Protein 6NBR (pdb70)

Solvent-accessible surface area: 55304 Å² total; per-residue (Å²): 65,91,0,0,0,1,24,0,25,30,18,21,3,0,38,0,0,80,28,0,12,58,89,41,30,41,0,7,0,8,16,186,53,70,28,147,132,108,2,29,11,0,119,151,21,154,30,2,202,160,58,14,80,19,47,123,6,51,21,80,62,39,116,26,2,35,45,0,0,78,52,6,70,0,0,0,4,20,20,20,64,80,17,24,61,139,74,94,58,57,9,102,104,10,32,103,29,1,26,53,0,1,76,14,0,3,117,0,0,78,98,17,162,3,130,25,1,0,2,11,4,15,14,18,0,1,36,32,43,78,117,59,86,173,92,68,25,7,16,24,117,8,72,4,40,61,99,70,5,140,88,51,123,70,99,46,22,105,24,5,11,0,5,0,20,0,0,95,51,1,32,128,47,10,123,110,169,42,18,62,8,0,0,0,0,3,11,81,22,8,0,18,12,37,5,88,94,36,30,22,21,0,56,53,6,18,30,6,2,98,21,67,120,94,76,29,122,26,74,40,4,13,2,2,3,0,29,3,0,2,56,0,0,26,46,0,31,86,34,135,94,3,67,28,8,8,0,0,3,33,49,27,35,119,7,38,63,1,10,102,52,3,85,81,69,44,96,67,59,113,17,0,184,50,38,87,166,105,16,102,17,106,12,10,4,38,69,0,73,57,35,50,10,171,31,55,67,12,73,67,3,4,28,55,0,4,88,9,0,79,141,65,37,61,30,187,107,88,0,0,0,1,24,0,24,32,18,24,2,0,34,0,0,86,24,0,11,63,112,65,38,40,0,8,0,7,14,191,57,67,35,126,146,130,3,35,21,0,118,169,18,158,32,3,198,150,52,16,80,19,48,118,6,55,27,73,64,39,118,27,2,49,44,0,0,74,52,6,67,0,0,0,4,21,16,19,63,80,17,26,69,164,73,61,46,54,9,103,106,10,29,87,27,2,30,45,0,1,72,25,0,3,137,0,1,77,107,24,152,3,118,26,1,0,2,12,3,14,13,17,0,0,26,36,42,79,136,33,53,129,56,72,30,0,19,21,120,17,72,4,45,37,92,72,1,147,89,46,45,41,49,37,20,111,21,4,20,0,6,0,22,0,0,88,42,1,28,108,45,10,123,100,166,29,17,50,5,0,0,0,0,4,9,88,22,4,0,18,10,45,10,77,94,42,30,20,21,0,70,68,1,7,54,0,4,112,30,88,122,85,32,25,73,7,93,37,10,13,2,1,3,0,30,4,0,3,76,0,0,16,36,0,31,93,63,150,170,6,67,25,9,9,0,0,6,36,48,28,27,65,8,29,69,0,1,99,89,0,61,84,65,46,96,66,66,127,15,1,116,64,38,72,113,58,18,75,16,96,11,23,7,40,75,0,88,38,36,56,11,159,26,62,72,11,65,62,3,1,32,63,0,4,106,8,0,79,130,64,42,49,19,200,99,96,0,0,0,0,21,0,24,32,20,17,2,0,37,0,0,83,22,0,10,66,110,67,33,47,0,6,0,6,14,189,76,67,32,122,156,102,1,43,11,0,102,152,18,164,21,9,201,150,56,21,77,26,57,117,3,58,20,82,69,46,121,26,0,43,42,0,1,72,45,6,58,0,0,0,2,21,17,20,64,75,18,31,53,86,65,58,55,68,8,93,82,9,23,93,24,2,28,42,0,1,57,21,0,3,106,0,0,40,95,22,138,9,149,18,0,0,2,11,4,12,16,15,0,1,33,34,40,75,125,46,72,124,68,33,45,0,20,24,108,11,81,10,42,59,103,75,0,155,83,32,73,72,90,49,20,93,25,7,20,0,5,1,20,0,0,104,37,0,36,102,43,14,134,145,57,53,9,0,0,0,0,3,7,66,24,2,0,21,11,44,8,82,70,42,26,12,14,0,40,45,3,27,56,7,1,93,25,52,98,76,70,39,81,16,98,39,23,14,2,2,3,0,30,6,0,2,81,0,0,12,34,0,23,75,70,156,124,4,66,23,13,7,1,0,3,32,50,27,44,77,8,33,84,5,3,88,88,6,55,73,63,40,95,75,57,77,1,1,136,52,42,67,105,73,7,103,30,71,13,44,7,67,32,0,86,82,30,44,12,178,29,63,72,8,54,68,5,0,26,63,0,3,104,4,0,76,125,72,39,55,20,185,84,91,0,0,0,0,23,0,22,33,19,21,2,0,32,0,0,78,34,0,10,50,108,64,31,35,0,3,0,7,15,195,71,68,29,129,130,122,1,53,26,0,112,180,16,128,32,7,205,150,55,24,73,27,54,115,4,66,21,82,72,56,123,26,0,32,45,0,0,72,46,7,39,0,0,0,2,22,18,22,66,71,24,35,57,183,97,91,57,61,8,100,97,9,18,105,32,2,23,46,0,2,47,8,0,1,95,0,0,43,114,18,167,10,101,29,0,0,1,14,4,10,14,15,0,1,32,43,39,78,137,40,69,158,57,40,55,2,18,18,104,12,65,5,60,56,123,75,1,147,91,47,114,72,97,51,20,76,28,7,5,0,6,0,16,0,0,66,53,0,36,123,40,14,132,150,68,31,9,0,0,0,0,4,10,66,22,1,0,21,10,51,10,80,90,48,24,8,15,0,49,58,1,11,99,10,1,85,28,41,133,116,76,54,115,6,110,37,18,14,1,2,5,0,60,21,0,3,62,0,0,8,24,1,28,54,52,70,114,1,61,22,12,7,1,0,4,33,50,27,36,62,14,34,77,0,2,102,60,0,77,73,72,45,91,76,63,123,16,1,133,41,44,94,144,82,33,100,17,97,14,42,9,74,29,0,73,82,48,16,4,140,30,124,76,4,55,42,3,0,23,60,0,1,94,7,0,72,125,77,43,45,24,188

B-factor: mean 67.11, std 16.02, range [20.36, 153.35]

InterPro domains:
  IPR001509 NAD-dependent epimerase/dehydratase [PF01370] (9-248)
  IPR036291 NAD(P)-binding domain superfamily [SSF51735] (5-315)
  IPR050425 NAD(P)-dependent dehydratase-like [PTHR10366] (8-310)

Nearest PDB structures (foldseek):
  6nbr-assembly1_A  TM=1.002E+00  e=1.276E-67  Piper methysticum
  6nbr-assembly1_C  TM=9.987E-01  e=1.082E-63  Piper methysticum
  4r1s-assembly2_B  TM=9.396E-01  e=8.119E-38  Petunia x hybrida
  4r1t-assembly1_A  TM=9.350E-01  e=2.742E-38  Petunia x hybrida
  5tqm-assembly2_B  TM=9.368E-01  e=6.627E-36  Sorghum bicolor

Organism: NCBI:txid130404

Foldseek 3Di:
DEEEEEQCLDFLNVLLLLVCQVVPYQYQYEHQDDDCQSCVLVCPRVNCVPRYHYFNDALLDLVSLLVSGAPHQEYEYEDAADDAPPDDDDLVVSLVRLQSSLVSNLVSCVVSLHQEYEYEFACLQFPQDPPDDAVDQTELVGGHDLVVLVPDDDPCSSVSNSRNNNQVVQQVSCPDPSYAYEYEHEFQEFAFGSRLDDGRSLVVVVVQQAADADEDAQDKGFYAYSNLVSVLVVLQVVDDPDHGYAYGGDDIGTSQVVQVVLCVLPPDTPGYHHYDDGGNRDHDRVVSVVSVRDGDDVSCRSVRRVVSCVVSVVGD/DEEEEEQCLDFLNVLLLLVCQVVPHQYQYEHQDPDCQSCVLVCPRVNCVPRYHYFNDALQDLVSLLVSGAPHQEYEAEDAADDADPDDDDLVVSLVRLQSSLVSNLVSCVVSLHQEYEYEAACLQFPQDPPDDLVDQTELVGGHDLCCLVVDDDVCSSVSNSRNNNQVVQQVSQPDPSYHYEYEYEFQEFAFGSGLDDGRSLVVVVVQQAADPDEDAFDKGFYAYSSLVSVLVVLQVVDPPDHGYAYGGDDIDTSQVVSVLLCVLPNDTPGYHHYDDGRNRDYDRVVSVVSVRDGDDVSVRSVRRVVSCVVSVVGD/DEEEEEQCLDFLNVLLVLVCLVVVYQYQYEHQDPDCQSCVLVCPRPNCVPRYHYFHDALLPLVSLLVSGQPGQEYEAEDAADDADPDDDDLVVRLVRLQSSLVSNLVSCVVSVHAEYEYEAACLQAPQDPPDDLPDQTEQPHGHDLVVLVVDDDPCSSVSNSRNNNVVNNVVVCVVHAYEYEHEFQEFAAGSGLDDGRSLVVVLVQQAADDDAEAQDKGFYAYSNLVSVLSVLQVVDPPDGGYAYGGDDIDTSQVVQVLCCVLDNDTDGYHHYDDGRNRDHDNVVSVVSVRDGDDVSVRSNRRVVNCVVSVVGD/DEEEEEQCLDFLNVLLLLVCQVVPYQYQYEHQDPDCQSCVLN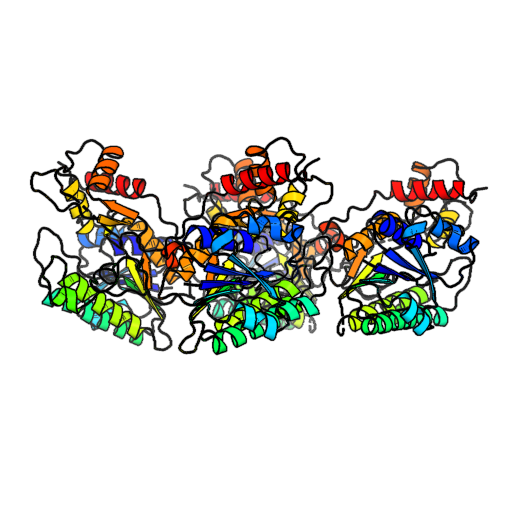CPRDNNVPRYHYFHDALLPLVSLLVSGQPGQEYEYEDADDDAPPDDDDLVVRLCRQQSSLVSNVVSCVVSVHAEYEYEAACLQFQQDPPDDQVDQTELPGGHDLVVLVVDDDPCSSVSNSRNNNQVSQQVVCVVPAYEYEHEYQEFAAGSGLDDGRSLVVVLDQFQADADADAQDKGFYAYSNLVSVLSVLQVVDPPDHYYAYGGDDIGTSQVVLVLLCVLDNDTPGYDHYDDGRNRDYDRVVSPVSPRDGDPCSNRNNRRVVNCVVSVVGD

Radius of gyration: 36.96 Å; Cα contacts (8 Å, |Δi|>4): 2482; chains: 4; bounding box: 91×95×92 Å

Structure (mmCIF, N/CA/C/O backbone):
data_6NBR
#
_entry.id   6NBR
#
_cell.length_a   63.220
_cell.length_b   63.239
_cell.length_c   333.746
_cell.angle_alpha   90.000
_cell.angle_beta   90.000
_cell.angle_gamma   90.000
#
_symmetry.space_group_name_H-M   'P 21 21 21'
#
loop_
_entity.id
_entity.type
_entity.pdbx_description
1 polymer 'Kavalactone reductase 1'
2 non-polymer 'NADP NICOTINAMIDE-ADENINE-DINUCLEOTIDE PHOSPHATE'
3 water water
#
loop_
_atom_site.group_PDB
_atom_site.id
_atom_site.type_symbol
_atom_site.label_atom_id
_atom_site.label_alt_id
_atom_site.label_comp_id
_atom_site.label_asym_id
_atom_site.label_entity_id
_atom_site.label_seq_id
_atom_site.pdbx_PDB_ins_code
_atom_site.Cartn_x
_atom_site.Cartn_y
_atom_site.Cartn_z
_atom_site.occupancy
_atom_site.B_iso_or_equiv
_atom_site.auth_seq_id
_atom_site.auth_comp_id
_atom_site.auth_asym_id
_atom_site.auth_atom_id
_atom_site.pdbx_PDB_model_num
ATOM 1 N N . SER A 1 7 ? 23.53000 17.34200 70.33900 1.000 61.18811 7 SER A N 1
ATOM 2 C CA . SER A 1 7 ? 23.46000 18.72300 69.87600 1.000 64.21594 7 SER A CA 1
ATOM 3 C C . SER A 1 7 ? 22.16200 19.38800 70.33700 1.000 59.11579 7 SER A C 1
ATOM 4 O O . SER A 1 7 ? 21.10900 18.74900 70.39200 1.000 54.67333 7 SER A O 1
ATOM 7 N N . ARG A 1 8 ? 22.24300 20.67600 70.66300 1.000 61.46433 8 ARG A N 1
ATOM 8 C CA . ARG A 1 8 ? 21.16100 21.38200 71.33700 1.000 61.23461 8 ARG A CA 1
ATOM 9 C C . ARG A 1 8 ? 20.58400 22.47900 70.45700 1.000 59.02112 8 ARG A C 1
ATOM 10 O O . ARG A 1 8 ? 21.32800 23.28800 69.89100 1.000 59.75917 8 ARG A O 1
ATOM 18 N N . ILE A 1 9 ? 19.25800 22.51400 70.37300 1.000 56.46562 9 ILE A N 1
ATOM 19 C CA . ILE A 1 9 ? 18.52700 23.52600 69.62300 1.000 56.30039 9 ILE A CA 1
ATOM 20 C C . ILE A 1 9 ? 17.51300 24.17700 70.55300 1.000 52.07451 9 ILE A C 1
ATOM 21 O O . ILE A 1 9 ? 16.95500 23.51800 71.43700 1.000 55.18299 9 ILE A O 1
ATOM 26 N N . CYS A 1 10 ? 17.28200 25.47300 70.35300 1.000 49.98472 10 CYS A N 1
ATOM 27 C CA . CYS A 1 10 ? 16.34900 26.26600 71.14200 1.000 51.06472 10 CYS A CA 1
ATOM 28 C C . CYS A 1 10 ? 15.06100 26.50800 70.36400 1.000 48.53634 10 CYS A C 1
ATOM 29 O O . CYS A 1 10 ? 15.07500 26.66100 69.14100 1.000 50.34003 10 CYS A O 1
ATOM 32 N N . VAL A 1 11 ? 13.94300 26.54500 71.08600 1.000 47.37448 11 VAL A N 1
ATOM 33 C CA . VAL A 1 11 ? 12.61800 26.72100 70.49700 1.000 44.86448 11 VAL A CA 1
ATOM 34 C C . VAL A 1 11 ? 11.87600 27.77900 71.29900 1.000 49.60362 11 VAL A C 1
ATOM 35 O O . VAL A 1 11 ? 11.59500 27.57200 72.48500 1.000 58.77959 11 VAL A O 1
ATOM 39 N N . THR A 1 12 ? 11.52600 28.88900 70.65500 1.000 45.82101 12 THR A N 1
ATOM 40 C CA . THR A 1 12 ? 10.82600 29.96400 71.34600 1.000 45.71101 12 THR A CA 1
ATOM 41 C C . THR A 1 12 ? 9.33800 29.65100 71.45100 1.000 47.88898 12 THR A C 1
ATOM 42 O O . THR A 1 12 ? 8.72600 29.17400 70.49000 1.000 51.53741 12 THR A O 1
ATOM 46 N N . GLY A 1 13 ? 8.76200 29.92400 72.61900 1.000 47.65568 13 GLY A N 1
ATOM 47 C CA . GLY A 1 13 ? 7.35300 29.66000 72.87000 1.000 51.38568 13 GLY A CA 1
ATOM 48 C C . GLY A 1 13 ? 6.96600 28.19800 72.80600 1.000 55.37335 13 GLY A C 1
ATOM 49 O O . GLY A 1 13 ? 5.90600 27.87000 72.25600 1.000 56.72269 13 GLY A O 1
ATOM 50 N N . ALA A 1 14 ? 7.78800 27.31300 73.38900 1.000 52.36885 14 ALA A N 1
ATOM 51 C CA . ALA A 1 14 ? 7.62300 25.86800 73.24200 1.000 48.85700 14 ALA A CA 1
ATOM 52 C C . ALA A 1 14 ? 6.23200 25.37300 73.62300 1.000 50.63207 14 ALA A C 1
ATOM 53 O O . ALA A 1 14 ? 5.83700 24.28500 73.19200 1.000 55.20659 14 ALA A O 1
ATOM 55 N N . GLY A 1 15 ? 5.49000 26.12900 74.42200 1.000 47.12791 15 GLY A N 1
ATOM 56 C CA . GLY A 1 15 ? 4.13900 25.76100 74.77700 1.000 49.27392 15 GLY A CA 1
ATOM 57 C C . GLY A 1 15 ? 3.08800 26.16100 73.76800 1.000 56.74183 15 GLY A C 1
ATOM 58 O O . GLY A 1 15 ? 1.89400 25.98200 74.03200 1.000 61.33045 15 GLY A O 1
ATOM 59 N N . GLY A 1 16 ? 3.49300 26.70500 72.61500 1.000 61.63894 16 GLY A N 1
ATOM 60 C CA . GLY A 1 16 ? 2.54500 27.09600 71.59200 1.000 62.44359 16 GLY A CA 1
ATOM 61 C C . GLY A 1 16 ? 2.02700 25.92200 70.77800 1.000 61.12380 16 GLY A C 1
ATOM 62 O O . GLY A 1 16 ? 2.54400 24.80500 70.84100 1.000 57.72546 16 GLY A O 1
ATOM 63 N N . PHE A 1 17 ? 0.97400 26.20100 70.00400 1.000 65.61467 17 PHE A N 1
ATOM 64 C CA . PHE A 1 17 ? 0.37900 25.18600 69.13700 1.000 67.17935 17 PHE A CA 1
ATOM 65 C C . PHE A 1 17 ? 1.42700 24.56200 68.22300 1.000 63.68722 17 PHE A C 1
ATOM 66 O O . PHE A 1 17 ? 1.61900 23.34100 68.21300 1.000 64.06136 17 PHE A O 1
ATOM 74 N N . VAL A 1 18 ? 2.12400 25.39400 67.45000 1.000 61.91543 18 VAL A N 1
ATOM 75 C CA . VAL A 1 18 ? 3.13100 24.87300 66.53500 1.000 57.23405 18 VAL A CA 1
ATOM 76 C C . VAL A 1 18 ? 4.35000 24.38500 67.30300 1.000 55.97529 18 VAL A C 1
ATOM 77 O O . VAL A 1 18 ? 4.89400 23.31300 67.01200 1.000 59.11820 18 VAL A O 1
ATOM 81 N N . ALA A 1 19 ? 4.78300 25.14800 68.31000 1.000 56.58928 19 ALA A N 1
ATOM 82 C CA . ALA A 1 19 ? 6.05500 24.85700 68.96100 1.000 52.75699 19 ALA A CA 1
ATOM 83 C C . ALA A 1 19 ? 6.01900 23.54000 69.72700 1.000 50.63664 19 ALA A C 1
ATOM 84 O O . ALA A 1 19 ? 7.05200 22.87800 69.86900 1.000 47.93589 19 ALA A O 1
ATOM 86 N N . SER A 1 20 ? 4.84600 23.13700 70.21400 1.000 47.21690 20 SER A N 1
ATOM 87 C CA . SER A 1 20 ? 4.74300 21.87900 70.94700 1.000 50.19920 20 SER A CA 1
ATOM 88 C C . SER A 1 20 ? 5.06300 20.68800 70.04800 1.000 53.62168 20 SER A C 1
ATOM 89 O O . SER A 1 20 ? 5.82600 19.78900 70.43300 1.000 51.11198 20 SER A O 1
ATOM 92 N N . TRP A 1 21 ? 4.49300 20.67400 68.83500 1.000 56.88074 21 TRP A N 1
ATOM 93 C CA . TRP A 1 21 ? 4.77200 19.60900 67.87300 1.000 54.17981 21 TRP A CA 1
ATOM 94 C C . TRP A 1 21 ? 6.21600 19.65700 67.38900 1.000 51.15026 21 TRP A C 1
ATOM 95 O O . TRP A 1 21 ? 6.85200 18.60900 67.19600 1.000 44.73657 21 TRP A O 1
ATOM 106 N N . VAL A 1 22 ? 6.73200 20.86700 67.14800 1.000 44.24183 22 VAL A N 1
ATOM 107 C CA . VAL A 1 22 ? 8.14600 21.04000 66.82600 1.000 41.69077 22 VAL A CA 1
ATOM 108 C C . VAL A 1 22 ? 9.00600 20.39900 67.90500 1.000 50.20062 22 VAL A C 1
ATOM 109 O O . VAL A 1 22 ? 9.94500 19.64700 67.61700 1.000 50.21062 22 VAL A O 1
ATOM 113 N N . VAL A 1 23 ? 8.67900 20.67600 69.17000 1.000 51.80684 23 VAL A N 1
ATOM 114 C CA . VAL A 1 23 ? 9.48200 20.17100 70.27900 1.000 49.04063 23 VAL A CA 1
ATOM 115 C C . VAL A 1 23 ? 9.33300 18.66200 70.40400 1.000 47.57971 23 VAL A C 1
ATOM 116 O O . VAL A 1 23 ? 10.31900 17.93800 70.58300 1.000 47.89795 23 VAL A O 1
ATOM 120 N N . LYS A 1 24 ? 8.09700 18.16600 70.32400 1.000 45.66218 24 LYS A N 1
ATOM 121 C CA . LYS A 1 24 ? 7.88100 16.72600 70.37800 1.000 45.56502 24 LYS A CA 1
ATOM 122 C C . LYS A 1 24 ? 8.69700 16.01700 69.31100 1.000 50.49895 24 LYS A C 1
ATOM 123 O O . LYS A 1 24 ? 9.38700 15.02900 69.59300 1.000 51.48895 24 LYS A O 1
ATOM 129 N N . LEU A 1 25 ? 8.65800 16.53500 68.08100 1.000 51.87037 25 LEU A N 1
ATOM 130 C CA . LEU A 1 25 ? 9.37100 15.89000 66.98400 1.000 51.63102 25 LEU A CA 1
ATOM 131 C C . LEU A 1 25 ? 10.87600 15.88900 67.22300 1.000 51.09106 25 LEU A C 1
ATOM 132 O O . LEU A 1 25 ? 11.53900 14.85600 67.07000 1.000 55.25600 25 LEU A O 1
ATOM 137 N N . PHE A 1 26 ? 11.43400 17.04100 67.60700 1.000 47.39328 26 PHE A N 1
ATOM 138 C CA . PHE A 1 26 ? 12.87900 17.13500 67.79900 1.000 51.93154 26 PHE A CA 1
ATOM 139 C C . PHE A 1 26 ? 13.35700 16.26300 68.95600 1.000 59.30520 26 PHE A C 1
ATOM 140 O O . PHE A 1 26 ? 14.49200 15.76800 68.93300 1.000 58.55529 26 PHE A O 1
ATOM 148 N N . LEU A 1 27 ? 12.50900 16.06400 69.97100 1.000 58.19678 27 LEU A N 1
ATOM 149 C CA . LEU A 1 27 ? 12.83700 15.12400 71.03800 1.000 57.74369 27 LEU A CA 1
ATOM 150 C C . LEU A 1 27 ? 12.89400 13.69900 70.51300 1.000 62.56323 27 LEU A C 1
ATOM 151 O O . LEU A 1 27 ? 13.78000 12.92000 70.89100 1.000 60.38775 27 LEU A O 1
ATOM 156 N N . SER A 1 28 ? 11.94600 13.33900 69.64200 1.000 61.17705 28 SER A N 1
ATOM 157 C CA . SER A 1 28 ? 11.90600 12.00100 69.06800 1.000 58.78612 28 SER A CA 1
ATOM 158 C C . SER A 1 28 ? 13.14400 11.68700 68.23600 1.000 58.30085 28 SER A C 1
ATOM 159 O O . SER A 1 28 ? 13.41600 10.51100 67.97800 1.000 55.18478 28 SER A O 1
ATOM 162 N N . LYS A 1 29 ? 13.90300 12.70100 67.81700 1.000 58.94669 29 LYS A N 1
ATOM 163 C CA . LYS A 1 29 ? 15.04100 12.50300 66.92700 1.000 60.38697 29 LYS A CA 1
ATOM 164 C C . LYS A 1 29 ? 16.38100 12.62100 67.64000 1.000 61.94738 29 LYS A C 1
ATOM 165 O O . LYS A 1 29 ? 17.42400 12.64800 66.97800 1.000 61.73303 29 LYS A O 1
ATOM 171 N N . GLY A 1 30 ? 16.38400 12.68300 68.96800 1.000 64.75689 30 GLY A N 1
ATOM 172 C CA . GLY A 1 30 ? 17.61900 12.70400 69.72200 1.000 69.91268 30 GLY A CA 1
ATOM 173 C C . GLY A 1 30 ? 18.19900 14.07600 69.98500 1.000 71.68309 30 GLY A C 1
ATOM 174 O O . GLY A 1 30 ? 19.32100 14.16800 70.50400 1.000 74.40097 30 GLY A O 1
ATOM 175 N N . TYR A 1 31 ? 17.48200 15.14200 69.64700 1.000 65.98888 31 TYR A N 1
ATOM 176 C CA . TYR A 1 31 ? 17.97600 16.47800 69.92100 1.000 64.60072 31 TYR A CA 1
ATOM 177 C C . TYR A 1 31 ? 17.76000 16.84100 71.38700 1.000 62.59642 31 TYR A C 1
ATOM 178 O O . TYR A 1 31 ? 16.87600 16.31300 72.07100 1.000 59.21537 31 TYR A O 1
ATOM 187 N N . LEU A 1 32 ? 18.59600 17.75200 71.86700 1.000 63.48968 32 LEU A N 1
ATOM 188 C CA . LEU A 1 32 ? 18.42300 18.36000 73.17500 1.000 60.07257 32 LEU A CA 1
ATOM 189 C C . LEU A 1 32 ? 17.77600 19.72300 72.96600 1.000 58.33853 32 LEU A C 1
ATOM 190 O O . LEU A 1 32 ? 18.31900 20.56600 72.24600 1.000 59.61992 32 LEU A O 1
ATOM 195 N N . VAL A 1 33 ? 16.61300 19.92700 73.57600 1.000 55.97580 33 VAL A N 1
ATOM 196 C CA . VAL A 1 33 ? 15.78900 21.10200 73.33000 1.000 49.86617 33 VAL A CA 1
ATOM 197 C C . VAL A 1 33 ? 15.88200 22.03800 74.52700 1.000 50.92007 33 VAL A C 1
ATOM 198 O O . VAL A 1 33 ? 15.81700 21.59400 75.67900 1.000 53.57542 33 VAL A O 1
ATOM 202 N N . HIS A 1 34 ? 16.04900 23.32700 74.25000 1.000 48.72785 34 HIS A N 1
ATOM 203 C CA . HIS A 1 34 ? 15.88100 24.39000 75.23500 1.000 46.10670 34 HIS A CA 1
ATOM 204 C C . HIS A 1 34 ? 14.62900 25.16000 74.82200 1.000 47.00259 34 HIS A C 1
ATOM 205 O O . HIS A 1 34 ? 14.68200 25.95900 73.87300 1.000 53.71996 34 HIS A O 1
ATOM 212 N N . GLY A 1 35 ? 13.53300 24.92700 75.49800 1.000 47.60824 35 GLY A N 1
ATOM 213 C CA . GLY A 1 35 ? 12.27100 25.60300 75.19600 1.000 48.57417 35 GLY A CA 1
ATOM 214 C C . GLY A 1 35 ? 12.03900 26.73800 76.11300 1.000 50.09548 35 GLY A C 1
ATOM 215 O O . GLY A 1 35 ? 12.22000 26.64200 77.34100 1.000 61.50417 35 GLY A O 1
ATOM 216 N N . THR A 1 36 ? 11.62900 27.88800 75.56200 1.000 47.78138 36 THR A N 1
ATOM 217 C CA . THR A 1 36 ? 11.31500 29.06300 76.34900 1.000 47.88977 36 THR A CA 1
ATOM 218 C C . THR A 1 36 ? 9.81000 29.18900 76.50900 1.000 49.42197 36 THR A C 1
ATOM 219 O O . THR A 1 36 ? 9.05000 28.93100 75.57200 1.000 51.38515 36 THR A O 1
ATOM 223 N N . VAL A 1 37 ? 9.38900 29.58700 77.70800 1.000 55.94248 37 VAL A N 1
ATOM 224 C CA . VAL A 1 37 ? 7.99200 29.85700 78.01100 1.000 51.95137 37 VAL A CA 1
ATOM 225 C C . VAL A 1 37 ? 7.93600 31.09900 78.88500 1.000 48.06449 37 VAL A C 1
ATOM 226 O O . VAL A 1 37 ? 8.91200 31.47600 79.53400 1.000 48.02492 37 VAL A O 1
ATOM 230 N N . ARG A 1 38 ? 6.77500 31.73900 78.89400 1.000 50.66239 38 ARG A N 1
ATOM 231 C CA . ARG A 1 38 ? 6.57300 32.89700 79.75000 1.000 54.72575 38 ARG A CA 1
ATOM 232 C C . ARG A 1 38 ? 6.07800 32.53200 81.14400 1.000 63.42522 38 ARG A C 1
ATOM 233 O O . ARG A 1 38 ? 6.00400 33.41100 82.00900 1.000 66.16251 38 ARG A O 1
ATOM 241 N N . ASP A 1 39 ? 5.74900 31.26700 81.38600 1.000 64.59730 39 ASP A N 1
ATOM 242 C CA . ASP A 1 39 ? 5.31500 30.82300 82.70200 1.000 68.46431 39 ASP A CA 1
ATOM 243 C C . ASP A 1 39 ? 5.61300 29.33800 82.80500 1.000 72.90593 39 ASP A C 1
ATOM 244 O O . ASP A 1 39 ? 5.27900 28.57300 81.89500 1.000 73.70374 39 ASP A O 1
ATOM 249 N N . LEU A 1 40 ? 6.23600 28.94200 83.91500 1.000 73.25343 40 LEU A N 1
ATOM 250 C CA . LEU A 1 40 ? 6.67200 27.57200 84.14200 1.000 68.94948 40 LEU A CA 1
ATOM 251 C C . LEU A 1 40 ? 5.70700 26.77300 85.01000 1.000 72.37461 40 LEU A C 1
ATOM 252 O O . LEU A 1 40 ? 6.05600 25.66900 85.44200 1.000 73.19741 40 LEU A O 1
ATOM 257 N N . GLY A 1 41 ? 4.51300 27.30300 85.28100 1.000 72.40960 41 GLY A N 1
ATOM 258 C CA . GLY A 1 41 ? 3.54300 26.55800 86.06500 1.000 80.02713 41 GLY A CA 1
ATOM 259 C C . GLY A 1 41 ? 3.27700 25.18500 85.47500 1.000 85.65750 41 GLY A C 1
ATOM 260 O O . GLY A 1 41 ? 3.41500 24.96300 84.27100 1.000 82.48241 41 GLY A O 1
ATOM 261 N N . GLU A 1 42 ? 2.88200 24.24900 86.34200 1.000 87.14164 42 GLU A N 1
ATOM 262 C CA . GLU A 1 42 ? 2.83800 22.84900 85.93100 1.000 86.15090 42 GLU A CA 1
ATOM 263 C C . GLU A 1 42 ? 1.77400 22.59000 84.86500 1.000 85.03406 42 GLU A C 1
ATOM 264 O O . GLU A 1 42 ? 1.98600 21.75300 83.98200 1.000 85.37086 42 GLU A O 1
ATOM 270 N N . GLU A 1 43 ? 0.63200 23.29500 84.91700 1.000 81.40298 43 GLU A N 1
ATOM 271 C CA . GLU A 1 43 ? -0.44500 23.05100 83.94800 1.000 82.96801 43 GLU A CA 1
ATOM 272 C C . GLU A 1 43 ? -0.13100 23.65900 82.58400 1.000 85.54133 43 GLU A C 1
ATOM 273 O O . GLU A 1 43 ? -0.56400 23.12900 81.54100 1.000 81.87283 43 GLU A O 1
ATOM 279 N N . LYS A 1 44 ? 0.58400 24.79500 82.57700 1.000 88.80848 44 LYS A N 1
ATOM 280 C CA . LYS A 1 44 ? 1.04300 25.34300 81.31100 1.000 84.43011 44 LYS A CA 1
ATOM 281 C C . LYS A 1 44 ? 2.06300 24.43100 80.64500 1.000 79.72771 44 LYS A C 1
ATOM 282 O O . LYS A 1 44 ? 2.05000 24.27700 79.41800 1.000 82.83184 44 LYS A O 1
ATOM 288 N N . THR A 1 45 ? 2.96800 23.84400 81.42600 1.000 78.45567 45 THR A N 1
ATOM 289 C CA . THR A 1 45 ? 4.07400 23.06100 80.89700 1.000 72.04260 45 THR A CA 1
ATOM 290 C C . THR A 1 45 ? 3.84000 21.56300 80.99100 1.000 72.41069 45 THR A C 1
ATOM 291 O O . THR A 1 45 ? 4.70700 20.79300 80.57200 1.000 71.28813 45 THR A O 1
ATOM 295 N N . ALA A 1 46 ? 2.70100 21.13300 81.54000 1.000 74.33257 46 ALA A N 1
ATOM 296 C CA . ALA A 1 46 ? 2.41400 19.70700 81.64400 1.000 69.64352 46 ALA A CA 1
ATOM 297 C C . ALA A 1 46 ? 2.61600 19.01200 80.30500 1.000 71.09137 46 ALA A C 1
ATOM 298 O O . ALA A 1 46 ? 3.42200 18.08400 80.18500 1.000 70.38066 46 ALA A O 1
ATOM 300 N N . HIS A 1 47 ? 1.90500 19.48000 79.27300 1.000 73.68030 47 HIS A N 1
ATOM 301 C CA . HIS A 1 47 ? 1.92100 18.80200 77.98100 1.000 72.41363 47 HIS A CA 1
ATOM 302 C C . HIS A 1 47 ? 3.31500 18.75200 77.36600 1.000 68.46021 47 HIS A C 1
ATOM 303 O O . HIS A 1 47 ? 3.56300 17.91900 76.48900 1.000 67.58578 47 HIS A O 1
ATOM 310 N N . LEU A 1 48 ? 4.23400 19.60100 77.81800 1.000 66.90489 48 LEU A N 1
ATOM 311 C CA . LEU A 1 48 ? 5.60700 19.51700 77.33800 1.000 65.98301 48 LEU A CA 1
ATOM 312 C C . LEU A 1 48 ? 6.44500 18.53700 78.15300 1.000 67.75639 48 LEU A C 1
ATOM 313 O O . LEU A 1 48 ? 7.29500 17.83500 77.59200 1.000 64.06189 48 LEU A O 1
ATOM 318 N N . ARG A 1 49 ? 6.21800 18.47100 79.46900 1.000 71.27708 49 ARG A N 1
ATOM 319 C CA . ARG A 1 49 ? 6.97400 17.54200 80.30400 1.000 70.17143 49 ARG A CA 1
ATOM 320 C C . ARG A 1 49 ? 6.67100 16.09100 79.94900 1.000 68.50322 49 ARG A C 1
ATOM 321 O O . ARG A 1 49 ? 7.56200 15.23600 80.03200 1.000 65.57180 49 ARG A O 1
ATOM 329 N N . LYS A 1 50 ? 5.43300 15.79800 79.53500 1.000 64.24135 50 LYS A N 1
ATOM 330 C CA . LYS A 1 50 ? 5.03500 14.42600 79.23800 1.000 63.60291 50 LYS A CA 1
ATOM 331 C C . LYS A 1 50 ? 5.67100 13.87900 77.96500 1.000 64.14847 50 LYS A C 1
ATOM 332 O O . LYS A 1 50 ? 5.68800 12.65700 77.77900 1.000 62.70065 50 LYS A O 1
ATOM 338 N N . LEU A 1 51 ? 6.16600 14.74800 77.08100 1.000 65.74495 51 LEU A N 1
ATOM 339 C CA . LEU A 1 51 ? 6.70400 14.31000 75.79700 1.000 65.01749 51 LEU A CA 1
ATOM 340 C C . LEU A 1 51 ? 7.81000 13.27900 75.98900 1.000 66.30585 51 LEU A C 1
ATOM 341 O O . LEU A 1 51 ? 8.62600 13.38100 76.90800 1.000 65.38579 51 LEU A O 1
ATOM 346 N N . GLU A 1 52 ? 7.83600 12.27700 75.11500 1.000 73.00529 52 GLU A N 1
ATOM 347 C CA . GLU A 1 52 ? 8.80300 11.19800 75.26600 1.000 74.91128 52 GLU A CA 1
ATOM 348 C C . GLU A 1 52 ? 10.20300 11.70600 74.95000 1.000 69.69708 52 GLU A C 1
ATOM 349 O O . GLU A 1 52 ? 10.45000 12.24800 73.86700 1.000 70.76958 52 GLU A O 1
ATOM 355 N N . GLY A 1 53 ? 11.11800 11.52000 75.90200 1.000 68.06141 53 GLY A N 1
ATOM 356 C CA . GLY A 1 53 ? 12.44800 12.07600 75.82900 1.000 67.96522 53 GLY A CA 1
ATOM 357 C C . GLY A 1 53 ? 12.60100 13.41300 76.51800 1.000 62.17310 53 GLY A C 1
ATOM 358 O O . GLY A 1 53 ? 13.73900 13.87100 76.70100 1.000 55.57710 53 GLY A O 1
ATOM 359 N N . ALA A 1 54 ? 11.49000 14.03800 76.92400 1.000 58.40571 54 ALA A N 1
ATOM 360 C CA . ALA A 1 54 ? 11.54500 15.38000 77.49000 1.000 56.62377 54 ALA A CA 1
ATOM 361 C C . ALA A 1 54 ? 12.20400 15.38800 78.86400 1.000 61.57989 54 ALA A C 1
ATOM 362 O O . ALA A 1 54 ? 12.98200 16.29600 79.17500 1.000 60.05942 54 ALA A O 1
ATOM 364 N N . TYR A 1 55 ? 11.91100 14.38900 79.70200 1.000 64.38200 55 TYR A N 1
ATOM 365 C CA . TYR A 1 55 ? 12.44000 14.40900 81.06400 1.000 67.52128 55 TYR A CA 1
ATOM 366 C C . TYR A 1 55 ? 13.95900 14.55300 81.07400 1.000 65.54930 55 TYR A C 1
ATOM 367 O O . TYR A 1 55 ? 14.50400 15.27300 81.91900 1.000 65.98628 55 TYR A O 1
ATOM 376 N N . HIS A 1 56 ? 14.65500 13.92500 80.12600 1.000 61.74121 56 HIS A N 1
ATOM 377 C CA . HIS A 1 56 ? 16.10900 13.97200 80.12000 1.000 63.62743 56 HIS A CA 1
ATOM 378 C C . HIS A 1 56 ? 16.71200 14.96500 79.13700 1.000 65.78722 56 HIS A C 1
ATOM 379 O O . HIS A 1 56 ? 17.85300 15.39300 79.34700 1.000 66.45740 56 HIS A O 1
ATOM 386 N N . ASN A 1 57 ? 15.98700 15.35200 78.08200 1.000 65.90168 57 ASN A N 1
ATOM 387 C CA . ASN A 1 57 ? 16.56300 16.16700 77.01800 1.000 58.81360 57 ASN A CA 1
ATOM 388 C C . ASN A 1 57 ? 15.72100 17.39700 76.70800 1.000 57.79810 57 ASN A C 1
ATOM 389 O O . ASN A 1 57 ? 15.87000 17.98800 75.63300 1.000 62.98489 57 ASN A O 1
ATOM 394 N N . LEU A 1 58 ? 14.84200 17.79100 77.62300 1.000 52.34952 58 LEU A N 1
ATOM 395 C CA . LEU A 1 58 ? 14.07500 19.02000 77.49700 1.000 52.38898 58 LEU A CA 1
ATOM 396 C C . LEU A 1 58 ? 14.38500 19.92600 78.67900 1.000 52.24967 58 LEU A C 1
ATOM 397 O O . LEU A 1 58 ? 14.26000 19.51300 79.83800 1.000 55.43764 58 LEU A O 1
ATOM 402 N N . GLN A 1 59 ? 14.77900 21.15900 78.37800 1.000 47.99056 59 GLN A N 1
ATOM 403 C CA . GLN A 1 59 ? 15.16100 22.14200 79.38200 1.000 44.52708 59 GLN A CA 1
ATOM 404 C C . GLN A 1 59 ? 14.37000 23.41500 79.12200 1.000 46.12516 59 GLN A C 1
ATOM 405 O O . GLN A 1 59 ? 14.64800 24.14200 78.16600 1.000 47.19561 59 GLN A O 1
ATOM 411 N N . LEU A 1 60 ? 13.38800 23.68000 79.97100 1.000 44.31679 60 LEU A N 1
ATOM 412 C CA . LEU A 1 60 ? 12.48800 24.81100 79.80600 1.000 42.78226 60 LEU A CA 1
ATOM 413 C C . LEU A 1 60 ? 12.94900 26.00300 80.62900 1.000 46.00051 60 LEU A C 1
ATOM 414 O O . LEU A 1 60 ? 13.21100 25.87800 81.82900 1.000 55.63216 60 LEU A O 1
ATOM 419 N N . PHE A 1 61 ? 13.02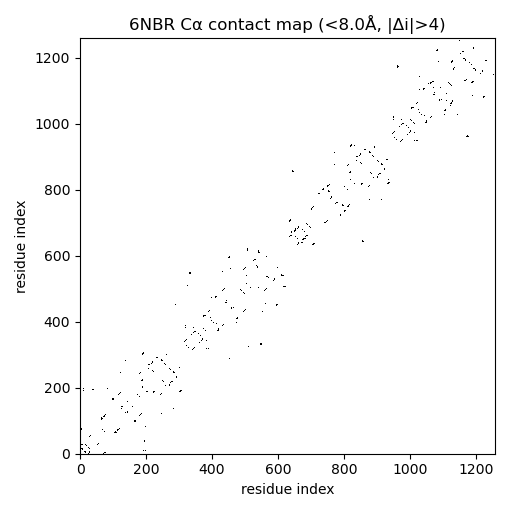400 27.16100 79.98200 1.000 43.36446 61 PHE A N 1
ATOM 420 C CA . PHE A 1 61 ? 13.40900 28.41100 80.61400 1.000 46.05941 61 PHE A CA 1
ATOM 421 C C . PHE A 1 61 ? 12.21200 29.35000 80.66300 1.000 51.24400 61 PHE A C 1
ATOM 422 O O . PHE A 1 61 ? 11.22700 29.17500 79.94400 1.000 51.96777 61 PHE A O 1
ATOM 430 N N . LYS A 1 62 ? 12.29800 30.35000 81.53100 1.000 52.09645 62 LYS A N 1
ATOM 431 C CA . LYS A 1 62 ? 11.28800 31.40200 81.60500 1.000 51.51110 62 LYS A CA 1
ATOM 432 C C . LYS A 1 62 ? 11.89200 32.62600 80.92900 1.000 55.94301 62 LYS A C 1
ATOM 433 O O . LYS A 1 62 ? 12.71700 33.32800 81.51800 1.000 64.71061 62 LYS A O 1
ATOM 439 N N . ALA A 1 63 ? 11.49900 32.86800 79.68200 1.000 58.16475 63 ALA A N 1
ATOM 440 C CA . ALA A 1 63 ? 12.01200 33.99500 78.92000 1.000 57.64763 63 ALA A CA 1
ATOM 441 C C . ALA A 1 63 ? 10.86200 34.74700 78.26300 1.000 56.24763 63 ALA A C 1
ATOM 442 O O . ALA A 1 63 ? 9.75000 34.23100 78.11300 1.000 55.67751 63 ALA A O 1
ATOM 444 N N . ASP A 1 64 ? 11.14500 35.99300 77.89100 1.000 53.41099 64 ASP A N 1
ATOM 445 C CA . ASP A 1 64 ? 10.21700 36.84500 77.16400 1.000 49.74598 64 ASP A CA 1
ATOM 446 C C . ASP A 1 64 ? 10.96200 37.45500 75.98800 1.000 57.13561 64 ASP A C 1
ATOM 447 O O . ASP A 1 64 ? 12.13900 37.81100 76.10800 1.000 62.74282 64 ASP A O 1
ATOM 452 N N . LEU A 1 65 ? 10.27000 37.56600 74.85000 1.000 51.80686 65 LEU A N 1
ATOM 453 C CA . LEU A 1 65 ? 10.91800 38.03900 73.63000 1.000 56.34699 65 LEU A CA 1
ATOM 454 C C . LEU A 1 65 ? 11.46500 39.45500 73.78200 1.000 65.14971 65 LEU A C 1
ATOM 455 O O . LEU A 1 65 ? 12.42700 39.82600 73.09800 1.000 55.91913 65 LEU A O 1
ATOM 460 N N . LEU A 1 66 ? 10.87600 40.25500 74.66700 1.000 59.44582 66 LEU A N 1
ATOM 461 C CA . LEU A 1 66 ? 11.31400 41.62600 74.88600 1.000 63.02016 66 LEU A CA 1
ATOM 462 C C . LEU A 1 66 ? 12.34300 41.74900 76.00900 1.000 63.60239 66 LEU A C 1
ATOM 463 O O . LEU A 1 66 ? 12.70600 42.86900 76.38200 1.000 63.10355 66 LEU A O 1
ATOM 468 N N . ASP A 1 67 ? 12.82900 40.62800 76.54000 1.000 60.39346 67 ASP A N 1
ATOM 469 C CA . ASP A 1 67 ? 13.86900 40.60800 77.56700 1.000 60.82051 67 ASP A CA 1
ATOM 470 C C . ASP A 1 67 ? 15.09600 39.92600 76.97300 1.000 59.76303 67 ASP A C 1
ATOM 471 O O . ASP A 1 67 ? 15.16100 38.69400 76.91100 1.000 59.30490 67 ASP A O 1
ATOM 476 N N . TYR A 1 68 ? 16.07300 40.73100 76.55500 1.000 58.57643 68 TYR A N 1
ATOM 477 C CA . TYR A 1 68 ? 17.23300 40.18100 75.86200 1.000 60.26399 68 TYR A CA 1
ATOM 478 C C . TYR A 1 68 ? 17.99500 39.19600 76.74100 1.000 62.07267 68 TYR A C 1
ATOM 479 O O . TYR A 1 68 ? 18.50300 38.18000 76.25100 1.000 61.19049 68 TYR A O 1
ATOM 488 N N . GLU A 1 69 ? 18.07300 39.47100 78.04300 1.000 61.99419 69 GLU A N 1
ATOM 489 C CA . GLU A 1 69 ? 18.88800 38.64400 78.92700 1.000 59.34419 69 GLU A CA 1
ATOM 490 C C . GLU A 1 69 ? 18.33200 37.23200 79.03900 1.000 57.26296 69 GLU A C 1
ATOM 491 O O . GLU A 1 69 ? 19.07600 36.25000 78.93300 1.000 53.89135 69 GLU A O 1
ATOM 497 N N . SER A 1 70 ? 17.02100 37.11100 79.26100 1.000 54.86965 70 SER A N 1
ATOM 498 C CA . SER A 1 70 ? 16.42300 35.79200 79.43600 1.000 51.80621 70 SER A CA 1
ATOM 499 C C . SER A 1 70 ? 16.60000 34.94000 78.19000 1.000 52.48947 70 SER A C 1
ATOM 500 O O . SER A 1 70 ? 16.84900 33.73300 78.28200 1.000 51.45285 70 SER A O 1
ATOM 503 N N . LEU A 1 71 ? 16.47300 35.55300 77.01400 1.000 56.66154 71 LEU A N 1
ATOM 504 C CA . LEU A 1 71 ? 16.69400 34.81600 75.77800 1.000 55.24315 71 LEU A CA 1
ATOM 505 C C . LEU A 1 71 ? 18.15200 34.40200 75.65100 1.000 53.74558 71 LEU A C 1
ATOM 506 O O . LEU A 1 71 ? 18.45400 33.25900 75.28800 1.000 52.22699 71 LEU A O 1
ATOM 511 N N . LEU A 1 72 ? 19.07300 35.31700 75.96400 1.000 52.12018 72 LEU A N 1
ATOM 512 C CA . LEU A 1 72 ? 20.49200 34.98100 75.94800 1.000 53.72266 72 LEU A CA 1
ATOM 513 C C . LEU A 1 72 ? 20.77100 33.75300 76.80900 1.000 51.86785 72 LEU A C 1
ATOM 514 O O . LEU A 1 72 ? 21.49800 32.84000 76.39900 1.000 47.43222 72 LEU A O 1
ATOM 519 N N . GLY A 1 73 ? 20.18000 33.70900 78.00300 1.000 53.77017 73 GLY A N 1
ATOM 520 C CA . GLY A 1 73 ? 20.39000 32.56600 78.87600 1.000 54.82909 73 GLY A CA 1
ATOM 521 C C . GLY A 1 73 ? 19.85500 31.27400 78.29100 1.000 58.70285 73 GLY A C 1
ATOM 522 O O . GLY A 1 73 ? 20.47900 30.21700 78.42400 1.000 63.12762 73 GLY A O 1
ATOM 523 N N . ALA A 1 74 ? 18.69800 31.33900 77.62700 1.000 57.91610 74 ALA A N 1
ATOM 524 C CA . ALA A 1 74 ? 18.09100 30.13600 77.06700 1.000 55.68610 74 ALA A CA 1
ATOM 525 C C . ALA A 1 74 ? 18.81700 29.63700 75.82500 1.000 50.67648 74 ALA A C 1
ATOM 526 O O . ALA A 1 74 ? 18.71700 28.44800 75.50200 1.000 48.73862 74 ALA A O 1
ATOM 528 N N . ILE A 1 75 ? 19.55500 30.51400 75.13900 1.000 54.49484 75 ILE A N 1
ATOM 529 C CA . ILE A 1 75 ? 20.10900 30.24300 73.81300 1.000 56.65092 75 ILE A CA 1
ATOM 530 C C . ILE A 1 75 ? 21.55800 29.79100 73.92700 1.000 53.90732 75 ILE A C 1
ATOM 531 O O . ILE A 1 75 ? 22.05000 29.02000 73.09300 1.000 56.34881 75 ILE A O 1
ATOM 536 N N . THR A 1 76 ? 22.24400 30.26700 74.96200 1.000 48.63680 76 THR A N 1
ATOM 537 C CA . THR A 1 76 ? 23.66500 29.99200 75.11700 1.000 52.38467 76 THR A CA 1
ATOM 538 C C . THR A 1 76 ? 23.93600 28.49300 75.08200 1.000 53.80066 76 THR A C 1
ATOM 539 O O . THR A 1 76 ? 23.33200 27.72500 75.83800 1.000 54.57474 76 THR A O 1
ATOM 543 N N . GLY A 1 77 ? 24.82400 28.08000 74.17600 1.000 55.83367 77 GLY A N 1
ATOM 544 C CA . GLY A 1 77 ? 25.21700 26.69300 74.04500 1.000 54.90367 77 GLY A CA 1
ATOM 545 C C . GLY A 1 77 ? 24.46100 25.90000 73.00300 1.000 60.30538 77 GLY A C 1
ATOM 546 O O . GLY A 1 77 ? 24.74000 24.70500 72.84100 1.000 63.95618 77 GLY A O 1
ATOM 547 N N . CYS A 1 78 ? 23.52500 26.52200 72.29000 1.000 61.01800 78 CYS A N 1
ATOM 548 C CA . CYS A 1 78 ? 22.67600 25.83800 71.32400 1.000 63.37987 78 CYS A CA 1
ATOM 549 C C . CYS A 1 78 ? 23.26300 25.92000 69.91900 1.000 67.98215 78 CYS A C 1
ATOM 550 O O . CYS A 1 78 ? 23.76800 26.96800 69.50100 1.000 66.56215 78 CYS A O 1
ATOM 553 N N . ASP A 1 79 ? 23.18500 24.80200 69.19100 1.000 68.16422 79 ASP A N 1
ATOM 554 C CA . ASP A 1 79 ? 23.70500 24.75200 67.82800 1.000 71.49577 79 ASP A CA 1
ATOM 555 C C . ASP A 1 79 ? 22.77300 25.47100 66.85700 1.000 68.70261 79 ASP A C 1
ATOM 556 O O . ASP A 1 79 ? 23.23400 26.12500 65.91400 1.000 68.37425 79 ASP A O 1
ATOM 561 N N . GLY A 1 80 ? 21.45900 25.35600 67.06900 1.000 64.72832 80 GLY A N 1
ATOM 562 C CA . GLY A 1 80 ? 20.47600 26.09300 66.30100 1.000 60.13712 80 GLY A CA 1
ATOM 563 C C . GLY A 1 80 ? 19.38900 26.64200 67.20700 1.000 56.28453 80 GLY A C 1
ATOM 564 O O . GLY A 1 80 ? 19.41800 26.44600 68.42100 1.000 64.13407 80 GLY A O 1
ATOM 565 N N . VAL A 1 81 ? 18.42900 27.33400 66.60100 1.000 47.49466 81 VAL A N 1
ATOM 566 C CA . VAL A 1 81 ? 17.28300 27.85700 67.34200 1.000 46.60857 81 VAL A CA 1
ATOM 567 C C . VAL A 1 81 ? 16.15000 28.13400 66.36100 1.000 45.69145 81 VAL A C 1
ATOM 568 O O . VAL A 1 81 ? 16.37400 28.66000 65.26900 1.000 52.35264 81 VAL A O 1
ATOM 572 N N . LEU A 1 82 ? 14.92900 27.77500 66.75500 1.000 40.62441 82 LEU A N 1
ATOM 573 C CA . LEU A 1 82 ? 13.74400 27.86500 65.90500 1.000 39.19012 82 LEU A CA 1
ATOM 574 C C . LEU A 1 82 ? 12.82900 28.94500 66.47000 1.000 39.47977 82 LEU A C 1
ATOM 575 O O . LEU A 1 82 ? 12.03800 28.68400 67.37800 1.000 45.37795 82 LEU A O 1
ATOM 580 N N . HIS A 1 83 ? 12.93400 30.15900 65.93500 1.000 43.00408 83 HIS A N 1
ATOM 581 C CA . HIS A 1 83 ? 12.10500 31.26600 66.41000 1.000 46.86355 83 HIS A CA 1
ATOM 582 C C . HIS A 1 83 ? 10.68400 31.06200 65.90300 1.000 42.99380 83 HIS A C 1
ATOM 583 O O . HIS A 1 83 ? 10.35000 31.42500 64.77400 1.000 47.66808 83 HIS A O 1
ATOM 590 N N . VAL A 1 84 ? 9.83600 30.49700 66.75700 1.000 40.03987 84 VAL A N 1
ATOM 591 C CA . VAL A 1 84 ? 8.43800 30.24700 66.42700 1.000 38.87233 84 VAL A CA 1
ATOM 592 C C . VAL A 1 84 ? 7.49300 31.20000 67.14200 1.000 46.83775 84 VAL A C 1
ATOM 593 O O . VAL A 1 84 ? 6.30600 31.26000 66.78100 1.000 54.99674 84 VAL A O 1
ATOM 597 N N . ALA A 1 85 ? 7.97500 31.96300 68.11700 1.000 47.79685 85 ALA A N 1
ATOM 598 C CA . ALA A 1 85 ? 7.11100 32.71900 69.02000 1.000 52.70872 85 ALA A CA 1
ATOM 599 C C . ALA A 1 85 ? 6.67500 34.03400 68.37900 1.000 52.43952 85 ALA A C 1
ATOM 600 O O . ALA A 1 85 ? 7.47700 34.96600 68.25900 1.000 50.96064 85 ALA A O 1
ATOM 602 N N . THR A 1 86 ? 5.39100 34.11400 67.98800 1.000 56.44194 86 THR A N 1
ATOM 603 C CA . THR A 1 86 ? 4.72800 35.35800 67.58600 1.000 60.32038 86 THR A CA 1
ATOM 604 C C . THR A 1 86 ? 3.23700 35.22900 67.89400 1.000 60.41254 86 THR A C 1
ATOM 605 O O . THR A 1 86 ? 2.62100 34.22700 67.51200 1.000 57.88561 86 THR A O 1
ATOM 609 N N . PRO A 1 87 ? 2.62700 36.19100 68.59400 1.000 59.97027 87 PRO A N 1
ATOM 610 C CA . PRO A 1 87 ? 1.19300 36.07300 68.90500 1.000 61.40474 87 PRO A CA 1
ATOM 611 C C . PRO A 1 87 ? 0.34000 36.06100 67.64000 1.000 62.23874 87 PRO A C 1
ATOM 612 O O . PRO A 1 87 ? 0.61300 36.78700 66.68300 1.000 62.66910 87 PRO A O 1
ATOM 616 N N . VAL A 1 88 ? -0.69200 35.22600 67.64400 1.000 63.24647 88 VAL A N 1
ATOM 617 C CA . VAL A 1 88 ? -1.60400 35.06200 66.51600 1.000 56.72736 88 VAL A CA 1
ATOM 618 C C . VAL A 1 88 ? -3.00600 35.45200 66.96900 1.000 62.01310 88 VAL A C 1
ATOM 619 O O . VAL A 1 88 ? -3.68100 34.67900 67.65600 1.000 69.40221 88 VAL A O 1
ATOM 623 N N . PRO A 1 89 ? -3.49700 36.63300 66.58700 1.000 58.51584 89 PRO A N 1
ATOM 624 C CA . PRO A 1 89 ? -4.77400 37.11500 67.13300 1.000 59.69545 89 PRO A CA 1
ATOM 625 C C . PRO A 1 89 ? -5.94900 36.23600 66.74200 1.000 62.62916 89 PRO A C 1
ATOM 626 O O . PRO A 1 89 ? -5.98300 35.63800 65.66400 1.000 66.75772 89 PRO A O 1
ATOM 630 N N . SER A 1 90 ? -6.92000 36.16900 67.64200 1.000 64.94909 90 SER A N 1
ATOM 631 C CA . SER A 1 90 ? -8.15000 35.44800 67.37900 1.000 68.27694 90 SER A CA 1
ATOM 632 C C . SER A 1 90 ? -9.15900 36.36900 66.70600 1.000 72.24644 90 SER A C 1
ATOM 633 O O . SER A 1 90 ? -9.07400 37.60000 66.80000 1.000 71.74286 90 SER A O 1
ATOM 636 N N . SER A 1 91 ? -10.10500 35.75200 65.99000 1.000 76.62193 91 SER A N 1
ATOM 637 C CA . SER A 1 91 ? -11.20200 36.51800 65.40900 1.000 75.75622 91 SER A CA 1
ATOM 638 C C . SER A 1 91 ? -12.06700 37.14000 66.50100 1.000 79.97066 91 SER A C 1
ATOM 639 O O . SER A 1 91 ? -12.42600 38.32400 66.43500 1.000 74.94486 91 SER A O 1
ATOM 642 N N . LYS A 1 92 ? -12.38400 36.35700 67.53500 1.000 83.83726 92 LYS A N 1
ATOM 643 C CA . LYS A 1 92 ? -13.29500 36.77300 68.60200 1.000 83.94354 92 LYS A CA 1
ATOM 644 C C . LYS A 1 92 ? -12.62800 37.65900 69.64100 1.000 80.37663 92 LYS A C 1
ATOM 645 O O . LYS A 1 92 ? -12.92600 37.54600 70.83200 1.000 80.91823 92 LYS A O 1
ATOM 651 N N . THR A 1 93 ? -11.73700 38.55100 69.22800 1.000 77.61234 93 THR A N 1
ATOM 652 C CA . THR A 1 93 ? -11.03000 39.38900 70.18000 1.000 83.20182 93 THR A CA 1
ATOM 653 C C . THR A 1 93 ? -10.49600 40.61400 69.45700 1.000 85.50852 93 THR A C 1
ATOM 654 O O . THR A 1 93 ? -10.68400 40.78600 68.24800 1.000 87.37833 93 THR A O 1
ATOM 658 N N . ALA A 1 94 ? -9.84200 41.47600 70.22300 1.000 87.55765 94 ALA A N 1
ATOM 659 C CA . ALA A 1 94 ? -9.13000 42.62700 69.69700 1.000 89.07344 94 ALA A CA 1
ATOM 660 C C . ALA A 1 94 ? -7.69900 42.58400 70.20600 1.000 89.47178 94 ALA A C 1
ATOM 661 O O . ALA A 1 94 ? -7.44200 42.19100 71.35000 1.000 91.03182 94 ALA A O 1
ATOM 663 N N . TYR A 1 95 ? -6.77300 42.97100 69.33900 1.000 85.38933 95 TYR A N 1
ATOM 664 C CA . TYR A 1 95 ? -5.36400 43.05200 69.67100 1.000 80.15426 95 TYR A CA 1
ATOM 665 C C . TYR A 1 95 ? -4.88400 44.46300 69.38000 1.000 75.85966 95 TYR A C 1
ATOM 666 O O . TYR A 1 95 ? -5.49700 45.20300 68.60600 1.000 75.96207 95 TYR A O 1
ATOM 675 N N . SER A 1 96 ? -3.78700 44.83800 70.01900 1.000 67.99491 96 SER A N 1
ATOM 676 C CA . SER A 1 96 ? -3.15300 46.12500 69.77500 1.000 68.94941 96 SER A CA 1
ATOM 677 C C . SER A 1 96 ? -2.06700 45.91600 68.73200 1.000 70.13520 96 SER A C 1
ATOM 678 O O . SER A 1 96 ? -1.01800 45.34000 69.03200 1.000 67.42800 96 SER A O 1
ATOM 681 N N . GLY A 1 97 ? -2.32100 46.38300 67.50900 1.000 71.45384 97 GLY A N 1
ATOM 682 C CA . GLY A 1 97 ? -1.31500 46.27700 66.46600 1.000 71.07830 97 GLY A CA 1
ATOM 683 C C . GLY A 1 97 ? 0.03600 46.81300 66.89600 1.000 67.39222 97 GLY A C 1
ATOM 684 O O . GLY A 1 97 ? 1.06300 46.16700 66.67400 1.000 63.48970 97 GLY A O 1
ATOM 685 N N . THR A 1 98 ? 0.04600 47.98000 67.55200 1.000 68.12228 98 THR A N 1
ATOM 686 C CA . THR A 1 98 ? 1.29400 48.62600 67.95600 1.000 67.73856 98 THR A CA 1
ATOM 687 C C . THR A 1 98 ? 2.21000 47.66000 68.69700 1.000 68.42797 98 THR A C 1
ATOM 688 O O . THR A 1 98 ? 3.40400 47.55400 68.39500 1.000 66.80034 98 THR A O 1
ATOM 692 N N . GLU A 1 99 ? 1.65300 46.92600 69.65700 1.000 69.13420 99 GLU A N 1
ATOM 693 C CA . GLU A 1 99 ? 2.46300 46.06500 70.50500 1.000 68.93149 99 GLU A CA 1
ATOM 694 C C . GLU A 1 99 ? 2.70100 44.70000 69.88700 1.000 66.49190 99 GLU A C 1
ATOM 695 O O . GLU A 1 99 ? 3.71700 44.06400 70.19400 1.000 64.65608 99 GLU A O 1
ATOM 701 N N . LEU A 1 100 ? 1.79900 44.23300 69.02100 1.000 69.16994 100 LEU A N 1
ATOM 702 C CA . LEU A 1 100 ? 2.11500 43.03400 68.25500 1.000 64.24192 100 LEU A CA 1
ATOM 703 C C . LEU A 1 100 ? 3.27700 43.30100 67.30900 1.000 61.20289 100 LEU A C 1
ATOM 704 O O . LEU A 1 100 ? 4.22300 42.50400 67.22200 1.000 61.23797 100 LEU A O 1
ATOM 709 N N . VAL A 1 101 ? 3.22400 44.42100 66.58500 1.000 61.27794 101 VAL A N 1
ATOM 710 C CA . VAL A 1 101 ? 4.37200 44.78500 65.76600 1.000 62.02287 101 VAL A CA 1
ATOM 711 C C . VAL A 1 101 ? 5.61700 44.88400 66.63600 1.000 59.88952 101 VAL A C 1
ATOM 712 O O . VAL A 1 101 ? 6.68000 44.35700 66.29000 1.000 56.95676 101 VAL A O 1
ATOM 716 N N . LYS A 1 102 ? 5.47500 45.46700 67.82300 1.000 64.84552 102 LYS A N 1
ATOM 717 C CA . LYS A 1 102 ? 6.60300 45.59400 68.74000 1.000 64.91663 102 LYS A CA 1
ATOM 718 C C . LYS A 1 102 ? 7.11900 44.22500 69.18200 1.000 62.61524 102 LYS A C 1
ATOM 719 O O . LYS A 1 102 ? 8.32800 43.96200 69.14200 1.000 56.95906 102 LYS A O 1
ATOM 725 N N . THR A 1 103 ? 6.20900 43.33600 69.59200 1.000 64.07452 103 THR A N 1
ATOM 726 C CA . THR A 1 103 ? 6.58900 41.98300 69.99700 1.000 59.55209 103 THR A CA 1
ATOM 727 C C . THR A 1 103 ? 7.36500 41.27400 68.89500 1.000 59.81286 103 THR A C 1
ATOM 728 O O . THR A 1 103 ? 8.46700 40.76000 69.12000 1.000 58.90404 103 THR A O 1
ATOM 732 N N . ALA A 1 104 ? 6.80000 41.25400 67.68700 1.000 62.09567 104 ALA A N 1
ATOM 733 C CA . ALA A 1 104 ? 7.36600 40.47000 66.59600 1.000 59.78648 104 ALA A CA 1
ATOM 734 C C . ALA A 1 104 ? 8.75600 40.96500 66.21100 1.000 60.18592 104 ALA A C 1
ATOM 735 O O . ALA A 1 104 ? 9.72500 40.19600 66.20800 1.000 58.74149 104 ALA A O 1
ATOM 737 N N . VAL A 1 105 ? 8.87300 42.25500 65.88500 1.000 53.06276 105 VAL A N 1
ATOM 738 C CA . VAL A 1 105 ? 10.12500 42.77900 65.34500 1.000 55.76301 105 VAL A CA 1
ATOM 739 C C . VAL A 1 105 ? 11.20100 42.82700 66.42400 1.000 60.32403 105 VAL A C 1
ATOM 740 O O . VAL A 1 105 ? 12.34000 42.38900 66.21100 1.000 58.72087 105 VAL A O 1
ATOM 744 N N . ASN A 1 106 ? 10.86200 43.36700 67.59700 1.000 59.37034 106 ASN A N 1
ATOM 745 C CA . ASN A 1 106 ? 11.86700 43.52800 68.64300 1.000 58.41367 106 ASN A CA 1
ATOM 746 C C . ASN A 1 106 ? 12.28700 42.18400 69.21900 1.000 59.94557 106 ASN A C 1
ATOM 747 O O . ASN A 1 106 ? 13.47600 41.96200 69.48700 1.000 58.70752 106 ASN A O 1
ATOM 752 N N . GLY A 1 107 ? 11.32700 41.28000 69.42900 1.000 55.01838 107 GLY A N 1
ATOM 753 C CA . GLY A 1 107 ? 11.67900 39.93100 69.83700 1.000 55.11365 107 GLY A CA 1
ATOM 754 C C . GLY A 1 107 ? 12.61500 39.26200 68.84900 1.000 57.34438 107 GLY A C 1
ATOM 755 O O . GLY A 1 107 ? 13.59800 38.62500 69.23900 1.000 54.62911 107 GLY A O 1
ATOM 756 N N . THR A 1 108 ? 12.33400 39.42000 67.55400 1.000 53.98031 108 THR A N 1
ATOM 757 C CA . THR A 1 108 ? 13.20300 38.85700 66.52800 1.000 49.05510 108 THR A CA 1
ATOM 758 C C . THR A 1 108 ? 14.60800 39.44100 66.62100 1.000 53.79138 108 THR A C 1
ATOM 759 O O . THR A 1 108 ? 15.60200 38.70600 66.60200 1.000 51.23684 108 THR A O 1
ATOM 763 N N . LEU A 1 109 ? 14.70500 40.76900 66.73500 1.000 54.50799 109 LEU A N 1
ATOM 764 C CA . LEU A 1 109 ? 16.00800 41.41600 66.86600 1.000 55.56582 109 LEU A CA 1
ATOM 765 C C . LEU A 1 109 ? 16.76300 40.88000 68.07200 1.000 56.61845 109 LEU A C 1
ATOM 766 O O . LEU A 1 109 ? 17.95800 40.57200 67.98700 1.000 56.17926 109 LEU A O 1
ATOM 771 N N . ASN A 1 110 ? 16.07400 40.76000 69.20800 1.000 51.39066 110 ASN A N 1
ATOM 772 C CA . ASN A 1 110 ? 16.70500 40.22900 70.41000 1.000 54.46723 110 ASN A CA 1
ATOM 773 C C . ASN A 1 110 ? 17.18800 38.80500 70.18400 1.000 52.17323 110 ASN A C 1
ATOM 774 O O . ASN A 1 110 ? 18.33300 38.46500 70.51100 1.000 52.43543 110 ASN A O 1
ATOM 779 N N . VAL A 1 111 ? 16.32000 37.95500 69.63100 1.000 52.69463 111 VAL A N 1
ATOM 780 C CA . VAL A 1 111 ? 16.71400 36.57900 69.34900 1.000 53.12212 111 VAL A CA 1
ATOM 781 C C . VAL A 1 111 ? 17.96000 36.56100 68.47600 1.000 53.54405 111 VAL A C 1
ATOM 782 O O . VAL A 1 111 ? 18.93700 35.86400 68.77700 1.000 53.98601 111 VAL A O 1
ATOM 786 N N . LEU A 1 112 ? 17.96900 37.37300 67.41600 1.000 52.65416 112 LEU A N 1
ATOM 787 C CA . LEU A 1 112 ? 19.10200 37.37500 66.49500 1.000 54.39946 112 LEU A CA 1
ATOM 788 C C . LEU A 1 112 ? 20.37700 37.84100 67.18400 1.000 53.60515 112 LEU A C 1
ATOM 789 O O . LEU A 1 112 ? 21.44900 37.25700 66.98200 1.000 52.27440 112 LEU A O 1
ATOM 794 N N . ARG A 1 113 ? 20.28200 38.88600 68.00700 1.000 54.23716 113 ARG A N 1
ATOM 795 C CA . ARG A 1 113 ? 21.45300 39.33100 68.75200 1.000 56.39488 113 ARG A CA 1
ATOM 796 C C . ARG A 1 113 ? 21.97300 38.23000 69.66800 1.000 54.05951 113 ARG A C 1
ATOM 797 O O . ARG A 1 113 ? 23.18800 38.04500 69.80100 1.000 55.74192 113 ARG A O 1
ATOM 805 N N . ALA A 1 114 ? 21.06600 37.48000 70.29800 1.000 51.38388 114 ALA A N 1
ATOM 806 C CA . ALA A 1 114 ? 21.48500 36.44100 71.23100 1.000 50.63230 114 ALA A CA 1
ATOM 807 C C . ALA A 1 114 ? 22.22700 35.32300 70.51100 1.000 50.85109 114 ALA A C 1
ATOM 808 O O . ALA A 1 114 ? 23.19500 34.76900 71.04400 1.000 54.08194 114 ALA A O 1
ATOM 810 N N . CYS A 1 115 ? 21.79400 34.98800 69.28900 1.000 49.55897 115 CYS A N 1
ATOM 811 C CA . CYS A 1 115 ? 22.45000 33.94100 68.50300 1.000 50.30901 115 CYS A CA 1
ATOM 812 C C . CYS A 1 115 ? 23.82200 34.36500 68.00600 1.000 53.74446 115 CYS A C 1
ATOM 813 O O . CYS A 1 115 ? 24.74900 33.54300 67.96600 1.000 52.98944 115 CYS A O 1
ATOM 816 N N . THR A 1 116 ? 23.95600 35.61900 67.56300 1.000 54.09274 116 THR A N 1
ATOM 817 C CA . THR A 1 116 ? 25.27600 36.14000 67.23000 1.000 56.83476 116 THR A CA 1
ATOM 818 C C . THR A 1 116 ? 26.19500 36.09400 68.44400 1.000 59.90705 116 THR A C 1
ATOM 819 O O . THR A 1 116 ? 27.38200 35.75000 68.33100 1.000 64.58317 116 THR A O 1
ATOM 823 N N . GLU A 1 117 ? 25.65200 36.41400 69.62100 1.000 54.02765 117 GLU A N 1
ATOM 824 C CA . GLU A 1 117 ? 26.43700 36.31000 70.84100 1.000 53.85830 117 GLU A CA 1
ATOM 825 C C . GLU A 1 117 ? 26.80500 34.86000 71.13600 1.000 58.10761 117 GLU A C 1
ATOM 826 O O . GLU A 1 117 ? 27.98600 34.53000 71.29500 1.000 61.43362 117 GLU A O 1
ATOM 832 N N . ALA A 1 118 ? 25.80800 33.97100 71.20100 1.000 50.44878 118 ALA A N 1
ATOM 833 C CA . ALA A 1 118 ? 26.06700 32.56100 71.47600 1.000 49.94939 118 ALA A CA 1
ATOM 834 C C . ALA A 1 118 ? 26.72700 31.83400 70.31200 1.000 57.30465 118 ALA A C 1
ATOM 835 O O . ALA A 1 118 ? 26.97100 30.62600 70.42700 1.000 54.87765 118 ALA A O 1
ATOM 837 N N . LYS A 1 119 ? 27.02000 32.54100 69.21400 1.000 60.61139 119 LYS A N 1
ATOM 838 C CA . LYS A 1 119 ? 27.63600 31.96700 68.01200 1.000 59.40732 119 LYS A CA 1
ATOM 839 C C . LYS A 1 119 ? 26.81000 30.80900 67.46000 1.000 56.58198 119 LYS A C 1
ATOM 840 O O . LYS A 1 119 ? 27.34400 29.76600 67.07300 1.000 54.10173 119 LYS A O 1
ATOM 846 N N . VAL A 1 120 ? 25.49200 30.99200 67.42600 1.000 59.53337 120 VAL A N 1
ATOM 847 C CA . VAL A 1 120 ? 24.62200 29.98800 66.83200 1.000 62.67193 120 VAL A CA 1
ATOM 848 C C . VAL A 1 120 ? 24.83500 29.96300 65.32400 1.000 65.77068 120 VAL A C 1
ATOM 849 O O . VAL A 1 120 ? 25.07500 30.99600 64.68400 1.000 73.00749 120 VAL A O 1
ATOM 853 N N . LYS A 1 121 ? 24.76900 28.76500 64.74800 1.000 64.10523 121 LYS A N 1
ATOM 854 C CA . LYS A 1 121 ? 25.08600 28.60100 63.33700 1.000 69.51901 121 LYS A CA 1
ATOM 855 C C . LYS A 1 121 ? 23.88200 28.82700 62.43400 1.000 74.40275 121 LYS A C 1
ATOM 856 O O . LYS A 1 121 ? 23.99800 29.51600 61.41500 1.000 75.26076 121 LYS A O 1
ATOM 862 N N . LYS A 1 122 ? 22.72500 28.26800 62.78500 1.000 75.91636 122 LYS A N 1
ATOM 863 C CA . LYS A 1 122 ? 21.54400 28.34700 61.93800 1.000 73.25583 122 LYS A CA 1
ATOM 864 C C . LYS A 1 122 ? 20.32500 28.74500 62.75400 1.000 66.99936 122 LYS A C 1
ATOM 865 O O . LYS A 1 122 ? 20.12700 28.26900 63.87500 1.000 70.81103 122 LYS A O 1
ATOM 871 N N . VAL A 1 123 ? 19.51400 29.62300 62.17200 1.000 61.58114 123 VAL A N 1
ATOM 872 C CA . VAL A 1 123 ? 18.24700 30.06300 62.73900 1.000 56.98514 123 VAL A CA 1
ATOM 873 C C . VAL A 1 123 ? 17.15800 29.79300 61.71200 1.000 58.92333 123 VAL A C 1
ATOM 874 O O . VAL A 1 123 ? 17.39700 29.90100 60.50500 1.000 63.96205 123 VAL A O 1
ATOM 878 N N . ILE A 1 124 ? 15.96500 29.43800 62.18500 1.000 56.78011 124 ILE A N 1
ATOM 879 C CA . ILE A 1 124 ? 14.80600 29.20800 61.32300 1.000 53.58623 124 ILE A CA 1
ATOM 880 C C . ILE A 1 124 ? 13.63900 30.01200 61.87700 1.000 55.24043 124 ILE A C 1
ATOM 881 O O . ILE A 1 124 ? 13.05800 29.64500 62.90500 1.000 57.42970 124 ILE A O 1
ATOM 886 N N . TYR A 1 125 ? 13.28800 31.09800 61.20000 1.000 51.91985 125 TYR A N 1
ATOM 887 C CA . TYR A 1 125 ? 12.17300 31.93600 61.61100 1.000 50.33064 125 TYR A CA 1
ATOM 888 C C . TYR A 1 125 ? 10.88600 31.41200 60.98900 1.000 50.57961 125 TYR A C 1
ATOM 889 O O . TYR A 1 125 ? 10.82200 31.18900 59.77600 1.000 60.61457 125 TYR A O 1
ATOM 898 N N . VAL A 1 126 ? 9.86500 31.21400 61.81400 1.000 41.44436 126 VAL A N 1
ATOM 899 C CA . VAL A 1 126 ? 8.55900 30.78500 61.33000 1.000 42.44646 126 VAL A CA 1
ATOM 900 C C . VAL A 1 126 ? 7.75500 32.03200 60.98800 1.000 48.38550 126 VAL A C 1
ATOM 901 O O . VAL A 1 126 ? 7.32300 32.77000 61.87700 1.000 50.16021 126 VAL A O 1
ATOM 905 N N . SER A 1 127 ? 7.56400 32.27200 59.69200 1.000 47.16088 127 SER A N 1
ATOM 906 C CA . SER A 1 127 ? 6.74100 33.38300 59.24100 1.000 46.78679 127 SER A CA 1
ATOM 907 C C . SER A 1 127 ? 5.39000 32.87100 58.76700 1.000 44.52154 127 SER A C 1
ATOM 908 O O . SER A 1 127 ? 4.85200 31.91600 59.33400 1.000 49.84762 127 SER A O 1
ATOM 911 N N . SER A 1 128 ? 4.83900 33.48700 57.72700 1.000 44.39910 128 SER A N 1
ATOM 912 C CA . SER A 1 128 ? 3.52500 33.09400 57.24600 1.000 45.04509 128 SER A CA 1
ATOM 913 C C . SER A 1 128 ? 3.35200 33.55100 55.80500 1.000 51.96886 128 SER A C 1
ATOM 914 O O . SER A 1 128 ? 4.04500 34.45600 55.33000 1.000 51.32886 128 SER A O 1
ATOM 917 N N . THR A 1 129 ? 2.40600 32.90600 55.11400 1.000 50.60887 129 THR A N 1
ATOM 918 C CA . THR A 1 129 ? 2.00000 33.36200 53.79000 1.000 45.82167 129 THR A CA 1
ATOM 919 C C . THR A 1 129 ? 1.45300 34.78000 53.82300 1.000 50.53723 129 THR A C 1
ATOM 920 O O . THR A 1 129 ? 1.44700 35.45500 52.78800 1.000 59.01887 129 THR A O 1
ATOM 924 N N . ALA A 1 130 ? 1.00100 35.24800 54.99000 1.000 46.65016 130 ALA A N 1
ATOM 925 C CA . ALA A 1 130 ? 0.59600 36.63900 55.13800 1.000 50.79223 130 ALA A CA 1
ATOM 926 C C . ALA A 1 130 ? 1.72300 37.60700 54.80000 1.000 53.63194 130 ALA A C 1
ATOM 927 O O . ALA A 1 130 ? 1.46100 38.79100 54.56100 1.000 58.08302 130 ALA A O 1
ATOM 929 N N . ALA A 1 131 ? 2.96700 37.13100 54.77100 1.000 51.49668 131 ALA A N 1
ATOM 930 C CA . ALA A 1 131 ? 4.11100 37.93200 54.36100 1.000 56.44442 131 ALA A CA 1
ATOM 931 C C . ALA A 1 131 ? 4.46500 37.74500 52.88900 1.000 63.21457 131 ALA A C 1
ATOM 932 O O . ALA A 1 131 ? 5.53700 38.18600 52.45700 1.000 61.82457 131 ALA A O 1
ATOM 934 N N . VAL A 1 132 ? 3.58700 37.11300 52.11000 1.000 60.30411 132 VAL A N 1
ATOM 935 C CA . VAL A 1 132 ? 3.88200 36.76500 50.72600 1.000 59.81411 132 VAL A CA 1
ATOM 936 C C . VAL A 1 132 ? 2.75900 37.25100 49.82200 1.000 60.83411 132 VAL A C 1
ATOM 937 O O . VAL A 1 132 ? 3.00600 37.81500 48.75100 1.000 67.09411 132 VAL A O 1
ATOM 941 N N . LEU A 1 133 ? 1.51700 37.04800 50.25700 1.000 54.38726 133 LEU A N 1
ATOM 942 C CA . LEU A 1 133 ? 0.36400 37.14900 49.37200 1.000 59.34607 133 LEU A CA 1
ATOM 943 C C . LEU A 1 133 ? -0.28200 38.53100 49.35900 1.000 66.44165 133 LEU A C 1
ATOM 944 O O . LEU A 1 133 ? -0.75900 38.97200 48.30700 1.000 73.58474 133 LEU A O 1
ATOM 949 N N . VAL A 1 134 ? -0.32500 39.22700 50.49700 1.000 66.07339 134 VAL A N 1
ATOM 950 C CA . VAL A 1 134 ? -1.06700 40.48300 50.58600 1.000 62.71348 134 VAL A CA 1
ATOM 951 C C . VAL A 1 134 ? -0.35100 41.56400 49.79100 1.000 64.75888 134 VAL A C 1
ATOM 952 O O . VAL A 1 134 ? 0.32900 42.43000 50.35600 1.000 61.01042 134 VAL A O 1
ATOM 956 N N . ASN A 1 135 ? -0.50700 41.51100 48.47500 1.000 71.67578 135 ASN A N 1
ATOM 957 C CA . ASN A 1 135 ? 0.07600 42.47100 47.55600 1.000 67.68251 135 ASN A CA 1
ATOM 958 C C . ASN A 1 135 ? -0.91600 42.74100 46.43400 1.000 67.84826 135 ASN A C 1
ATOM 959 O O . ASN A 1 135 ? -1.21700 41.84500 45.63600 1.000 69.63049 135 ASN A O 1
ATOM 964 N N . PRO A 1 136 ? -1.45400 43.95800 46.34700 1.000 69.62019 136 PRO A N 1
ATOM 965 C CA . PRO A 1 136 ? -2.41400 44.25500 45.27700 1.000 74.20269 136 PRO A CA 1
ATOM 966 C C . PRO A 1 136 ? -1.77600 44.51200 43.91900 1.000 74.22209 136 PRO A C 1
ATOM 967 O O . PRO A 1 136 ? -2.46500 44.36300 42.90200 1.000 71.05915 136 PRO A O 1
ATOM 971 N N . ASN A 1 137 ? -0.49100 44.87500 43.86300 1.000 72.87160 137 ASN A N 1
ATOM 972 C CA . ASN A 1 137 ? 0.16200 45.24500 42.61100 1.000 71.45055 137 ASN A CA 1
ATOM 973 C C . ASN A 1 137 ? 0.63200 44.05300 41.79800 1.000 80.43407 137 ASN A C 1
ATOM 974 O O . ASN A 1 137 ? 0.89200 44.19900 40.59700 1.000 86.39178 137 ASN A O 1
ATOM 979 N N . LEU A 1 138 ? 0.76900 42.90500 42.41700 1.000 73.81247 138 LEU A N 1
ATOM 980 C CA . LEU A 1 138 ? 1.24000 41.73900 41.70200 1.000 76.88650 138 LEU A CA 1
ATOM 981 C C . LEU A 1 138 ? 0.13400 41.23100 40.77700 1.000 87.38212 138 LEU A C 1
ATOM 982 O O . LEU A 1 138 ? -0.99700 41.02200 41.23600 1.000 85.60396 138 LEU A O 1
ATOM 987 N N . PRO A 1 139 ? 0.40600 41.06200 39.44300 1.000 89.53149 139 PRO A N 1
ATOM 988 C CA . PRO A 1 139 ? -0.67700 40.76800 38.47900 1.000 92.14245 139 PRO A CA 1
ATOM 989 C C . PRO A 1 139 ? -1.39500 39.43800 38.70100 1.000 92.69479 139 PRO A C 1
ATOM 990 O O . PRO A 1 139 ? -1.08200 38.70600 39.64500 1.000 95.65829 139 PRO A O 1
ATOM 994 N N . LYS A 1 140 ? -2.35600 39.10700 37.82900 1.000 84.04991 140 LYS A N 1
ATOM 995 C CA . LYS A 1 140 ? -3.15500 37.89600 38.00100 1.000 81.06621 140 LYS A CA 1
ATOM 996 C C . LYS A 1 140 ? -2.54900 36.67200 37.32300 1.000 86.36275 140 LYS A C 1
ATOM 997 O O . LYS A 1 140 ? -2.70200 35.55300 37.83000 1.000 89.43892 140 LYS A O 1
ATOM 1003 N N . ASP A 1 141 ? -1.85600 36.84900 36.19600 1.000 91.76954 141 ASP A N 1
ATOM 1004 C CA . ASP A 1 141 ? -1.19700 35.73800 35.50500 1.000 89.32815 141 ASP A CA 1
ATOM 1005 C C . ASP A 1 141 ? 0.03700 35.23300 36.23800 1.000 85.39659 141 ASP A C 1
ATOM 1006 O O . ASP A 1 141 ? 0.73400 34.34200 35.72100 1.000 79.95423 141 ASP A O 1
ATOM 1011 N N . LYS A 1 142 ? 0.30700 35.76900 37.42800 1.000 89.29804 142 LYS A N 1
ATOM 1012 C CA . LYS A 1 142 ? 1.50600 35.46600 38.19900 1.000 83.53318 142 LYS A CA 1
ATOM 1013 C C . LYS A 1 142 ? 1.12600 34.50900 39.31500 1.000 77.54429 142 LYS A C 1
ATOM 1014 O O . LYS A 1 142 ? 0.22000 34.80700 40.10700 1.000 78.95574 142 LYS A O 1
ATOM 1020 N N . ILE A 1 143 ? 1.77900 33.35200 39.33100 1.000 73.43263 143 ILE A N 1
ATOM 1021 C CA . ILE A 1 143 ? 1.62200 32.42300 40.43100 1.000 68.41876 143 ILE A CA 1
ATOM 1022 C C . ILE A 1 143 ? 2.65800 32.78100 41.48300 1.000 67.84802 143 ILE A C 1
ATOM 1023 O O . ILE A 1 143 ? 3.86100 32.61000 41.24800 1.000 63.70777 143 ILE A O 1
ATOM 1028 N N . PRO A 1 144 ? 2.23400 33.27300 42.64100 1.000 72.44856 144 PRO A N 1
ATOM 1029 C CA . PRO A 1 144 ? 3.19700 33.76700 43.63000 1.000 69.45045 144 PRO A CA 1
ATOM 1030 C C . PRO A 1 144 ? 4.00400 32.64100 44.25700 1.000 64.36598 144 PRO A C 1
ATOM 1031 O O . PRO A 1 144 ? 3.53900 31.50700 44.39800 1.000 60.09363 144 PRO A O 1
ATOM 1035 N N . ASP A 1 145 ? 5.24300 32.97100 44.60300 1.000 63.84290 145 ASP A N 1
ATOM 1036 C CA . ASP A 1 145 ? 6.19400 32.01300 45.15700 1.000 65.28324 145 ASP A CA 1
ATOM 1037 C C . ASP A 1 145 ? 7.01400 32.73800 46.21900 1.000 60.07475 145 ASP A C 1
ATOM 1038 O O . ASP A 1 145 ? 6.60500 33.77800 46.74700 1.000 61.95076 145 ASP A O 1
ATOM 1043 N N . GLU A 1 146 ? 8.19600 32.19500 46.52300 1.000 58.08094 146 GLU A N 1
ATOM 1044 C CA . GLU A 1 146 ? 9.06600 32.74400 47.55700 1.000 58.61902 146 GLU A CA 1
ATOM 1045 C C . GLU A 1 146 ? 9.64200 34.10200 47.18400 1.000 63.24008 146 GLU A C 1
ATOM 1046 O O . GLU A 1 146 ? 10.24800 34.76000 48.03800 1.000 61.21144 146 GLU A O 1
ATOM 1052 N N . ASP A 1 147 ? 9.47000 34.53700 45.94100 1.000 64.64307 147 ASP A N 1
ATOM 1053 C CA . ASP A 1 147 ? 9.96000 35.83500 45.50900 1.000 61.18307 147 ASP A CA 1
ATOM 1054 C C . ASP A 1 147 ? 8.94600 36.95200 45.70800 1.000 61.14880 147 ASP A C 1
ATOM 1055 O O . ASP A 1 147 ? 9.29500 38.12000 45.50700 1.000 64.64307 147 ASP A O 1
ATOM 1060 N N . CYS A 1 148 ? 7.71100 36.63400 46.09400 1.000 59.31699 148 CYS A N 1
ATOM 1061 C CA . CYS A 1 148 ? 6.67500 37.64500 46.26800 1.000 61.95900 148 CYS A CA 1
ATOM 1062 C C . CYS A 1 148 ? 6.58500 38.04300 47.72900 1.000 64.01529 148 CYS A C 1
ATOM 1063 O O . CYS A 1 148 ? 6.47300 37.17800 48.60600 1.000 62.31063 148 CYS A O 1
ATOM 1066 N N . TRP A 1 149 ? 6.61800 39.34900 47.97800 1.000 63.95930 149 TRP A N 1
ATOM 1067 C CA . TRP A 1 149 ? 6.49300 39.91100 49.30900 1.000 60.00534 149 TRP A CA 1
ATOM 1068 C C . TRP A 1 149 ? 5.17600 40.66000 49.42900 1.000 57.78903 149 TRP A C 1
ATOM 1069 O O . TRP A 1 149 ? 4.58200 41.09100 48.43800 1.000 64.43930 149 TRP A O 1
ATOM 1080 N N . THR A 1 150 ? 4.72100 40.78900 50.66600 1.000 53.80233 150 THR A N 1
ATOM 1081 C CA . THR A 1 150 ? 3.50500 41.52000 50.96600 1.000 55.66824 150 THR A CA 1
ATOM 1082 C C . THR A 1 150 ? 3.79800 43.01300 51.00700 1.000 57.96059 150 THR A C 1
ATOM 1083 O O . THR A 1 150 ? 4.85600 43.44000 51.47800 1.000 60.48222 150 THR A O 1
ATOM 1087 N N . ASP A 1 151 ? 2.86900 43.80600 50.47300 1.000 59.09027 151 ASP A N 1
ATOM 1088 C CA . ASP A 1 151 ? 3.06500 45.24900 50.37900 1.000 65.91068 151 ASP A CA 1
ATOM 1089 C C . ASP A 1 151 ? 2.73600 45.86800 51.72200 1.000 63.75495 151 ASP A C 1
ATOM 1090 O O . ASP A 1 151 ? 1.56700 45.99500 52.10100 1.000 64.19630 151 ASP A O 1
ATOM 1095 N N . GLU A 1 152 ? 3.78600 46.24900 52.44400 1.000 65.41723 152 GLU A N 1
ATOM 1096 C CA . GLU A 1 152 ? 3.59900 46.94900 53.70200 1.000 67.43080 152 GLU A CA 1
ATOM 1097 C C . GLU A 1 152 ? 2.72100 48.17100 53.52100 1.000 71.01546 152 GLU A C 1
ATOM 1098 O O . GLU A 1 152 ? 1.84400 48.44700 54.34600 1.000 72.48518 152 GLU A O 1
ATOM 1104 N N . GLU A 1 153 ? 2.97400 48.93800 52.46000 1.000 70.76961 153 GLU A N 1
ATOM 1105 C CA . GLU A 1 153 ? 2.10100 50.05000 52.11300 1.000 68.74442 153 GLU A CA 1
ATOM 1106 C C . GLU A 1 153 ? 0.63600 49.63700 52.19300 1.000 69.78432 153 GLU A C 1
ATOM 1107 O O . GLU A 1 153 ? -0.16400 50.28500 52.87200 1.000 64.81080 153 GLU A O 1
ATOM 1113 N N . TYR A 1 154 ? 0.28500 48.51000 51.56700 1.000 67.10297 154 TYR A N 1
ATOM 1114 C CA . TYR A 1 154 ? -1.12300 48.17400 51.36300 1.000 64.41154 154 TYR A CA 1
ATOM 1115 C C . TYR A 1 154 ? -1.83600 47.88100 52.68000 1.000 65.40279 154 TYR A C 1
ATOM 1116 O O . TYR A 1 154 ? -2.97700 48.30800 52.88400 1.000 65.84992 154 TYR A O 1
ATOM 1125 N N . CYS A 1 155 ? -1.19500 47.12700 53.57700 1.000 67.72412 155 CYS A N 1
ATOM 1126 C CA . CYS A 1 155 ? -1.82100 46.81800 54.86500 1.000 64.57412 155 CYS A CA 1
ATOM 1127 C C . CYS A 1 155 ? -1.86700 48.03900 55.76300 1.000 67.39412 155 CYS A C 1
ATOM 1128 O O . CYS A 1 155 ? -2.78900 48.19300 56.57900 1.000 63.03346 155 CYS A O 1
ATOM 1131 N N . ARG A 1 156 ? -0.86200 48.90600 55.63600 1.000 65.33534 156 ARG A N 1
ATOM 1132 C CA . ARG A 1 156 ? -0.83600 50.16800 56.35200 1.000 68.38830 156 ARG A CA 1
ATOM 1133 C C . ARG A 1 156 ? -1.85900 51.16100 55.80300 1.000 73.14013 156 ARG A C 1
ATOM 1134 O O . ARG A 1 156 ? -2.26300 52.07500 56.53500 1.000 82.66504 156 ARG A O 1
ATOM 1142 N N . THR A 1 157 ? -2.29600 50.99700 54.54600 1.000 68.13460 157 THR A N 1
ATOM 1143 C CA . THR A 1 157 ? -3.24100 51.91800 53.90900 1.000 64.35303 157 THR A CA 1
ATOM 1144 C C . THR A 1 157 ? -4.69900 51.55300 54.17900 1.000 63.84603 157 THR A C 1
ATOM 1145 O O . THR A 1 157 ? -5.48900 52.38900 54.61900 1.000 63.61934 157 THR A O 1
ATOM 1149 N N . THR A 1 158 ? -5.05700 50.32000 53.95500 1.000 66.68345 158 THR A N 1
ATOM 1150 C CA . THR A 1 158 ? -6.36900 49.69800 53.86800 1.000 65.52345 158 THR A CA 1
ATOM 1151 C C . THR A 1 158 ? -6.64700 48.89700 55.11800 1.000 65.19370 158 THR A C 1
ATOM 1152 O O . THR A 1 158 ? -5.80800 48.07400 55.51700 1.000 68.58569 158 THR A O 1
ATOM 1156 N N . PRO A 1 159 ? -7.79600 49.07500 55.72900 1.000 67.05173 159 PRO A N 1
ATOM 1157 C CA . PRO A 1 159 ? -8.09100 48.33100 56.95600 1.000 66.62399 159 PRO A CA 1
ATOM 1158 C C . PRO A 1 159 ? -8.78600 46.99800 56.70600 1.000 66.42523 159 PRO A C 1
ATOM 1159 O O . PRO A 1 159 ? -9.82600 46.92800 56.04100 1.000 64.17036 159 PRO A O 1
ATOM 1163 N N . PHE A 1 160 ? -8.20200 45.93000 57.24300 1.000 70.72411 160 PHE A N 1
ATOM 1164 C CA . PHE A 1 160 ? -8.79700 44.60000 57.22500 1.000 66.34856 160 PHE A CA 1
ATOM 1165 C C . PHE A 1 160 ? -8.19200 43.82200 58.38100 1.000 62.47218 160 PHE A C 1
ATOM 1166 O O . PHE A 1 160 ? -7.03500 44.04400 58.74600 1.000 62.35945 160 PHE A O 1
ATOM 1174 N N . PHE A 1 161 ? -8.98500 42.93100 58.97200 1.000 64.91971 161 PHE A N 1
ATOM 1175 C CA . PHE A 1 161 ? -8.48000 42.17500 60.10900 1.000 69.39446 161 PHE A CA 1
ATOM 1176 C C . PHE A 1 161 ? -7.21900 41.42300 59.70600 1.000 68.92488 161 PHE A C 1
ATOM 1177 O O . PHE A 1 161 ? -7.11900 40.89900 58.59100 1.000 67.35723 161 PHE A O 1
ATOM 1185 N N . LEU A 1 162 ? -6.24800 41.41100 60.62200 1.000 69.85893 162 LEU A N 1
ATOM 1186 C CA . LEU A 1 162 ? -4.89600 40.88400 60.44000 1.000 71.65018 162 LEU A CA 1
ATOM 1187 C C . LEU A 1 162 ? -4.01500 41.79300 59.58800 1.000 65.23175 162 LEU A C 1
ATOM 1188 O O . LEU A 1 162 ? -2.96100 41.35300 59.12300 1.000 64.58285 162 LEU A O 1
ATOM 1193 N N . ASN A 1 163 ? -4.39600 43.05700 59.37300 1.000 59.59511 163 ASN A N 1
ATOM 1194 C CA . ASN A 1 163 ? -3.49600 43.98400 58.69100 1.000 57.76137 163 ASN A CA 1
ATOM 1195 C C . ASN A 1 163 ? -2.20100 44.15400 59.47400 1.000 58.86033 163 ASN A C 1
ATOM 1196 O O . ASN A 1 163 ? -1.10700 43.93600 58.94100 1.000 58.15883 163 ASN A O 1
ATOM 1201 N N . TRP A 1 164 ? -2.31200 44.51500 60.75600 1.000 64.46494 164 TRP A N 1
ATOM 1202 C CA . TRP A 1 164 ? -1.13500 44.68900 61.60000 1.000 65.03909 164 TRP A CA 1
ATOM 1203 C C . TRP A 1 164 ? -0.37100 43.38800 61.79500 1.000 60.21012 164 TRP A C 1
ATOM 1204 O O . TRP A 1 164 ? 0.85700 43.40900 61.95000 1.000 56.83922 164 TRP A O 1
ATOM 1215 N N . TYR A 1 165 ? -1.07600 42.25400 61.81700 1.000 59.52631 165 TYR A N 1
ATOM 1216 C CA . TYR A 1 165 ? -0.39200 40.97100 61.91800 1.000 62.18049 165 TYR A CA 1
ATOM 1217 C C . TYR A 1 165 ? 0.53000 40.76900 60.72700 1.000 59.34445 165 TYR A C 1
ATOM 1218 O O . TYR A 1 165 ? 1.69900 40.39900 60.88500 1.000 56.22363 165 TYR A O 1
ATOM 1227 N N . CYS A 1 166 ? 0.01500 41.03400 59.52200 1.000 60.66121 166 CYS A N 1
ATOM 1228 C CA . CYS A 1 166 ? 0.81000 40.91500 58.30100 1.000 57.62315 166 CYS A CA 1
ATOM 1229 C C . CYS A 1 166 ? 1.97500 41.89300 58.28100 1.000 55.81729 166 CYS A C 1
ATOM 1230 O O . CYS A 1 166 ? 3.08100 41.53800 57.85900 1.000 55.05287 166 CYS A O 1
ATOM 1233 N N . ILE A 1 167 ? 1.73600 43.14100 58.69000 1.000 53.36890 167 ILE A N 1
ATOM 1234 C CA . ILE A 1 167 ? 2.82100 44.11100 58.75600 1.000 55.80114 167 ILE A CA 1
ATOM 1235 C C . ILE A 1 167 ? 3.91800 43.62000 59.69700 1.000 56.12377 167 ILE A C 1
ATOM 1236 O O . ILE A 1 167 ? 5.11400 43.75600 59.41000 1.000 56.16005 167 ILE A O 1
ATOM 1241 N N . ALA A 1 168 ? 3.52700 43.03300 60.83300 1.000 53.26759 168 ALA A N 1
ATOM 1242 C CA . ALA A 1 168 ? 4.51300 42.54600 61.79100 1.000 51.08058 168 ALA A CA 1
ATOM 1243 C C . ALA A 1 168 ? 5.26300 41.33600 61.24400 1.000 50.98398 168 ALA A C 1
ATOM 1244 O O . ALA A 1 168 ? 6.48100 41.21700 61.42100 1.000 51.96866 168 ALA A O 1
ATOM 1246 N N . LYS A 1 169 ? 4.55300 40.43000 60.56300 1.000 50.78296 169 LYS A N 1
ATOM 1247 C CA . LYS A 1 169 ? 5.19100 39.21800 60.05200 1.000 50.94107 169 LYS A CA 1
ATOM 1248 C C . LYS A 1 169 ? 6.18300 39.53600 58.93800 1.000 54.60642 169 LYS A C 1
ATOM 1249 O O . LYS A 1 169 ? 7.28400 38.97500 58.89900 1.000 53.68475 169 LYS A O 1
ATOM 1255 N N . THR A 1 170 ? 5.80100 40.42000 58.00700 1.000 53.49156 170 THR A N 1
ATOM 1256 C CA . THR A 1 170 ? 6.71200 40.79100 56.92400 1.000 54.31600 170 THR A CA 1
ATOM 1257 C C . THR A 1 170 ? 7.94400 41.50200 57.46700 1.000 55.28928 170 THR A C 1
ATOM 1258 O O . THR A 1 170 ? 9.07800 41.19200 57.07900 1.000 54.39873 170 THR A O 1
ATOM 1262 N N . ALA A 1 171 ? 7.73500 42.47100 58.36100 1.000 55.46993 171 ALA A N 1
ATOM 1263 C CA . ALA A 1 171 ? 8.85300 43.21900 58.92200 1.000 55.10768 171 ALA A CA 1
ATOM 1264 C C . ALA A 1 171 ? 9.81100 42.30200 59.67200 1.000 55.15407 171 ALA A C 1
ATOM 1265 O O . ALA A 1 171 ? 11.03400 42.41600 59.52900 1.000 57.78873 171 ALA A O 1
ATOM 1267 N N . ALA A 1 172 ? 9.27200 41.37700 60.46800 1.000 53.04315 172 ALA A N 1
ATOM 1268 C CA . ALA A 1 172 ? 10.12800 40.45000 61.19900 1.000 51.57809 172 ALA A CA 1
ATOM 1269 C C . ALA A 1 172 ? 10.86400 39.50600 60.25500 1.000 52.44059 172 ALA A C 1
ATOM 1270 O O . ALA A 1 172 ? 12.02500 39.15600 60.50100 1.000 50.03411 172 ALA A O 1
ATOM 1272 N N . GLU A 1 173 ? 10.21100 39.08100 59.16800 1.000 55.43534 173 GLU A N 1
ATOM 1273 C CA . GLU A 1 173 ? 10.86500 38.14400 58.25900 1.000 52.93370 173 GLU A CA 1
ATOM 1274 C C . GLU A 1 173 ? 11.91000 38.84400 57.40300 1.000 51.43977 173 GLU A C 1
ATOM 1275 O O . GLU A 1 173 ? 12.94800 38.25600 57.07800 1.000 51.80674 173 GLU A O 1
ATOM 1281 N N . LYS A 1 174 ? 11.65700 40.09800 57.02400 1.000 50.78271 174 LYS A N 1
ATOM 1282 C CA . LYS A 1 174 ? 12.67500 40.85800 56.30700 1.000 55.09988 174 LYS A CA 1
ATOM 1283 C C . LYS A 1 174 ? 13.89400 41.10200 57.18900 1.000 54.95777 174 LYS A C 1
ATOM 1284 O O . LYS A 1 174 ? 15.03600 40.97300 56.73200 1.000 56.81903 174 LYS A O 1
ATOM 1290 N N . ASN A 1 175 ? 13.66500 41.44200 58.46300 1.000 58.05498 175 ASN A N 1
ATOM 1291 C CA . ASN A 1 175 ? 14.75800 41.60900 59.41800 1.000 57.88711 175 ASN A CA 1
ATOM 1292 C C . ASN A 1 175 ? 15.59400 40.33700 59.52800 1.000 58.24783 175 ASN A C 1
ATOM 1293 O O . ASN A 1 175 ? 16.82900 40.38000 59.47100 1.000 61.08676 175 ASN A O 1
ATOM 1298 N N . ALA A 1 176 ? 14.93200 39.19000 59.69400 1.000 56.22754 176 ALA A N 1
ATOM 1299 C CA . ALA A 1 176 ? 15.65000 37.93500 59.88400 1.000 59.33973 176 ALA A CA 1
ATOM 1300 C C . ALA A 1 176 ? 16.43200 37.54700 58.63700 1.000 62.06823 176 ALA A C 1
ATOM 1301 O O . ALA A 1 176 ? 17.62400 37.22700 58.71100 1.000 66.52448 176 ALA A O 1
ATOM 1303 N N . LEU A 1 177 ? 15.76500 37.54800 57.48000 1.000 60.34880 177 LEU A N 1
ATOM 1304 C CA . LEU A 1 177 ? 16.42100 37.13000 56.24600 1.000 58.83988 177 LEU A CA 1
ATOM 1305 C C . LEU A 1 177 ? 17.62500 38.00500 55.94300 1.000 58.42362 177 LEU A C 1
ATOM 1306 O O . LEU A 1 177 ? 18.69800 37.50600 55.58400 1.000 63.60990 177 LEU A O 1
ATOM 1311 N N . GLU A 1 178 ? 17.45900 39.32000 56.08400 1.000 52.69770 178 GLU A N 1
ATOM 1312 C CA . GLU A 1 178 ? 18.55300 40.24300 55.80900 1.000 61.21056 178 GLU A CA 1
ATOM 1313 C C . GLU A 1 178 ? 19.70000 40.05500 56.79100 1.000 64.53641 178 GLU A C 1
ATOM 1314 O O . GLU A 1 178 ? 20.87400 40.14800 56.41100 1.000 69.54120 178 GLU A O 1
ATOM 1320 N N . TYR A 1 179 ? 19.37700 39.79100 58.05900 1.000 66.88532 179 TYR A N 1
ATOM 1321 C CA . TYR A 1 179 ? 20.39700 39.48100 59.05300 1.000 66.80674 179 TYR A CA 1
ATOM 1322 C C . TYR A 1 179 ? 21.20600 38.24800 58.67400 1.000 69.92855 179 TYR A C 1
ATOM 1323 O O . TYR A 1 179 ? 22.34500 38.10300 59.12800 1.000 73.73879 179 TYR A O 1
ATOM 1332 N N . GLY A 1 180 ? 20.64800 37.36400 57.84200 1.000 67.62355 180 GLY A N 1
ATOM 1333 C CA . GLY A 1 180 ? 21.30900 36.11000 57.53000 1.000 73.44774 180 GLY A CA 1
ATOM 1334 C C . GLY A 1 180 ? 22.48400 36.22200 56.58500 1.000 79.45340 180 GLY A C 1
ATOM 1335 O O . GLY A 1 180 ? 23.26400 35.27100 56.46900 1.000 75.24743 180 GLY A O 1
ATOM 1336 N N . ASP A 1 181 ? 22.63200 37.35800 55.90800 1.000 79.70064 181 ASP A N 1
ATOM 1337 C CA . ASP A 1 181 ? 23.73800 37.53700 54.97000 1.000 82.19167 181 ASP A CA 1
ATOM 1338 C C . ASP A 1 181 ? 24.89900 38.27900 55.62800 1.000 79.32328 181 ASP A C 1
ATOM 1339 O O . ASP A 1 181 ? 25.34500 39.34000 55.19600 1.000 78.67908 181 ASP A O 1
ATOM 1344 N N . LYS A 1 182 ? 25.35400 37.69100 56.72800 1.000 81.23035 182 LYS A N 1
ATOM 1345 C CA . LYS A 1 182 ? 26.70700 37.89500 57.22200 1.000 83.15453 182 LYS A CA 1
ATOM 1346 C C . LYS A 1 182 ? 27.39000 36.54000 57.12100 1.000 88.26449 182 LYS A C 1
ATOM 1347 O O . LYS A 1 182 ? 26.93600 35.69500 56.34400 1.000 89.19732 182 LYS A O 1
ATOM 1353 N N . GLU A 1 183 ? 28.44000 36.28100 57.88400 1.000 91.83249 183 GLU A N 1
ATOM 1354 C CA . GLU A 1 183 ? 29.12100 35.00600 57.75100 1.000 100.40177 183 GLU A CA 1
ATOM 1355 C C . GLU A 1 183 ? 29.12700 34.24000 59.06500 1.000 103.69718 183 GLU A C 1
ATOM 1356 O O . GLU A 1 183 ? 29.35400 34.81300 60.13200 1.000 107.33666 183 GLU A O 1
ATOM 1362 N N . GLY A 1 184 ? 28.92300 32.93400 58.97200 1.000 105.22488 184 GLY A N 1
ATOM 1363 C CA . GLY A 1 184 ? 28.77300 32.09400 60.13800 1.000 102.99493 184 GLY A CA 1
ATOM 1364 C C . GLY A 1 184 ? 27.35900 32.02400 60.65800 1.000 94.15882 184 GLY A C 1
ATOM 1365 O O . GLY A 1 184 ? 27.13200 31.46700 61.73800 1.000 88.90373 184 GLY A O 1
ATOM 1366 N N . ILE A 1 185 ? 26.39500 32.57800 59.92500 1.000 93.69603 185 ILE A N 1
ATOM 1367 C CA . ILE A 1 185 ? 25.01600 32.63000 60.39200 1.000 88.06476 185 ILE A CA 1
ATOM 1368 C C . ILE A 1 185 ? 24.06600 32.48200 59.20500 1.000 78.34556 185 ILE A C 1
ATOM 1369 O O . ILE A 1 185 ? 23.88400 33.40700 58.40900 1.000 71.13091 185 ILE A O 1
ATOM 1374 N N . ASN A 1 186 ? 23.48300 31.29900 59.05700 1.000 76.19181 186 ASN A N 1
ATOM 1375 C CA . ASN A 1 186 ? 22.51500 31.02100 58.00500 1.000 71.89928 186 ASN A CA 1
ATOM 1376 C C . ASN A 1 186 ? 21.11700 31.13000 58.60000 1.000 70.86085 186 ASN A C 1
ATOM 1377 O O . ASN A 1 186 ? 20.79100 30.42300 59.55900 1.000 71.22817 186 ASN A O 1
ATOM 1382 N N . VAL A 1 187 ? 20.29700 32.01200 58.03700 1.000 65.46184 187 VAL A N 1
ATOM 1383 C CA . VAL A 1 187 ? 18.95400 32.27900 58.54200 1.000 55.50923 187 VAL A CA 1
ATOM 1384 C C . VAL A 1 187 ? 17.94300 31.88100 57.47300 1.000 56.90768 187 VAL A C 1
ATOM 1385 O O . VAL A 1 187 ? 17.92300 32.46100 56.37900 1.000 59.84805 187 VAL A O 1
ATOM 1389 N N . ILE A 1 188 ? 17.11500 30.89100 57.79200 1.000 56.85444 188 ILE A N 1
ATOM 1390 C CA . ILE A 1 188 ? 16.04400 30.43000 56.92700 1.000 49.01202 188 ILE A CA 1
ATOM 1391 C C . ILE A 1 188 ? 14.74600 31.05700 57.41700 1.000 49.58807 188 ILE A C 1
ATOM 1392 O O . ILE A 1 188 ? 14.63400 31.50100 58.56200 1.000 55.56420 188 ILE A O 1
ATOM 1397 N N . SER A 1 189 ? 13.75300 31.12000 56.53100 1.000 48.79850 189 SER A N 1
ATOM 1398 C CA . SER A 1 189 ? 12.39000 31.46800 56.90900 1.000 48.85847 189 SER A CA 1
ATOM 1399 C C . SER A 1 189 ? 11.43200 30.46500 56.28900 1.000 46.45839 189 SER A C 1
ATOM 1400 O O . SER A 1 189 ? 11.60100 30.06100 55.13500 1.000 52.17878 189 SER A O 1
ATOM 1403 N N . ILE A 1 190 ? 10.44200 30.05200 57.06900 1.000 39.31498 190 ILE A N 1
ATOM 1404 C CA . ILE A 1 190 ? 9.36500 29.19900 56.59100 1.000 40.91634 190 ILE A CA 1
ATOM 1405 C C . ILE A 1 190 ? 8.05800 29.95600 56.77000 1.000 42.78131 190 ILE A C 1
ATOM 1406 O O . ILE A 1 190 ? 7.80500 30.53700 57.83200 1.000 43.17433 190 ILE A O 1
ATOM 1411 N N . CYS A 1 191 ? 7.24600 29.98100 55.71900 1.000 43.24980 191 CYS A N 1
ATOM 1412 C CA . CYS A 1 191 ? 5.99200 30.73200 55.69600 1.000 46.04410 191 CYS A CA 1
ATOM 1413 C C . CYS A 1 191 ? 4.83900 29.79500 55.38100 1.000 48.82450 191 CYS A C 1
ATOM 1414 O O . CYS A 1 191 ? 4.46300 29.62700 54.20800 1.000 51.20410 191 CYS A O 1
ATOM 1417 N N . PRO A 1 192 ? 4.24900 29.15500 56.38400 1.000 47.66216 192 PRO A N 1
ATOM 1418 C CA . PRO A 1 192 ? 3.04400 28.36700 56.14400 1.000 48.79155 192 PRO A CA 1
ATOM 1419 C C . PRO A 1 192 ? 1.81600 29.25600 56.01700 1.000 49.31679 192 PRO A C 1
ATOM 1420 O O . PRO A 1 192 ? 1.83200 30.44500 56.33800 1.000 48.28458 192 PRO A O 1
ATOM 1424 N N . SER A 1 193 ? 0.74400 28.65600 55.51600 1.000 48.96810 193 SER A N 1
ATOM 1425 C CA . SER A 1 193 ? -0.56000 29.30300 55.48400 1.000 51.71283 193 SER A CA 1
ATOM 1426 C C . SER A 1 193 ? -1.33100 28.88100 56.73600 1.000 53.68082 193 SER A C 1
ATOM 1427 O O . SER A 1 193 ? -0.72400 28.51000 57.74200 1.000 57.36159 193 SER A O 1
ATOM 1430 N N . TYR A 1 194 ? -2.66200 28.92800 56.69300 1.000 60.06337 194 TYR A N 1
ATOM 1431 C CA . TYR A 1 194 ? -3.47100 28.54600 57.84700 1.000 61.74026 194 TYR A CA 1
ATOM 1432 C C . TYR A 1 194 ? -3.11300 27.13800 58.31700 1.000 62.59715 194 TYR A C 1
ATOM 1433 O O . TYR A 1 194 ? -3.13900 26.18500 57.53300 1.000 65.80100 194 TYR A O 1
ATOM 1442 N N . ILE A 1 195 ? -2.78100 27.00700 59.60200 1.000 61.24246 195 ILE A N 1
ATOM 1443 C CA . ILE A 1 195 ? -2.29500 25.75200 60.17400 1.000 58.68251 195 ILE A CA 1
ATOM 1444 C C . ILE A 1 195 ? -3.41100 25.09300 60.97500 1.000 63.07262 195 ILE A C 1
ATOM 1445 O O . ILE A 1 195 ? -3.91700 25.67200 61.94400 1.000 67.18020 195 ILE A O 1
ATOM 1450 N N . PHE A 1 196 ? -3.77300 23.87100 60.59000 1.000 64.50624 196 PHE A N 1
ATOM 1451 C CA . PHE A 1 196 ? -4.76200 23.06300 61.28700 1.000 64.33935 196 PHE A CA 1
ATOM 1452 C C . PHE A 1 196 ? -4.11800 21.76000 61.74500 1.000 66.52954 196 PHE A C 1
ATOM 1453 O O . PHE A 1 196 ? -3.09500 21.32700 61.20500 1.000 67.74307 196 PHE A O 1
ATOM 1461 N N . GLY A 1 197 ? -4.72500 21.13400 62.75000 1.000 66.83393 197 GLY A N 1
ATOM 1462 C CA . GLY A 1 197 ? -4.23100 19.87400 63.25100 1.000 70.87507 197 GLY A CA 1
ATOM 1463 C C . GLY A 1 197 ? -4.55200 19.64600 64.71300 1.000 70.24157 197 GLY A C 1
ATOM 1464 O O . GLY A 1 197 ? -4.99600 20.55200 65.42800 1.000 65.95487 197 GLY A O 1
ATOM 1465 N N . PRO A 1 198 ? -4.32800 18.41900 65.18500 1.000 70.18955 198 PRO A N 1
ATOM 1466 C CA . PRO A 1 198 ? -4.59700 18.11200 66.59400 1.000 65.92297 198 PRO A CA 1
ATOM 1467 C C . PRO A 1 198 ? -3.68600 18.90900 67.51400 1.000 67.45715 198 PRO A C 1
ATOM 1468 O O . PRO A 1 198 ? -2.52800 19.19100 67.19400 1.000 60.23191 198 PRO A O 1
ATOM 1472 N N . MET A 1 199 ? -4.22900 19.26700 68.67200 1.000 68.90184 199 MET A N 1
ATOM 1473 C CA . MET A 1 199 ? -3.55300 20.14900 69.61000 1.000 65.18632 199 MET A CA 1
ATOM 1474 C C . MET A 1 199 ? -2.82800 19.35100 70.68200 1.000 64.76495 199 MET A C 1
ATOM 1475 O O . MET A 1 199 ? -3.34500 18.34900 71.18600 1.000 65.86929 199 MET A O 1
ATOM 1480 N N . LEU A 1 200 ? -1.62500 19.80900 71.02600 1.000 64.90912 200 LEU A N 1
ATOM 1481 C CA . LEU A 1 200 ? -0.89600 19.28700 72.17400 1.000 62.60794 200 LEU A CA 1
ATOM 1482 C C . LEU A 1 200 ? -1.14700 20.11300 73.42900 1.000 69.19061 200 LEU A C 1
ATOM 1483 O O . LEU A 1 200 ? -1.23600 19.56000 74.53100 1.000 72.50861 200 LEU A O 1
ATOM 1488 N N . GLN A 1 201 ? -1.26700 21.42800 73.27800 1.000 68.06781 201 GLN A N 1
ATOM 1489 C CA . GLN A 1 201 ? -1.49800 22.33000 74.39000 1.000 65.74256 201 GLN A CA 1
ATOM 1490 C C . GLN A 1 201 ? -2.95500 22.25600 74.84500 1.000 67.74976 201 GLN A C 1
ATOM 1491 O O . GLN A 1 201 ? -3.83600 21.84600 74.08500 1.000 68.99885 201 GLN A O 1
ATOM 1497 N N . PRO A 1 202 ? -3.23500 22.63500 76.09600 1.000 72.56678 202 PRO A N 1
ATOM 1498 C CA . PRO A 1 202 ? -4.61500 22.52100 76.59400 1.000 74.08328 202 PRO A CA 1
ATOM 1499 C C . PRO A 1 202 ? -5.55800 23.56100 76.01500 1.000 73.10137 202 PRO A C 1
ATOM 1500 O O . PRO A 1 202 ? -6.74800 23.27200 75.83600 1.000 74.71654 202 PRO A O 1
ATOM 1504 N N . THR A 1 203 ? -5.06700 24.76300 75.73100 1.000 72.57676 203 THR A N 1
ATOM 1505 C CA . THR A 1 203 ? -5.88500 25.83500 75.18700 1.000 71.20376 203 THR A CA 1
ATOM 1506 C C . THR A 1 203 ? -5.92300 25.74700 73.66600 1.000 69.09873 203 THR A C 1
ATOM 1507 O O . THR A 1 203 ? -4.96500 25.30900 73.02700 1.000 67.80153 203 THR A O 1
ATOM 1511 N N . ILE A 1 204 ? -7.04200 26.15200 73.08500 1.000 65.03977 204 ILE A N 1
ATOM 1512 C CA . ILE A 1 204 ? -7.15100 26.13600 71.63300 1.000 64.55047 204 ILE A CA 1
ATOM 1513 C C . ILE A 1 204 ? -6.58300 27.43100 71.07000 1.000 67.17185 204 ILE A C 1
ATOM 1514 O O . ILE A 1 204 ? -6.77300 28.51500 71.63500 1.000 65.18129 204 ILE A O 1
ATOM 1519 N N . ASN A 1 205 ? -5.87100 27.31600 69.95500 1.000 63.82175 205 ASN A N 1
ATOM 1520 C CA . ASN A 1 205 ? -5.25100 28.45200 69.29800 1.000 61.54175 205 ASN A CA 1
ATOM 1521 C C . ASN A 1 205 ? -6.25900 29.12000 68.36600 1.000 64.24053 205 ASN A C 1
ATOM 1522 O O . ASN A 1 205 ? -7.44600 28.79000 68.35500 1.000 66.16915 205 ASN A O 1
ATOM 1527 N N . SER A 1 206 ? -5.77900 30.06100 67.55200 1.000 66.25484 206 SER A N 1
ATOM 1528 C CA . SER A 1 206 ? -6.66700 30.90600 66.76100 1.000 61.06620 206 SER A CA 1
ATOM 1529 C C . SER A 1 206 ? -7.12900 30.21100 65.48600 1.000 61.15409 206 SER A C 1
ATOM 1530 O O . SER A 1 206 ? -8.33000 30.18400 65.19200 1.000 64.58661 206 SER A O 1
ATOM 1533 N N . SER A 1 207 ? -6.18900 29.66900 64.70500 1.000 59.16271 207 SER A N 1
ATOM 1534 C CA . SER A 1 207 ? -6.56100 29.00600 63.46000 1.000 59.65181 207 SER A CA 1
ATOM 1535 C C . SER A 1 207 ? -7.53700 27.86700 63.71800 1.000 65.11609 207 SER A C 1
ATOM 1536 O O . SER A 1 207 ? -8.55200 27.73900 63.02300 1.000 68.16125 207 SER A O 1
ATOM 1539 N N . ASN A 1 208 ? -7.25500 27.04000 64.72700 1.000 62.79619 208 ASN A N 1
ATOM 1540 C CA . ASN A 1 208 ? -8.17700 25.96600 65.07000 1.000 63.15137 208 ASN A CA 1
ATOM 1541 C C . ASN A 1 208 ? -9.51900 26.50600 65.54300 1.000 67.25733 208 ASN A C 1
ATOM 1542 O O . ASN A 1 208 ? -10.53400 25.80900 65.43900 1.000 70.30082 208 ASN A O 1
ATOM 1547 N N . LEU A 1 209 ? -9.55800 27.73900 66.04900 1.000 63.12880 209 LEU A N 1
ATOM 1548 C CA . LEU A 1 209 ? -10.82700 28.26400 66.53400 1.000 66.00864 209 LEU A CA 1
ATOM 1549 C C . LEU A 1 209 ? -11.73700 28.66600 65.37900 1.000 68.57824 209 LEU A C 1
ATOM 1550 O O . LEU A 1 209 ? -12.95800 28.51300 65.46700 1.000 72.32675 209 LEU A O 1
ATOM 1555 N N . GLU A 1 210 ? -11.16300 29.17100 64.28100 1.000 66.92971 210 GLU A N 1
ATOM 1556 C CA . GLU A 1 210 ? -11.97000 29.51500 63.11000 1.000 70.99983 210 GLU A CA 1
ATOM 1557 C C . GLU A 1 210 ? -12.37300 28.27400 62.32700 1.000 73.53972 210 GLU A C 1
ATOM 1558 O O . GLU A 1 210 ? -13.39400 28.28100 61.61500 1.000 79.82931 210 GLU A O 1
ATOM 1564 N N . LEU A 1 211 ? -11.56800 27.20500 62.42200 1.000 71.33180 211 LEU A N 1
ATOM 1565 C CA . LEU A 1 211 ? -12.05000 25.91900 61.94400 1.000 71.98632 211 LEU A CA 1
ATOM 1566 C C . LEU A 1 211 ? -13.19200 25.42100 62.81800 1.000 75.41646 211 LEU A C 1
ATOM 1567 O O . LEU A 1 211 ? -14.21300 24.94200 62.30800 1.000 80.69876 211 LEU A O 1
ATOM 1572 N N . LEU A 1 212 ? -13.04500 25.54000 64.14000 1.000 71.88021 212 LEU A N 1
ATOM 1573 C CA . LEU A 1 212 ? -14.13600 25.16500 65.03000 1.000 72.31110 212 LEU A CA 1
ATOM 1574 C C . LEU A 1 212 ? -15.36700 26.03800 64.80400 1.000 75.51012 212 LEU A C 1
ATOM 1575 O O . LEU A 1 212 ? -16.49700 25.54100 64.87800 1.000 76.92911 212 LEU A O 1
ATOM 1580 N N . ARG A 1 213 ? -15.16800 27.32800 64.50500 1.000 76.97680 213 ARG A N 1
ATOM 1581 C CA . ARG A 1 213 ? -16.28700 28.21800 64.20000 1.000 78.05942 213 ARG A CA 1
ATOM 1582 C C . ARG A 1 213 ? -17.11800 27.69100 63.03300 1.000 85.38297 213 ARG A C 1
ATOM 1583 O O . ARG A 1 213 ? -18.35400 27.75100 63.07700 1.000 86.85835 213 ARG A O 1
ATOM 1591 N N . LEU A 1 214 ? -16.47200 27.15500 61.99000 1.000 89.03466 214 LEU A N 1
ATOM 1592 C CA . LEU A 1 214 ? -17.22400 26.62500 60.85400 1.000 90.34204 214 LEU A CA 1
ATOM 1593 C C . LEU A 1 214 ? -18.04700 25.39200 61.22200 1.000 86.40246 214 LEU A C 1
ATOM 1594 O O . LEU A 1 214 ? -18.97600 25.04300 60.48600 1.000 82.39842 214 LEU A O 1
ATOM 1599 N N . MET A 1 215 ? -17.74100 24.73900 62.34700 1.000 85.31144 215 MET A N 1
ATOM 1600 C CA . MET A 1 215 ? -18.45300 23.53200 62.75000 1.000 83.70919 215 MET A CA 1
ATOM 1601 C C . MET A 1 215 ? -19.66700 23.81400 63.62100 1.000 83.02611 215 MET A C 1
ATOM 1602 O O . MET A 1 215 ? -20.65500 23.07300 63.55000 1.000 84.64677 215 MET A O 1
ATOM 1607 N N . LYS A 1 216 ? -19.62000 24.85100 64.45300 1.000 80.69067 216 LYS A N 1
ATOM 1608 C CA . LYS A 1 216 ? -20.81200 25.27100 65.18900 1.000 82.92803 216 LYS A CA 1
ATOM 1609 C C . LYS A 1 216 ? -21.53300 26.28500 64.30200 1.000 83.62860 216 LYS A C 1
ATOM 1610 O O . LYS A 1 216 ? -21.19200 27.46800 64.23300 1.000 85.30547 216 LYS A O 1
ATOM 1616 N N . GLY A 1 217 ? -22.51600 25.78000 63.56400 1.000 85.59669 217 GLY A N 1
ATOM 1617 C CA . GLY A 1 217 ? -23.25000 26.61300 62.63700 1.000 87.48557 217 GLY A CA 1
ATOM 1618 C C . GLY A 1 217 ? -23.89000 27.80800 63.30900 1.000 89.87308 217 GLY A C 1
ATOM 1619 O O . GLY A 1 217 ? -24.12600 27.83200 64.51600 1.000 92.87528 217 GLY A O 1
ATOM 1620 N N . ASP A 1 218 ? -24.13500 28.82600 62.49400 1.000 88.88034 218 ASP A N 1
ATOM 1621 C CA . ASP A 1 218 ? -24.73700 30.07700 62.94200 1.000 89.02441 218 ASP A CA 1
ATOM 1622 C C . ASP A 1 218 ? -25.72000 30.50900 61.85500 1.000 86.02155 218 ASP A C 1
ATOM 1623 O O . ASP A 1 218 ? -26.16800 29.68500 61.05200 1.000 82.47018 218 ASP A O 1
ATOM 1628 N N . ASP A 1 219 ? -26.06900 31.79300 61.81400 1.000 86.92685 219 ASP A N 1
ATOM 1629 C CA . ASP A 1 219 ? -26.85100 32.31200 60.69700 1.000 87.36863 219 ASP A CA 1
ATOM 1630 C C . ASP A 1 219 ? -26.23800 33.53000 60.02600 1.000 92.34511 219 ASP A C 1
ATOM 1631 O O . ASP A 1 219 ? -26.67900 33.88500 58.92400 1.000 96.76344 219 ASP A O 1
ATOM 1636 N N . GLU A 1 220 ? -25.23400 34.16600 60.62700 1.000 91.35320 220 GLU A N 1
ATOM 1637 C CA . GLU A 1 220 ? -24.58500 35.30500 59.99500 1.000 88.86794 220 GLU A CA 1
ATOM 1638 C C . GLU A 1 220 ? -23.93900 34.88600 58.67900 1.000 90.10744 220 GLU A C 1
ATOM 1639 O O . GLU A 1 220 ? -23.58400 33.72300 58.47300 1.000 87.32578 220 GLU A O 1
ATOM 1645 N N . SER A 1 221 ? -23.79700 35.85100 57.77900 1.000 91.36411 221 SER A N 1
ATOM 1646 C CA . SER A 1 221 ? -23.35900 35.59600 56.41300 1.000 87.04084 221 SER A CA 1
ATOM 1647 C C . SER A 1 221 ? -21.87300 35.88200 56.30400 1.000 86.16627 221 SER A C 1
ATOM 1648 O O . SER A 1 221 ? -21.44600 37.04000 56.37500 1.000 84.65269 221 SER A O 1
ATOM 1651 N N . ILE A 1 222 ? -21.09400 34.83200 56.12200 1.000 82.07169 222 ILE A N 1
ATOM 1652 C CA . ILE A 1 222 ? -19.66300 34.95500 56.15300 1.000 85.73785 222 ILE A CA 1
ATOM 1653 C C . ILE A 1 222 ? -19.14800 35.10600 54.73500 1.000 87.71628 222 ILE A C 1
ATOM 1654 O O . ILE A 1 222 ? -19.83400 34.79400 53.75000 1.000 89.28600 222 ILE A O 1
ATOM 1659 N N . GLU A 1 223 ? -17.92300 35.61500 54.63400 1.000 84.03095 223 GLU A N 1
ATOM 1660 C CA . GLU A 1 223 ? -17.20100 35.55700 53.37800 1.000 90.03587 223 GLU A CA 1
ATOM 1661 C C . GLU A 1 223 ? -16.87000 34.10500 53.06500 1.000 86.66465 223 GLU A C 1
ATOM 1662 O O . GLU A 1 223 ? -16.42800 33.35900 53.94600 1.000 83.18717 223 GLU A O 1
ATOM 1668 N N . ASN A 1 224 ? -17.10300 33.69300 51.81800 1.000 83.56686 224 ASN A N 1
ATOM 1669 C CA . ASN A 1 224 ? -16.65000 32.38000 51.37500 1.000 81.16667 224 ASN A CA 1
ATOM 1670 C C . ASN A 1 224 ? -15.19300 32.48000 50.93400 1.000 82.02929 224 ASN A C 1
ATOM 1671 O O . ASN A 1 224 ? -14.84600 32.31900 49.76300 1.000 83.50611 224 ASN A O 1
ATOM 1676 N N . LYS A 1 225 ? -14.33800 32.77000 51.91200 1.000 77.38517 225 LYS A N 1
ATOM 1677 C CA . LYS A 1 225 ? -12.91700 32.95500 51.66400 1.000 81.02564 225 LYS A CA 1
ATOM 1678 C C . LYS A 1 225 ? -12.30000 31.67700 51.11200 1.000 80.24551 225 LYS A C 1
ATOM 1679 O O . LYS A 1 225 ? -12.81200 30.57100 51.30700 1.000 81.33253 225 LYS A O 1
ATOM 1685 N N . PHE A 1 226 ? -11.18400 31.84200 50.41000 1.000 76.04171 226 PHE A N 1
ATOM 1686 C CA . PHE A 1 226 ? -10.37100 30.71400 49.98500 1.000 74.90668 226 PHE A CA 1
ATOM 1687 C C . PHE A 1 226 ? -9.28400 30.51100 51.02900 1.000 79.87271 226 PHE A C 1
ATOM 1688 O O . PHE A 1 226 ? -8.38600 31.34900 51.17000 1.000 86.11876 226 PHE A O 1
ATOM 1696 N N . LEU A 1 227 ? -9.37300 29.40700 51.76400 1.000 77.76183 227 LEU A N 1
ATOM 1697 C CA . LEU A 1 227 ? -8.38900 29.06600 52.78000 1.000 72.75182 227 LEU A CA 1
ATOM 1698 C C . LEU A 1 227 ? -7.31100 28.20300 52.15400 1.000 69.80943 227 LEU A C 1
ATOM 1699 O O . LEU A 1 227 ? -7.61700 27.23000 51.46000 1.000 73.19500 227 LEU A O 1
ATOM 1704 N N . LEU A 1 228 ? -6.05900 28.55500 52.39500 1.000 67.29117 228 LEU A N 1
ATOM 1705 C CA . LEU A 1 228 ? -4.95500 27.65700 52.10500 1.000 70.32157 228 LEU A CA 1
ATOM 1706 C C . LEU A 1 228 ? -4.45000 27.09900 53.42700 1.000 70.27133 228 LEU A C 1
ATOM 1707 O O . LEU A 1 228 ? -4.27100 27.85000 54.39100 1.000 67.63538 228 LEU A O 1
ATOM 1712 N N . MET A 1 229 ? -4.23900 25.78300 53.47300 1.000 66.70539 229 MET A N 1
ATOM 1713 C CA . MET A 1 229 ? -4.09700 25.06300 54.72900 1.000 61.56296 229 MET A CA 1
ATOM 1714 C C . MET A 1 229 ? -2.89600 24.12500 54.70400 1.000 61.91866 229 MET A C 1
ATOM 1715 O O . MET A 1 229 ? -2.47700 23.65000 53.64400 1.000 65.60975 229 MET A O 1
ATOM 1720 N N . VAL A 1 230 ? -2.36100 23.85400 55.89900 1.000 62.82855 230 VAL A N 1
ATOM 1721 C CA . VAL A 1 230 ? -1.23800 22.93900 56.09400 1.000 60.83154 230 VAL A CA 1
ATOM 1722 C C . VAL A 1 230 ? -1.39400 22.26700 57.45600 1.000 62.20551 230 VAL A C 1
ATOM 1723 O O . VAL A 1 230 ? -1.87000 22.87700 58.41600 1.000 68.58981 230 VAL A O 1
ATOM 1727 N N . ASP A 1 231 ? -0.99800 20.99400 57.53900 1.000 60.80659 231 ASP A N 1
ATOM 1728 C CA . ASP A 1 231 ? -1.03800 20.26900 58.80400 1.000 58.85521 231 ASP A CA 1
ATOM 1729 C C . ASP A 1 231 ? 0.12200 20.69300 59.69700 1.000 58.24457 231 ASP A C 1
ATOM 1730 O O . ASP A 1 231 ? 1.26400 20.80500 59.24300 1.000 59.18967 231 ASP A O 1
ATOM 1735 N N . VAL A 1 232 ? -0.17800 20.90400 60.98400 1.000 59.78331 232 VAL A N 1
ATOM 1736 C CA . VAL A 1 232 ? 0.84000 21.34900 61.93600 1.000 55.58542 232 VAL A CA 1
ATOM 1737 C C . VAL A 1 232 ? 1.94900 20.31000 62.06400 1.000 56.23683 232 VAL A C 1
ATOM 1738 O O . VAL A 1 232 ? 3.12700 20.65700 62.20700 1.000 56.85851 232 VAL A O 1
ATOM 1742 N N . ARG A 1 233 ? 1.59800 19.02400 61.99800 1.000 54.38629 233 ARG A N 1
ATOM 1743 C CA . ARG A 1 233 ? 2.62200 17.98600 62.05400 1.000 54.42261 233 ARG A CA 1
ATOM 1744 C C . ARG A 1 233 ? 3.51300 18.03900 60.82200 1.000 57.01876 233 ARG A C 1
ATOM 1745 O O . ARG A 1 233 ? 4.71700 17.76200 60.90000 1.000 56.74500 233 ARG A O 1
ATOM 1753 N N . ASP A 1 234 ? 2.93700 18.40600 59.67500 1.000 58.68887 234 ASP A N 1
ATOM 1754 C CA . ASP A 1 234 ? 3.72400 18.55400 58.45800 1.000 54.78451 234 ASP A CA 1
ATOM 1755 C C . ASP A 1 234 ? 4.64200 19.76100 58.55000 1.000 53.74496 234 ASP A C 1
ATOM 1756 O O . ASP A 1 234 ? 5.79500 19.70600 58.10800 1.000 56.40416 234 ASP A O 1
ATOM 1761 N N . VAL A 1 235 ? 4.14800 20.86100 59.11800 1.000 49.80417 235 VAL A N 1
ATOM 1762 C CA . VAL A 1 235 ? 5.00600 22.01500 59.36600 1.000 51.26868 235 VAL A CA 1
ATOM 1763 C C . VAL A 1 235 ? 6.19600 21.61200 60.23100 1.000 52.60712 235 VAL A C 1
ATOM 1764 O O . VAL A 1 235 ? 7.34200 21.98000 59.94600 1.000 53.03822 235 VAL A O 1
ATOM 1768 N N . ALA A 1 236 ? 5.94700 20.81900 61.27800 1.000 53.97980 236 ALA A N 1
ATOM 1769 C CA . ALA A 1 236 ? 7.02100 20.42900 62.18800 1.000 52.66076 236 ALA A CA 1
ATOM 1770 C C . ALA A 1 236 ? 8.08300 19.61800 61.45700 1.000 54.01093 236 ALA A C 1
ATOM 1771 O O . ALA A 1 236 ? 9.28400 19.86500 61.60300 1.000 53.73622 236 ALA A O 1
ATOM 1773 N N . GLU A 1 237 ? 7.64700 18.65200 60.64800 1.000 50.34310 237 GLU A N 1
ATOM 1774 C CA . GLU A 1 237 ? 8.57100 17.81500 59.88500 1.000 54.17012 237 GLU A CA 1
ATOM 1775 C C . GLU A 1 237 ? 9.26200 18.60800 58.79100 1.000 54.22108 237 GLU A C 1
ATOM 1776 O O . GLU A 1 237 ? 10.40400 18.29600 58.40900 1.000 55.22037 237 GLU A O 1
ATOM 1782 N N . ALA A 1 238 ? 8.57400 19.62600 58.26100 1.000 50.01350 238 ALA A N 1
ATOM 1783 C CA . ALA A 1 238 ? 9.23400 20.55000 57.35500 1.000 50.74501 238 ALA A CA 1
ATOM 1784 C C . ALA A 1 238 ? 10.35600 21.29900 58.06400 1.000 53.97094 238 ALA A C 1
ATOM 1785 O O . ALA A 1 238 ? 11.44800 21.46700 57.50700 1.000 54.95974 238 ALA A O 1
ATOM 1787 N N . ILE A 1 239 ? 10.09900 21.76500 59.29000 1.000 57.23819 239 ILE A N 1
ATOM 1788 C CA . ILE A 1 239 ? 11.12100 22.48700 60.04400 1.000 55.81190 239 ILE A CA 1
ATOM 1789 C C . ILE A 1 239 ? 12.29800 21.57300 60.34300 1.000 57.56661 239 ILE A C 1
ATOM 1790 O O . ILE A 1 239 ? 13.46300 21.97100 60.22000 1.000 59.92551 239 ILE A O 1
ATOM 1795 N N . LEU A 1 240 ? 12.01300 20.33100 60.73000 1.000 55.71990 240 LEU A N 1
ATOM 1796 C CA . LEU A 1 240 ? 13.07100 19.34500 60.88800 1.000 58.77130 240 LEU A CA 1
ATOM 1797 C C . LEU A 1 240 ? 13.89500 19.23600 59.61400 1.000 62.29808 240 LEU A C 1
ATOM 1798 O O . LEU A 1 240 ? 15.12500 19.36100 59.64000 1.000 64.17186 240 LEU A O 1
ATOM 1803 N N . LEU A 1 241 ? 13.21800 19.02600 58.48200 1.000 62.18909 241 LEU A N 1
ATOM 1804 C CA . LEU A 1 241 ? 13.90600 18.80500 57.21500 1.000 63.72551 241 LEU A CA 1
ATOM 1805 C C . LEU A 1 241 ? 14.77300 19.99700 56.83700 1.000 63.16834 241 LEU A C 1
ATOM 1806 O O . LEU A 1 241 ? 15.91800 19.82900 56.39900 1.000 67.41560 241 LEU A O 1
ATOM 1811 N N . LEU A 1 242 ? 14.24600 21.21100 57.00500 1.000 62.00820 242 LEU A N 1
ATOM 1812 C CA . LEU A 1 242 ? 15.00100 22.40100 56.63100 1.000 63.73187 242 LEU A CA 1
ATOM 1813 C C . LEU A 1 242 ? 16.18600 22.63800 57.55500 1.000 65.94003 242 LEU A C 1
ATOM 1814 O O . LEU A 1 242 ? 17.19800 23.20300 57.12300 1.000 68.46729 242 LEU A O 1
ATOM 1819 N N . TYR A 1 243 ? 16.08500 22.22400 58.82200 1.000 67.51732 243 TYR A N 1
ATOM 1820 C CA . TYR A 1 243 ? 17.20500 22.41300 59.73900 1.000 69.95284 243 TYR A CA 1
ATOM 1821 C C . TYR A 1 243 ? 18.33300 21.43900 59.43200 1.000 66.85511 243 TYR A C 1
ATOM 1822 O O . TYR A 1 243 ? 19.50700 21.82500 59.38400 1.000 62.85827 243 TYR A O 1
ATOM 1831 N N . GLU A 1 244 ? 17.99300 20.16900 59.21500 1.000 64.20074 244 GLU A N 1
ATOM 1832 C CA . GLU A 1 244 ? 19.02100 19.14600 59.07200 1.000 66.38022 244 GLU A CA 1
ATOM 1833 C C . GLU A 1 244 ? 19.77200 19.27900 57.75100 1.000 73.06329 244 GLU A C 1
ATOM 1834 O O . GLU A 1 244 ? 20.97800 19.01000 57.69600 1.000 80.33668 244 GLU A O 1
ATOM 1840 N N . LYS A 1 245 ? 19.09700 19.71400 56.68600 1.000 73.10409 245 LYS A N 1
ATOM 1841 C CA . LYS A 1 245 ? 19.75900 19.86100 55.39400 1.000 76.63803 245 LYS A CA 1
ATOM 1842 C C . LYS A 1 245 ? 20.53500 21.17300 55.32700 1.000 73.09023 245 LYS A C 1
ATOM 1843 O O . LYS A 1 245 ? 20.00400 22.24100 55.64300 1.000 70.13138 245 LYS A O 1
ATOM 1849 N N . GLN A 1 246 ? 21.78400 21.09700 54.87300 1.000 72.10865 246 GLN A N 1
ATOM 1850 C CA . GLN A 1 246 ? 22.67000 22.25200 54.95700 1.000 78.32265 246 GLN A CA 1
ATOM 1851 C C . GLN A 1 246 ? 22.45300 23.21300 53.79800 1.000 74.59356 246 GLN A C 1
ATOM 1852 O O . GLN A 1 246 ? 22.32500 24.42600 53.99600 1.000 73.32165 246 GLN A O 1
ATOM 1858 N N . GLU A 1 247 ? 22.42700 22.68900 52.57600 1.000 83.44839 247 GLU A N 1
ATOM 1859 C CA . GLU A 1 247 ? 22.36100 23.51700 51.37800 1.000 83.27838 247 GLU A CA 1
ATOM 1860 C C . GLU A 1 247 ? 21.00800 24.20500 51.26300 1.000 77.22722 247 GLU A C 1
ATOM 1861 O O . GLU A 1 247 ? 20.35800 24.16600 50.21000 1.000 76.85685 247 GLU A O 1
ATOM 1867 N N . THR A 1 248 ? 20.59300 24.85100 52.34700 1.000 72.22711 248 THR A N 1
ATOM 1868 C CA . THR A 1 248 ? 19.33900 25.57700 52.41900 1.000 63.91588 248 THR A CA 1
ATOM 1869 C C . THR A 1 248 ? 19.62400 27.06500 52.49000 1.000 63.53233 248 THR A C 1
ATOM 1870 O O . THR A 1 248 ? 20.67500 27.47600 52.99700 1.000 64.84222 248 THR A O 1
ATOM 1874 N N . SER A 1 249 ? 18.67500 27.86200 51.99700 1.000 57.93968 249 SER A N 1
ATOM 1875 C CA . SER A 1 249 ? 18.77800 29.30900 52.09000 1.000 57.14061 249 SER A CA 1
ATOM 1876 C C . SER A 1 249 ? 17.48500 29.93600 51.60500 1.000 58.48101 249 SER A C 1
ATOM 1877 O O . SER A 1 249 ? 16.89400 29.47800 50.62300 1.000 61.82583 249 SER A O 1
ATOM 1880 N N . GLY A 1 250 ? 17.05700 30.98300 52.30800 1.000 55.81026 250 GLY A N 1
ATOM 1881 C CA . GLY A 1 250 ? 15.95700 31.81700 51.86600 1.000 54.90260 250 GLY A CA 1
ATOM 1882 C C . GLY A 1 250 ? 14.60600 31.42400 52.42300 1.000 53.15648 250 GLY A C 1
ATOM 1883 O O . GLY A 1 250 ? 14.52300 30.82600 53.49800 1.000 56.20255 250 GLY A O 1
ATOM 1884 N N . ARG A 1 251 ? 13.54200 31.76100 51.70000 1.000 49.71692 251 ARG A N 1
ATOM 1885 C CA . ARG A 1 251 ? 12.18000 31.45200 52.10200 1.000 45.62556 251 ARG A CA 1
ATOM 1886 C C . ARG A 1 251 ? 11.77300 30.07100 51.61100 1.000 48.67817 251 ARG A C 1
ATOM 1887 O O . ARG A 1 251 ? 12.31500 29.54100 50.63900 1.000 52.06879 251 ARG A O 1
ATOM 1895 N N . TYR A 1 252 ? 10.79200 29.49300 52.29500 1.000 42.91614 252 TYR A N 1
ATOM 1896 C CA . TYR A 1 252 ? 10.20700 28.22500 51.87400 1.000 42.47168 252 TYR A CA 1
ATOM 1897 C C . TYR A 1 252 ? 8.72800 28.28200 52.22300 1.000 49.16806 252 TYR A C 1
ATOM 1898 O O . TYR A 1 252 ? 8.37200 28.38700 53.39900 1.000 53.09897 252 TYR A O 1
ATOM 1907 N N . ILE A 1 253 ? 7.87800 28.23200 51.21600 1.000 50.73908 253 ILE A N 1
ATOM 1908 C CA . ILE A 1 253 ? 6.43600 28.24200 51.42000 1.000 48.30178 253 ILE A CA 1
ATOM 1909 C C . ILE A 1 253 ? 5.96900 26.81800 51.67400 1.000 51.08142 253 ILE A C 1
ATOM 1910 O O . ILE A 1 253 ? 6.43400 25.87100 51.02800 1.000 54.64885 253 ILE A O 1
ATOM 1915 N N . SER A 1 254 ? 5.05200 26.66200 52.63000 1.000 57.27925 254 SER A N 1
ATOM 1916 C CA . SER A 1 254 ? 4.46600 25.36900 52.98700 1.000 61.59718 254 SER A CA 1
ATOM 1917 C C . SER A 1 254 ? 2.94900 25.54300 53.06600 1.000 59.34690 254 SER A C 1
ATOM 1918 O O . SER A 1 254 ? 2.39900 25.78000 54.14400 1.000 62.47908 254 SER A O 1
ATOM 1921 N N . SER A 1 255 ? 2.27300 25.41900 51.92500 1.000 61.16010 255 SER A N 1
ATOM 1922 C CA . SER A 1 255 ? 0.81300 25.51000 51.85600 1.000 68.26823 255 SER A CA 1
ATOM 1923 C C . SER A 1 255 ? 0.30300 24.49200 50.84000 1.000 73.84879 255 SER A C 1
ATOM 1924 O O . SER A 1 255 ? -0.02100 24.83200 49.69800 1.000 76.71659 255 SER A O 1
ATOM 1927 N N . PRO A 1 256 ? 0.20200 23.22100 51.24100 1.000 74.23084 256 PRO A N 1
ATOM 1928 C CA . PRO A 1 256 ? -0.12900 22.17500 50.25700 1.000 77.10633 256 PRO A CA 1
ATOM 1929 C C . PRO A 1 256 ? -1.57100 22.20400 49.77400 1.000 75.67632 256 PRO A C 1
ATOM 1930 O O . PRO A 1 256 ? -1.81700 21.89000 48.60200 1.000 79.37336 256 PRO A O 1
ATOM 1934 N N . HIS A 1 257 ? -2.52900 22.56200 50.62300 1.000 68.13222 257 HIS A N 1
ATOM 1935 C CA . HIS A 1 257 ? -3.93800 22.45700 50.27800 1.000 71.12128 257 HIS A CA 1
ATOM 1936 C C . HIS A 1 257 ? -4.58800 23.83500 50.26400 1.000 72.73059 257 HIS A C 1
ATOM 1937 O O . HIS A 1 257 ? -4.06100 24.80000 50.82200 1.000 74.35044 257 HIS A O 1
ATOM 1944 N N . GLY A 1 258 ? -5.74200 23.91700 49.60400 1.000 71.98994 258 GLY A N 1
ATOM 1945 C CA . GLY A 1 258 ? -6.44900 25.17500 49.45800 1.000 74.72015 258 GLY A CA 1
ATOM 1946 C C . GLY A 1 258 ? -7.85100 24.99600 48.91700 1.000 80.40562 258 GLY A C 1
ATOM 1947 O O . GLY A 1 258 ? -8.03500 24.34600 47.88400 1.000 87.60371 258 GLY A O 1
ATOM 1948 N N . MET A 1 259 ? -8.85200 25.55500 49.59800 1.000 78.46912 259 MET A N 1
ATOM 1949 C CA . MET A 1 259 ? -10.24100 25.30600 49.23800 1.000 78.00340 259 MET A CA 1
ATOM 1950 C C . MET A 1 259 ? -11.08800 26.51200 49.62400 1.000 79.47709 259 MET A C 1
ATOM 1951 O O . MET A 1 259 ? -10.68100 27.34600 50.43900 1.000 77.95545 259 MET A O 1
ATOM 1956 N N . ARG A 1 260 ? -12.26700 26.60900 49.01100 1.000 82.61057 260 ARG A N 1
ATOM 1957 C CA . ARG A 1 260 ? -13.26900 27.55700 49.47300 1.000 79.03782 260 ARG A CA 1
ATOM 1958 C C . ARG A 1 260 ? -13.88200 27.05600 50.77400 1.000 77.47775 260 ARG A C 1
ATOM 1959 O O . ARG A 1 260 ? -13.99600 25.85000 51.00500 1.000 79.79218 260 ARG A O 1
ATOM 1967 N N . GLN A 1 261 ? -14.26800 27.99400 51.64000 1.000 69.80379 261 GLN A N 1
ATOM 1968 C CA . GLN A 1 261 ? -14.91300 27.60100 52.88700 1.000 69.19370 261 GLN A CA 1
ATOM 1969 C C . GLN A 1 261 ? -16.17300 26.78900 52.61300 1.000 75.15182 261 GLN A C 1
ATOM 1970 O O . GLN A 1 261 ? -16.45600 25.81400 53.33000 1.000 79.57990 261 GLN A O 1
ATOM 1976 N N . SER A 1 262 ? -16.92400 27.17000 51.56600 1.000 75.29248 262 SER A N 1
ATOM 1977 C CA . SER A 1 262 ? -17.97200 26.30800 51.03400 1.000 73.60957 262 SER A CA 1
ATOM 1978 C C . SER A 1 262 ? -17.51600 24.85900 51.00900 1.000 70.30759 262 SER A C 1
ATOM 1979 O O . SER A 1 262 ? -18.10700 23.99100 51.65100 1.000 72.19868 262 SER A O 1
ATOM 1982 N N . ASN A 1 263 ? -16.46500 24.57900 50.24100 1.000 72.72677 263 ASN A N 1
ATOM 1983 C CA . ASN A 1 263 ? -16.07200 23.19900 49.97400 1.000 79.71095 263 ASN A CA 1
ATOM 1984 C C . ASN A 1 263 ? -15.41700 22.55100 51.18300 1.000 75.68909 263 ASN A C 1
ATOM 1985 O O . ASN A 1 263 ? -15.43500 21.32400 51.30400 1.000 78.94706 263 ASN A O 1
ATOM 1990 N N . LEU A 1 264 ? -14.81400 23.33900 52.07300 1.000 74.31947 264 LEU A N 1
ATOM 1991 C CA . LEU A 1 264 ? -14.21800 22.74800 53.26600 1.000 71.91131 264 LEU A CA 1
ATOM 1992 C C . LEU A 1 264 ? -15.29400 22.22000 54.20600 1.000 73.09045 264 LEU A C 1
ATOM 1993 O O . LEU A 1 264 ? -15.14400 21.13900 54.78900 1.000 72.22830 264 LEU A O 1
ATOM 1998 N N . VAL A 1 265 ? -16.38800 22.96800 54.35400 1.000 68.82096 265 VAL A N 1
ATOM 1999 C CA . VAL A 1 265 ? -17.51200 22.49900 55.15400 1.000 65.67484 265 VAL A CA 1
ATOM 2000 C C . VAL A 1 265 ? -18.07100 21.20000 54.58400 1.000 73.80242 265 VAL A C 1
ATOM 2001 O O . VAL A 1 265 ? -18.43900 20.28700 55.33200 1.000 70.08785 265 VAL A O 1
ATOM 2005 N N . GLU A 1 266 ? -18.10900 21.07200 53.25600 1.000 74.59347 266 GLU A N 1
ATOM 2006 C CA . GLU A 1 266 ? -18.76400 19.90200 52.67900 1.000 76.58159 266 GLU A CA 1
ATOM 2007 C C . GLU A 1 266 ? -17.90600 18.64500 52.82300 1.000 77.08488 266 GLU A C 1
ATOM 2008 O O . GLU A 1 266 ? -18.44100 17.56000 53.07300 1.000 81.02342 266 GLU A O 1
ATOM 2014 N N . LYS A 1 267 ? -16.57900 18.75600 52.68100 1.000 76.25488 267 LYS A N 1
ATOM 2015 C CA . LYS A 1 267 ? -15.74900 17.57000 52.89300 1.000 77.73818 267 LYS A CA 1
ATOM 2016 C C . LYS A 1 267 ? -15.69700 17.20500 54.36600 1.000 77.91586 267 LYS A C 1
ATOM 2017 O O . LYS A 1 267 ? -15.62800 16.01900 54.72200 1.000 76.91898 267 LYS A O 1
ATOM 2023 N N . LEU A 1 268 ? -15.70800 18.21500 55.23400 1.000 78.21844 268 LEU A N 1
ATOM 2024 C CA . LEU A 1 268 ? -15.82300 17.94900 56.66100 1.000 82.42987 268 LEU A CA 1
ATOM 2025 C C . LEU A 1 268 ? -17.12600 17.23900 56.97300 1.000 81.29533 268 LEU A C 1
ATOM 2026 O O . LEU A 1 268 ? -17.13200 16.16300 57.58100 1.000 79.00401 268 LEU A O 1
ATOM 2031 N N . GLU A 1 269 ? -18.23900 17.81100 56.52200 1.000 78.96074 269 GLU A N 1
ATOM 2032 C CA . GLU A 1 269 ? -19.51400 17.11200 56.53700 1.000 77.25007 269 GLU A CA 1
ATOM 2033 C C . GLU A 1 269 ? -19.42000 15.71700 55.93000 1.000 71.64728 269 GLU A C 1
ATOM 2034 O O . GLU A 1 269 ? -20.13400 14.81200 56.37400 1.000 77.83217 269 GLU A O 1
ATOM 2040 N N . SER A 1 270 ? -18.56900 15.51900 54.92300 1.000 73.56539 270 SER A N 1
ATOM 2041 C CA . SER A 1 270 ? -18.46300 14.19600 54.32700 1.000 72.18364 270 SER A CA 1
ATOM 2042 C C . SER A 1 270 ? -17.61300 13.24600 55.16600 1.000 76.22780 270 SER A C 1
ATOM 2043 O O . SER A 1 270 ? -17.90700 12.04500 55.21100 1.000 76.31221 270 SER A O 1
ATOM 2046 N N . LEU A 1 271 ? -16.57000 13.74800 55.83700 1.000 78.48393 271 LEU A N 1
ATOM 2047 C CA . LEU A 1 271 ? -15.70600 12.91200 56.66600 1.000 76.87634 271 LEU A CA 1
ATOM 2048 C C . LEU A 1 271 ? -16.16400 12.83400 58.11200 1.000 82.02501 271 LEU A C 1
ATOM 2049 O O . LEU A 1 271 ? -15.91400 11.82200 58.77600 1.000 78.64353 271 LEU A O 1
ATOM 2054 N N . GLN A 1 272 ? -16.80400 13.88600 58.62000 1.000 86.48480 272 GLN A N 1
ATOM 2055 C CA . GLN A 1 272 ? -17.22900 13.95300 60.01900 1.000 82.39921 272 GLN A CA 1
ATOM 2056 C C . GLN A 1 272 ? -18.63700 14.51200 60.10100 1.000 81.50368 272 GLN A C 1
ATOM 2057 O O . GLN A 1 272 ? -18.84200 15.69400 60.40300 1.000 80.97413 272 GLN A O 1
ATOM 2063 N N . PRO A 1 273 ? -19.64300 13.68700 59.82800 1.000 84.49980 273 PRO A N 1
ATOM 2064 C CA . PRO A 1 273 ? -21.02400 14.10100 60.07900 1.000 86.17579 273 PRO A CA 1
ATOM 2065 C C . PRO A 1 273 ? -21.29900 14.12600 61.57500 1.000 88.39755 273 PRO A C 1
ATOM 2066 O O . PRO A 1 273 ? -20.52800 13.61800 62.39100 1.000 88.84541 273 PRO A O 1
ATOM 2070 N N . GLY A 1 274 ? -22.42100 14.72900 61.93500 1.000 83.91793 274 GLY A N 1
ATOM 2071 C CA . GLY A 1 274 ? -22.79700 14.84300 63.32000 1.000 79.91844 274 GLY A CA 1
ATOM 2072 C C . GLY A 1 274 ? -22.53600 16.17900 63.95400 1.000 83.13711 274 GLY A C 1
ATOM 2073 O O . GLY A 1 274 ? -22.37300 16.24000 65.17800 1.000 82.68184 274 GLY A O 1
ATOM 2074 N N . TYR A 1 275 ? -22.48800 17.24800 63.16700 1.000 83.54880 275 TYR A N 1
ATOM 2075 C CA . TYR A 1 275 ? -22.33000 18.59700 63.68200 1.000 85.56727 275 TYR A CA 1
ATOM 2076 C C . TYR A 1 275 ? -23.11000 19.52800 62.77300 1.000 91.36654 275 TYR A C 1
ATOM 2077 O O . TYR A 1 275 ? -23.12100 19.34300 61.55500 1.000 90.11530 275 TYR A O 1
ATOM 2086 N N . ASN A 1 276 ? -23.78600 20.51000 63.36400 1.000 95.72647 276 ASN A N 1
ATOM 2087 C CA . ASN A 1 276 ? -24.55800 21.45700 62.56200 1.000 96.85114 276 ASN A CA 1
ATOM 2088 C C . ASN A 1 276 ? -23.58700 22.48900 61.98700 1.000 94.49029 276 ASN A C 1
ATOM 2089 O O . ASN A 1 276 ? -23.39300 23.58700 62.51300 1.000 95.25740 276 ASN A O 1
ATOM 2094 N N . TYR A 1 277 ? -22.95600 22.10900 60.87600 1.000 90.60977 277 TYR A N 1
ATOM 2095 C CA . TYR A 1 277 ? -21.96500 22.95900 60.22900 1.000 87.57691 277 TYR A CA 1
ATOM 2096 C C . TYR A 1 277 ? -22.61300 24.23500 59.70300 1.000 87.44413 277 TYR A C 1
ATOM 2097 O O . TYR A 1 277 ? -23.81900 24.28600 59.44800 1.000 88.88007 277 TYR A O 1
ATOM 2106 N N . HIS A 1 278 ? -21.80000 25.27500 59.54200 1.000 88.00702 278 HIS A N 1
ATOM 2107 C CA . HIS A 1 278 ? -22.31000 26.53400 59.01900 1.000 88.76813 278 HIS A CA 1
ATOM 2108 C C . HIS A 1 278 ? -22.52600 26.42400 57.51600 1.000 89.62263 278 HIS A C 1
ATOM 2109 O O . HIS A 1 278 ? -21.73500 25.80200 56.80500 1.000 89.20407 278 HIS A O 1
ATOM 2116 N N . LYS A 1 279 ? -23.59800 27.03800 57.02500 1.000 91.69238 279 LYS A N 1
ATOM 2117 C CA . LYS A 1 279 ? -24.03700 26.75600 55.66300 1.000 85.42118 279 LYS A CA 1
ATOM 2118 C C . LYS A 1 279 ? -24.51800 28.01600 54.96100 1.000 82.01458 279 LYS A C 1
ATOM 2119 O O . LYS A 1 279 ? -25.34400 27.95600 54.04000 1.000 91.32536 279 LYS A O 1
ATOM 2125 N N . ASN A 1 280 ? -23.94000 29.16400 55.31400 1.000 78.44795 280 ASN A N 1
ATOM 2126 C CA . ASN A 1 280 ? -24.43900 30.43600 54.81200 1.000 80.83761 280 ASN A CA 1
ATOM 2127 C C . ASN A 1 280 ? -23.25000 31.32600 54.45200 1.000 83.19395 280 ASN A C 1
ATOM 2128 O O . ASN A 1 280 ? -22.74100 32.09800 55.26600 1.000 83.81676 280 ASN A O 1
ATOM 2133 N N . PHE A 1 281 ? -22.82100 31.20800 53.20000 1.000 81.36602 281 PHE A N 1
ATOM 2134 C CA . PHE A 1 281 ? -21.74000 31.96200 52.57100 1.000 81.80630 281 PHE A CA 1
ATOM 2135 C C . PHE A 1 281 ? -22.31700 32.81800 51.44100 1.000 93.88215 281 PHE A C 1
ATOM 2136 O O . PHE A 1 281 ? -23.53200 32.85500 51.22000 1.000 93.81874 281 PHE A O 1
ATOM 2144 N N . VAL A 1 282 ? -21.41800 33.49800 50.72100 1.000 93.45739 282 VAL A N 1
ATOM 2145 C CA . VAL A 1 282 ? -21.68800 34.20800 49.47100 1.000 95.40530 282 VAL A CA 1
ATOM 2146 C C . VAL A 1 282 ? -20.43100 34.15900 48.61000 1.000 99.96113 282 VAL A C 1
ATOM 2147 O O . VAL A 1 282 ? -19.31200 34.28700 49.12700 1.000 99.14605 282 VAL A O 1
ATOM 2151 N N . ASP A 1 283 ? -20.60700 34.01100 47.29400 1.000 100.47302 283 ASP A N 1
ATOM 2152 C CA . ASP A 1 283 ? -19.49400 33.93900 46.33900 1.000 93.04846 283 ASP A CA 1
ATOM 2153 C C . ASP A 1 283 ? -18.52600 32.81300 46.67700 1.000 94.03635 283 ASP A C 1
ATOM 2154 O O . ASP A 1 283 ? -18.73600 31.66600 46.28100 1.000 88.83174 283 ASP A O 1
ATOM 2159 N N . PRO A 1 286 ? -10.06400 32.91100 43.61300 1.000 110.35543 286 PRO A N 1
ATOM 2160 C CA . PRO A 1 286 ? -9.29300 33.78400 42.71700 1.000 103.11372 286 PRO A CA 1
ATOM 2161 C C . PRO A 1 286 ? -8.06300 33.09100 42.10800 1.000 94.00554 286 PRO A C 1
ATOM 2162 O O . PRO A 1 286 ? -8.15800 31.92900 41.71600 1.000 92.73289 286 PRO A O 1
ATOM 2166 N N . SER A 1 287 ? -6.93300 33.79700 42.02500 1.000 88.89510 287 SER A N 1
ATOM 2167 C CA . SER A 1 287 ? -5.71400 33.22700 41.45400 1.000 88.21617 287 SER A CA 1
ATOM 2168 C C . SER A 1 287 ? -4.76600 32.69200 42.52100 1.000 89.80859 287 SER A C 1
ATOM 2169 O O . SER A 1 287 ? -4.74100 31.48400 42.77700 1.000 84.01066 287 SER A O 1
ATOM 2172 N N . TRP A 1 288 ? -3.98700 33.59600 43.13900 1.000 89.97533 288 TRP A N 1
ATOM 2173 C CA . TRP A 1 288 ? -2.94200 33.33800 44.14000 1.000 84.94494 288 TRP A CA 1
ATOM 2174 C C . TRP A 1 288 ? -3.13500 32.06900 44.96900 1.000 81.65593 288 TRP A C 1
ATOM 2175 O O . TRP A 1 288 ? -2.16700 31.48700 45.47400 1.000 76.91615 288 TRP A O 1
ATOM 2186 N N . THR A 1 289 ? -4.38900 31.63600 45.10000 1.000 79.18088 289 THR A N 1
ATOM 2187 C CA . THR A 1 289 ? -4.80900 30.38500 45.72200 1.000 76.91693 289 THR A CA 1
ATOM 2188 C C . THR A 1 289 ? -4.01200 29.13700 45.32400 1.000 77.41371 289 THR A C 1
ATOM 2189 O O . THR A 1 289 ? -4.34200 28.03300 45.77600 1.000 74.10986 289 THR A O 1
ATOM 2193 N N . MET A 1 290 ? -2.95700 29.27800 44.51500 1.000 75.11566 290 MET A N 1
ATOM 2194 C CA . MET A 1 290 ? -2.21000 28.13400 44.01800 1.000 77.19272 290 MET A CA 1
ATOM 2195 C C . MET A 1 290 ? -0.71200 28.44000 44.03600 1.000 74.49024 290 MET A C 1
ATOM 2196 O O . MET A 1 290 ? -0.01500 28.35700 43.03000 1.000 78.84907 290 MET A O 1
ATOM 2201 N N . ILE A 1 291 ? -0.19800 28.77600 45.21800 1.000 72.45824 291 ILE A N 1
ATOM 2202 C CA . ILE A 1 291 ? 1.23100 29.01800 45.39200 1.000 72.22573 291 ILE A CA 1
ATOM 2203 C C . ILE A 1 291 ? 1.95700 27.68300 45.46500 1.000 67.36590 291 ILE A C 1
ATOM 2204 O O . ILE A 1 291 ? 1.44800 26.70800 46.03300 1.000 67.89825 291 ILE A O 1
ATOM 2209 N N . SER A 1 292 ? 3.15600 27.63200 44.89600 1.000 65.59715 292 SER A N 1
ATOM 2210 C CA . SER A 1 292 ? 3.88400 26.37800 44.76800 1.000 67.48822 292 SER A CA 1
ATOM 2211 C C . SER A 1 292 ? 4.75100 26.15100 46.00000 1.000 63.97199 292 SER A C 1
ATOM 2212 O O . SER A 1 292 ? 5.67800 26.92400 46.27000 1.000 62.42181 292 SER A O 1
ATOM 2215 N N . SER A 1 293 ? 4.44700 25.09300 46.74400 1.000 61.28585 293 SER A N 1
ATOM 2216 C CA . SER A 1 293 ? 5.29000 24.66400 47.85100 1.000 60.86375 293 SER A CA 1
ATOM 2217 C C . SER A 1 293 ? 6.50400 23.87400 47.38800 1.000 65.45251 293 SER A C 1
ATOM 2218 O O . SER A 1 293 ? 7.10400 23.15500 48.19600 1.000 67.21920 293 SER A O 1
ATOM 2221 N N . GLU A 1 294 ? 6.89100 23.99700 46.11600 1.000 64.32347 294 GLU A N 1
ATOM 2222 C CA . GLU A 1 294 ? 7.80200 23.02000 45.52900 1.000 63.31322 294 GLU A CA 1
ATOM 2223 C C . GLU A 1 294 ? 9.22800 23.17800 46.03800 1.000 65.61596 294 GLU A C 1
ATOM 2224 O O . GLU A 1 294 ? 9.93800 22.17400 46.17700 1.000 63.81319 294 GLU A O 1
ATOM 2230 N N . LYS A 1 295 ? 9.66300 24.41100 46.32400 1.000 60.95258 295 LYS A N 1
ATOM 2231 C CA . LYS A 1 295 ? 10.98900 24.60400 46.90500 1.000 55.42262 295 LYS A CA 1
ATOM 2232 C C . LYS A 1 295 ? 11.18500 23.71900 48.12800 1.000 60.83290 295 LYS A C 1
ATOM 2233 O O . LYS A 1 295 ? 12.28900 23.22000 48.38000 1.000 63.42371 295 LYS A O 1
ATOM 2239 N N . LEU A 1 296 ? 10.11200 23.49500 48.88700 1.000 60.95536 296 LEU A N 1
ATOM 2240 C CA . LEU A 1 296 ? 10.15700 22.55700 50.00000 1.000 62.97536 296 LEU A CA 1
ATOM 2241 C C . LEU A 1 296 ? 10.09000 21.11200 49.52000 1.000 65.11536 296 LEU A C 1
ATOM 2242 O O . LEU A 1 296 ? 10.90700 20.27900 49.92800 1.000 68.70536 296 LEU A O 1
ATOM 2247 N N . LYS A 1 297 ? 9.11500 20.79600 48.65900 1.000 59.71274 297 LYS A N 1
ATOM 2248 C CA . LYS A 1 297 ? 8.93100 19.42100 48.20500 1.000 60.13333 297 LYS A CA 1
ATOM 2249 C C . LYS A 1 297 ? 10.15600 18.88000 47.48500 1.000 60.16650 297 LYS A C 1
ATOM 2250 O O . LYS A 1 297 ? 10.36900 17.66200 47.47700 1.000 60.29075 297 LYS A O 1
ATOM 2256 N N . LYS A 1 298 ? 10.97000 19.75300 46.88800 1.000 56.94904 298 LYS A N 1
ATOM 2257 C CA . LYS A 1 298 ? 12.21700 19.31200 46.27900 1.000 61.48238 298 LYS A CA 1
ATOM 2258 C C . LYS A 1 298 ? 13.23500 18.83700 47.30600 1.000 61.86639 298 LYS A C 1
ATOM 2259 O O . LYS A 1 298 ? 14.23400 18.22200 46.92300 1.000 65.74549 298 LYS A O 1
ATOM 2265 N N . LEU A 1 299 ? 13.01600 19.10400 48.59000 1.000 63.82924 299 LEU A N 1
ATOM 2266 C CA . LEU A 1 299 ? 13.89300 18.60600 49.64000 1.000 67.17242 299 LEU A CA 1
ATOM 2267 C C . LEU A 1 299 ? 13.41400 17.28200 50.22600 1.000 66.07271 299 LEU A C 1
ATOM 2268 O O . LEU A 1 299 ? 14.10200 16.71100 51.07900 1.000 70.43443 299 LEU A O 1
ATOM 2273 N N . GLY A 1 300 ? 12.26600 16.77700 49.78200 1.000 59.91870 300 GLY A N 1
ATOM 2274 C CA . GLY A 1 300 ? 11.71400 15.53300 50.27600 1.000 58.82052 300 GLY A CA 1
ATOM 2275 C C . GLY A 1 300 ? 10.43900 15.69400 51.06800 1.000 60.71431 300 GLY A C 1
ATOM 2276 O O . GLY A 1 300 ? 9.82600 14.68200 51.43300 1.000 61.84224 300 GLY A O 1
ATOM 2277 N N . TRP A 1 301 ? 10.01900 16.92800 51.34000 1.000 63.15024 301 TRP A N 1
ATOM 2278 C CA . TRP A 1 301 ? 8.82300 17.17400 52.13400 1.000 58.60958 301 TRP A CA 1
ATOM 2279 C C . TRP A 1 301 ? 7.59300 16.62000 51.42700 1.000 61.36024 301 TRP A C 1
ATOM 2280 O O . TRP A 1 301 ? 7.31900 16.96200 50.27400 1.000 64.23024 301 TRP A O 1
ATOM 2291 N N . LYS A 1 302 ? 6.85600 15.75600 52.12400 1.000 61.61067 302 LYS A N 1
ATOM 2292 C CA . LYS A 1 302 ? 5.67900 15.08000 51.57900 1.000 62.42816 302 LYS A CA 1
ATOM 2293 C C . LYS A 1 302 ? 4.52200 15.26300 52.55000 1.000 62.37061 302 LYS A C 1
ATOM 2294 O O . LYS A 1 302 ? 4.36600 14.48500 53.50300 1.000 65.36269 302 LYS A O 1
ATOM 2300 N N . PRO A 1 303 ? 3.69100 16.27800 52.34600 1.000 57.50962 303 PRO A N 1
ATOM 2301 C CA . PRO A 1 303 ? 2.55400 16.48800 53.24500 1.000 60.52907 303 PRO A CA 1
ATOM 2302 C C . PRO A 1 303 ? 1.54000 15.35800 53.14300 1.000 62.93105 303 PRO A C 1
ATOM 2303 O O . PRO A 1 303 ? 1.47300 14.62300 52.15600 1.000 65.85589 303 PRO A O 1
ATOM 2307 N N . ARG A 1 304 ? 0.75200 15.22400 54.19700 1.000 61.81079 304 ARG A N 1
ATOM 2308 C CA . ARG A 1 304 ? -0.28200 14.20800 54.27800 1.000 62.97648 304 ARG A CA 1
ATOM 2309 C C . ARG A 1 304 ? -1.59000 14.73600 53.70900 1.000 69.87265 304 ARG A C 1
ATOM 2310 O O . ARG A 1 304 ? -1.79900 15.95100 53.62400 1.000 70.79482 304 ARG A O 1
ATOM 2318 N N . PRO A 1 305 ? -2.49600 13.84400 53.30300 1.000 78.07017 305 PRO A N 1
ATOM 2319 C CA . PRO A 1 305 ? -3.76000 14.30100 52.71500 1.000 79.65839 305 PRO A CA 1
ATOM 2320 C C . PRO A 1 305 ? -4.60400 15.07100 53.71800 1.000 74.60371 305 PRO A C 1
ATOM 2321 O O . PRO A 1 305 ? -4.57300 14.81500 54.92400 1.000 73.07404 305 PRO A O 1
ATOM 2325 N N . LEU A 1 306 ? -5.38300 16.01600 53.19000 1.000 73.69692 306 LEU A N 1
ATOM 2326 C CA . LEU A 1 306 ? -6.16300 16.90700 54.04000 1.000 71.57627 306 LEU A CA 1
ATOM 2327 C C . LEU A 1 306 ? -7.17900 16.14700 54.89200 1.000 71.85453 306 LEU A C 1
ATOM 2328 O O . LEU A 1 306 ? -7.53200 16.60100 55.98300 1.000 77.19478 306 LEU A O 1
ATOM 2333 N N . GLU A 1 307 ? -7.64300 14.98400 54.43200 1.000 72.01080 307 GLU A N 1
ATOM 2334 C CA . GLU A 1 307 ? -8.69000 14.26200 55.15500 1.000 74.93775 307 GLU A CA 1
ATOM 2335 C C . GLU A 1 307 ? -8.23800 13.86800 56.55600 1.000 76.33511 307 GLU A C 1
ATOM 2336 O O . GLU A 1 307 ? -9.00700 13.97500 57.52200 1.000 73.95538 307 GLU A O 1
ATOM 2342 N N . ASP A 1 308 ? -6.99000 13.40400 56.68400 1.000 76.49368 308 ASP A N 1
ATOM 2343 C CA . ASP A 1 308 ? -6.49800 12.95800 57.98300 1.000 76.11718 308 ASP A CA 1
ATOM 2344 C C . ASP A 1 308 ? -6.29100 14.13100 58.93000 1.000 75.83950 308 ASP A C 1
ATOM 2345 O O . ASP A 1 308 ? -6.74200 14.09700 60.08200 1.000 79.68170 308 ASP A O 1
ATOM 2350 N N . THR A 1 309 ? -5.56700 15.15700 58.47500 1.000 68.02241 309 THR A N 1
ATOM 2351 C CA . THR A 1 309 ? -5.47900 16.40000 59.23200 1.000 70.55791 309 THR A CA 1
ATOM 2352 C C . THR A 1 309 ? -6.84600 16.80400 59.76500 1.000 72.30993 309 THR A C 1
ATOM 2353 O O . THR A 1 309 ? -7.01300 17.05800 60.96400 1.000 73.38245 309 THR A O 1
ATOM 2357 N N . ILE A 1 310 ? -7.84300 16.82300 58.87100 1.000 72.38387 310 ILE A N 1
ATOM 2358 C CA . ILE A 1 310 ? -9.20400 17.25100 59.19700 1.000 74.20538 310 ILE A CA 1
ATOM 2359 C C . ILE A 1 310 ? -9.81300 16.34500 60.25900 1.000 73.42953 310 ILE A C 1
ATOM 2360 O O . ILE A 1 310 ? -10.30500 16.81100 61.29500 1.000 76.51201 310 ILE A O 1
ATOM 2365 N N . SER A 1 311 ? -9.76100 15.03000 60.03200 1.000 69.91853 311 SER A N 1
ATOM 2366 C CA . SER A 1 311 ? -10.41800 14.10100 60.94800 1.000 75.21692 311 SER A CA 1
ATOM 2367 C C . SER A 1 311 ? -9.70800 14.02300 62.29200 1.000 77.28499 311 SER A C 1
ATOM 2368 O O . SER A 1 311 ? -10.35400 13.78400 63.31900 1.000 77.52457 311 SER A O 1
ATOM 2371 N N . GLU A 1 312 ? -8.38800 14.19000 62.31100 1.000 76.17606 312 GLU A N 1
ATOM 2372 C CA . GLU A 1 312 ? -7.66900 14.13500 63.57600 1.000 74.57150 312 GLU A CA 1
ATOM 2373 C C . GLU A 1 312 ? -7.83500 15.41600 64.37200 1.000 71.09384 312 GLU A C 1
ATOM 2374 O O . GLU A 1 312 ? -7.77000 15.39100 65.60700 1.000 71.59023 312 GLU A O 1
ATOM 2380 N N . THR A 1 313 ? -8.05700 16.53400 63.68700 1.000 70.66092 313 THR A N 1
ATOM 2381 C CA . THR A 1 313 ? -8.35100 17.77200 64.39100 1.000 71.58142 313 THR A CA 1
ATOM 2382 C C . THR A 1 313 ? -9.71400 17.70600 65.06500 1.000 71.43287 313 THR A C 1
ATOM 2383 O O . THR A 1 313 ? -9.85800 18.11500 66.22300 1.000 75.55151 313 THR A O 1
ATOM 2387 N N . VAL A 1 314 ? -10.71900 17.17100 64.36700 1.000 70.65765 314 VAL A N 1
ATOM 2388 C CA . VAL A 1 314 ? -12.07000 17.15900 64.92000 1.000 73.32437 314 VAL A CA 1
ATOM 2389 C C . VAL A 1 314 ? -12.15900 16.24200 66.13400 1.000 71.60074 314 VAL A C 1
ATOM 2390 O O . VAL A 1 314 ? -12.92300 16.51600 67.06700 1.000 71.81622 314 VAL A O 1
ATOM 2394 N N . LEU A 1 315 ? -11.38800 15.15300 66.16200 1.000 70.04341 315 LEU A N 1
ATOM 2395 C CA . LEU A 1 315 ? -11.48000 14.25700 67.30700 1.000 67.91308 315 LEU A CA 1
ATOM 2396 C C . LEU A 1 315 ? -10.74000 14.82400 68.51200 1.000 71.23794 315 LEU A C 1
ATOM 2397 O O . LEU A 1 315 ? -11.19800 14.66700 69.64800 1.000 72.87421 315 LEU A O 1
ATOM 2402 N N . CYS A 1 316 ? -9.61400 15.50500 68.29000 1.000 69.48097 316 CYS A N 1
ATOM 2403 C CA . CYS A 1 316 ? -8.98600 16.23500 69.38400 1.000 67.34570 316 CYS A CA 1
ATOM 2404 C C . CYS A 1 316 ? -9.90100 17.34300 69.89400 1.000 71.99045 316 CYS A C 1
ATOM 2405 O O . CYS A 1 316 ? -9.93500 17.62500 71.10000 1.000 75.42334 316 CYS A O 1
ATOM 2408 N N . PHE A 1 317 ? -10.65700 17.97600 68.99000 1.000 70.35973 317 PHE A N 1
ATOM 2409 C CA . PHE A 1 317 ? -11.68400 18.93000 69.40600 1.000 72.90940 317 PHE A CA 1
ATOM 2410 C C . PHE A 1 317 ? -12.64400 18.29400 70.40200 1.000 75.00420 317 PHE A C 1
ATOM 2411 O O . PHE A 1 317 ? -12.96800 18.87400 71.44500 1.000 78.83237 317 PHE A O 1
ATOM 2419 N N . GLU A 1 318 ? -13.11300 17.09200 70.07700 1.000 72.24549 318 GLU A N 1
ATOM 2420 C CA . GLU A 1 318 ? -14.06800 16.38200 70.91100 1.000 71.77991 318 GLU A CA 1
ATOM 2421 C C . GLU A 1 318 ? -13.46500 15.96100 72.23300 1.000 75.14871 318 GLU A C 1
ATOM 2422 O O . GLU A 1 318 ? -14.13800 15.99600 73.27000 1.000 77.88343 318 GLU A O 1
ATOM 2428 N N . GLU A 1 319 ? -12.20600 15.54100 72.20500 1.000 72.68843 319 GLU A N 1
ATOM 2429 C CA . GLU A 1 319 ? -11.52200 15.18300 73.43600 1.000 77.42394 319 GLU A CA 1
ATOM 2430 C C . GLU A 1 319 ? -11.35500 16.39500 74.34100 1.000 81.98537 319 GLU A C 1
ATOM 2431 O O . GLU A 1 319 ? -11.40100 16.27100 75.57200 1.000 82.89485 319 GLU A O 1
ATOM 2437 N N . HIS A 1 320 ? -11.20200 17.57800 73.75000 1.000 76.87495 320 HIS A N 1
ATOM 2438 C CA . HIS A 1 320 ? -11.14900 18.80100 74.53400 1.000 82.19246 320 HIS A CA 1
ATOM 2439 C C . HIS A 1 320 ? -12.53200 19.30000 74.94300 1.000 83.55494 320 HIS A C 1
ATOM 2440 O O . HIS A 1 320 ? -12.62900 20.34300 75.60300 1.000 85.72414 320 HIS A O 1
ATOM 2447 N N . GLY A 1 321 ? -13.59200 18.57400 74.59100 1.000 79.57235 321 GLY A N 1
ATOM 2448 C CA . GLY A 1 321 ? -14.93300 18.96300 74.99000 1.000 80.23315 321 GLY A CA 1
ATOM 2449 C C . GLY A 1 321 ? -15.38100 20.29200 74.43300 1.000 80.17788 321 GLY A C 1
ATOM 2450 O O . GLY A 1 321 ? -16.09900 21.03300 75.11200 1.000 83.69100 321 GLY A O 1
ATOM 2451 N N . LEU A 1 322 ? -14.97100 20.61900 73.21200 1.000 81.13796 322 LEU A N 1
ATOM 2452 C CA . LEU A 1 322 ? -15.29700 21.89800 72.60100 1.000 78.91807 322 LEU A CA 1
ATOM 2453 C C . LEU A 1 322 ? -16.58100 21.84900 71.77700 1.000 80.14957 322 LEU A C 1
ATOM 2454 O O . LEU A 1 322 ? -16.91200 22.84200 71.12200 1.000 77.12987 322 LEU A O 1
ATOM 2459 N N . LEU A 1 323 ? -17.32100 20.73500 71.81200 1.000 83.21490 323 LEU A N 1
ATOM 2460 C CA . LEU A 1 323 ? -18.45000 20.49200 70.90300 1.000 88.60726 323 LEU A CA 1
ATOM 2461 C C . LEU A 1 323 ? -19.67300 19.93800 71.63700 1.000 94.85725 323 LEU A C 1
ATOM 2462 O O . LEU A 1 323 ? -19.94300 18.73200 71.60000 1.000 87.47013 323 LEU A O 1
ATOM 2467 N N . GLU A 1 324 ? -20.41900 20.83000 72.28700 1.000 94.52451 324 GLU A N 1
ATOM 2468 C CA . GLU A 1 324 ? -21.65100 20.47800 72.99400 1.000 93.13142 324 GLU A CA 1
ATOM 2469 C C . GLU A 1 324 ? -22.66200 21.62400 72.95500 1.000 92.95164 324 GLU A C 1
ATOM 2470 O O . GLU A 1 324 ? -23.20000 21.95800 71.89800 1.000 92.12514 324 GLU A O 1
ATOM 2476 N N . SER B 1 7 ? 1.55100 39.42000 13.00600 1.000 65.03428 7 SER B N 1
ATOM 2477 C CA . SER B 1 7 ? 2.95200 39.44800 13.39500 1.000 71.79763 7 SER B CA 1
ATOM 2478 C C . SER B 1 7 ? 3.65300 38.10300 13.17200 1.000 65.52830 7 SER B C 1
ATOM 2479 O O . SER B 1 7 ? 3.04800 37.04500 13.33400 1.000 59.10593 7 SER B O 1
ATOM 2482 N N . ARG B 1 8 ? 4.92400 38.14900 12.77700 1.000 64.95013 8 ARG B N 1
ATOM 2483 C CA . ARG B 1 8 ? 5.58000 37.01400 12.14100 1.000 62.10003 8 ARG B CA 1
ATOM 2484 C C . ARG B 1 8 ? 6.67400 36.41700 13.01200 1.000 61.69055 8 ARG B C 1
ATOM 2485 O O . ARG B 1 8 ? 7.49200 37.14600 13.58600 1.000 65.40151 8 ARG B O 1
ATOM 2493 N N . ILE B 1 9 ? 6.71100 35.08500 13.06400 1.000 57.04565 9 ILE B N 1
ATOM 2494 C CA . ILE B 1 9 ? 7.72400 34.34200 13.80400 1.000 56.06780 9 ILE B CA 1
ATOM 2495 C C . ILE B 1 9 ? 8.40500 33.36200 12.85300 1.000 47.69509 9 ILE B C 1
ATOM 2496 O O . ILE B 1 9 ? 7.78900 32.88100 11.89600 1.000 50.09086 9 ILE B O 1
ATOM 2501 N N . CYS B 1 10 ? 9.68300 33.09300 13.10300 1.000 43.99271 10 CYS B N 1
ATOM 2502 C CA . CYS B 1 10 ? 10.47800 32.15600 12.32100 1.000 40.84398 10 CYS B CA 1
ATOM 2503 C C . CYS B 1 10 ? 10.71500 30.86600 13.10000 1.000 38.35057 10 CYS B C 1
ATOM 2504 O O . CYS B 1 10 ? 10.88000 30.87900 14.32000 1.000 43.42063 10 CYS B O 1
ATOM 2507 N N . VAL B 1 11 ? 10.74100 29.74900 12.37600 1.000 35.63372 11 VAL B N 1
ATOM 2508 C CA . VAL B 1 11 ? 10.92200 28.41800 12.95400 1.000 34.96760 11 VAL B CA 1
ATOM 2509 C C . VAL B 1 11 ? 12.00300 27.69300 12.16900 1.000 39.67239 11 VAL B C 1
ATOM 2510 O O . VAL B 1 11 ? 11.81200 27.38800 10.98700 1.000 45.95760 11 VAL B O 1
ATOM 2514 N N . THR B 1 12 ? 13.11200 27.37500 12.82700 1.000 35.36196 12 THR B N 1
ATOM 2515 C CA . THR B 1 12 ? 14.20500 26.69900 12.14200 1.000 39.39196 12 THR B CA 1
ATOM 2516 C C . THR B 1 12 ? 13.91000 25.21000 12.02300 1.000 41.71196 12 THR B C 1
ATOM 2517 O O . THR B 1 12 ? 13.46300 24.58000 12.98500 1.000 45.70196 12 THR B O 1
ATOM 2521 N N . GLY B 1 13 ? 14.16900 24.65100 10.84300 1.000 37.06191 13 GLY B N 1
ATOM 2522 C CA . GLY B 1 13 ? 13.92900 23.23900 10.58300 1.000 41.36531 13 GLY B CA 1
ATOM 2523 C C . GLY B 1 13 ? 12.47400 22.83100 10.65300 1.000 42.18531 13 GLY B C 1
ATOM 2524 O O . GLY B 1 13 ? 12.16400 21.76500 11.19800 1.000 43.01531 13 GLY B O 1
ATOM 2525 N N . ALA B 1 14 ? 11.57500 23.64200 10.08000 1.000 39.11631 14 ALA B N 1
ATOM 2526 C CA . ALA B 1 14 ? 10.13500 23.45100 10.23400 1.000 35.36631 14 ALA B CA 1
ATOM 2527 C C . ALA B 1 14 ? 9.66200 22.05800 9.84000 1.000 35.94631 14 ALA B C 1
ATOM 2528 O O . ALA B 1 14 ? 8.57100 21.64900 10.25200 1.000 37.77205 14 ALA B O 1
ATOM 2530 N N . GLY B 1 15 ? 10.43900 21.32700 9.05000 1.000 35.34278 15 GLY B N 1
ATOM 2531 C CA . GLY B 1 15 ? 10.07400 19.97300 8.69200 1.000 39.71278 15 GLY B CA 1
ATOM 2532 C C . GLY B 1 15 ? 10.43400 18.91200 9.70600 1.000 46.86278 15 GLY B C 1
ATOM 2533 O O . GLY B 1 15 ? 10.20700 17.72400 9.45400 1.000 48.25278 15 GLY B O 1
ATOM 2534 N N . GLY B 1 16 ? 10.99600 19.30700 10.85500 1.000 45.38259 16 GLY B N 1
ATOM 2535 C CA . GLY B 1 16 ? 11.36900 18.35600 11.88000 1.000 37.47460 16 GLY B CA 1
ATOM 2536 C C . GLY B 1 16 ? 10.18300 17.83400 12.67000 1.000 38.91259 16 GLY B C 1
ATOM 2537 O O . GLY B 1 16 ? 9.06200 18.33200 12.56800 1.000 36.82259 16 GLY B O 1
ATOM 2538 N N . PHE B 1 17 ? 10.45700 16.80100 13.47100 1.000 41.47666 17 PHE B N 1
ATOM 2539 C CA . PHE B 1 17 ? 9.42800 16.20000 14.31700 1.000 42.45666 17 PHE B CA 1
ATOM 2540 C C . PHE B 1 17 ? 8.80600 17.23300 15.24700 1.000 36.82796 17 PHE B C 1
ATOM 2541 O O . PHE B 1 17 ? 7.58300 17.40900 15.27800 1.000 39.33737 17 PHE B O 1
ATOM 2549 N N . VAL B 1 18 ? 9.63900 17.92800 16.01900 1.000 37.58247 18 VAL B N 1
ATOM 2550 C CA . VAL B 1 18 ? 9.11800 18.93400 16.93600 1.000 32.24435 18 VAL B CA 1
ATOM 2551 C C . VAL B 1 18 ? 8.64900 20.16400 16.17100 1.000 34.51435 18 VAL B C 1
ATOM 2552 O O . VAL B 1 18 ? 7.60700 20.74900 16.49100 1.000 37.46435 18 VAL B O 1
ATOM 2556 N N . ALA B 1 19 ? 9.39200 20.55900 15.13400 1.000 39.78399 19 ALA B N 1
ATOM 2557 C CA . ALA B 1 19 ? 9.14000 21.84200 14.49100 1.000 35.75782 19 ALA B CA 1
ATOM 2558 C C . ALA B 1 19 ? 7.79700 21.86700 13.77200 1.000 32.87528 19 ALA B C 1
ATOM 2559 O O . ALA B 1 19 ? 7.13500 22.90900 13.73000 1.000 31.38447 19 ALA B O 1
ATOM 2561 N N . SER B 1 20 ? 7.37200 20.72900 13.21800 1.000 33.74181 20 SER B N 1
ATOM 2562 C CA . SER B 1 20 ? 6.10500 20.66900 12.49100 1.000 36.34189 20 SER B CA 1
ATOM 2563 C C . SER B 1 20 ? 4.91100 20.91200 13.40900 1.000 37.46181 20 SER B C 1
ATOM 2564 O O . SER B 1 20 ? 3.96400 21.62400 13.03400 1.000 36.11784 20 SER B O 1
ATOM 2567 N N . TRP B 1 21 ? 4.93000 20.31100 14.60700 1.000 36.54028 21 TRP B N 1
ATOM 2568 C CA . TRP B 1 21 ? 3.87500 20.57200 15.58100 1.000 34.94072 21 TRP B CA 1
ATOM 2569 C C . TRP B 1 21 ? 3.91500 22.01600 16.06600 1.000 35.72838 21 TRP B C 1
ATOM 2570 O O . TRP B 1 21 ? 2.86300 22.63900 16.27900 1.000 30.72955 21 TRP B O 1
ATOM 2581 N N . VAL B 1 22 ? 5.12300 22.55000 16.27400 1.000 34.25385 22 VAL B N 1
ATOM 2582 C CA . VAL B 1 22 ? 5.27600 23.96400 16.59400 1.000 31.63141 22 VAL B CA 1
ATOM 2583 C C . VAL B 1 22 ? 4.65100 24.81500 15.49900 1.000 38.77169 22 VAL B C 1
ATOM 2584 O O . VAL B 1 22 ? 3.91000 25.76700 15.76900 1.000 40.82686 22 VAL B O 1
ATOM 2588 N N . VAL B 1 23 ? 4.92600 24.46500 14.24300 1.000 34.98280 23 VAL B N 1
ATOM 2589 C CA . VAL B 1 23 ? 4.42100 25.25100 13.12300 1.000 33.98901 23 VAL B CA 1
ATOM 2590 C C . VAL B 1 23 ? 2.90900 25.11800 13.01800 1.000 38.48005 23 VAL B C 1
ATOM 2591 O O . VAL B 1 23 ? 2.19100 26.11400 12.86700 1.000 37.12005 23 VAL B O 1
ATOM 2595 N N . LYS B 1 24 ? 2.40700 23.88400 13.08400 1.000 36.32370 24 LYS B N 1
ATOM 2596 C CA . LYS B 1 24 ? 0.96700 23.66600 13.05800 1.000 34.13551 24 LYS B CA 1
ATOM 2597 C C . LYS B 1 24 ? 0.27500 24.49500 14.12900 1.000 43.01787 24 LYS B C 1
ATOM 2598 O O . LYS B 1 24 ? -0.72800 25.16800 13.86200 1.000 43.98439 24 LYS B O 1
ATOM 2604 N N . LEU B 1 25 ? 0.82900 24.49100 15.34400 1.000 44.07795 25 LEU B N 1
ATOM 2605 C CA . LEU B 1 25 ? 0.19000 25.20300 16.44500 1.000 44.57439 25 LEU B CA 1
ATOM 2606 C C . LEU B 1 25 ? 0.17100 26.70500 16.19600 1.000 44.72467 25 LEU B C 1
ATOM 2607 O O . LEU B 1 25 ? -0.85300 27.36600 16.40400 1.000 49.92439 25 LEU B O 1
ATOM 2612 N N . PHE B 1 26 ? 1.29400 27.26400 15.73700 1.000 43.82994 26 PHE B N 1
ATOM 2613 C CA . PHE B 1 26 ? 1.38800 28.71700 15.62900 1.000 46.83444 26 PHE B CA 1
ATOM 2614 C C . PHE B 1 26 ? 0.50300 29.26500 14.51800 1.000 53.47962 26 PHE B C 1
ATOM 2615 O O . PHE B 1 26 ? -0.01600 30.38200 14.63600 1.000 54.14740 26 PHE B O 1
ATOM 2623 N N . LEU B 1 27 ? 0.30300 28.49800 13.44400 1.000 51.40083 27 LEU B N 1
ATOM 2624 C CA . LEU B 1 27 ? -0.63100 28.93200 12.41300 1.000 49.05013 27 LEU B CA 1
ATOM 2625 C C . LEU B 1 27 ? -2.07300 28.82400 12.87600 1.000 57.31083 27 LEU B C 1
ATOM 2626 O O . LEU B 1 27 ? -2.90500 29.65600 12.49600 1.000 57.07083 27 LEU B O 1
ATOM 2631 N N . SER B 1 28 ? -2.39200 27.81700 13.69100 1.000 55.60602 28 SER B N 1
ATOM 2632 C CA . SER B 1 28 ? -3.74100 27.73800 14.23400 1.000 53.80273 28 SER B CA 1
ATOM 2633 C C . SER B 1 28 ? -4.07900 28.94800 15.10200 1.000 56.97310 28 SER B C 1
ATOM 2634 O O . SER B 1 28 ? -5.26100 29.20200 15.35700 1.000 56.46315 28 SER B O 1
ATOM 2637 N N . LYS B 1 29 ? -3.07700 29.71800 15.53300 1.000 61.49047 29 LYS B N 1
ATOM 2638 C CA . LYS B 1 29 ? -3.28100 30.86500 16.40700 1.000 62.08907 29 LYS B CA 1
ATOM 2639 C C . LYS B 1 29 ? -3.16400 32.19300 15.67500 1.000 64.08404 29 LYS B C 1
ATOM 2640 O O . LYS B 1 29 ? -3.14200 33.24200 16.32400 1.000 65.36666 29 LYS B O 1
ATOM 2646 N N . GLY B 1 30 ? -3.09900 32.17700 14.34600 1.000 64.98847 30 GLY B N 1
ATOM 2647 C CA . GLY B 1 30 ? -3.07500 33.40000 13.57400 1.000 65.37723 30 GLY B CA 1
ATOM 2648 C C . GLY B 1 30 ? -1.70400 33.98700 13.32400 1.000 65.91142 30 GLY B C 1
ATOM 2649 O O . GLY B 1 30 ? -1.61200 35.10100 12.79100 1.000 68.18723 30 GLY B O 1
ATOM 2650 N N . TYR B 1 31 ? -0.63900 33.28700 13.68900 1.000 63.01304 31 TYR B N 1
ATOM 2651 C CA . TYR B 1 31 ? 0.69600 33.78800 13.41700 1.000 60.80121 31 TYR B CA 1
ATOM 2652 C C . TYR B 1 31 ? 1.06400 33.56900 11.95500 1.000 58.77790 31 TYR B C 1
ATOM 2653 O O . TYR B 1 31 ? 0.54200 32.67300 11.28200 1.000 56.21851 31 TYR B O 1
ATOM 2662 N N . LEU B 1 32 ? 1.96300 34.41400 11.46700 1.000 60.38419 32 LEU B N 1
ATOM 2663 C CA . LEU B 1 32 ? 2.58700 34.24100 10.16500 1.000 60.12419 32 LEU B CA 1
ATOM 2664 C C . LEU B 1 32 ? 3.97700 33.66700 10.40000 1.000 56.65797 32 LEU B C 1
ATOM 2665 O O . LEU B 1 32 ? 4.80100 34.29000 11.07500 1.000 59.22937 32 LEU B O 1
ATOM 2670 N N . VAL B 1 33 ? 4.23300 32.47900 9.86800 1.000 52.93187 33 VAL B N 1
ATOM 2671 C CA . VAL B 1 33 ? 5.43700 31.72500 10.18900 1.000 47.85810 33 VAL B CA 1
ATOM 2672 C C . VAL B 1 33 ? 6.34200 31.67400 8.96700 1.000 50.02906 33 VAL B C 1
ATOM 2673 O O . VAL B 1 33 ? 5.88000 31.40800 7.85100 1.000 53.38088 33 VAL B O 1
ATOM 2677 N N . HIS B 1 34 ? 7.62700 31.93900 9.18000 1.000 50.04317 34 HIS B N 1
ATOM 2678 C CA . HIS B 1 34 ? 8.66600 31.72400 8.17600 1.000 45.53925 34 HIS B CA 1
ATOM 2679 C C . HIS B 1 34 ? 9.43600 30.46900 8.58200 1.000 44.30558 34 HIS B C 1
ATOM 2680 O O . HIS B 1 34 ? 10.27000 30.53100 9.49800 1.000 49.46130 34 HIS B O 1
ATOM 2687 N N . GLY B 1 35 ? 9.17400 29.37100 7.92800 1.000 42.78797 35 GLY B N 1
ATOM 2688 C CA . GLY B 1 35 ? 9.82300 28.10500 8.24500 1.000 46.15178 35 GLY B CA 1
ATOM 2689 C C . GLY B 1 35 ? 10.99300 27.85400 7.31300 1.000 48.88178 35 GLY B C 1
ATOM 2690 O O . GLY B 1 35 ? 10.89200 28.06800 6.10200 1.000 55.47178 35 GLY B O 1
ATOM 2691 N N . THR B 1 36 ? 12.10500 27.40800 7.88900 1.000 43.80626 36 THR B N 1
ATOM 2692 C CA . THR B 1 36 ? 13.28400 27.08800 7.09900 1.000 46.54442 36 THR B CA 1
ATOM 2693 C C . THR B 1 36 ? 13.40600 25.58300 6.94400 1.000 45.47361 36 THR B C 1
ATOM 2694 O O . THR B 1 36 ? 13.10100 24.82300 7.86700 1.000 48.92619 36 THR B O 1
ATOM 2698 N N . VAL B 1 37 ? 13.85000 25.16200 5.76100 1.000 52.51431 37 VAL B N 1
ATOM 2699 C CA . VAL B 1 37 ? 14.10900 23.76400 5.45300 1.000 51.89431 37 VAL B CA 1
ATOM 2700 C C . VAL B 1 37 ? 15.36600 23.69900 4.59900 1.000 46.25819 37 VAL B C 1
ATOM 2701 O O . VAL B 1 37 ? 15.78100 24.68300 3.98600 1.000 46.28431 37 VAL B O 1
ATOM 2705 N N . ARG B 1 38 ? 15.97400 22.52000 4.56500 1.000 51.29160 38 ARG B N 1
ATOM 2706 C CA . ARG B 1 38 ? 17.13300 22.30700 3.71200 1.000 56.19071 38 ARG B CA 1
ATOM 2707 C C . ARG B 1 38 ? 16.76600 21.81800 2.31900 1.000 62.72690 38 ARG B C 1
ATOM 2708 O O . ARG B 1 38 ? 17.63100 21.80900 1.43700 1.000 68.60632 38 ARG B O 1
ATOM 2716 N N . ASP B 1 39 ? 15.51800 21.41300 2.09800 1.000 59.50408 39 ASP B N 1
ATOM 2717 C CA . ASP B 1 39 ? 15.05900 21.00900 0.77700 1.000 62.53654 39 ASP B CA 1
ATOM 2718 C C . ASP B 1 39 ? 13.59300 21.38400 0.64000 1.000 67.15406 39 ASP B C 1
ATOM 2719 O O . ASP B 1 39 ? 12.79100 21.07000 1.52500 1.000 65.69976 39 ASP B O 1
ATOM 2724 N N . LEU B 1 40 ? 13.25100 22.05300 -0.46200 1.000 68.21733 40 LEU B N 1
ATOM 2725 C CA . LEU B 1 40 ? 11.89000 22.50800 -0.72100 1.000 62.11726 40 LEU B CA 1
ATOM 2726 C C . LEU B 1 40 ? 11.09000 21.54500 -1.59300 1.000 59.92988 40 LEU B C 1
ATOM 2727 O O . LEU B 1 40 ? 9.97500 21.88800 -2.00200 1.000 55.19864 40 LEU B O 1
ATOM 2732 N N . GLY B 1 41 ? 11.63000 20.36200 -1.88800 1.000 58.99928 41 GLY B N 1
ATOM 2733 C CA . GLY B 1 41 ? 10.87900 19.38800 -2.65900 1.000 61.47986 41 GLY B CA 1
ATOM 2734 C C . GLY B 1 41 ? 9.54200 19.07600 -2.01400 1.000 62.91875 41 GLY B C 1
ATOM 2735 O O . GLY B 1 41 ? 9.38500 19.14000 -0.79400 1.000 59.85607 41 GLY B O 1
ATOM 2736 N N . GLU B 1 42 ? 8.56400 18.73600 -2.85700 1.000 66.77427 42 GLU B N 1
ATOM 2737 C CA . GLU B 1 42 ? 7.19700 18.58600 -2.37100 1.000 65.38939 42 GLU B CA 1
ATOM 2738 C C . GLU B 1 42 ? 7.07800 17.47900 -1.32900 1.000 65.05638 42 GLU B C 1
ATOM 2739 O O . GLU B 1 42 ? 6.31000 17.61300 -0.37400 1.000 64.11332 42 GLU B O 1
ATOM 2745 N N . GLU B 1 43 ? 7.82700 16.38500 -1.47600 1.000 58.95657 43 GLU B N 1
ATOM 2746 C CA . GLU B 1 43 ? 7.60300 15.24600 -0.58900 1.000 60.74365 43 GLU B CA 1
ATOM 2747 C C . GLU B 1 43 ? 8.04200 15.54900 0.83800 1.000 61.03360 43 GLU B C 1
ATOM 2748 O O . GLU B 1 43 ? 7.38900 15.11400 1.79600 1.000 55.77035 43 GLU B O 1
ATOM 2754 N N . LYS B 1 44 ? 9.13000 16.30300 1.00100 1.000 65.97920 44 LYS B N 1
ATOM 2755 C CA . LYS B 1 44 ? 9.56400 16.65300 2.34500 1.000 58.87356 44 LYS B CA 1
ATOM 2756 C C . LYS B 1 44 ? 8.68900 17.73600 2.96400 1.000 54.39893 44 LYS B C 1
ATOM 2757 O O . LYS B 1 44 ? 8.51500 17.76100 4.18800 1.000 55.89814 44 LYS B O 1
ATOM 2763 N N . THR B 1 45 ? 8.12700 18.62700 2.14800 1.000 59.60601 45 THR B N 1
ATOM 2764 C CA . THR B 1 45 ? 7.33000 19.74400 2.63700 1.000 52.09601 45 THR B CA 1
ATOM 2765 C C . THR B 1 45 ? 5.83200 19.5300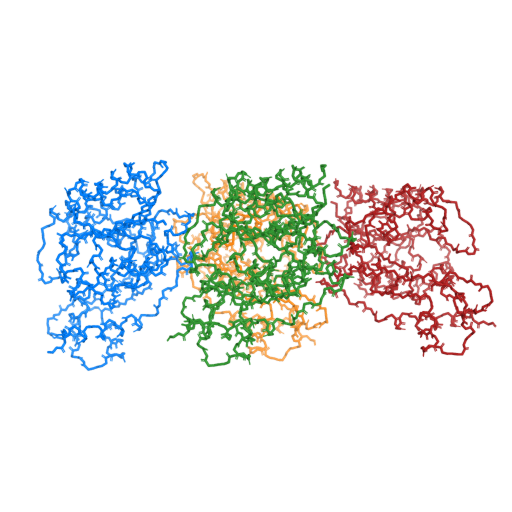0 2.47500 1.000 51.38568 45 THR B C 1
ATOM 2766 O O . THR B 1 45 ? 5.05700 20.40100 2.87400 1.000 53.48869 45 THR B O 1
ATOM 2770 N N . ALA B 1 46 ? 5.40700 18.40500 1.89500 1.000 56.28889 46 ALA B N 1
ATOM 2771 C CA . ALA B 1 46 ? 3.97900 18.14900 1.73600 1.000 52.71191 46 ALA B CA 1
ATOM 2772 C C . ALA B 1 46 ? 3.25000 18.26500 3.06800 1.000 53.34138 46 ALA B C 1
ATOM 2773 O O . ALA B 1 46 ? 2.24900 18.98100 3.18300 1.000 54.67669 46 ALA B O 1
ATOM 2775 N N . HIS B 1 47 ? 3.76100 17.58600 4.10100 1.000 59.08902 47 HIS B N 1
ATOM 2776 C CA . HIS B 1 47 ? 3.08400 17.57300 5.39400 1.000 56.48558 47 HIS B CA 1
ATOM 2777 C C . HIS B 1 47 ? 3.00000 18.96200 6.01700 1.000 51.78327 47 HIS B C 1
ATOM 2778 O O . HIS B 1 47 ? 2.15000 19.19300 6.88200 1.000 52.15971 47 HIS B O 1
ATOM 2785 N N . LEU B 1 48 ? 3.83800 19.89900 5.58600 1.000 49.88560 48 LEU B N 1
ATOM 2786 C CA . LEU B 1 48 ? 3.75100 21.26100 6.09500 1.000 51.29111 48 LEU B CA 1
ATOM 2787 C C . LEU B 1 48 ? 2.80600 22.13800 5.28300 1.000 52.86908 48 LEU B C 1
ATOM 2788 O O . LEU B 1 48 ? 2.17400 23.04100 5.84700 1.000 51.93459 48 LEU B O 1
ATOM 2793 N N . ARG B 1 49 ? 2.69400 21.89000 3.97400 1.000 56.49028 49 ARG B N 1
ATOM 2794 C CA . ARG B 1 49 ? 1.86100 22.73700 3.12600 1.000 55.95559 49 ARG B CA 1
ATOM 2795 C C . ARG B 1 49 ? 0.38100 22.58100 3.44800 1.000 53.60125 49 ARG B C 1
ATOM 2796 O O . ARG B 1 49 ? -0.37800 23.55500 3.36100 1.000 53.15791 49 ARG B O 1
ATOM 2804 N N . LYS B 1 50 ? -0.04300 21.37600 3.83100 1.000 49.62394 50 LYS B N 1
ATOM 2805 C CA . LYS B 1 50 ? -1.44800 21.09400 4.09400 1.000 50.61056 50 LYS B CA 1
ATOM 2806 C C . LYS B 1 50 ? -1.94200 21.61700 5.44100 1.000 51.39958 50 LYS B C 1
ATOM 2807 O O . LYS B 1 50 ? -3.15600 21.59600 5.67200 1.000 46.07911 50 LYS B O 1
ATOM 2813 N N . LEU B 1 51 ? -1.04800 22.06800 6.32900 1.000 55.16375 51 LEU B N 1
ATOM 2814 C CA . LEU B 1 51 ? -1.45700 22.61000 7.62400 1.000 53.13883 51 LEU B CA 1
ATOM 2815 C C . LEU B 1 51 ? -2.48400 23.72000 7.44800 1.000 55.73844 51 LEU B C 1
ATOM 2816 O O . LEU B 1 51 ? -2.39100 24.53500 6.52600 1.000 56.46149 51 LEU B O 1
ATOM 2821 N N . GLU B 1 52 ? -3.47300 23.74600 8.33800 1.000 59.70415 52 GLU B N 1
ATOM 2822 C CA . GLU B 1 52 ? -4.52700 24.74400 8.23100 1.000 62.78777 52 GLU B CA 1
ATOM 2823 C C . GLU B 1 52 ? -3.95900 26.13200 8.49300 1.000 57.67001 52 GLU B C 1
ATOM 2824 O O . GLU B 1 52 ? -3.35500 26.38600 9.54000 1.000 58.22072 52 GLU B O 1
ATOM 2830 N N . GLY B 1 53 ? -4.15400 27.03000 7.52700 1.000 57.10679 53 GLY B N 1
ATOM 2831 C CA . GLY B 1 53 ? -3.59500 28.36000 7.57500 1.000 58.77504 53 GLY B CA 1
ATOM 2832 C C . GLY B 1 53 ? -2.26300 28.50300 6.87700 1.000 58.26979 53 GLY B C 1
ATOM 2833 O O . GLY B 1 53 ? -1.78300 29.63400 6.71600 1.000 56.20174 53 GLY B O 1
ATOM 2834 N N . ALA B 1 54 ? -1.66100 27.39100 6.44600 1.000 54.75179 54 ALA B N 1
ATOM 2835 C CA . ALA B 1 54 ? -0.33600 27.44300 5.83900 1.000 55.70774 54 ALA B CA 1
ATOM 2836 C C . ALA B 1 54 ? -0.37200 28.09200 4.46100 1.000 62.71669 54 ALA B C 1
ATOM 2837 O O . ALA B 1 54 ? 0.56800 28.79900 4.08000 1.000 61.39766 54 ALA B O 1
ATOM 2839 N N . TYR B 1 55 ? -1.44400 27.86200 3.69700 1.000 68.24535 55 TYR B N 1
ATOM 2840 C CA . TYR B 1 55 ? -1.49500 28.36700 2.32700 1.000 71.98944 55 TYR B CA 1
ATOM 2841 C C . TYR B 1 55 ? -1.30000 29.87800 2.28500 1.000 70.31318 55 TYR B C 1
ATOM 2842 O O . TYR B 1 55 ? -0.65300 30.40100 1.37100 1.000 73.32362 55 TYR B O 1
ATOM 2851 N N . HIS B 1 56 ? -1.82200 30.59600 3.28200 1.000 68.54272 56 HIS B N 1
ATOM 2852 C CA . HIS B 1 56 ? -1.74300 32.04800 3.29400 1.000 69.61922 56 HIS B CA 1
ATOM 2853 C C . HIS B 1 56 ? -0.73500 32.61900 4.27900 1.000 69.22473 56 HIS B C 1
ATOM 2854 O O . HIS B 1 56 ? -0.28900 33.75300 4.08400 1.000 71.89156 56 HIS B O 1
ATOM 2861 N N . ASN B 1 57 ? -0.36400 31.87500 5.32300 1.000 65.51681 57 ASN B N 1
ATOM 2862 C CA . ASN B 1 57 ? 0.45200 32.42800 6.39600 1.000 58.49643 57 ASN B CA 1
ATOM 2863 C C . ASN B 1 57 ? 1.69600 31.60300 6.68300 1.000 56.24058 57 ASN B C 1
ATOM 2864 O O . ASN B 1 57 ? 2.33700 31.81200 7.72000 1.000 61.76296 57 ASN B O 1
ATOM 2869 N N . LEU B 1 58 ? 2.05300 30.67700 5.80000 1.000 54.86331 58 LEU B N 1
ATOM 2870 C CA . LEU B 1 58 ? 3.27600 29.90000 5.92400 1.000 51.27029 58 LEU B CA 1
ATOM 2871 C C . LEU B 1 58 ? 4.18900 30.21700 4.75100 1.000 54.27188 58 LEU B C 1
ATOM 2872 O O . LEU B 1 58 ? 3.77500 30.12400 3.59000 1.000 57.86718 58 LEU B O 1
ATOM 2877 N N . GLN B 1 59 ? 5.43100 30.57800 5.05900 1.000 51.68868 59 GLN B N 1
ATOM 2878 C CA . GLN B 1 59 ? 6.41600 30.96000 4.05600 1.000 48.79868 59 GLN B CA 1
ATOM 2879 C C . GLN B 1 59 ? 7.68100 30.14900 4.29100 1.000 47.25413 59 GLN B C 1
ATOM 2880 O O . GLN B 1 59 ? 8.42600 30.41000 5.24000 1.000 50.02961 59 GLN B O 1
ATOM 2886 N N . LEU B 1 60 ? 7.92600 29.17800 3.42400 1.000 43.54701 60 LEU B N 1
ATOM 2887 C CA . LEU B 1 60 ? 9.04400 28.25800 3.57200 1.000 46.88031 60 LEU B CA 1
ATOM 2888 C C . LEU B 1 60 ? 10.26500 28.75100 2.80900 1.000 50.15359 60 LEU B C 1
ATOM 2889 O O . LEU B 1 60 ? 10.17600 29.07700 1.62200 1.000 61.06282 60 LEU B O 1
ATOM 2894 N N . PHE B 1 61 ? 11.40500 28.79000 3.49200 1.000 43.50074 61 PHE B N 1
ATOM 2895 C CA . PHE B 1 61 ? 12.67000 29.18100 2.89500 1.000 46.60074 61 PHE B CA 1
ATOM 2896 C C . PHE B 1 61 ? 13.60900 27.98300 2.83500 1.000 53.50074 61 PHE B C 1
ATOM 2897 O O . PHE B 1 61 ? 13.43200 26.99200 3.54500 1.000 53.88074 61 PHE B O 1
ATOM 2905 N N . LYS B 1 62 ? 14.61400 28.07700 1.96900 1.000 49.68446 62 LYS B N 1
ATOM 2906 C CA . LYS B 1 62 ? 15.67700 27.07800 1.89700 1.000 48.99350 62 LYS B CA 1
ATOM 2907 C C . LYS B 1 62 ? 16.89500 27.68200 2.58600 1.000 55.80326 62 LYS B C 1
ATOM 2908 O O . LYS B 1 62 ? 17.61000 28.49800 2.00000 1.000 65.25002 62 LYS B O 1
ATOM 2914 N N . ALA B 1 63 ? 17.12200 27.29400 3.84100 1.000 59.00128 63 ALA B N 1
ATOM 2915 C CA . ALA B 1 63 ? 18.25000 27.79700 4.61300 1.000 57.67834 63 ALA B CA 1
ATOM 2916 C C . ALA B 1 63 ? 18.99000 26.64200 5.28000 1.000 56.88001 63 ALA B C 1
ATOM 2917 O O . ALA B 1 63 ? 18.47300 25.52900 5.40100 1.000 58.19166 63 ALA B O 1
ATOM 2919 N N . ASP B 1 64 ? 20.22200 26.92100 5.70600 1.000 50.15216 64 ASP B N 1
ATOM 2920 C CA . ASP B 1 64 ? 21.05600 25.97700 6.44000 1.000 46.40386 64 ASP B CA 1
ATOM 2921 C C . ASP B 1 64 ? 21.70400 26.72000 7.60000 1.000 51.81197 64 ASP B C 1
ATOM 2922 O O . ASP B 1 64 ? 22.08600 27.88300 7.44900 1.000 54.75482 64 ASP B O 1
ATOM 2927 N N . LEU B 1 65 ? 21.82400 26.06000 8.76000 1.000 50.52860 65 LEU B N 1
ATOM 2928 C CA . LEU B 1 65 ? 22.33900 26.75500 9.94100 1.000 52.19063 65 LEU B CA 1
ATOM 2929 C C . LEU B 1 65 ? 23.73900 27.31500 9.71600 1.000 51.27063 65 LEU B C 1
ATOM 2930 O O . LEU B 1 65 ? 24.13000 28.29500 10.36300 1.000 44.87394 65 LEU B O 1
ATOM 2935 N N . LEU B 1 66 ? 24.50200 26.72300 8.80300 1.000 52.52539 66 LEU B N 1
ATOM 2936 C CA . LEU B 1 66 ? 25.86800 27.15900 8.55700 1.000 55.57272 66 LEU B CA 1
ATOM 2937 C C . LEU B 1 66 ? 25.97400 28.15000 7.39800 1.000 56.41645 66 LEU B C 1
ATOM 2938 O O . LEU B 1 66 ? 27.08800 28.47200 6.96700 1.000 59.67907 66 LEU B O 1
ATOM 2943 N N . ASP B 1 67 ? 24.84700 28.65300 6.90200 1.000 52.24475 67 ASP B N 1
ATOM 2944 C CA . ASP B 1 67 ? 24.81400 29.68900 5.87400 1.000 49.91475 67 ASP B CA 1
ATOM 2945 C C . ASP B 1 67 ? 24.12500 30.90300 6.48100 1.000 46.99475 67 ASP B C 1
ATOM 2946 O O . ASP B 1 67 ? 22.89200 30.96300 6.53700 1.000 46.26475 67 ASP B O 1
ATOM 2951 N N . TYR B 1 68 ? 24.92500 31.87300 6.92400 1.000 44.58551 68 TYR B N 1
ATOM 2952 C CA . TYR B 1 68 ? 24.36700 33.02600 7.61700 1.000 45.30551 68 TYR B CA 1
ATOM 2953 C C . TYR B 1 68 ? 23.39100 33.78800 6.72900 1.000 50.63396 68 TYR B C 1
ATOM 2954 O O . TYR B 1 68 ? 22.37500 34.30300 7.21000 1.000 53.43873 68 TYR B O 1
ATOM 2963 N N . GLU B 1 69 ? 23.67200 33.85300 5.42800 1.000 50.58948 69 GLU B N 1
ATOM 2964 C CA . GLU B 1 69 ? 22.86400 34.67600 4.53500 1.000 48.49948 69 GLU B CA 1
ATOM 2965 C C . GLU B 1 69 ? 21.45200 34.12700 4.39600 1.000 48.21948 69 GLU B C 1
ATOM 2966 O O . GLU B 1 69 ? 20.47200 34.87400 4.50900 1.000 47.59948 69 GLU B O 1
ATOM 2972 N N . SER B 1 70 ? 21.32700 32.82400 4.13700 1.000 46.42874 70 SER B N 1
ATOM 2973 C CA . SER B 1 70 ? 20.00200 32.22900 4.01200 1.000 45.84874 70 SER B CA 1
ATOM 2974 C C . SER B 1 70 ? 19.20400 32.40300 5.29500 1.000 48.89011 70 SER B C 1
ATOM 2975 O O . SER B 1 70 ? 17.98800 32.62100 5.25400 1.000 49.55402 70 SER B O 1
ATOM 2978 N N . LEU B 1 71 ? 19.87800 32.32400 6.44400 1.000 50.97626 71 LEU B N 1
ATOM 2979 C CA . LEU B 1 71 ? 19.19200 32.50900 7.71800 1.000 49.84626 71 LEU B CA 1
ATOM 2980 C C . LEU B 1 71 ? 18.67400 33.93600 7.85700 1.000 48.35626 71 LEU B C 1
ATOM 2981 O O . LEU B 1 71 ? 17.51000 34.15500 8.21300 1.000 49.65626 71 LEU B O 1
ATOM 2986 N N . LEU B 1 72 ? 19.52700 34.92500 7.57000 1.000 47.52985 72 LEU B N 1
ATOM 2987 C CA . LEU B 1 72 ? 19.09900 36.32200 7.62900 1.000 48.75667 72 LEU B CA 1
ATOM 2988 C C . LEU B 1 72 ? 17.90800 36.57000 6.71400 1.000 48.63399 72 LEU B C 1
ATOM 2989 O O . LEU B 1 72 ? 16.94700 37.25000 7.09900 1.000 41.28157 72 LEU B O 1
ATOM 2994 N N . GLY B 1 73 ? 17.94800 36.00700 5.50500 1.000 49.46351 73 GLY B N 1
ATOM 2995 C CA . GLY B 1 73 ? 16.83400 36.16900 4.58900 1.000 48.24928 73 GLY B CA 1
ATOM 2996 C C . GLY B 1 73 ? 15.52700 35.65100 5.16000 1.000 55.22361 73 GLY B C 1
ATOM 2997 O O . GLY B 1 73 ? 14.47300 36.27200 4.99100 1.000 55.99385 73 GLY B O 1
ATOM 2998 N N . ALA B 1 74 ? 15.58000 34.51600 5.86600 1.000 56.46107 74 ALA B N 1
ATOM 2999 C CA . ALA B 1 74 ? 14.37200 33.92300 6.43200 1.000 53.93304 74 ALA B CA 1
ATOM 3000 C C . ALA B 1 74 ? 13.90600 34.62700 7.70200 1.000 52.30740 74 ALA B C 1
ATOM 3001 O O . ALA B 1 74 ? 12.73600 34.48900 8.07400 1.000 53.31973 74 ALA B O 1
ATOM 3003 N N . ILE B 1 75 ? 14.78500 35.37800 8.36700 1.000 52.70065 75 ILE B N 1
ATOM 3004 C CA . ILE B 1 75 ? 14.50800 35.93400 9.68900 1.000 56.71065 75 ILE B CA 1
ATOM 3005 C C . ILE B 1 75 ? 14.03400 37.37700 9.56800 1.000 55.96065 75 ILE B C 1
ATOM 3006 O O . ILE B 1 75 ? 13.25500 37.85900 10.40100 1.000 54.29065 75 ILE B O 1
ATOM 3011 N N . THR B 1 76 ? 14.49100 38.07000 8.52700 1.000 50.38449 76 THR B N 1
ATOM 3012 C CA . THR B 1 76 ? 14.18900 39.48800 8.37400 1.000 54.11200 76 THR B CA 1
ATOM 3013 C C . THR B 1 76 ? 12.68300 39.72200 8.36500 1.000 53.69330 76 THR B C 1
ATOM 3014 O O . THR B 1 76 ? 11.95000 39.09000 7.59700 1.000 53.08820 76 THR B O 1
ATOM 3018 N N . GLY B 1 77 ? 12.22300 40.61700 9.24000 1.000 57.53463 77 GLY B N 1
ATOM 3019 C CA . GLY B 1 77 ? 10.82100 40.96200 9.33900 1.000 59.90463 77 GLY B CA 1
ATOM 3020 C C . GLY B 1 77 ? 10.04400 40.21700 10.40200 1.000 65.87463 77 GLY B C 1
ATOM 3021 O O . GLY B 1 77 ? 8.84100 40.46600 10.55200 1.000 67.09848 77 GLY B O 1
ATOM 3022 N N . CYS B 1 78 ? 10.69000 39.32200 11.14600 1.000 62.59667 78 CYS B N 1
ATOM 3023 C CA . CYS B 1 78 ? 10.02700 38.48400 12.13600 1.000 62.05330 78 CYS B CA 1
ATOM 3024 C C . CYS B 1 78 ? 10.15800 39.07900 13.53300 1.000 67.02667 78 CYS B C 1
ATOM 3025 O O . CYS B 1 78 ? 11.22800 39.55300 13.92500 1.000 63.72894 78 CYS B O 1
ATOM 3028 N N . ASP B 1 79 ? 9.05700 39.03700 14.28600 1.000 68.91027 79 ASP B N 1
ATOM 3029 C CA . ASP B 1 79 ? 9.06500 39.54500 15.65400 1.000 69.45510 79 ASP B CA 1
ATOM 3030 C C . ASP B 1 79 ? 9.76800 38.57600 16.59800 1.000 66.40011 79 ASP B C 1
ATOM 3031 O O . ASP B 1 79 ? 10.43900 38.99800 17.54700 1.000 64.75899 79 ASP B O 1
ATOM 3036 N N . GLY B 1 80 ? 9.63200 37.27300 16.34400 1.000 61.27743 80 GLY B N 1
ATOM 3037 C CA . GLY B 1 80 ? 10.31000 36.27100 17.13600 1.000 54.02803 80 GLY B CA 1
ATOM 3038 C C . GLY B 1 80 ? 10.84400 35.16500 16.24800 1.000 49.93124 80 GLY B C 1
ATOM 3039 O O . GLY B 1 80 ? 10.56800 35.11400 15.04900 1.000 55.87506 80 GLY B O 1
ATOM 3040 N N . VAL B 1 81 ? 11.61600 34.27600 16.86000 1.000 41.89269 81 VAL B N 1
ATOM 3041 C CA . VAL B 1 81 ? 12.18900 33.14500 16.14200 1.000 39.26150 81 VAL B CA 1
ATOM 3042 C C . VAL B 1 81 ? 12.33700 31.98900 17.11700 1.000 38.10589 81 VAL B C 1
ATOM 3043 O O . VAL B 1 81 ? 12.68200 32.18800 18.28400 1.000 45.03025 81 VAL B O 1
ATOM 3047 N N . LEU B 1 82 ? 12.05600 30.78000 16.63800 1.000 32.32415 82 LEU B N 1
ATOM 3048 C CA . LEU B 1 82 ? 12.08300 29.57300 17.45500 1.000 32.42827 82 LEU B CA 1
ATOM 3049 C C . LEU B 1 82 ? 13.16400 28.64900 16.91000 1.000 32.19054 82 LEU B C 1
ATOM 3050 O O . LEU B 1 82 ? 12.88800 27.76900 16.09400 1.000 37.69042 82 LEU B O 1
ATOM 3055 N N . HIS B 1 83 ? 14.39400 28.84100 17.37100 1.000 34.06387 83 HIS B N 1
ATOM 3056 C CA . HIS B 1 83 ? 15.49800 27.98200 16.95500 1.000 36.32351 83 HIS B CA 1
ATOM 3057 C C . HIS B 1 83 ? 15.32900 26.60200 17.58100 1.000 39.27981 83 HIS B C 1
ATOM 3058 O O . HIS B 1 83 ? 15.70400 26.36900 18.73300 1.000 42.62001 83 HIS B O 1
ATOM 3065 N N . VAL B 1 84 ? 14.78500 25.67000 16.80200 1.000 35.74738 84 VAL B N 1
ATOM 3066 C CA . VAL B 1 84 ? 14.57800 24.29500 17.23100 1.000 35.15599 84 VAL B CA 1
ATOM 3067 C C . VAL B 1 84 ? 15.39000 23.31000 16.40800 1.000 40.43738 84 VAL B C 1
ATOM 3068 O O . VAL B 1 84 ? 15.33800 22.10100 16.67600 1.000 46.12738 84 VAL B O 1
ATOM 3072 N N . ALA B 1 85 ? 16.14200 23.78500 15.41900 1.000 40.54441 85 ALA B N 1
ATOM 3073 C CA . ALA B 1 85 ? 16.84100 22.91400 14.47700 1.000 42.56609 85 ALA B CA 1
ATOM 3074 C C . ALA B 1 85 ? 18.17800 22.47100 15.06500 1.000 43.00140 85 ALA B C 1
ATOM 3075 O O . ALA B 1 85 ? 19.10600 23.27600 15.19000 1.000 41.33454 85 ALA B O 1
ATOM 3077 N N . THR B 1 86 ? 18.28000 21.18200 15.41200 1.000 44.30926 86 THR B N 1
ATOM 3078 C CA . THR B 1 86 ? 19.53000 20.54100 15.81900 1.000 47.38912 86 THR B CA 1
ATOM 3079 C C . THR B 1 86 ? 19.41600 19.04700 15.53600 1.000 47.32418 86 THR B C 1
ATOM 3080 O O . THR B 1 86 ? 18.43000 18.41900 15.94500 1.000 44.32334 86 THR B O 1
ATOM 3084 N N . PRO B 1 87 ? 20.37800 18.44500 14.83300 1.000 50.28478 87 PRO B N 1
ATOM 3085 C CA . PRO B 1 87 ? 20.27200 17.01100 14.52100 1.000 53.43323 87 PRO B CA 1
ATOM 3086 C C . PRO B 1 87 ? 20.25100 16.15100 15.78100 1.000 52.06143 87 PRO B C 1
ATOM 3087 O O . PRO B 1 87 ? 20.95900 16.42200 16.75200 1.000 55.12830 87 PRO B O 1
ATOM 3091 N N . VAL B 1 88 ? 19.43000 15.10700 15.75600 1.000 49.80024 88 VAL B N 1
ATOM 3092 C CA . VAL B 1 88 ? 19.26700 14.19000 16.87600 1.000 47.48440 88 VAL B CA 1
ATOM 3093 C C . VAL B 1 88 ? 19.66200 12.79000 16.41400 1.000 54.22851 88 VAL B C 1
ATOM 3094 O O . VAL B 1 88 ? 18.88700 12.09500 15.76300 1.000 53.40322 88 VAL B O 1
ATOM 3098 N N . PRO B 1 89 ? 20.87400 12.33200 16.76200 1.000 55.69575 89 PRO B N 1
ATOM 3099 C CA . PRO B 1 89 ? 21.32600 11.01900 16.27100 1.000 55.46260 89 PRO B CA 1
ATOM 3100 C C . PRO B 1 89 ? 20.41600 9.89100 16.73500 1.000 56.40061 89 PRO B C 1
ATOM 3101 O O . PRO B 1 89 ? 19.91000 9.90100 17.85800 1.000 59.36669 89 PRO B O 1
ATOM 3105 N N . SER B 1 90 ? 20.20300 8.91700 15.85500 1.000 62.12292 90 SER B N 1
ATOM 3106 C CA . SER B 1 90 ? 19.54300 7.67300 16.22200 1.000 63.81361 90 SER B CA 1
ATOM 3107 C C . SER B 1 90 ? 20.58700 6.63900 16.63900 1.000 73.67245 90 SER B C 1
ATOM 3108 O O . SER B 1 90 ? 21.76900 6.74600 16.30200 1.000 77.11601 90 SER B O 1
ATOM 3111 N N . SER B 1 91 ? 20.13100 5.63300 17.39300 1.000 73.73564 91 SER B N 1
ATOM 3112 C CA . SER B 1 91 ? 21.06200 4.75800 18.10400 1.000 77.28870 91 SER B CA 1
ATOM 3113 C C . SER B 1 91 ? 21.79900 3.81400 17.15300 1.000 84.18188 91 SER B C 1
ATOM 3114 O O . SER B 1 91 ? 23.02200 3.65900 17.26300 1.000 82.66080 91 SER B O 1
ATOM 3117 N N . LYS B 1 92 ? 21.09100 3.18900 16.20300 1.000 88.61706 92 LYS B N 1
ATOM 3118 C CA . LYS B 1 92 ? 21.73400 2.28000 15.24600 1.000 85.71623 92 LYS B CA 1
ATOM 3119 C C . LYS B 1 92 ? 22.13100 2.97600 13.95500 1.000 84.40329 92 LYS B C 1
ATOM 3120 O O . LYS B 1 92 ? 21.86000 2.49000 12.84600 1.000 89.78241 92 LYS B O 1
ATOM 3126 N N . THR B 1 93 ? 22.74300 4.14600 14.09200 1.000 79.53853 93 THR B N 1
ATOM 3127 C CA . THR B 1 93 ? 23.58700 4.73700 13.07400 1.000 88.03931 93 THR B CA 1
ATOM 3128 C C . THR B 1 93 ? 24.79800 5.31900 13.78800 1.000 91.94121 93 THR B C 1
ATOM 3129 O O . THR B 1 93 ? 24.95200 5.18600 15.00600 1.000 91.34305 93 THR B O 1
ATOM 3133 N N . ALA B 1 94 ? 25.65400 5.98200 13.02500 1.000 96.94205 94 ALA B N 1
ATOM 3134 C CA . ALA B 1 94 ? 26.78600 6.69400 13.58900 1.000 95.11970 94 ALA B CA 1
ATOM 3135 C C . ALA B 1 94 ? 26.74200 8.13600 13.11500 1.000 93.24919 94 ALA B C 1
ATOM 3136 O O . ALA B 1 94 ? 26.34400 8.42200 11.97900 1.000 95.24392 94 ALA B O 1
ATOM 3138 N N . TYR B 1 95 ? 27.13900 9.03500 14.00500 1.000 88.19754 95 TYR B N 1
ATOM 3139 C CA . TYR B 1 95 ? 27.24100 10.45000 13.70700 1.000 85.86327 95 TYR B CA 1
ATOM 3140 C C . TYR B 1 95 ? 28.65300 10.91400 14.02500 1.000 81.65292 95 TYR B C 1
ATOM 3141 O O . TYR B 1 95 ? 29.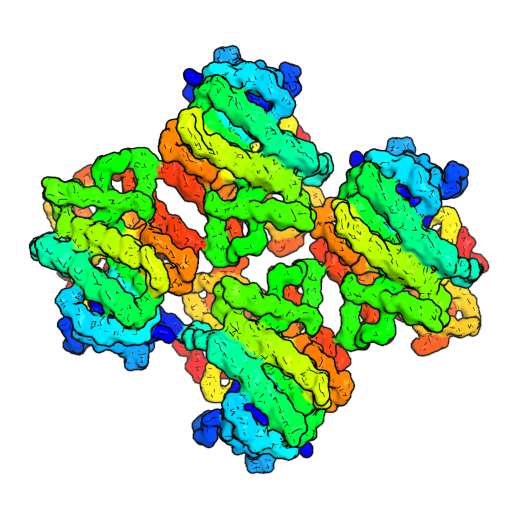37700 10.28400 14.80000 1.000 80.16104 95 TYR B O 1
ATOM 3150 N N . SER B 1 96 ? 29.04400 12.02000 13.40900 1.000 74.20339 96 SER B N 1
ATOM 3151 C CA . SER B 1 96 ? 30.33900 12.63600 13.66800 1.000 76.43129 96 SER B CA 1
ATOM 3152 C C . SER B 1 96 ? 30.12900 13.74900 14.68400 1.000 75.69418 96 SER B C 1
ATOM 3153 O O . SER B 1 96 ? 29.58300 14.80600 14.35200 1.000 70.62468 96 SER B O 1
ATOM 3156 N N . GLY B 1 97 ? 30.57300 13.51100 15.91900 1.000 76.13556 97 GLY B N 1
ATOM 3157 C CA . GLY B 1 97 ? 30.37100 14.49600 16.96600 1.000 75.85642 97 GLY B CA 1
ATOM 3158 C C . GLY B 1 97 ? 30.96000 15.84900 16.62600 1.000 67.56154 97 GLY B C 1
ATOM 3159 O O . GLY B 1 97 ? 30.40800 16.88500 17.00100 1.000 66.55364 97 GLY B O 1
ATOM 3160 N N . THR B 1 98 ? 32.08100 15.85500 15.90000 1.000 68.74070 98 THR B N 1
ATOM 3161 C CA . THR B 1 98 ? 32.73700 17.10600 15.52600 1.000 70.43545 98 THR B CA 1
ATOM 3162 C C . THR B 1 98 ? 31.79400 18.01900 14.75600 1.000 69.89947 98 THR B C 1
ATOM 3163 O O . THR B 1 98 ? 31.72000 19.22600 15.01500 1.000 65.70888 98 THR B O 1
ATOM 3167 N N . GLU B 1 99 ? 31.07600 17.45800 13.78700 1.000 66.39435 99 GLU B N 1
ATOM 3168 C CA . GLU B 1 99 ? 30.20600 18.28200 12.96400 1.000 63.57578 99 GLU B CA 1
ATOM 3169 C C . GLU B 1 99 ? 28.83900 18.47300 13.59700 1.000 60.94898 99 GLU B C 1
ATOM 3170 O O . GLU B 1 99 ? 28.16400 19.46200 13.29200 1.000 56.63154 99 GLU B O 1
ATOM 3176 N N . LEU B 1 100 ? 28.41300 17.56200 14.47600 1.000 64.77587 100 LEU B N 1
ATOM 3177 C CA . LEU B 1 100 ? 27.19900 17.83500 15.23800 1.000 58.46991 100 LEU B CA 1
ATOM 3178 C C . LEU B 1 100 ? 27.39300 19.05500 16.12700 1.000 54.97830 100 LEU B C 1
ATOM 3179 O O . LEU B 1 100 ? 26.57500 19.98500 16.11800 1.000 51.57261 100 LEU B O 1
ATOM 3184 N N . VAL B 1 101 ? 28.46800 19.06200 16.91800 1.000 57.67971 101 VAL B N 1
ATOM 3185 C CA . VAL B 1 101 ? 28.71700 20.21000 17.78100 1.000 59.62549 101 VAL B CA 1
ATOM 3186 C C . VAL B 1 101 ? 28.95800 21.45200 16.93400 1.000 56.44744 101 VAL B C 1
ATOM 3187 O O . VAL B 1 101 ? 28.50800 22.55200 17.27600 1.000 52.85471 101 VAL B O 1
ATOM 3191 N N . LYS B 1 102 ? 29.61800 21.28100 15.78500 1.000 56.63682 102 LYS B N 1
ATOM 3192 C CA . LYS B 1 102 ? 29.76500 22.37300 14.82900 1.000 55.87346 102 LYS B CA 1
ATOM 3193 C C . LYS B 1 102 ? 28.40300 22.90900 14.40100 1.000 52.62398 102 LYS B C 1
ATOM 3194 O O . LYS B 1 102 ? 28.15100 24.11900 14.45400 1.000 46.94502 102 LYS B O 1
ATOM 3200 N N . THR B 1 103 ? 27.51100 22.00700 13.97600 1.000 58.26398 103 THR B N 1
ATOM 3201 C CA . THR B 1 103 ? 26.17000 22.39800 13.54900 1.000 52.56952 103 THR B CA 1
ATOM 3202 C C . THR B 1 103 ? 25.44900 23.16000 14.64900 1.000 51.58778 103 THR B C 1
ATOM 3203 O O . THR B 1 103 ? 24.91000 24.25000 14.41800 1.000 49.29026 103 THR B O 1
ATOM 3207 N N . ALA B 1 104 ? 25.45300 22.60600 15.86200 1.000 56.68037 104 ALA B N 1
ATOM 3208 C CA . ALA B 1 104 ? 24.63700 23.15300 16.94000 1.000 53.85627 104 ALA B CA 1
ATOM 3209 C C . ALA B 1 104 ? 25.12600 24.53100 17.37000 1.000 49.35262 104 ALA B C 1
ATOM 3210 O O . ALA B 1 104 ? 24.33600 25.47700 17.47500 1.000 42.93849 104 ALA B O 1
ATOM 3212 N N . VAL B 1 105 ? 26.43000 24.66800 17.62000 1.000 44.69392 105 VAL B N 1
ATOM 3213 C CA . VAL B 1 105 ? 26.92300 25.92200 18.17900 1.000 47.78342 105 VAL B CA 1
ATOM 3214 C C . VAL B 1 105 ? 26.98800 27.00600 17.10500 1.000 50.94125 105 VAL B C 1
ATOM 3215 O O . VAL B 1 105 ? 26.58600 28.15200 17.34200 1.000 47.47582 105 VAL B O 1
ATOM 3219 N N . ASN B 1 106 ? 27.45200 26.66000 15.89900 1.000 51.30659 106 ASN B N 1
ATOM 3220 C CA . ASN B 1 106 ? 27.65400 27.68100 14.87700 1.000 47.03291 106 ASN B CA 1
ATOM 3221 C C . ASN B 1 106 ? 26.33600 28.09600 14.24500 1.000 45.51454 106 ASN B C 1
ATOM 3222 O O . ASN B 1 106 ? 26.12500 29.28100 13.95800 1.000 44.24258 106 ASN B O 1
ATOM 3227 N N . GLY B 1 107 ? 25.44300 27.13500 14.01000 1.000 42.26977 107 GLY B N 1
ATOM 3228 C CA . GLY B 1 107 ? 24.10000 27.49000 13.59300 1.000 43.38292 107 GLY B CA 1
ATOM 3229 C C . GLY B 1 107 ? 23.42000 28.41500 14.58200 1.000 43.89804 107 GLY B C 1
ATOM 3230 O O . GLY B 1 107 ? 22.75800 29.38100 14.19200 1.000 39.82026 107 GLY B O 1
ATOM 3231 N N . THR B 1 108 ? 23.59300 28.14300 15.87800 1.000 45.83779 108 THR B N 1
ATOM 3232 C CA . THR B 1 108 ? 23.00600 28.99700 16.90300 1.000 39.86743 108 THR B CA 1
ATOM 3233 C C . THR B 1 108 ? 23.59000 30.40400 16.83900 1.000 42.12434 108 THR B C 1
ATOM 3234 O O . THR B 1 108 ? 22.85600 31.39600 16.87400 1.000 43.18143 108 THR B O 1
ATOM 3238 N N . LEU B 1 109 ? 24.91600 30.50900 16.73200 1.000 40.95890 109 LEU B N 1
ATOM 3239 C CA . LEU B 1 109 ? 25.54800 31.82300 16.64100 1.000 45.32329 109 LEU B CA 1
ATOM 3240 C C . LEU B 1 109 ? 25.07600 32.57800 15.40900 1.000 48.50838 109 LEU B C 1
ATOM 3241 O O . LEU B 1 109 ? 24.84900 33.79500 15.46500 1.000 50.78673 109 LEU B O 1
ATOM 3246 N N . ASN B 1 110 ? 24.93700 31.87100 14.28400 1.000 44.53524 110 ASN B N 1
ATOM 3247 C CA . ASN B 1 110 ? 24.42300 32.50000 13.07400 1.000 43.27895 110 ASN B CA 1
ATOM 3248 C C . ASN B 1 110 ? 22.99400 32.98000 13.28000 1.000 45.77177 110 ASN B C 1
ATOM 3249 O O . ASN B 1 110 ? 22.64500 34.11200 12.91800 1.000 45.65142 110 ASN B O 1
ATOM 3254 N N . VAL B 1 111 ? 22.15100 32.12500 13.86400 1.000 42.44490 111 VAL B N 1
ATOM 3255 C CA . VAL B 1 111 ? 20.77300 32.51700 14.13800 1.000 44.19317 111 VAL B CA 1
ATOM 3256 C C . VAL B 1 111 ? 20.74300 33.75200 15.02700 1.000 47.04937 111 VAL B C 1
ATOM 3257 O O . VAL B 1 111 ? 19.95700 34.68000 14.80000 1.000 47.93846 111 VAL B O 1
ATOM 3261 N N . LEU B 1 112 ? 21.63200 33.80600 16.02100 1.000 49.55013 112 LEU B N 1
ATOM 3262 C CA . LEU B 1 112 ? 21.62600 34.93100 16.95000 1.000 52.94341 112 LEU B CA 1
ATOM 3263 C C . LEU B 1 112 ? 22.09600 36.21200 16.27200 1.000 51.63425 112 LEU B C 1
ATOM 3264 O O . LEU B 1 112 ? 21.51600 37.28300 16.48500 1.000 51.45026 112 LEU B O 1
ATOM 3269 N N . ARG B 1 113 ? 23.13600 36.11900 15.44400 1.000 51.73435 113 ARG B N 1
ATOM 3270 C CA . ARG B 1 113 ? 23.59400 37.29400 14.71600 1.000 56.72435 113 ARG B CA 1
ATOM 3271 C C . ARG B 1 113 ? 22.51600 37.81300 13.77300 1.000 54.84435 113 ARG B C 1
ATOM 3272 O O . ARG B 1 113 ? 22.34400 39.02900 13.62300 1.000 58.78435 113 ARG B O 1
ATOM 3280 N N . ALA B 1 114 ? 21.77100 36.90500 13.13700 1.000 49.07722 114 ALA B N 1
ATOM 3281 C CA . ALA B 1 114 ? 20.73200 37.32200 12.20600 1.000 48.18722 114 ALA B CA 1
ATOM 3282 C C . ALA B 1 114 ? 19.60000 38.04300 12.92300 1.000 51.27722 114 ALA B C 1
ATOM 3283 O O . ALA B 1 114 ? 19.02100 38.98800 12.37600 1.000 55.28894 114 ALA B O 1
ATOM 3285 N N . CYS B 1 115 ? 19.29000 37.62700 14.15500 1.000 52.16110 115 CYS B N 1
ATOM 3286 C CA . CYS B 1 115 ? 18.19700 38.23400 14.91200 1.000 49.84479 115 CYS B CA 1
ATOM 3287 C C . CYS B 1 115 ? 18.57600 39.59500 15.46000 1.000 52.86159 115 CYS B C 1
ATOM 3288 O O . CYS B 1 115 ? 17.72100 40.48400 15.57100 1.000 50.22805 115 CYS B O 1
ATOM 3291 N N . THR B 1 116 ? 19.83700 39.75700 15.86600 1.000 52.19821 116 THR B N 1
ATOM 3292 C CA . THR B 1 116 ? 20.29800 41.06500 16.31100 1.000 58.25827 116 THR B CA 1
ATOM 3293 C C . THR B 1 116 ? 20.21000 42.08400 15.18200 1.000 62.98837 116 THR B C 1
ATOM 3294 O O . THR B 1 116 ? 19.79400 43.23200 15.39900 1.000 67.52179 116 THR B O 1
ATOM 3298 N N . GLU B 1 117 ? 20.56000 41.67400 13.95800 1.000 57.59979 117 GLU B N 1
ATOM 3299 C CA . GLU B 1 117 ? 20.45600 42.60000 12.83900 1.000 61.82098 117 GLU B CA 1
ATOM 3300 C C . GLU B 1 117 ? 19.00800 42.79400 12.40000 1.000 58.87634 117 GLU B C 1
ATOM 3301 O O . GLU B 1 117 ? 18.58300 43.93000 12.16200 1.000 60.30927 117 GLU B O 1
ATOM 3307 N N . ALA B 1 118 ? 18.23200 41.71400 12.30600 1.000 52.96823 118 ALA B N 1
ATOM 3308 C CA . ALA B 1 118 ? 16.81400 41.83900 11.98400 1.000 50.08998 118 ALA B CA 1
ATOM 3309 C C . ALA B 1 118 ? 16.00900 42.51000 13.09100 1.000 56.93921 118 ALA B C 1
ATOM 3310 O O . ALA B 1 118 ? 14.79700 42.70500 12.91800 1.000 54.04406 118 ALA B O 1
ATOM 3312 N N . LYS B 1 119 ? 16.65400 42.85200 14.21000 1.000 60.78914 119 LYS B N 1
ATOM 3313 C CA . LYS B 1 119 ? 16.01200 43.51200 15.35000 1.000 58.01628 119 LYS B CA 1
ATOM 3314 C C . LYS B 1 119 ? 14.89200 42.65600 15.93800 1.000 53.67600 119 LYS B C 1
ATOM 3315 O O . LYS B 1 119 ? 13.85800 43.16600 16.37200 1.000 47.45909 119 LYS B O 1
ATOM 3321 N N . VAL B 1 120 ? 15.10100 41.33800 15.94600 1.000 54.71085 120 VAL B N 1
ATOM 3322 C CA . VAL B 1 120 ? 14.17800 40.43800 16.62400 1.000 56.00594 120 VAL B CA 1
ATOM 3323 C C . VAL B 1 120 ? 14.26500 40.66700 18.12800 1.000 61.32993 120 VAL B C 1
ATOM 3324 O O . VAL B 1 120 ? 15.33900 40.94300 18.67900 1.000 67.33842 120 VAL B O 1
ATOM 3328 N N . LYS B 1 121 ? 13.12200 40.56500 18.80400 1.000 59.93722 121 LYS B N 1
ATOM 3329 C CA . LYS B 1 121 ? 13.05500 40.89400 20.22200 1.000 59.30917 121 LYS B CA 1
ATOM 3330 C C . LYS B 1 121 ? 13.04700 39.68000 21.13500 1.000 59.04572 121 LYS B C 1
ATOM 3331 O O . LYS B 1 121 ? 13.58400 39.75500 22.24500 1.000 60.00441 121 LYS B O 1
ATOM 3337 N N . LYS B 1 122 ? 12.47200 38.56200 20.70600 1.000 59.59133 122 LYS B N 1
ATOM 3338 C CA . LYS B 1 122 ? 12.48900 37.35100 21.51000 1.000 54.58041 122 LYS B CA 1
ATOM 3339 C C . LYS B 1 122 ? 12.90400 36.15900 20.66300 1.000 50.71965 122 LYS B C 1
ATOM 3340 O O . LYS B 1 122 ? 12.46300 36.00800 19.52000 1.000 56.72196 122 LYS B O 1
ATOM 3346 N N . VAL B 1 123 ? 13.76400 35.32400 21.23700 1.000 48.12313 123 VAL B N 1
ATOM 3347 C CA . VAL B 1 123 ? 14.19300 34.06400 20.64500 1.000 43.90957 123 VAL B CA 1
ATOM 3348 C C . VAL B 1 123 ? 13.97500 32.96400 21.67500 1.000 48.28315 123 VAL B C 1
ATOM 3349 O O . VAL B 1 123 ? 14.13500 33.19400 22.87900 1.000 50.85279 123 VAL B O 1
ATOM 3353 N N . ILE B 1 124 ? 13.60700 31.77200 21.20700 1.000 44.63421 124 ILE B N 1
ATOM 3354 C CA . ILE B 1 124 ? 13.39100 30.60900 22.06700 1.000 39.66657 124 ILE B CA 1
ATOM 3355 C C . ILE B 1 124 ? 14.22800 29.46000 21.51800 1.000 41.82812 124 ILE B C 1
ATOM 3356 O O . ILE B 1 124 ? 13.90700 28.90200 20.46100 1.000 41.60105 124 ILE B O 1
ATOM 3361 N N . TYR B 1 125 ? 15.29200 29.10100 22.22800 1.000 41.05938 125 TYR B N 1
ATOM 3362 C CA . TYR B 1 125 ? 16.13200 27.98200 21.83200 1.000 40.21053 125 TYR B CA 1
ATOM 3363 C C . TYR B 1 125 ? 15.59400 26.70500 22.45600 1.000 44.03156 125 TYR B C 1
ATOM 3364 O O . TYR B 1 125 ? 15.28700 26.67500 23.65000 1.000 51.61156 125 TYR B O 1
ATOM 3373 N N . VAL B 1 126 ? 15.47300 25.65500 21.65600 1.000 38.88746 126 VAL B N 1
ATOM 3374 C CA . VAL B 1 126 ? 15.03200 24.36400 22.16600 1.000 39.96253 126 VAL B CA 1
ATOM 3375 C C . VAL B 1 126 ? 16.27000 23.55800 22.53900 1.000 45.47253 126 VAL B C 1
ATOM 3376 O O . VAL B 1 126 ? 17.04100 23.13500 21.67200 1.000 48.57179 126 VAL B O 1
ATOM 3380 N N . SER B 1 127 ? 16.46700 23.37100 23.84100 1.000 46.65195 127 SER B N 1
ATOM 3381 C CA . SER B 1 127 ? 17.59000 22.60800 24.35900 1.000 45.87195 127 SER B CA 1
ATOM 3382 C C . SER B 1 127 ? 17.15000 21.19300 24.70500 1.000 43.02296 127 SER B C 1
ATOM 3383 O O . SER B 1 127 ? 16.32600 20.60600 23.99900 1.000 46.92195 127 SER B O 1
ATOM 3386 N N . SER B 1 128 ? 17.67800 20.64800 25.79500 1.000 42.53689 128 SER B N 1
ATOM 3387 C CA . SER B 1 128 ? 17.35600 19.29000 26.20200 1.000 42.47689 128 SER B CA 1
ATOM 3388 C C . SER B 1 128 ? 17.76600 19.10400 27.65600 1.000 49.93689 128 SER B C 1
ATOM 3389 O O . SER B 1 128 ? 18.63800 19.81300 28.17000 1.000 51.89289 128 SER B O 1
ATOM 3392 N N . THR B 1 129 ? 17.11500 18.14300 28.31700 1.000 48.65372 129 THR B N 1
ATOM 3393 C CA . THR B 1 129 ? 17.56500 17.72700 29.64000 1.000 47.66909 129 THR B CA 1
ATOM 3394 C C . THR B 1 129 ? 18.97500 17.16300 29.59800 1.000 50.66874 129 THR B C 1
ATOM 3395 O O . THR B 1 129 ? 19.65200 17.13800 30.63200 1.000 58.49957 129 THR B O 1
ATOM 3399 N N . ALA B 1 130 ? 19.42700 16.71500 28.42100 1.000 47.42244 130 ALA B N 1
ATOM 3400 C CA . ALA B 1 130 ? 20.81500 16.31100 28.23500 1.000 52.53618 130 ALA B CA 1
ATOM 3401 C C . ALA B 1 130 ? 21.78600 17.43600 28.56500 1.000 54.95149 130 ALA B C 1
ATOM 3402 O O . ALA B 1 130 ? 22.97500 17.17400 28.77800 1.000 60.71162 130 ALA B O 1
ATOM 3404 N N . ALA B 1 131 ? 21.30300 18.67700 28.61700 1.000 49.69647 131 ALA B N 1
ATOM 3405 C CA . ALA B 1 131 ? 22.10400 19.83500 28.97900 1.000 55.12784 131 ALA B CA 1
ATOM 3406 C C . ALA B 1 131 ? 21.93500 20.24300 30.44000 1.000 61.08859 131 ALA B C 1
ATOM 3407 O O . ALA B 1 131 ? 22.34600 21.34600 30.81800 1.000 60.58244 131 ALA B O 1
ATOM 3409 N N . VAL B 1 132 ? 21.36000 19.37100 31.27000 1.000 60.08255 132 VAL B N 1
ATOM 3410 C CA . VAL B 1 132 ? 21.01700 19.69600 32.65200 1.000 59.22255 132 VAL B CA 1
ATOM 3411 C C . VAL B 1 132 ? 21.48600 18.59300 33.59200 1.000 59.16178 132 VAL B C 1
ATOM 3412 O O . VAL B 1 132 ? 22.00700 18.87200 34.67800 1.000 65.02717 132 VAL B O 1
ATOM 3416 N N . LEU B 1 133 ? 21.31200 17.33500 33.18100 1.000 56.82419 133 LEU B N 1
ATOM 3417 C CA . LEU B 1 133 ? 21.41000 16.19300 34.08400 1.000 61.29011 133 LEU B CA 1
ATOM 3418 C C . LEU B 1 133 ? 22.78000 15.52000 34.11200 1.000 70.80528 133 LEU B C 1
ATOM 3419 O O . LEU B 1 133 ? 23.22200 15.09500 35.18300 1.000 83.13746 133 LEU B O 1
ATOM 3424 N N . VAL B 1 134 ? 23.46600 15.39400 32.97300 1.000 73.63394 134 VAL B N 1
ATOM 3425 C CA . VAL B 1 134 ? 24.68500 14.58600 32.89600 1.000 70.93576 134 VAL B CA 1
ATOM 3426 C C . VAL B 1 134 ? 25.81200 15.24000 33.68100 1.000 77.14446 134 VAL B C 1
ATOM 3427 O O . VAL B 1 134 ? 26.79300 15.72700 33.10400 1.000 78.35198 134 VAL B O 1
ATOM 3431 N N . ASN B 1 135 ? 25.67900 15.23900 35.00300 1.000 84.71975 135 ASN B N 1
ATOM 3432 C CA . ASN B 1 135 ? 26.66000 15.81500 35.90800 1.000 82.08910 135 ASN B CA 1
ATOM 3433 C C . ASN B 1 135 ? 26.94600 14.82800 37.03200 1.000 85.55393 135 ASN B C 1
ATOM 3434 O O . ASN B 1 135 ? 26.05800 14.52100 37.83700 1.000 92.48807 135 ASN B O 1
ATOM 3439 N N . PRO B 1 136 ? 28.16800 14.30100 37.11300 1.000 86.84550 136 PRO B N 1
ATOM 3440 C CA . PRO B 1 136 ? 28.47200 13.32700 38.16900 1.000 90.19851 136 PRO B CA 1
ATOM 3441 C C . PRO B 1 136 ? 28.70400 13.95100 39.53500 1.000 93.51058 136 PRO B C 1
ATOM 3442 O O . PRO B 1 136 ? 28.62200 13.23300 40.54100 1.000 90.45606 136 PRO B O 1
ATOM 3446 N N . ASN B 1 137 ? 28.96600 15.25700 39.61400 1.000 90.81063 137 ASN B N 1
ATOM 3447 C CA . ASN B 1 137 ? 29.31300 15.89400 40.87700 1.000 87.86371 137 ASN B CA 1
ATOM 3448 C C . ASN B 1 137 ? 28.12900 16.51200 41.61200 1.000 93.22951 137 ASN B C 1
ATOM 3449 O O . ASN B 1 137 ? 28.28100 16.87900 42.78100 1.000 95.59223 137 ASN B O 1
ATOM 3454 N N . LEU B 1 138 ? 26.97100 16.64300 40.98400 1.000 90.63553 138 LEU B N 1
ATOM 3455 C CA . LEU B 1 138 ? 25.80400 17.07500 41.74100 1.000 93.44733 138 LEU B CA 1
ATOM 3456 C C . LEU B 1 138 ? 25.38800 15.95100 42.68800 1.000 99.37385 138 LEU B C 1
ATOM 3457 O O . LEU B 1 138 ? 25.34600 14.78400 42.27700 1.000 96.89779 138 LEU B O 1
ATOM 3462 N N . PRO B 1 139 ? 25.09300 16.25500 43.96400 1.000 101.24278 139 PRO B N 1
ATOM 3463 C CA . PRO B 1 139 ? 24.93800 15.19100 44.97400 1.000 102.09124 139 PRO B CA 1
ATOM 3464 C C . PRO B 1 139 ? 23.68900 14.33100 44.80700 1.000 101.26261 139 PRO B C 1
ATOM 3465 O O . PRO B 1 139 ? 22.90400 14.52100 43.87200 1.000 104.17364 139 PRO B O 1
ATOM 3469 N N . LYS B 1 140 ? 23.50200 13.37400 45.72200 1.000 94.21966 140 LYS B N 1
ATOM 3470 C CA . LYS B 1 140 ? 22.34800 12.48100 45.66700 1.000 91.98570 140 LYS B CA 1
ATOM 3471 C C . LYS B 1 140 ? 21.11300 13.10600 46.30900 1.000 96.10825 140 LYS B C 1
ATOM 3472 O O . LYS B 1 140 ? 19.98600 12.83900 45.87300 1.000 100.87924 140 LYS B O 1
ATOM 3478 N N . ASP B 1 141 ? 21.31200 13.93600 47.33600 1.000 102.23886 141 ASP B N 1
ATOM 3479 C CA . ASP B 1 141 ? 20.27300 14.69200 48.02800 1.000 100.45479 141 ASP B CA 1
ATOM 3480 C C . ASP B 1 141 ? 19.63000 15.75600 47.14600 1.000 98.74655 141 ASP B C 1
ATOM 3481 O O . ASP B 1 141 ? 18.64500 16.37900 47.56200 1.000 94.86545 141 ASP B O 1
ATOM 3486 N N . LYS B 1 142 ? 20.16900 15.95700 45.94500 1.000 104.85053 142 LYS B N 1
ATOM 3487 C CA . LYS B 1 142 ? 19.90700 17.12300 45.10700 1.000 99.45162 142 LYS B CA 1
ATOM 3488 C C . LYS B 1 142 ? 18.89100 16.77100 44.02900 1.000 91.27618 142 LYS B C 1
ATOM 3489 O O . LYS B 1 142 ? 19.12000 15.89500 43.20700 1.000 90.49186 142 LYS B O 1
ATOM 3495 N N . ILE B 1 143 ? 17.73800 17.49300 44.04300 1.000 82.58720 143 ILE B N 1
ATOM 3496 C CA . ILE B 1 143 ? 16.78800 17.39300 42.95200 1.000 71.96174 143 ILE B CA 1
ATOM 3497 C C . ILE B 1 143 ? 17.13000 18.45500 41.95400 1.000 74.57796 143 ILE B C 1
ATOM 3498 O O . ILE B 1 143 ? 16.96200 19.65000 42.15600 1.000 75.79370 143 ILE B O 1
ATOM 3503 N N . PRO B 1 144 ? 17.68000 18.04600 40.76200 1.000 76.17249 144 PRO B N 1
ATOM 3504 C CA . PRO B 1 144 ? 18.13200 19.04800 39.79100 1.000 72.20806 144 PRO B CA 1
ATOM 3505 C C . PRO B 1 144 ? 16.96900 19.80900 39.17500 1.000 65.72291 144 PRO B C 1
ATOM 3506 O O . PRO B 1 144 ? 15.85700 19.29600 39.02100 1.000 59.31452 144 PRO B O 1
ATOM 3510 N N . ASP B 1 145 ? 17.23900 21.06800 38.84900 1.000 63.70137 145 ASP B N 1
ATOM 3511 C CA . ASP B 1 145 ? 16.24000 21.96500 38.28100 1.000 64.48187 145 ASP B CA 1
ATOM 3512 C C . ASP B 1 145 ? 16.92400 22.79400 37.19800 1.000 61.79363 145 ASP B C 1
ATOM 3513 O O . ASP B 1 145 ? 17.96800 22.41300 36.65700 1.000 60.95062 145 ASP B O 1
ATOM 3518 N N . GLU B 1 146 ? 16.34200 23.95200 36.88400 1.000 59.62861 146 GLU B N 1
ATOM 3519 C CA . GLU B 1 146 ? 16.89000 24.83800 35.86300 1.000 58.97224 146 GLU B CA 1
ATOM 3520 C C . GLU B 1 146 ? 18.24000 25.43800 36.24900 1.000 59.95643 146 GLU B C 1
ATOM 3521 O O . GLU B 1 146 ? 18.87200 26.08700 35.40900 1.000 57.10918 146 GLU B O 1
ATOM 3527 N N . ASP B 1 147 ? 18.69800 25.23900 37.48400 1.000 62.34925 147 ASP B N 1
ATOM 3528 C CA . ASP B 1 147 ? 19.94300 25.82900 37.95900 1.000 63.03767 147 ASP B CA 1
ATOM 3529 C C . ASP B 1 147 ? 21.14500 24.91300 37.79600 1.000 61.44637 147 ASP B C 1
ATOM 3530 O O . ASP B 1 147 ? 22.28000 25.37300 37.95100 1.000 63.05505 147 ASP B O 1
ATOM 3535 N N . CYS B 1 148 ? 20.92800 23.63900 37.49400 1.000 60.01655 148 CYS B N 1
ATOM 3536 C CA . CYS B 1 148 ? 22.00300 22.66400 37.38800 1.000 60.92084 148 CYS B CA 1
ATOM 3537 C C . CYS B 1 148 ? 22.37500 22.45200 35.92500 1.000 60.04523 148 CYS B C 1
ATOM 3538 O O . CYS B 1 148 ? 21.51300 22.14400 35.09700 1.000 56.42154 148 CYS B O 1
ATOM 3541 N N . TRP B 1 149 ? 23.65600 22.60100 35.61300 1.000 59.01027 149 TRP B N 1
ATOM 3542 C CA . TRP B 1 149 ? 24.15200 22.42300 34.25600 1.000 56.09521 149 TRP B CA 1
ATOM 3543 C C . TRP B 1 149 ? 24.89700 21.10200 34.11800 1.000 60.48720 149 TRP B C 1
ATOM 3544 O O . TRP B 1 149 ? 25.36700 20.51500 35.09500 1.000 69.79609 149 TRP B O 1
ATOM 3555 N N . THR B 1 150 ? 24.99900 20.64100 32.87800 1.000 57.96763 150 THR B N 1
ATOM 3556 C CA . THR B 1 150 ? 25.71600 19.41400 32.56800 1.000 62.34074 150 THR B CA 1
ATOM 3557 C C . THR B 1 150 ? 27.21700 19.67400 32.49900 1.000 69.54517 150 THR B C 1
ATOM 3558 O O . THR B 1 150 ? 27.66400 20.70500 31.98700 1.000 68.75559 150 THR B O 1
ATOM 3562 N N . ASP B 1 151 ? 27.99400 18.74200 33.04900 1.000 70.69481 151 ASP B N 1
ATOM 3563 C CA . ASP B 1 151 ? 29.45000 18.86900 33.08900 1.000 75.26169 151 ASP B CA 1
ATOM 3564 C C . ASP B 1 151 ? 30.00600 18.47500 31.72500 1.000 81.96328 151 ASP B C 1
ATOM 3565 O O . ASP B 1 151 ? 30.05500 17.29500 31.37400 1.000 79.91973 151 ASP B O 1
ATOM 3570 N N . GLU B 1 152 ? 30.44200 19.47500 30.95400 1.000 77.81704 152 GLU B N 1
ATOM 3571 C CA . GLU B 1 152 ? 30.94300 19.21100 29.60900 1.000 74.22963 152 GLU B CA 1
ATOM 3572 C C . GLU B 1 152 ? 32.23700 18.42300 29.64700 1.000 81.35400 152 GLU B C 1
ATOM 3573 O O . GLU B 1 152 ? 32.51000 17.61900 28.75000 1.000 83.90836 152 GLU B O 1
ATOM 3579 N N . GLU B 1 153 ? 33.06700 18.67500 30.65700 1.000 84.26699 153 GLU B N 1
ATOM 3580 C CA . GLU B 1 153 ? 34.25700 17.86400 30.89300 1.000 89.54353 153 GLU B CA 1
ATOM 3581 C C . GLU B 1 153 ? 33.90600 16.38400 30.99800 1.000 83.14647 153 GLU B C 1
ATOM 3582 O O . GLU B 1 153 ? 34.45500 15.55500 30.25900 1.000 79.90743 153 GLU B O 1
ATOM 3588 N N . TYR B 1 154 ? 32.97600 16.04100 31.90700 1.000 83.65580 154 TYR B N 1
ATOM 3589 C CA . TYR B 1 154 ? 32.53300 14.65300 32.03200 1.000 80.39037 154 TYR B CA 1
ATOM 3590 C C . TYR B 1 154 ? 32.04200 14.09700 30.70100 1.000 83.00293 154 TYR B C 1
ATOM 3591 O O . TYR B 1 154 ? 32.30000 12.93200 30.37600 1.000 84.24431 154 TYR B O 1
ATOM 3600 N N . CYS B 1 155 ? 31.32800 14.91000 29.91800 1.000 79.30371 155 CYS B N 1
ATOM 3601 C CA . CYS B 1 155 ? 30.79100 14.43300 28.64700 1.000 79.47321 155 CYS B CA 1
ATOM 3602 C C . CYS B 1 155 ? 31.90700 14.01200 27.70200 1.000 82.62082 155 CYS B C 1
ATOM 3603 O O . CYS B 1 155 ? 31.80600 12.98900 27.01200 1.000 75.71166 155 CYS B O 1
ATOM 3606 N N . ARG B 1 156 ? 32.98900 14.78200 27.67900 1.000 80.44385 156 ARG B N 1
ATOM 3607 C CA . ARG B 1 156 ? 34.12400 14.53500 26.80500 1.000 83.70303 156 ARG B CA 1
ATOM 3608 C C . ARG B 1 156 ? 35.20100 13.66500 27.43600 1.000 87.30572 156 ARG B C 1
ATOM 3609 O O . ARG B 1 156 ? 36.11900 13.24500 26.71900 1.000 89.60923 156 ARG B O 1
ATOM 3617 N N . THR B 1 157 ? 35.14100 13.42500 28.75200 1.000 86.42369 157 THR B N 1
ATOM 3618 C CA . THR B 1 157 ? 36.05600 12.49500 29.40700 1.000 82.53513 157 THR B CA 1
ATOM 3619 C C . THR B 1 157 ? 35.64700 11.05200 29.14600 1.000 84.10604 157 THR B C 1
ATOM 3620 O O . THR B 1 157 ? 36.44400 10.23500 28.68100 1.000 92.80510 157 THR B O 1
ATOM 3624 N N . THR B 1 158 ? 34.42100 10.75100 29.41700 1.000 82.42151 158 THR B N 1
ATOM 3625 C CA . THR B 1 158 ? 33.71100 9.48800 29.45500 1.000 82.34099 158 THR B CA 1
ATOM 3626 C C . THR B 1 158 ? 32.93000 9.31200 28.16800 1.000 82.00830 158 THR B C 1
ATOM 3627 O O . THR B 1 158 ? 32.12100 10.18700 27.80600 1.000 83.59341 158 THR B O 1
ATOM 3631 N N . PRO B 1 159 ? 33.16700 8.23000 27.43600 1.000 83.27698 159 PRO B N 1
ATOM 3632 C CA . PRO B 1 159 ? 32.38500 7.98400 26.22600 1.000 82.42842 159 PRO B CA 1
ATOM 3633 C C . PRO B 1 159 ? 31.05000 7.33700 26.55800 1.000 81.11121 159 PRO B C 1
ATOM 3634 O O . PRO B 1 159 ? 30.93800 6.49600 27.44900 1.000 82.35796 159 PRO B O 1
ATOM 3638 N N . PHE B 1 160 ? 30.01800 7.76900 25.84200 1.000 79.76547 160 PHE B N 1
ATOM 3639 C CA . PHE B 1 160 ? 28.69700 7.15900 25.90100 1.000 77.69232 160 PHE B CA 1
ATOM 3640 C C . PHE B 1 160 ? 27.89300 7.75500 24.76100 1.000 72.29366 160 PHE B C 1
ATOM 3641 O O . PHE B 1 160 ? 28.06700 8.93100 24.43400 1.000 69.70141 160 PHE B O 1
ATOM 3649 N N . PHE B 1 161 ? 27.04600 6.94000 24.13700 1.000 72.76795 161 PHE B N 1
ATOM 3650 C CA . PHE B 1 161 ? 26.24200 7.45200 23.03800 1.000 74.84240 161 PHE B CA 1
ATOM 3651 C C . PHE B 1 161 ? 25.46300 8.66900 23.50800 1.000 74.19725 161 PHE B C 1
ATOM 3652 O O . PHE B 1 161 ? 24.86000 8.65600 24.58700 1.000 72.93302 161 PHE B O 1
ATOM 3660 N N . LEU B 1 162 ? 25.52400 9.73100 22.70200 1.000 71.77671 162 LEU B N 1
ATOM 3661 C CA . LEU B 1 162 ? 25.01600 11.08300 22.95300 1.000 71.17592 162 LEU B CA 1
ATOM 3662 C C . LEU B 1 162 ? 25.97200 11.91300 23.80500 1.000 68.03691 162 LEU B C 1
ATOM 3663 O O . LEU B 1 162 ? 25.56500 12.97400 24.27900 1.000 68.70593 162 LEU B O 1
ATOM 3668 N N . ASN B 1 163 ? 27.22300 11.48800 24.01200 1.000 65.14355 163 ASN B N 1
ATOM 3669 C CA . ASN B 1 163 ? 28.17100 12.34300 24.72600 1.000 65.05068 163 ASN B CA 1
ATOM 3670 C C . ASN B 1 163 ? 28.39900 13.64200 23.96800 1.000 64.90665 163 ASN B C 1
ATOM 3671 O O . ASN B 1 163 ? 28.20100 14.73400 24.51000 1.000 63.53226 163 ASN B O 1
ATOM 3676 N N . TRP B 1 164 ? 28.79700 13.53500 22.69800 1.000 71.34921 164 TRP B N 1
ATOM 3677 C CA . TRP B 1 164 ? 28.96100 14.71400 21.85700 1.000 71.58965 164 TRP B CA 1
ATOM 3678 C C . TRP B 1 164 ? 27.64700 15.45600 21.65300 1.000 64.47032 164 TRP B C 1
ATOM 3679 O O . TRP B 1 164 ? 27.64700 16.68700 21.51500 1.000 58.60678 164 TRP B O 1
ATOM 3690 N N . TYR B 1 165 ? 26.52600 14.73100 21.60300 1.000 61.25846 165 TYR B N 1
ATOM 3691 C CA . TYR B 1 165 ? 25.23200 15.39400 21.49500 1.000 61.88550 165 TYR B CA 1
ATOM 3692 C C . TYR B 1 165 ? 25.01900 16.32100 22.67800 1.000 62.16548 165 TYR B C 1
ATOM 3693 O O . TYR B 1 165 ? 24.65900 17.49200 22.51500 1.000 60.09428 165 TYR B O 1
ATOM 3702 N N . CYS B 1 166 ? 25.27800 15.80500 23.88200 1.000 64.70887 166 CYS B N 1
ATOM 3703 C CA . CYS B 1 166 ? 25.13300 16.57700 25.11500 1.000 62.10092 166 CYS B CA 1
ATOM 3704 C C . CYS B 1 166 ? 26.08100 17.76600 25.15100 1.000 59.76470 166 CYS B C 1
ATOM 3705 O O . CYS B 1 166 ? 25.68700 18.86400 25.55700 1.000 58.55438 166 CYS B O 1
ATOM 3708 N N . ILE B 1 167 ? 27.35000 17.54900 24.78700 1.000 56.65784 167 ILE B N 1
ATOM 3709 C CA . ILE B 1 167 ? 28.29300 18.65600 24.70600 1.000 58.14813 167 ILE B CA 1
ATOM 3710 C C . ILE B 1 167 ? 27.76000 19.74000 23.77400 1.000 56.73686 167 ILE B C 1
ATOM 3711 O O . ILE B 1 167 ? 27.85100 20.93800 24.07100 1.000 54.54491 167 ILE B O 1
ATOM 3716 N N . ALA B 1 168 ? 27.20500 19.33700 22.62600 1.000 55.43230 168 ALA B N 1
ATOM 3717 C CA . ALA B 1 168 ? 26.69600 20.31200 21.66900 1.000 56.40217 168 ALA B CA 1
ATOM 3718 C C . ALA B 1 168 ? 25.49700 21.05800 22.23500 1.000 55.08686 168 ALA B C 1
ATOM 3719 O O . ALA B 1 168 ? 25.38200 22.28000 22.07600 1.000 57.05552 168 ALA B O 1
ATOM 3721 N N . LYS B 1 169 ? 24.59600 20.34100 22.91300 1.000 54.43364 169 LYS B N 1
ATOM 3722 C CA . LYS B 1 169 ? 23.37100 20.96600 23.40300 1.000 54.65927 169 LYS B CA 1
ATOM 3723 C C . LYS B 1 169 ? 23.66600 21.97500 24.51000 1.000 56.00518 169 LYS B C 1
ATOM 3724 O O . LYS B 1 169 ? 23.08600 23.06600 24.53200 1.000 55.37291 169 LYS B O 1
ATOM 3730 N N . THR B 1 170 ? 24.55900 21.62600 25.44800 1.000 57.02091 170 THR B N 1
ATOM 3731 C CA . THR B 1 170 ? 24.89400 22.55100 26.53600 1.000 57.65364 170 THR B CA 1
ATOM 3732 C C . THR B 1 170 ? 25.64000 23.77100 26.01200 1.000 59.15363 170 THR B C 1
ATOM 3733 O O . THR B 1 170 ? 25.36700 24.90900 26.42400 1.000 54.47975 170 THR B O 1
ATOM 3737 N N . ALA B 1 171 ? 26.61500 23.54200 25.12600 1.000 60.44744 171 ALA B N 1
ATOM 3738 C CA . ALA B 1 171 ? 27.38100 24.64300 24.55400 1.000 58.45043 171 ALA B CA 1
ATOM 3739 C C . ALA B 1 171 ? 26.48300 25.59900 23.77800 1.000 55.70021 171 ALA B C 1
ATOM 3740 O O . ALA B 1 171 ? 26.60900 26.82400 23.90200 1.000 59.66316 171 ALA B O 1
ATOM 3742 N N . ALA B 1 172 ? 25.56900 25.06000 22.97200 1.000 52.03367 172 ALA B N 1
ATOM 3743 C CA . ALA B 1 172 ? 24.65600 25.91500 22.22400 1.000 52.11268 172 ALA B CA 1
ATOM 3744 C C . ALA B 1 172 ? 23.69800 26.65600 23.15200 1.000 55.42436 172 ALA B C 1
ATOM 3745 O O . ALA B 1 172 ? 23.38000 27.82900 22.91500 1.000 52.16521 172 ALA B O 1
ATOM 3747 N N . GLU B 1 173 ? 23.22600 25.99200 24.21500 1.000 57.94053 173 GLU B N 1
ATOM 3748 C CA . GLU B 1 173 ? 22.28800 26.65100 25.12000 1.000 54.76014 173 GLU B CA 1
ATOM 3749 C C . GLU B 1 173 ? 22.99200 27.68000 25.98800 1.000 51.05606 173 GLU B C 1
ATOM 3750 O O . GLU B 1 173 ? 22.41700 28.72500 26.31200 1.000 52.02126 173 GLU B O 1
ATOM 3756 N N . LYS B 1 174 ? 24.23200 27.39800 26.38800 1.000 51.68718 174 LYS B N 1
ATOM 3757 C CA . LYS B 1 174 ? 25.00400 28.41000 27.09400 1.000 55.80721 174 LYS B CA 1
ATOM 3758 C C . LYS B 1 174 ? 25.17600 29.64600 26.22600 1.000 54.62307 174 LYS B C 1
ATOM 3759 O O . LYS B 1 174 ? 24.89400 30.76200 26.66700 1.000 55.26496 174 LYS B O 1
ATOM 3765 N N . ASN B 1 175 ? 25.57400 29.45100 24.96300 1.000 59.08627 175 ASN B N 1
ATOM 3766 C CA . ASN B 1 175 ? 25.72600 30.56200 24.02400 1.000 58.64221 175 ASN B CA 1
ATOM 3767 C C . ASN B 1 175 ? 24.43500 31.36400 23.89100 1.000 57.05506 175 ASN B C 1
ATOM 3768 O O . ASN B 1 175 ? 24.44700 32.59800 23.94800 1.000 59.07076 175 ASN B O 1
ATOM 3773 N N . ALA B 1 176 ? 23.31000 30.67700 23.69600 1.000 54.88949 176 ALA B N 1
ATOM 3774 C CA . ALA B 1 176 ? 22.03700 31.37200 23.53700 1.000 57.57272 176 ALA B CA 1
ATOM 3775 C C . ALA B 1 176 ? 21.67700 32.16800 24.78600 1.000 61.16262 176 ALA B C 1
ATOM 3776 O O . ALA B 1 176 ? 21.26100 33.32800 24.69700 1.000 64.96157 176 ALA B O 1
ATOM 3778 N N . LEU B 1 177 ? 21.82700 31.55700 25.96300 1.000 58.62190 177 LEU B N 1
ATOM 3779 C CA . LEU B 1 177 ? 21.37500 32.20100 27.19300 1.000 58.26795 177 LEU B CA 1
ATOM 3780 C C . LEU B 1 177 ? 22.21800 33.42400 27.50400 1.000 58.32101 177 LEU B C 1
ATOM 3781 O O . LEU B 1 177 ? 21.69300 34.50700 27.78700 1.000 61.89601 177 LEU B O 1
ATOM 3786 N N . GLU B 1 178 ? 23.53400 33.27800 27.43500 1.000 53.60396 178 GLU B N 1
ATOM 3787 C CA . GLU B 1 178 ? 24.37700 34.43700 27.65400 1.000 59.79611 178 GLU B CA 1
ATOM 3788 C C . GLU B 1 178 ? 24.23200 35.45100 26.51000 1.000 61.25830 178 GLU B C 1
ATOM 3789 O O . GLU B 1 178 ? 24.44500 36.65600 26.72900 1.000 66.32896 178 GLU B O 1
ATOM 3795 N N . TYR B 1 179 ? 23.83000 34.98100 25.30200 1.000 65.53606 179 TYR B N 1
ATOM 3796 C CA . TYR B 1 179 ? 23.24600 35.83400 24.27200 1.000 64.21655 179 TYR B CA 1
ATOM 3797 C C . TYR B 1 179 ? 21.80300 36.20000 24.60400 1.000 65.57471 179 TYR B C 1
ATOM 3798 O O . TYR B 1 179 ? 21.03800 36.56100 23.71400 1.000 68.67109 179 TYR B O 1
ATOM 3807 N N . GLY B 1 180 ? 21.53500 36.42200 25.85800 1.000 64.68025 180 GLY B N 1
ATOM 3808 C CA . GLY B 1 180 ? 20.22400 36.88400 26.22400 1.000 66.33569 180 GLY B CA 1
ATOM 3809 C C . GLY B 1 180 ? 20.37200 38.13800 27.02900 1.000 72.11179 180 GLY B C 1
ATOM 3810 O O . GLY B 1 180 ? 19.58900 39.04400 26.97400 1.000 68.91623 180 GLY B O 1
ATOM 3811 N N . ASP B 1 181 ? 21.44000 38.20300 27.78900 1.000 74.59765 181 ASP B N 1
ATOM 3812 C CA . ASP B 1 181 ? 21.63100 39.33300 28.64200 1.000 79.31884 181 ASP B CA 1
ATOM 3813 C C . ASP B 1 181 ? 22.22300 40.51500 27.95300 1.000 75.62860 181 ASP B C 1
ATOM 3814 O O . ASP B 1 181 ? 23.40300 40.75200 27.99500 1.000 74.74745 181 ASP B O 1
ATOM 3819 N N . LYS B 1 182 ? 21.31600 41.22400 27.30400 1.000 76.46196 182 LYS B N 1
ATOM 3820 C CA . LYS B 1 182 ? 21.50300 42.46800 26.57800 1.000 79.36956 182 LYS B CA 1
ATOM 3821 C C . LYS B 1 182 ? 20.18600 43.21400 26.64900 1.000 78.87657 182 LYS B C 1
ATOM 3822 O O . LYS B 1 182 ? 19.28000 42.85500 27.37600 1.000 74.92701 182 LYS B O 1
ATOM 3828 N N . GLU B 1 183 ? 20.06400 44.28400 25.90600 1.000 77.75536 183 GLU B N 1
ATOM 3829 C CA . GLU B 1 183 ? 18.79900 44.98800 25.90900 1.000 81.03959 183 GLU B CA 1
ATOM 3830 C C . GLU B 1 183 ? 18.23400 44.80900 24.53300 1.000 83.28337 183 GLU B C 1
ATOM 3831 O O . GLU B 1 183 ? 18.96300 44.78900 23.56700 1.000 86.15921 183 GLU B O 1
ATOM 3837 N N . GLY B 1 184 ? 16.94100 44.59900 24.43600 1.000 82.46772 184 GLY B N 1
ATOM 3838 C CA . GLY B 1 184 ? 16.33700 44.47400 23.14700 1.000 75.45018 184 GLY B CA 1
ATOM 3839 C C . GLY B 1 184 ? 16.34700 43.08100 22.65500 1.000 71.63728 184 GLY B C 1
ATOM 3840 O O . GLY B 1 184 ? 16.02200 42.85300 21.54800 1.000 74.01903 184 GLY B O 1
ATOM 3841 N N . ILE B 1 185 ? 16.72100 42.13900 23.47600 1.000 73.57921 185 ILE B N 1
ATOM 3842 C CA . ILE B 1 185 ? 16.70000 40.77700 23.04300 1.000 67.58575 185 ILE B CA 1
ATOM 3843 C C . ILE B 1 185 ? 16.57500 39.83600 24.19900 1.000 63.18113 185 ILE B C 1
ATOM 3844 O O . ILE B 1 185 ? 17.49600 39.63000 24.89600 1.000 60.45937 185 ILE B O 1
ATOM 3849 N N . ASN B 1 186 ? 15.40600 39.26200 24.36300 1.000 61.94466 186 ASN B N 1
ATOM 3850 C CA . ASN B 1 186 ? 15.07900 38.30600 25.41100 1.000 57.08038 186 ASN B CA 1
ATOM 3851 C C . ASN B 1 186 ? 15.21100 36.89900 24.84700 1.000 53.80104 186 ASN B C 1
ATOM 3852 O O . ASN B 1 186 ? 14.49700 36.53900 23.90600 1.000 53.26971 186 ASN B O 1
ATOM 3857 N N . VAL B 1 187 ? 16.11200 36.10500 25.41800 1.000 52.94250 187 VAL B N 1
ATOM 3858 C CA . VAL B 1 187 ? 16.40400 34.76400 24.92100 1.000 49.16494 187 VAL B CA 1
ATOM 3859 C C . VAL B 1 187 ? 15.99900 33.74400 25.97600 1.000 50.71054 187 VAL B C 1
ATOM 3860 O O . VAL B 1 187 ? 16.58500 33.70000 27.06500 1.000 53.03865 187 VAL B O 1
ATOM 3864 N N . ILE B 1 188 ? 15.00200 32.92600 25.64600 1.000 48.88612 188 ILE B N 1
ATOM 3865 C CA . ILE B 1 188 ? 14.55100 31.82400 26.48100 1.000 40.96068 188 ILE B CA 1
ATOM 3866 C C . ILE B 1 188 ? 15.18500 30.54400 25.95200 1.000 44.47554 188 ILE B C 1
ATOM 3867 O O . ILE B 1 188 ? 15.65700 30.48200 24.81600 1.000 51.80369 188 ILE B O 1
ATOM 3872 N N . SER B 1 189 ? 15.20900 29.50500 26.78500 1.000 44.77086 189 SER B N 1
ATOM 3873 C CA . SER B 1 189 ? 15.57700 28.17000 26.33700 1.000 42.90616 189 SER B CA 1
ATOM 3874 C C . SER B 1 189 ? 14.69700 27.16600 27.06000 1.000 38.70726 189 SER B C 1
ATOM 3875 O O . SER B 1 189 ? 14.41900 27.32800 28.25000 1.000 43.00169 189 SER B O 1
ATOM 3878 N N . ILE B 1 190 ? 14.25800 26.13500 26.34800 1.000 36.31062 190 ILE B N 1
ATOM 3879 C CA . ILE B 1 190 ? 13.35800 25.13300 26.90200 1.000 39.04062 190 ILE B CA 1
ATOM 3880 C C . ILE B 1 190 ? 14.07800 23.79200 26.94000 1.000 40.30305 190 ILE B C 1
ATOM 3881 O O . ILE B 1 190 ? 14.72600 23.40300 25.96000 1.000 41.37053 190 ILE B O 1
ATOM 3886 N N . CYS B 1 191 ? 13.96700 23.09300 28.07700 1.000 40.05541 191 CYS B N 1
ATOM 3887 C CA . CYS B 1 191 ? 14.66500 21.83100 28.30100 1.000 43.09541 191 CYS B CA 1
ATOM 3888 C C . CYS B 1 191 ? 13.66200 20.68500 28.31100 1.000 47.75541 191 CYS B C 1
ATOM 3889 O O . CYS B 1 191 ? 13.06000 20.38700 29.35000 1.000 48.93541 191 CYS B O 1
ATOM 3892 N N . PRO B 1 192 ? 13.43000 20.01900 27.19100 1.000 44.36991 192 PRO B N 1
ATOM 3893 C CA . PRO B 1 192 ? 12.63600 18.79200 27.20500 1.000 43.11991 192 PRO B CA 1
ATOM 3894 C C . PRO B 1 192 ? 13.52200 17.56200 27.33100 1.000 42.98991 192 PRO B C 1
ATOM 3895 O O . PRO B 1 192 ? 14.70100 17.56800 26.97500 1.000 44.43991 192 PRO B O 1
ATOM 3899 N N . SER B 1 193 ? 12.92500 16.50600 27.86300 1.000 44.09235 193 SER B N 1
ATOM 3900 C CA . SER B 1 193 ? 13.54500 15.19100 27.91900 1.000 45.00502 193 SER B CA 1
ATOM 3901 C C . SER B 1 193 ? 13.12200 14.41100 26.67300 1.000 44.83082 193 SER B C 1
ATOM 3902 O O . SER B 1 193 ? 12.72400 15.01400 25.67500 1.000 47.91082 193 SER B O 1
ATOM 3905 N N . TYR B 1 194 ? 13.20100 13.08000 26.71000 1.000 42.82773 194 TYR B N 1
ATOM 3906 C CA . TYR B 1 194 ? 12.80500 12.27600 25.55700 1.000 43.65074 194 TYR B CA 1
ATOM 3907 C C . TYR B 1 194 ? 11.38900 12.63000 25.11400 1.000 41.23357 194 TYR B C 1
ATOM 3908 O O . TYR B 1 194 ? 10.44700 12.59800 25.91100 1.000 39.37229 194 TYR B O 1
ATOM 3917 N N . ILE B 1 195 ? 11.24600 12.98100 23.83900 1.000 41.65737 195 ILE B N 1
ATOM 3918 C CA . ILE B 1 195 ? 9.98800 13.46500 23.28300 1.000 36.76965 195 ILE B CA 1
ATOM 3919 C C . ILE B 1 195 ? 9.33900 12.34500 22.48300 1.000 38.59374 195 ILE B C 1
ATOM 3920 O O . ILE B 1 195 ? 9.91900 11.85300 21.50800 1.000 44.59677 195 ILE B O 1
ATOM 3925 N N . PHE B 1 196 ? 8.13300 11.95100 22.88300 1.000 36.76854 196 PHE B N 1
ATOM 3926 C CA . PHE B 1 196 ? 7.33300 10.96800 22.17000 1.000 33.89189 196 PHE B CA 1
ATOM 3927 C C . PHE B 1 196 ? 6.03600 11.61800 21.71100 1.000 37.75843 196 PHE B C 1
ATOM 3928 O O . PHE B 1 196 ? 5.61700 12.65200 22.23900 1.000 41.14060 196 PHE B O 1
ATOM 3936 N N . GLY B 1 197 ? 5.39800 11.00600 20.71600 1.000 41.85971 197 GLY B N 1
ATOM 3937 C CA . GLY B 1 197 ? 4.13200 11.50000 20.22900 1.000 48.16971 197 GLY B CA 1
ATOM 3938 C C . GLY B 1 197 ? 3.90300 11.20000 18.76400 1.000 46.19971 197 GLY B C 1
ATOM 3939 O O . GLY B 1 197 ? 4.81100 10.77300 18.04200 1.000 43.40971 197 GLY B O 1
ATOM 3940 N N . PRO B 1 198 ? 2.67400 11.42300 18.29500 1.000 46.43166 198 PRO B N 1
ATOM 3941 C CA . PRO B 1 198 ? 2.36600 11.16400 16.88500 1.000 43.64177 198 PRO B CA 1
ATOM 3942 C C . PRO B 1 198 ? 3.20700 12.04000 15.96900 1.000 45.17684 198 PRO B C 1
ATOM 3943 O O . PRO B 1 198 ? 3.53400 13.18600 16.29100 1.000 39.37253 198 PRO B O 1
ATOM 3947 N N . MET B 1 199 ? 3.55800 11.48100 14.81500 1.000 47.43033 199 MET B N 1
ATOM 3948 C CA . MET B 1 199 ? 4.41600 12.15200 13.85000 1.000 41.68033 199 MET B CA 1
ATOM 3949 C C . MET B 1 199 ? 3.58500 12.86300 12.79000 1.000 36.37315 199 MET B C 1
ATOM 3950 O O . MET B 1 199 ? 2.57900 12.32900 12.31300 1.000 36.24480 199 MET B O 1
ATOM 3955 N N . LEU B 1 200 ? 4.01500 14.07200 12.43200 1.000 33.53017 200 LEU B N 1
ATOM 3956 C CA . LEU B 1 200 ? 3.47300 14.78600 11.28300 1.000 36.01587 200 LEU B CA 1
ATOM 3957 C C . LEU B 1 200 ? 4.30000 14.59400 10.01800 1.000 41.58587 200 LEU B C 1
ATOM 3958 O O . LEU B 1 200 ? 3.73500 14.53100 8.92200 1.000 41.88587 200 LEU B O 1
ATOM 3963 N N . GLN B 1 201 ? 5.61700 14.48200 10.14800 1.000 41.24317 201 GLN B N 1
ATOM 3964 C CA . GLN B 1 201 ? 6.49700 14.28300 9.01200 1.000 41.23028 201 GLN B CA 1
ATOM 3965 C C . GLN B 1 201 ? 6.44900 12.82800 8.55100 1.000 42.27028 201 GLN B C 1
ATOM 3966 O O . GLN B 1 201 ? 6.04200 11.94000 9.30300 1.000 42.22617 201 GLN B O 1
ATOM 3972 N N . PRO B 1 202 ? 6.84900 12.55400 7.30500 1.000 47.51460 202 PRO B N 1
ATOM 3973 C CA . PRO B 1 202 ? 6.71300 11.18100 6.79400 1.000 46.16339 202 PRO B CA 1
ATOM 3974 C C . PRO B 1 202 ? 7.70000 10.19800 7.40200 1.000 46.86863 202 PRO B C 1
ATOM 3975 O O . PRO B 1 202 ? 7.35200 9.02400 7.58200 1.000 49.45745 202 PRO B O 1
ATOM 3979 N N . THR B 1 203 ? 8.91900 10.63200 7.70900 1.000 43.65556 203 THR B N 1
ATOM 3980 C CA . THR B 1 203 ? 9.95900 9.75600 8.22400 1.000 43.01901 203 THR B CA 1
ATOM 3981 C C . THR B 1 203 ? 9.98400 9.80800 9.74500 1.000 45.52184 203 THR B C 1
ATOM 3982 O O . THR B 1 203 ? 9.70500 10.84100 10.35600 1.000 44.97872 203 THR B O 1
ATOM 3986 N N . ILE B 1 204 ? 10.31800 8.68600 10.35100 1.000 39.77412 204 ILE B N 1
ATOM 3987 C CA . ILE B 1 204 ? 10.34800 8.60500 11.80400 1.000 37.69412 204 ILE B CA 1
ATOM 3988 C C . ILE B 1 204 ? 11.62100 9.25900 12.32700 1.000 41.03412 204 ILE B C 1
ATOM 3989 O O . ILE B 1 204 ? 12.68500 9.19600 11.69900 1.000 38.21458 204 ILE B O 1
ATOM 3994 N N . ASN B 1 205 ? 11.50600 9.91600 13.48000 1.000 36.09560 205 ASN B N 1
ATOM 3995 C CA . ASN B 1 205 ? 12.63400 10.56400 14.12700 1.000 32.78560 205 ASN B CA 1
ATOM 3996 C C . ASN B 1 205 ? 13.33000 9.57500 15.05900 1.000 37.40685 205 ASN B C 1
ATOM 3997 O O . ASN B 1 205 ? 13.01200 8.38500 15.08600 1.000 38.99560 205 ASN B O 1
ATOM 4002 N N . SER B 1 206 ? 14.28100 10.07400 15.85100 1.000 37.26557 206 SER B N 1
ATOM 4003 C CA . SER B 1 206 ? 15.14900 9.20400 16.63700 1.000 36.02035 206 SER B CA 1
ATOM 4004 C C . SER B 1 206 ? 14.48500 8.76000 17.93300 1.000 37.72407 206 SER B C 1
ATOM 4005 O O . SER B 1 206 ? 14.53700 7.57600 18.29000 1.000 40.08557 206 SER B O 1
ATOM 4008 N N . SER B 1 207 ? 13.88300 9.70200 18.66400 1.000 39.57769 207 SER B N 1
ATOM 4009 C CA . SER B 1 207 ? 13.22500 9.35200 19.91800 1.000 36.92593 207 SER B CA 1
ATOM 4010 C C . SER B 1 207 ? 12.16100 8.28700 19.69000 1.000 39.43488 207 SER B C 1
ATOM 4011 O O . SER B 1 207 ? 12.16000 7.24100 20.34900 1.000 41.89488 207 SER B O 1
ATOM 4014 N N . ASN B 1 208 ? 11.25400 8.53200 18.74100 1.000 36.87186 208 ASN B N 1
ATOM 4015 C CA . ASN B 1 208 ? 10.24700 7.53800 18.40000 1.000 36.13483 208 ASN B CA 1
ATOM 4016 C C . ASN B 1 208 ? 10.86800 6.25100 17.88100 1.000 37.31328 208 ASN B C 1
ATOM 4017 O O . ASN B 1 208 ? 10.22700 5.19800 17.95300 1.000 39.26834 208 ASN B O 1
ATOM 4022 N N . LEU B 1 209 ? 12.09800 6.30800 17.36700 1.000 34.24533 209 LEU B N 1
ATOM 4023 C CA . LEU B 1 209 ? 12.75500 5.08500 16.92200 1.000 33.95282 209 LEU B CA 1
ATOM 4024 C C . LEU B 1 209 ? 13.06800 4.17300 18.10200 1.000 41.28971 209 LEU B C 1
ATOM 4025 O O . LEU B 1 209 ? 12.89400 2.95200 18.01300 1.000 42.50755 209 LEU B O 1
ATOM 4030 N N . GLU B 1 210 ? 13.52800 4.74600 19.22100 1.000 42.35741 210 GLU B N 1
ATOM 4031 C CA . GLU B 1 210 ? 13.85100 3.93300 20.39200 1.000 38.48402 210 GLU B CA 1
ATOM 4032 C C . GLU B 1 210 ? 12.60200 3.49000 21.13700 1.000 38.70714 210 GLU B C 1
ATOM 4033 O O . GLU B 1 210 ? 12.62500 2.45300 21.81600 1.000 45.58183 210 GLU B O 1
ATOM 4039 N N . LEU B 1 211 ? 11.51400 4.25600 21.03500 1.000 35.89993 211 LEU B N 1
ATOM 4040 C CA . LEU B 1 211 ? 10.24300 3.75400 21.54200 1.000 37.79485 211 LEU B CA 1
ATOM 4041 C C . LEU B 1 211 ? 9.72500 2.61100 20.67700 1.000 40.51643 211 LEU B C 1
ATOM 4042 O O . LEU B 1 211 ? 9.17800 1.62900 21.19500 1.000 44.04199 211 LEU B O 1
ATOM 4047 N N . LEU B 1 212 ? 9.89800 2.71600 19.35700 1.000 38.59498 212 LEU B N 1
ATOM 4048 C CA . LEU B 1 212 ? 9.48500 1.63800 18.46900 1.000 36.47842 212 LEU B CA 1
ATOM 4049 C C . LEU B 1 212 ? 10.33800 0.39100 18.67000 1.000 39.20392 212 LEU B C 1
ATOM 4050 O O . LEU B 1 212 ? 9.83600 -0.73200 18.53900 1.000 39.82763 212 LEU B O 1
ATOM 4055 N N . ARG B 1 213 ? 11.62100 0.56500 19.00000 1.000 41.07700 213 ARG B N 1
ATOM 4056 C CA . ARG B 1 213 ? 12.48500 -0.58300 19.26500 1.000 42.05315 213 ARG B CA 1
ATOM 4057 C C . ARG B 1 213 ? 11.98300 -1.40500 20.44600 1.000 44.87080 213 ARG B C 1
ATOM 4058 O O . ARG B 1 213 ? 12.17700 -2.62800 20.47900 1.000 46.20967 213 ARG B O 1
ATOM 4066 N N . LEU B 1 214 ? 11.35100 -0.75000 21.42700 1.000 46.94521 214 LEU B N 1
ATOM 4067 C CA . LEU B 1 214 ? 10.71500 -1.45600 22.53300 1.000 41.67315 214 LEU B CA 1
ATOM 4068 C C . LEU B 1 214 ? 9.49600 -2.25800 22.08300 1.000 40.90682 214 LEU B C 1
ATOM 4069 O O . LEU B 1 214 ? 9.10600 -3.21000 22.77000 1.000 37.85969 214 LEU B O 1
ATOM 4074 N N . MET B 1 215 ? 8.88300 -1.88100 20.95300 1.000 43.08960 215 MET B N 1
ATOM 4075 C CA . MET B 1 215 ? 7.76400 -2.63200 20.39200 1.000 37.29314 215 MET B CA 1
ATOM 4076 C C . MET B 1 215 ? 8.23900 -3.83000 19.58400 1.000 36.12102 215 MET B C 1
ATOM 4077 O O . MET B 1 215 ? 7.55300 -4.85700 19.53700 1.000 35.22485 215 MET B O 1
ATOM 4082 N N . LYS B 1 216 ? 9.39700 -3.71300 18.93800 1.000 37.86867 216 LYS B N 1
ATOM 4083 C CA . LYS B 1 216 ? 9.96000 -4.80100 18.14500 1.000 41.94084 216 LYS B CA 1
ATOM 4084 C C . LYS B 1 216 ? 10.80200 -5.65900 19.07800 1.000 39.31607 216 LYS B C 1
ATOM 4085 O O . LYS B 1 216 ? 12.00700 -5.45300 19.23100 1.000 42.79543 216 LYS B O 1
ATOM 4091 N N . GLY B 1 217 ? 10.15200 -6.62700 19.72000 1.000 38.39291 217 GLY B N 1
ATOM 4092 C CA . GLY B 1 217 ? 10.83800 -7.52700 20.62400 1.000 40.76699 217 GLY B CA 1
ATOM 4093 C C . GLY B 1 217 ? 12.06000 -8.16000 20.00000 1.000 48.85574 217 GLY B C 1
ATOM 4094 O O . GLY B 1 217 ? 12.10800 -8.37600 18.78400 1.000 55.83574 217 GLY B O 1
ATOM 4095 N N . ASP B 1 218 ? 13.06100 -8.44300 20.82200 1.000 52.41564 218 ASP B N 1
ATOM 4096 C CA . ASP B 1 218 ? 14.31700 -8.99400 20.33900 1.000 54.55828 218 ASP B CA 1
ATOM 4097 C C . ASP B 1 218 ? 14.82300 -9.97900 21.38500 1.000 57.41486 218 ASP B C 1
ATOM 4098 O O . ASP B 1 218 ? 14.06300 -10.43300 22.24700 1.000 56.94685 218 ASP B O 1
ATOM 4103 N N . ASP B 1 219 ? 16.11000 -10.30800 21.31300 1.000 60.33424 219 ASP B N 1
ATOM 4104 C CA . ASP B 1 219 ? 16.72600 -11.19500 22.28000 1.000 62.34420 219 ASP B CA 1
ATOM 4105 C C . ASP B 1 219 ? 17.79100 -10.52200 23.12100 1.000 62.88440 219 ASP B C 1
ATOM 4106 O O . ASP B 1 219 ? 18.06200 -10.99600 24.22600 1.000 67.60692 219 ASP B O 1
ATOM 4111 N N . GLU B 1 220 ? 18.37600 -9.42500 22.65200 1.000 62.22609 220 GLU B N 1
ATOM 4112 C CA . GLU B 1 220 ? 19.47200 -8.80000 23.36800 1.000 61.65136 220 GLU B CA 1
ATOM 4113 C C . GLU B 1 220 ? 18.99600 -8.23500 24.70100 1.000 60.14962 220 GLU B C 1
ATOM 4114 O O . GLU B 1 220 ? 17.81400 -7.94900 24.90700 1.000 56.94863 220 GLU B O 1
ATOM 4120 N N . SER B 1 221 ? 19.94100 -8.09700 25.62000 1.000 61.67430 221 SER B N 1
ATOM 4121 C CA . SER B 1 221 ? 19.67000 -7.60000 26.96100 1.000 60.84644 221 SER B CA 1
ATOM 4122 C C . SER B 1 221 ? 20.10300 -6.14500 27.02300 1.000 63.45205 221 SER B C 1
ATOM 4123 O O . SER B 1 221 ? 21.29900 -5.84500 27.11400 1.000 67.79668 221 SER B O 1
ATOM 4126 N N . ILE B 1 222 ? 19.13900 -5.25500 26.96600 1.000 60.72016 222 ILE B N 1
ATOM 4127 C CA . ILE B 1 222 ? 19.39200 -3.83600 27.13900 1.000 62.66268 222 ILE B CA 1
ATOM 4128 C C . ILE B 1 222 ? 19.18100 -3.49600 28.60500 1.000 64.39837 222 ILE B C 1
ATOM 4129 O O . ILE B 1 222 ? 18.42900 -4.16700 29.32400 1.000 61.03940 222 ILE B O 1
ATOM 4134 N N . GLU B 1 223 ? 19.87500 -2.46400 29.06600 1.000 63.52300 223 GLU B N 1
ATOM 4135 C CA . GLU B 1 223 ? 19.75300 -2.06300 30.45700 1.000 64.14637 223 GLU B CA 1
ATOM 4136 C C . GLU B 1 223 ? 18.49300 -1.23500 30.65800 1.000 62.42030 223 GLU B C 1
ATOM 4137 O O . GLU B 1 223 ? 18.18900 -0.32500 29.88300 1.000 63.31524 223 GLU B O 1
ATOM 4143 N N . ASN B 1 224 ? 17.76700 -1.54600 31.72000 1.000 58.42004 224 ASN B N 1
ATOM 4144 C CA . ASN B 1 224 ? 16.47000 -0.94300 32.01900 1.000 55.68004 224 ASN B CA 1
ATOM 4145 C C . ASN B 1 224 ? 16.68500 0.50000 32.46500 1.000 57.54370 224 ASN B C 1
ATOM 4146 O O . ASN B 1 224 ? 16.63900 0.83100 33.65200 1.000 57.80211 224 ASN B O 1
ATOM 4151 N N . LYS B 1 225 ? 16.91600 1.38100 31.49400 1.000 53.24966 225 LYS B N 1
ATOM 4152 C CA . LYS B 1 225 ? 17.16700 2.77300 31.83000 1.000 53.63037 225 LYS B CA 1
ATOM 4153 C C . LYS B 1 225 ? 15.88600 3.47200 32.26300 1.000 49.34809 225 LYS B C 1
ATOM 4154 O O . LYS B 1 225 ? 14.76900 3.04100 31.95900 1.000 46.01398 225 LYS B O 1
ATOM 4160 N N . PHE B 1 226 ? 16.06900 4.56800 32.98900 1.000 50.16698 226 PHE B N 1
ATOM 4161 C CA . PHE B 1 226 ? 14.96400 5.40600 33.42200 1.000 45.66176 226 PHE B CA 1
ATOM 4162 C C . PHE B 1 226 ? 14.75300 6.48100 32.36500 1.000 47.18624 226 PHE B C 1
ATOM 4163 O O . PHE B 1 226 ? 15.59300 7.36800 32.19900 1.000 54.59593 226 PHE B O 1
ATOM 4171 N N . LEU B 1 227 ? 13.64000 6.39900 31.64500 1.000 43.20071 227 LEU B N 1
ATOM 4172 C CA . LEU B 1 227 ? 13.33400 7.35800 30.59300 1.000 43.25658 227 LEU B CA 1
ATOM 4173 C C . LEU B 1 227 ? 12.48900 8.49000 31.15100 1.000 39.49642 227 LEU B C 1
ATOM 4174 O O . LEU B 1 227 ? 11.44800 8.24800 31.76400 1.000 40.75740 227 LEU B O 1
ATOM 4179 N N . LEU B 1 228 ? 12.93000 9.72000 30.93600 1.000 37.92698 228 LEU B N 1
ATOM 4180 C CA . LEU B 1 228 ? 12.09900 10.88700 31.18700 1.000 41.92912 228 LEU B CA 1
ATOM 4181 C C . LEU B 1 228 ? 11.40600 11.26300 29.88300 1.000 45.79912 228 LEU B C 1
ATOM 4182 O O . LEU B 1 228 ? 12.05300 11.31700 28.83400 1.000 48.10912 228 LEU B O 1
ATOM 4187 N N . MET B 1 229 ? 10.09700 11.51400 29.94100 1.000 42.50031 229 MET B N 1
ATOM 4188 C CA . MET B 1 229 ? 9.29800 11.62200 28.72700 1.000 38.64157 229 MET B CA 1
ATOM 4189 C C . MET B 1 229 ? 8.36900 12.82900 28.76200 1.000 39.08618 229 MET B C 1
ATOM 4190 O O . MET B 1 229 ? 7.88800 13.23700 29.82400 1.000 41.75009 229 MET B O 1
ATOM 4195 N N . VAL B 1 230 ? 8.11900 13.38200 27.57000 1.000 39.78248 230 VAL B N 1
ATOM 4196 C CA . VAL B 1 230 ? 7.20700 14.50600 27.36300 1.000 40.14789 230 VAL B CA 1
ATOM 4197 C C . VAL B 1 230 ? 6.54500 14.33800 25.99700 1.000 40.80090 230 VAL B C 1
ATOM 4198 O O . VAL B 1 230 ? 7.15400 13.82000 25.05800 1.000 45.11924 230 VAL B O 1
ATOM 4202 N N . ASP B 1 231 ? 5.28600 14.76900 25.88500 1.000 41.67018 231 ASP B N 1
ATOM 4203 C CA . ASP B 1 231 ? 4.57700 14.70300 24.61000 1.000 39.79593 231 ASP B CA 1
ATOM 4204 C C . ASP B 1 231 ? 4.98600 15.86900 23.71500 1.000 40.67552 231 ASP B C 1
ATOM 4205 O O . ASP B 1 231 ? 5.11800 17.00700 24.17500 1.000 41.03972 231 ASP B O 1
ATOM 4210 N N . VAL B 1 232 ? 5.17400 15.57500 22.42100 1.000 43.27399 232 VAL B N 1
ATOM 4211 C CA . VAL B 1 232 ? 5.62700 16.58900 21.46800 1.000 37.80557 232 VAL B CA 1
ATOM 4212 C C . VAL B 1 232 ? 4.59600 17.70300 21.33000 1.000 39.53374 232 VAL B C 1
ATOM 4213 O O . VAL B 1 232 ? 4.94900 18.87700 21.16400 1.000 39.34055 232 VAL B O 1
ATOM 4217 N N . ARG B 1 233 ? 3.30700 17.36100 21.40600 1.000 36.03427 233 ARG B N 1
ATOM 4218 C CA . ARG B 1 233 ? 2.27500 18.39000 21.35500 1.000 35.31427 233 ARG B CA 1
ATOM 4219 C C . ARG B 1 233 ? 2.32100 19.28200 22.58700 1.000 36.96050 233 ARG B C 1
ATOM 4220 O O . ARG B 1 233 ? 2.02700 20.48000 22.49700 1.000 35.53273 233 ARG B O 1
ATOM 4228 N N . ASP B 1 234 ? 2.69600 18.72000 23.73900 1.000 40.65094 234 ASP B N 1
ATOM 4229 C CA . ASP B 1 234 ? 2.82500 19.52300 24.94800 1.000 34.45027 234 ASP B CA 1
ATOM 4230 C C . ASP B 1 234 ? 4.04200 20.42900 24.86600 1.000 34.72304 234 ASP B C 1
ATOM 4231 O O . ASP B 1 234 ? 4.00600 21.57000 25.33900 1.000 35.66111 234 ASP B O 1
ATOM 4236 N N . VAL B 1 235 ? 5.12600 19.94000 24.26600 1.000 34.15932 235 VAL B N 1
ATOM 4237 C CA . VAL B 1 235 ? 6.29100 20.78800 24.03500 1.000 32.23003 235 VAL B CA 1
ATOM 4238 C C . VAL B 1 235 ? 5.91500 21.97200 23.15200 1.000 34.30475 235 VAL B C 1
ATOM 4239 O O . VAL B 1 235 ? 6.31600 23.11300 23.41200 1.000 34.06521 235 VAL B O 1
ATOM 4243 N N . ALA B 1 236 ? 5.11600 21.72600 22.10900 1.000 38.80748 236 ALA B N 1
ATOM 4244 C CA . ALA B 1 236 ? 4.65600 22.82200 21.26000 1.000 40.53736 236 ALA B CA 1
ATOM 4245 C C . ALA B 1 236 ? 3.78000 23.78400 22.05000 1.000 40.06000 236 ALA B C 1
ATOM 4246 O O . ALA B 1 236 ? 3.90700 25.00800 21.92500 1.000 39.85599 236 ALA B O 1
ATOM 4248 N N . GLU B 1 237 ? 2.88700 23.24300 22.88000 1.000 35.76134 237 GLU B N 1
ATOM 4249 C CA . GLU B 1 237 ? 2.05800 24.09000 23.72700 1.000 41.07783 237 GLU B CA 1
ATOM 4250 C C . GLU B 1 237 ? 2.90900 24.89300 24.70100 1.000 40.79586 237 GLU B C 1
ATOM 4251 O O . GLU B 1 237 ? 2.58900 26.04600 25.01500 1.000 44.11395 237 GLU B O 1
ATOM 4257 N N . ALA B 1 238 ? 4.00300 24.30200 25.18600 1.000 36.97379 238 ALA B N 1
ATOM 4258 C CA . ALA B 1 238 ? 4.87800 25.02500 26.09800 1.000 34.49514 238 ALA B CA 1
ATOM 4259 C C . ALA B 1 238 ? 5.60300 26.15600 25.38300 1.000 37.78287 238 ALA B C 1
ATOM 4260 O O . ALA B 1 238 ? 5.77100 27.24500 25.94300 1.000 36.53531 238 ALA B O 1
ATOM 4262 N N . ILE B 1 239 ? 6.03400 25.91500 24.14000 1.000 41.81321 239 ILE B N 1
ATOM 4263 C CA . ILE B 1 239 ? 6.73300 26.94400 23.37400 1.000 38.30196 239 ILE B CA 1
ATOM 4264 C C . ILE B 1 239 ? 5.79900 28.10300 23.05900 1.000 39.62901 239 ILE B C 1
ATOM 4265 O O . ILE B 1 239 ? 6.19100 29.27400 23.13900 1.000 41.74707 239 ILE B O 1
ATOM 4270 N N . LEU B 1 240 ? 4.55300 27.79900 22.69400 1.000 38.63474 240 LEU B N 1
ATOM 4271 C CA . LEU B 1 240 ? 3.56400 28.85500 22.51600 1.000 41.04141 240 LEU B CA 1
ATOM 4272 C C . LEU B 1 240 ? 3.42200 29.67600 23.78800 1.000 44.26864 240 LEU B C 1
ATOM 4273 O O . LEU B 1 240 ? 3.50900 30.91000 23.76000 1.000 44.79698 240 LEU B O 1
ATOM 4278 N N . LEU B 1 241 ? 3.23000 28.99700 24.92100 1.000 45.62874 241 LEU B N 1
ATOM 4279 C CA . LEU B 1 241 ? 3.02600 29.69600 26.18300 1.000 47.88825 241 LEU B CA 1
ATOM 4280 C C . LEU B 1 241 ? 4.24900 30.51700 26.56500 1.000 47.02825 241 LEU B C 1
ATOM 4281 O O . LEU B 1 241 ? 4.12100 31.66300 27.00900 1.000 49.25825 241 LEU B O 1
ATOM 4286 N N . LEU B 1 242 ? 5.44600 29.95300 26.38100 1.000 42.03676 242 LEU B N 1
ATOM 4287 C CA . LEU B 1 242 ? 6.66700 30.67400 26.72700 1.000 45.72520 242 LEU B CA 1
ATOM 4288 C C . LEU B 1 242 ? 6.84600 31.92100 25.87000 1.000 49.32564 242 LEU B C 1
ATOM 4289 O O . LEU B 1 242 ? 7.36800 32.93600 26.34700 1.000 54.69097 242 LEU B O 1
ATOM 4294 N N . TYR B 1 243 ? 6.43000 31.86600 24.60100 1.000 49.87641 243 TYR B N 1
ATOM 4295 C CA . TYR B 1 243 ? 6.59400 33.02300 23.72600 1.000 47.72748 243 TYR B CA 1
ATOM 4296 C C . TYR B 1 243 ? 5.56300 34.09900 24.04400 1.000 46.85549 243 TYR B C 1
ATOM 4297 O O . TYR B 1 243 ? 5.90600 35.27600 24.20600 1.000 45.51184 243 TYR B O 1
ATOM 4306 N N . GLU B 1 244 ? 4.29200 33.71000 24.15300 1.000 49.96946 244 GLU B N 1
ATOM 4307 C CA . GLU B 1 244 ? 3.23500 34.69100 24.37200 1.000 51.26488 244 GLU B CA 1
ATOM 4308 C C . GLU B 1 244 ? 3.32100 35.31700 25.76100 1.000 59.45607 244 GLU B C 1
ATOM 4309 O O . GLU B 1 244 ? 3.05800 36.51400 25.92000 1.000 66.30644 244 GLU B O 1
ATOM 4315 N N . LYS B 1 245 ? 3.68100 34.52800 26.77500 1.000 54.06738 245 LYS B N 1
ATOM 4316 C CA . LYS B 1 245 ? 3.82000 35.05400 28.13000 1.000 60.56838 245 LYS B CA 1
ATOM 4317 C C . LYS B 1 245 ? 5.04800 35.95400 28.22900 1.000 57.60941 245 LYS B C 1
ATOM 4318 O O . LYS B 1 245 ? 6.16400 35.53800 27.90400 1.000 57.07660 245 LYS B O 1
ATOM 4324 N N . GLN B 1 246 ? 4.84600 37.18500 28.69200 1.000 55.68067 246 GLN B N 1
ATOM 4325 C CA . GLN B 1 246 ? 5.94600 38.11700 28.88100 1.000 56.87869 246 GLN B CA 1
ATOM 4326 C C . GLN B 1 246 ? 6.53100 37.96000 30.28600 1.000 57.29047 246 GLN B C 1
ATOM 4327 O O . GLN B 1 246 ? 5.96900 37.27700 31.14400 1.000 53.09953 246 GLN B O 1
ATOM 4333 N N . GLU B 1 247 ? 7.68100 38.60600 30.51000 1.000 58.53877 247 GLU B N 1
ATOM 4334 C CA . GLU B 1 247 ? 8.40800 38.55500 31.78100 1.000 58.95137 247 GLU B CA 1
ATOM 4335 C C . GLU B 1 247 ? 8.91600 37.14400 32.06000 1.000 60.03742 247 GLU B C 1
ATOM 4336 O O . GLU B 1 247 ? 8.83700 36.63900 33.18200 1.000 61.16190 247 GLU B O 1
ATOM 4342 N N . THR B 1 248 ? 9.44200 36.50600 31.02300 1.000 57.72579 248 THR B N 1
ATOM 4343 C CA . THR B 1 248 ? 10.07600 35.20500 31.12700 1.000 49.37792 248 THR B CA 1
ATOM 4344 C C . THR B 1 248 ? 11.56000 35.35300 30.82200 1.000 49.81080 248 THR B C 1
ATOM 4345 O O . THR B 1 248 ? 11.96900 36.24600 30.07300 1.000 50.79536 248 THR B O 1
ATOM 4349 N N . SER B 1 249 ? 12.36400 34.47800 31.41800 1.000 42.27241 249 SER B N 1
ATOM 4350 C CA . SER B 1 249 ? 13.80400 34.51700 31.22500 1.000 43.94564 249 SER B CA 1
ATOM 4351 C C . SER B 1 249 ? 14.39500 33.20900 31.71700 1.000 44.51497 249 SER B C 1
ATOM 4352 O O . SER B 1 249 ? 13.86000 32.57900 32.63400 1.000 54.95564 249 SER B O 1
ATOM 4355 N N . GLY B 1 250 ? 15.49600 32.80400 31.09000 1.000 45.65644 250 GLY B N 1
ATOM 4356 C CA . GLY B 1 250 ? 16.24700 31.65500 31.55500 1.000 47.27644 250 GLY B CA 1
ATOM 4357 C C . GLY B 1 250 ? 15.79000 30.33200 30.97800 1.000 45.64723 250 GLY B C 1
ATOM 4358 O O . GLY B 1 250 ? 15.23300 30.29000 29.87900 1.000 48.42649 250 GLY B O 1
ATOM 4359 N N . ARG B 1 251 ? 16.02400 29.24600 31.71000 1.000 41.30603 251 ARG B N 1
ATOM 4360 C CA . ARG B 1 251 ? 15.68300 27.90400 31.26500 1.000 40.33603 251 ARG B CA 1
ATOM 4361 C C . ARG B 1 251 ? 14.33000 27.48300 31.81900 1.000 39.48603 251 ARG B C 1
ATOM 4362 O O . ARG B 1 251 ? 13.87900 27.97600 32.85500 1.000 43.22603 251 ARG B O 1
ATOM 4370 N N . TYR B 1 252 ? 13.68700 26.56000 31.11300 1.000 34.27371 252 TYR B N 1
ATOM 4371 C CA . TYR B 1 252 ? 12.41800 25.99300 31.54500 1.000 35.57331 252 TYR B CA 1
ATOM 4372 C C . TYR B 1 252 ? 12.43300 24.51200 31.21600 1.000 42.77994 252 TYR B C 1
ATOM 4373 O O . TYR B 1 252 ? 12.49700 24.13400 30.04400 1.000 45.51052 252 TYR B O 1
ATOM 4382 N N . ILE B 1 253 ? 12.38600 23.68900 32.23800 1.000 47.86082 253 ILE B N 1
ATOM 4383 C CA . ILE B 1 253 ? 12.38500 22.24100 32.07800 1.000 47.13082 253 ILE B CA 1
ATOM 4384 C C . ILE B 1 253 ? 10.97700 21.78400 31.72500 1.000 43.66082 253 ILE B C 1
ATOM 4385 O O . ILE B 1 253 ? 9.99100 22.29400 32.27200 1.000 45.21082 253 ILE B O 1
ATOM 4390 N N . SER B 1 254 ? 10.87800 20.82400 30.80000 1.000 48.90059 254 SER B N 1
ATOM 4391 C CA . SER B 1 254 ? 9.60700 20.21000 30.40400 1.000 51.26145 254 SER B CA 1
ATOM 4392 C C . SER B 1 254 ? 9.80900 18.69800 30.29000 1.000 47.52550 254 SER B C 1
ATOM 4393 O O . SER B 1 254 ? 10.07800 18.18100 29.20300 1.000 53.19550 254 SER B O 1
ATOM 4396 N N . SER B 1 255 ? 9.67000 17.99300 31.41300 1.000 47.57175 255 SER B N 1
ATOM 4397 C CA . SER B 1 255 ? 9.74600 16.53000 31.45500 1.000 51.46518 255 SER B CA 1
ATOM 4398 C C . SER B 1 255 ? 8.76600 16.02200 32.50300 1.000 54.64998 255 SER B C 1
ATOM 4399 O O . SER B 1 255 ? 9.14300 15.71800 33.64200 1.000 54.12567 255 SER B O 1
ATOM 4402 N N . PRO B 1 256 ? 7.48300 15.90900 32.14700 1.000 52.66927 256 PRO B N 1
ATOM 4403 C CA . PRO B 1 256 ? 6.47300 15.58200 33.16500 1.000 53.31927 256 PRO B CA 1
ATOM 4404 C C . PRO B 1 256 ? 6.51900 14.14400 33.65600 1.000 52.16152 256 PRO B C 1
ATOM 4405 O O . PRO B 1 256 ? 6.21000 13.90100 34.83000 1.000 60.34626 256 PRO B O 1
ATOM 4409 N N . HIS B 1 257 ? 6.88200 13.18500 32.81000 1.000 44.87928 257 HIS B N 1
ATOM 4410 C CA . HIS B 1 257 ? 6.76300 11.77600 33.15000 1.000 46.04928 257 HIS B CA 1
ATOM 4411 C C . HIS B 1 257 ? 8.14200 11.12500 33.20200 1.000 42.91938 257 HIS B C 1
ATOM 4412 O O . HIS B 1 257 ? 9.12500 11.65900 32.68400 1.000 50.87928 257 HIS B O 1
ATOM 4419 N N . GLY B 1 258 ? 8.20700 9.96800 33.85800 1.000 38.83509 258 GLY B N 1
ATOM 4420 C CA . GLY B 1 258 ? 9.45700 9.24800 34.00700 1.000 38.98509 258 GLY B CA 1
ATOM 4421 C C . GLY B 1 258 ? 9.26500 7.84800 34.55100 1.000 36.59509 258 GLY B C 1
ATOM 4422 O O . GLY B 1 258 ? 8.62200 7.67000 35.58800 1.000 42.46774 258 GLY B O 1
ATOM 4423 N N . MET B 1 259 ? 9.81900 6.84400 33.87200 1.000 35.79872 259 MET B N 1
ATOM 4424 C CA . MET B 1 259 ? 9.60500 5.45700 34.25800 1.000 35.82455 259 MET B CA 1
ATOM 4425 C C . MET B 1 259 ? 10.80900 4.61400 33.86600 1.000 41.01752 259 MET B C 1
ATOM 4426 O O . MET B 1 259 ? 11.65700 5.03100 33.07100 1.000 41.59293 259 MET B O 1
ATOM 4431 N N . ARG B 1 260 ? 10.87100 3.41500 34.44100 1.000 45.54204 260 ARG B N 1
ATOM 4432 C CA . ARG B 1 260 ? 11.80700 2.40300 33.97200 1.000 45.26321 260 ARG B CA 1
ATOM 4433 C C . ARG B 1 260 ? 11.31200 1.80400 32.66100 1.000 43.51838 260 ARG B C 1
ATOM 4434 O O . ARG B 1 260 ? 10.10600 1.70400 32.41500 1.000 42.45347 260 ARG B O 1
ATOM 4442 N N . GLN B 1 261 ? 12.25700 1.40000 31.81300 1.000 37.96428 261 GLN B N 1
ATOM 4443 C CA . GLN B 1 261 ? 11.87600 0.90300 30.49800 1.000 37.77874 261 GLN B CA 1
ATOM 4444 C C . GLN B 1 261 ? 10.98000 -0.32600 30.60700 1.000 42.22960 261 GLN B C 1
ATOM 4445 O O . GLN B 1 261 ? 10.05000 -0.49400 29.81100 1.000 43.40092 261 GLN B O 1
ATOM 4451 N N . SER B 1 262 ? 11.22000 -1.18100 31.60400 1.000 44.78653 262 SER B N 1
ATOM 4452 C CA . SER B 1 262 ? 10.35300 -2.34100 31.79800 1.000 41.10653 262 SER B CA 1
ATOM 4453 C C . SER B 1 262 ? 8.94300 -1.91900 32.18900 1.000 41.43852 262 SER B C 1
ATOM 4454 O O . SER B 1 262 ? 7.96300 -2.47400 31.67900 1.000 44.05571 262 SER B O 1
ATOM 4457 N N . ASN B 1 263 ? 8.82200 -0.94900 33.10000 1.000 40.94087 263 ASN B N 1
ATOM 4458 C CA . ASN B 1 263 ? 7.50400 -0.43700 33.45900 1.000 43.29890 263 ASN B CA 1
ATOM 4459 C C . ASN B 1 263 ? 6.81700 0.19100 32.25400 1.000 42.19278 263 ASN B C 1
ATOM 4460 O O . ASN B 1 263 ? 5.59900 0.05500 32.08000 1.000 44.10760 263 ASN B O 1
ATOM 4465 N N . LEU B 1 264 ? 7.58500 0.88300 31.41000 1.000 43.65236 264 LEU B N 1
ATOM 4466 C CA . LEU B 1 264 ? 7.01700 1.47900 30.20500 1.000 40.29661 264 LEU B CA 1
ATOM 4467 C C . LEU B 1 264 ? 6.46500 0.41100 29.26900 1.000 43.18687 264 LEU B C 1
ATOM 4468 O O . LEU B 1 264 ? 5.37300 0.56700 28.71200 1.000 45.04390 264 LEU B O 1
ATOM 4473 N N . VAL B 1 265 ? 7.20800 -0.68100 29.08600 1.000 38.30519 265 VAL B N 1
ATOM 4474 C CA . VAL B 1 265 ? 6.71600 -1.80000 28.29000 1.000 36.11780 265 VAL B CA 1
ATOM 4475 C C . VAL B 1 265 ? 5.44000 -2.36600 28.90100 1.000 41.62073 265 VAL B C 1
ATOM 4476 O O . VAL B 1 265 ? 4.50900 -2.75800 28.18500 1.000 39.05118 265 VAL B O 1
ATOM 4480 N N . GLU B 1 266 ? 5.36700 -2.39000 30.23500 1.000 47.18682 266 GLU B N 1
ATOM 4481 C CA . GLU B 1 266 ? 4.20600 -2.95300 30.92000 1.000 48.35562 266 GLU B CA 1
ATOM 4482 C C . GLU B 1 266 ? 2.96100 -2.10700 30.69300 1.000 47.31534 266 GLU B C 1
ATOM 4483 O O . GLU B 1 266 ? 1.88300 -2.63700 30.40000 1.000 50.96813 266 GLU B O 1
ATOM 4489 N N . LYS B 1 267 ? 3.07500 -0.79000 30.85800 1.000 42.95262 267 LYS B N 1
ATOM 4490 C CA . LYS B 1 267 ? 1.93200 0.05900 30.55300 1.000 44.64980 267 LYS B CA 1
ATOM 4491 C C . LYS B 1 267 ? 1.61000 0.03700 29.06800 1.000 47.96187 267 LYS B C 1
ATOM 4492 O O . LYS B 1 267 ? 0.43500 0.12500 28.69000 1.000 45.41068 267 LYS B O 1
ATOM 4498 N N . LEU B 1 268 ? 2.63300 -0.08600 28.21900 1.000 47.35927 268 LEU B N 1
ATOM 4499 C CA . LEU B 1 268 ? 2.39100 -0.19700 26.78500 1.000 45.13927 268 LEU B CA 1
ATOM 4500 C C . LEU B 1 268 ? 1.48600 -1.38400 26.47900 1.000 46.47384 268 LEU B C 1
ATOM 4501 O O . LEU B 1 268 ? 0.41700 -1.23000 25.87500 1.000 46.04289 268 LEU B O 1
ATOM 4506 N N . GLU B 1 269 ? 1.88300 -2.57500 26.92700 1.000 41.31162 269 GLU B N 1
ATOM 4507 C CA . GLU B 1 269 ? 1.13500 -3.77900 26.59800 1.000 43.65400 269 GLU B CA 1
ATOM 4508 C C . GLU B 1 269 ? -0.21600 -3.83500 27.29000 1.000 44.29294 269 GLU B C 1
ATOM 4509 O O . GLU B 1 269 ? -1.07500 -4.61800 26.87500 1.000 46.38478 269 GLU B O 1
ATOM 4515 N N . SER B 1 270 ? -0.41800 -3.03900 28.33900 1.000 43.00299 270 SER B N 1
ATOM 4516 C CA . SER B 1 270 ? -1.73200 -2.95800 28.96000 1.000 43.54154 270 SER B CA 1
ATOM 4517 C C . SER B 1 270 ? -2.63100 -1.98100 28.22000 1.000 42.68527 270 SER B C 1
ATOM 4518 O O . SER B 1 270 ? -3.84600 -2.19400 28.14800 1.000 45.37996 270 SER B O 1
ATOM 4521 N N . LEU B 1 271 ? -2.04900 -0.92100 27.66200 1.000 43.29026 271 LEU B N 1
ATOM 4522 C CA . LEU B 1 271 ? -2.78400 0.03400 26.84100 1.000 45.74026 271 LEU B CA 1
ATOM 4523 C C . LEU B 1 271 ? -2.87300 -0.38800 25.38300 1.000 47.52091 271 LEU B C 1
ATOM 4524 O O . LEU B 1 271 ? -3.87700 -0.10100 24.72000 1.000 42.37120 271 LEU B O 1
ATOM 4529 N N . GLN B 1 272 ? -1.84000 -1.04300 24.85900 1.000 47.47527 272 GLN B N 1
ATOM 4530 C CA . GLN B 1 272 ? -1.80000 -1.44700 23.45300 1.000 47.87404 272 GLN B CA 1
ATOM 4531 C C . GLN B 1 272 ? -1.27300 -2.87000 23.34700 1.000 46.16963 272 GLN B C 1
ATOM 4532 O O . GLN B 1 272 ? -0.09700 -3.09700 23.03800 1.000 44.21781 272 GLN B O 1
ATOM 4538 N N . PRO B 1 273 ? -2.12700 -3.86000 23.59600 1.000 50.43006 273 PRO B N 1
ATOM 4539 C CA . PRO B 1 273 ? -1.73100 -5.25200 23.37800 1.000 52.57142 273 PRO B CA 1
ATOM 4540 C C . PRO B 1 273 ? -1.70400 -5.57100 21.89200 1.000 55.92366 273 PRO B C 1
ATOM 4541 O O . PRO B 1 273 ? -2.16700 -4.80500 21.04200 1.000 56.68047 273 PRO B O 1
ATOM 4545 N N . GLY B 1 274 ? -1.15800 -6.74000 21.58500 1.000 53.87972 274 GLY B N 1
ATOM 4546 C CA . GLY B 1 274 ? -0.95200 -7.13700 20.21500 1.000 55.49078 274 GLY B CA 1
ATOM 4547 C C . GLY B 1 274 ? 0.36900 -6.73200 19.60600 1.000 51.94254 274 GLY B C 1
ATOM 4548 O O . GLY B 1 274 ? 0.38500 -6.33500 18.43400 1.000 59.12575 274 GLY B O 1
ATOM 4549 N N . TYR B 1 275 ? 1.47000 -6.79900 20.36200 1.000 44.08044 275 TYR B N 1
ATOM 4550 C CA . TYR B 1 275 ? 2.81700 -6.63000 19.83500 1.000 42.71808 275 TYR B CA 1
ATOM 4551 C C . TYR B 1 275 ? 3.75700 -7.46400 20.68600 1.000 44.22661 275 TYR B C 1
ATOM 4552 O O . TYR B 1 275 ? 3.54000 -7.61800 21.89000 1.000 45.01096 275 TYR B O 1
ATOM 4561 N N . ASN B 1 276 ? 4.76600 -8.04700 20.03900 1.000 41.58532 276 ASN B N 1
ATOM 4562 C CA . ASN B 1 276 ? 5.80500 -8.81600 20.72600 1.000 43.07098 276 ASN B CA 1
ATOM 4563 C C . ASN B 1 276 ? 6.78300 -7.82800 21.35900 1.000 42.88382 276 ASN B C 1
ATOM 4564 O O . ASN B 1 276 ? 7.85200 -7.52600 20.82400 1.000 43.36870 276 ASN B O 1
ATOM 4569 N N . TYR B 1 277 ? 6.39600 -7.31000 22.52300 1.000 39.82828 277 TYR B N 1
ATOM 4570 C CA . TYR B 1 277 ? 7.19900 -6.30500 23.20600 1.000 36.76270 277 TYR B CA 1
ATOM 4571 C C . TYR B 1 277 ? 8.50600 -6.90700 23.71200 1.000 40.90572 277 TYR B C 1
ATOM 4572 O O . TYR B 1 277 ? 8.59500 -8.10400 24.00300 1.000 42.65982 277 TYR B O 1
ATOM 4581 N N . HIS B 1 278 ? 9.53200 -6.06200 23.80600 1.000 41.78638 278 HIS B N 1
ATOM 4582 C CA . HIS B 1 278 ? 10.79600 -6.48900 24.39300 1.000 45.99746 278 HIS B CA 1
ATOM 4583 C C . HIS B 1 278 ? 10.65400 -6.60700 25.90600 1.000 49.47338 278 HIS B C 1
ATOM 4584 O O . HIS B 1 278 ? 10.05000 -5.75000 26.55800 1.000 49.14897 278 HIS B O 1
ATOM 4591 N N . LYS B 1 279 ? 11.21000 -7.68500 26.47200 1.000 49.10086 279 LYS B N 1
ATOM 4592 C CA . LYS B 1 279 ? 11.02700 -7.94700 27.89600 1.000 49.68482 279 LYS B CA 1
ATOM 4593 C C . LYS B 1 279 ? 12.29000 -8.49400 28.54100 1.000 52.24786 279 LYS B C 1
ATOM 4594 O O . LYS B 1 279 ? 12.21600 -9.24400 29.52100 1.000 55.38288 279 LYS B O 1
ATOM 4600 N N . ASN B 1 280 ? 13.45300 -8.12700 28.02000 1.000 50.77882 280 ASN B N 1
ATOM 4601 C CA . ASN B 1 280 ? 14.72200 -8.61600 28.54400 1.000 51.10990 280 ASN B CA 1
ATOM 4602 C C . ASN B 1 280 ? 15.54900 -7.42000 29.00200 1.000 52.05608 280 ASN B C 1
ATOM 4603 O O . ASN B 1 280 ? 16.20900 -6.75700 28.19600 1.000 52.12894 280 ASN B O 1
ATOM 4608 N N . PHE B 1 281 ? 15.51200 -7.15200 30.30400 1.000 57.36772 281 PHE B N 1
ATOM 4609 C CA . PHE B 1 281 ? 16.24700 -6.03900 30.88300 1.000 57.22899 281 PHE B CA 1
ATOM 4610 C C . PHE B 1 281 ? 17.05100 -6.49100 32.09100 1.000 60.67899 281 PHE B C 1
ATOM 4611 O O . PHE B 1 281 ? 17.22000 -7.69200 32.32600 1.000 58.16899 281 PHE B O 1
ATOM 4619 N N . VAL B 1 282 ? 17.53200 -5.52400 32.86700 1.000 65.40390 282 VAL B N 1
ATOM 4620 C CA . VAL B 1 282 ? 18.20300 -5.77700 34.13500 1.000 67.05185 282 VAL B CA 1
ATOM 4621 C C . VAL B 1 282 ? 18.28400 -4.45900 34.89700 1.000 72.29171 282 VAL B C 1
ATOM 4622 O O . VAL B 1 282 ? 18.62900 -3.42000 34.32000 1.000 71.94606 282 VAL B O 1
ATOM 4626 N N . ASP B 1 283 ? 17.95000 -4.49400 36.19000 1.000 74.36142 283 ASP B N 1
ATOM 4627 C CA . ASP B 1 283 ? 17.89800 -3.30500 37.05000 1.000 73.09680 283 ASP B CA 1
ATOM 4628 C C . ASP B 1 283 ? 16.84900 -2.30800 36.56400 1.000 71.02806 283 ASP B C 1
ATOM 4629 O O . ASP B 1 283 ? 15.69600 -2.34700 36.99700 1.000 69.48677 283 ASP B O 1
ATOM 4634 N N . PRO B 1 286 ? 16.88100 6.25900 39.60600 1.000 87.74667 286 PRO B N 1
ATOM 4635 C CA . PRO B 1 286 ? 17.55000 6.68400 40.84400 1.000 78.39053 286 PRO B CA 1
ATOM 4636 C C . PRO B 1 286 ? 16.99200 7.97700 41.44700 1.000 73.66837 286 PRO B C 1
ATOM 4637 O O . PRO B 1 286 ? 15.79500 8.05800 41.73800 1.000 72.12050 286 PRO B O 1
ATOM 4641 N N . SER B 1 287 ? 17.86300 8.97500 41.61500 1.000 70.58706 287 SER B N 1
ATOM 4642 C CA . SER B 1 287 ? 17.57100 10.20100 42.35500 1.000 70.42650 287 SER B CA 1
ATOM 4643 C C . SER B 1 287 ? 17.25600 11.40300 41.46700 1.000 72.79456 287 SER B C 1
ATOM 4644 O O . SER B 1 287 ? 16.32000 12.15200 41.76400 1.000 64.82426 287 SER B O 1
ATOM 4647 N N . TRP B 1 288 ? 18.02500 11.62000 40.39200 1.000 78.61395 288 TRP B N 1
ATOM 4648 C CA . TRP B 1 288 ? 17.80500 12.74100 39.47700 1.000 71.99060 288 TRP B CA 1
ATOM 4649 C C . TRP B 1 288 ? 16.52300 12.60900 38.66800 1.000 67.69072 288 TRP B C 1
ATOM 4650 O O . TRP B 1 288 ? 16.12800 13.57500 38.00300 1.000 63.97455 288 TRP B O 1
ATOM 4661 N N . THR B 1 289 ? 15.86900 11.44800 38.71300 1.000 65.39301 289 THR B N 1
ATOM 4662 C CA . THR B 1 289 ? 14.74800 11.12800 37.84200 1.000 57.68510 289 THR B CA 1
ATOM 4663 C C . THR B 1 289 ? 13.45900 11.80200 38.29000 1.000 55.32096 289 THR B C 1
ATOM 4664 O O . THR B 1 289 ? 12.36400 11.28000 38.05300 1.000 55.17132 289 THR B O 1
ATOM 4668 N N . MET B 1 290 ? 13.57500 12.96300 38.92500 1.000 55.30350 290 MET B N 1
ATOM 4669 C CA . MET B 1 290 ? 12.41100 13.68200 39.42300 1.000 61.58666 290 MET B CA 1
ATOM 4670 C C . MET B 1 290 ? 12.68500 15.18300 39.37800 1.000 61.74639 290 MET B C 1
ATOM 4671 O O . MET B 1 290 ? 12.43900 15.91800 40.33700 1.000 67.72381 290 MET B O 1
ATOM 4676 N N . ILE B 1 291 ? 13.20700 15.65300 38.24500 1.000 55.64934 291 ILE B N 1
ATOM 4677 C CA . ILE B 1 291 ? 13.39900 17.08200 38.04700 1.000 57.03763 291 ILE B CA 1
ATOM 4678 C C . ILE B 1 291 ? 12.04300 17.76700 37.93300 1.000 50.10283 291 ILE B C 1
ATOM 4679 O O . ILE B 1 291 ? 11.08500 17.22100 37.37100 1.000 48.11405 291 ILE B O 1
ATOM 4684 N N . SER B 1 292 ? 11.95300 18.97600 38.47400 1.000 47.92462 292 SER B N 1
ATOM 4685 C CA . SER B 1 292 ? 10.67500 19.66000 38.60700 1.000 53.10358 292 SER B CA 1
ATOM 4686 C C . SER B 1 292 ? 10.46000 20.57800 37.40900 1.000 48.76532 292 SER B C 1
ATOM 4687 O O . SER B 1 292 ? 11.23600 21.51500 37.18200 1.000 47.70603 292 SER B O 1
ATOM 4690 N N . SER B 1 293 ? 9.41300 20.29800 36.64000 1.000 47.21542 293 SER B N 1
ATOM 4691 C CA . SER B 1 293 ? 8.95500 21.19400 35.59200 1.000 45.43050 293 SER B CA 1
ATOM 4692 C C . SER B 1 293 ? 8.06900 22.31100 36.13300 1.000 47.64255 293 SER B C 1
ATOM 4693 O O . SER B 1 293 ? 7.24800 22.84800 35.38300 1.000 49.50901 293 SER B O 1
ATOM 4696 N N . GLU B 1 294 ? 8.20400 22.65300 37.41800 1.000 47.83019 294 GLU B N 1
ATOM 4697 C CA . GLU B 1 294 ? 7.26800 23.58400 38.04400 1.000 48.92803 294 GLU B CA 1
ATOM 4698 C C . GLU B 1 294 ? 7.39200 24.98200 37.45700 1.000 48.21837 294 GLU B C 1
ATOM 4699 O O . GLU B 1 294 ? 6.38700 25.69400 37.32800 1.000 45.28318 294 GLU B O 1
ATOM 4705 N N . LYS B 1 295 ? 8.61200 25.39800 37.10600 1.000 46.65349 295 LYS B N 1
ATOM 4706 C CA . LYS B 1 295 ? 8.79300 26.72300 36.52600 1.000 42.82298 295 LYS B CA 1
ATOM 4707 C C . LYS B 1 295 ? 7.90700 26.91800 35.30700 1.000 46.64036 295 LYS B C 1
ATOM 4708 O O . LYS B 1 295 ? 7.41600 28.02500 35.06200 1.000 48.55100 295 LYS B O 1
ATOM 4714 N N . LEU B 1 296 ? 7.67100 25.84800 34.54900 1.000 49.01542 296 LEU B N 1
ATOM 4715 C CA . LEU B 1 296 ? 6.73100 25.90700 33.43800 1.000 47.14542 296 LEU B CA 1
ATOM 4716 C C . LEU B 1 296 ? 5.28600 25.84600 33.91900 1.000 48.22542 296 LEU B C 1
ATOM 4717 O O . LEU B 1 296 ? 4.44800 26.64500 33.48400 1.000 53.34542 296 LEU B O 1
ATOM 4722 N N . LYS B 1 297 ? 4.97900 24.89400 34.80800 1.000 45.54967 297 LYS B N 1
ATOM 4723 C CA . LYS B 1 297 ? 3.60500 24.71100 35.26600 1.000 44.94370 297 LYS B CA 1
ATOM 4724 C C . LYS B 1 297 ? 3.05600 25.96900 35.92600 1.000 47.76098 297 LYS B C 1
ATOM 4725 O O . LYS B 1 297 ? 1.84200 26.20600 35.89700 1.000 44.81775 297 LYS B O 1
ATOM 4731 N N . LYS B 1 298 ? 3.92900 26.78900 36.51700 1.000 45.67971 298 LYS B N 1
ATOM 4732 C CA . LYS B 1 298 ? 3.49000 28.03100 37.14000 1.000 48.43823 298 LYS B CA 1
ATOM 4733 C C . LYS B 1 298 ? 3.03000 29.06400 36.12300 1.000 50.90052 298 LYS B C 1
ATOM 4734 O O . LYS B 1 298 ? 2.43500 30.07300 36.51600 1.000 57.90279 298 LYS B O 1
ATOM 4740 N N . LEU B 1 299 ? 3.28600 28.84100 34.83700 1.000 51.43280 299 LEU B N 1
ATOM 4741 C CA . LEU B 1 299 ? 2.79000 29.71000 33.78200 1.000 51.62280 299 LEU B CA 1
ATOM 4742 C C . LEU B 1 299 ? 1.47600 29.21900 33.19100 1.000 50.06235 299 LEU B C 1
ATOM 4743 O O . LEU B 1 299 ? 0.91500 29.88600 32.31700 1.000 57.37280 299 LEU B O 1
ATOM 4748 N N . GLY B 1 300 ? 0.96400 28.08300 33.65600 1.000 43.17630 300 GLY B N 1
ATOM 4749 C CA . GLY B 1 300 ? -0.26900 27.51800 33.15300 1.000 41.79780 300 GLY B CA 1
ATOM 4750 C C . GLY B 1 300 ? -0.08400 26.24100 32.36900 1.000 41.63824 300 GLY B C 1
ATOM 4751 O O . GLY B 1 300 ? -1.08500 25.61000 32.00300 1.000 43.20883 300 GLY B O 1
ATOM 4752 N N . TRP B 1 301 ? 1.16000 25.83700 32.11000 1.000 43.96599 301 TRP B N 1
ATOM 4753 C CA . TRP B 1 301 ? 1.41700 24.65500 31.30000 1.000 40.49588 301 TRP B CA 1
ATOM 4754 C C . TRP B 1 301 ? 0.84400 23.41400 31.96600 1.000 42.50847 301 TRP B C 1
ATOM 4755 O O . TRP B 1 301 ? 1.15600 23.11000 33.12100 1.000 48.17997 301 TRP B O 1
ATOM 4766 N N . LYS B 1 302 ? -0.00200 22.70100 31.22900 1.000 42.29546 302 LYS B N 1
ATOM 4767 C CA . LYS B 1 302 ? -0.65800 21.48900 31.71400 1.000 47.55815 302 LYS B CA 1
ATOM 4768 C C . LYS B 1 302 ? -0.38900 20.37000 30.71600 1.000 50.01993 302 LYS B C 1
ATOM 4769 O O . LYS B 1 302 ? -1.03600 20.30600 29.65500 1.000 52.29746 302 LYS B O 1
ATOM 4775 N N . PRO B 1 303 ? 0.57000 19.49300 30.99100 1.000 43.71229 303 PRO B N 1
ATOM 4776 C CA . PRO B 1 303 ? 0.78400 18.34200 30.11200 1.000 42.36229 303 PRO B CA 1
ATOM 4777 C C . PRO B 1 303 ? -0.34600 17.33100 30.23200 1.000 43.96229 303 PRO B C 1
ATOM 4778 O O . PRO B 1 303 ? -1.06200 17.26500 31.23300 1.000 49.72229 303 PRO B O 1
ATOM 4782 N N . ARG B 1 304 ? -0.49900 16.54000 29.18300 1.000 43.28340 304 ARG B N 1
ATOM 4783 C CA . ARG B 1 304 ? -1.51800 15.50600 29.12400 1.000 40.45186 304 ARG B CA 1
ATOM 4784 C C . ARG B 1 304 ? -0.97700 14.19400 29.67300 1.000 43.59267 304 ARG B C 1
ATOM 4785 O O . ARG B 1 304 ? 0.23900 13.99400 29.74700 1.000 44.96028 304 ARG B O 1
ATOM 4793 N N . PRO B 1 305 ? -1.85600 13.27800 30.07700 1.000 50.43025 305 PRO B N 1
ATOM 4794 C CA . PRO B 1 305 ? -1.38200 12.02100 30.66400 1.000 50.16938 305 PRO B CA 1
ATOM 4795 C C . PRO B 1 305 ? -0.62800 11.16500 29.66100 1.000 48.14720 305 PRO B C 1
ATOM 4796 O O . PRO B 1 305 ? -0.91400 11.15900 28.46100 1.000 49.16507 305 PRO B O 1
ATOM 4800 N N . LEU B 1 306 ? 0.34200 10.42100 30.19100 1.000 46.67380 306 LEU B N 1
ATOM 4801 C CA . LEU B 1 306 ? 1.22500 9.61700 29.35800 1.000 47.37036 306 LEU B CA 1
ATOM 4802 C C . LEU B 1 306 ? 0.46000 8.59800 28.51900 1.000 50.55943 306 LEU B C 1
ATOM 4803 O O . LEU B 1 306 ? 0.91400 8.21800 27.43500 1.000 56.21107 306 LEU B O 1
ATOM 4808 N N . GLU B 1 307 ? -0.70500 8.15300 28.98700 1.000 47.85087 307 GLU B N 1
ATOM 4809 C CA . GLU B 1 307 ? -1.44700 7.11700 28.27300 1.000 52.37732 307 GLU B CA 1
ATOM 4810 C C . GLU B 1 307 ? -1.87500 7.59500 26.89200 1.000 57.08157 307 GLU B C 1
ATOM 4811 O O . GLU B 1 307 ? -1.78400 6.84700 25.90800 1.000 56.04874 307 GLU B O 1
ATOM 4817 N N . ASP B 1 308 ? -2.35900 8.84000 26.80300 1.000 55.98294 308 ASP B N 1
ATOM 4818 C CA . ASP B 1 308 ? -2.73600 9.40000 25.51000 1.000 58.47756 308 ASP B CA 1
ATOM 4819 C C . ASP B 1 308 ? -1.53300 9.48900 24.58300 1.000 56.93011 308 ASP B C 1
ATOM 4820 O O . ASP B 1 308 ? -1.60700 9.10700 23.40900 1.000 60.93320 308 ASP B O 1
ATOM 4825 N N . THR B 1 309 ? -0.42200 10.02300 25.09000 1.000 50.69849 309 THR B N 1
ATOM 4826 C CA . THR B 1 309 ? 0.79600 10.11000 24.29500 1.000 54.33915 309 THR B CA 1
ATOM 4827 C C . THR B 1 309 ? 1.17700 8.74500 23.73500 1.000 54.67512 309 THR B C 1
ATOM 4828 O O . THR B 1 309 ? 1.45700 8.60100 22.53900 1.000 54.47905 309 THR B O 1
ATOM 4832 N N . ILE B 1 310 ? 1.14200 7.72300 24.58900 1.000 53.46849 310 ILE B N 1
ATOM 4833 C CA . ILE B 1 310 ? 1.55400 6.38200 24.18500 1.000 56.08972 310 ILE B CA 1
ATOM 4834 C C . ILE B 1 310 ? 0.60600 5.82400 23.12900 1.000 56.40219 310 ILE B C 1
ATOM 4835 O O . ILE B 1 310 ? 1.03800 5.33400 22.07900 1.000 59.23254 310 ILE B O 1
ATOM 4840 N N . SER B 1 311 ? -0.70300 5.89600 23.38900 1.000 51.86216 311 SER B N 1
ATOM 4841 C CA . SER B 1 311 ? -1.67300 5.27600 22.49000 1.000 55.78015 311 SER B CA 1
ATOM 4842 C C . SER B 1 311 ? -1.70800 5.96900 21.13200 1.000 60.60262 311 SER B C 1
ATOM 4843 O O . SER B 1 311 ? -1.82100 5.30700 20.09200 1.000 58.40658 311 SER B O 1
ATOM 4846 N N . GLU B 1 312 ? -1.61700 7.29900 21.11500 1.000 60.11141 312 GLU B N 1
ATOM 4847 C CA . GLU B 1 312 ? -1.66200 8.01100 19.84500 1.000 56.55622 312 GLU B CA 1
ATOM 4848 C C . GLU B 1 312 ? -0.36700 7.84700 19.06500 1.000 54.11354 312 GLU B C 1
ATOM 4849 O O . GLU B 1 312 ? -0.37100 7.93100 17.83100 1.000 57.54271 312 GLU B O 1
ATOM 4855 N N . THR B 1 313 ? 0.74600 7.61700 19.76000 1.000 52.81117 313 THR B N 1
ATOM 4856 C CA . THR B 1 313 ? 1.99900 7.38300 19.05700 1.000 51.71091 313 THR B CA 1
ATOM 4857 C C . THR B 1 313 ? 1.98500 6.03900 18.34500 1.000 52.73218 313 THR B C 1
ATOM 4858 O O . THR B 1 313 ? 2.39300 5.94500 17.18100 1.000 54.23988 313 THR B O 1
ATOM 4862 N N . VAL B 1 314 ? 1.50400 4.99000 19.01600 1.000 53.69986 314 VAL B N 1
ATOM 4863 C CA . VAL B 1 314 ? 1.47300 3.67800 18.37800 1.000 54.66270 314 VAL B CA 1
ATOM 4864 C C . VAL B 1 314 ? 0.45600 3.65500 17.24200 1.000 53.22270 314 VAL B C 1
ATOM 4865 O O . VAL B 1 314 ? 0.64000 2.93500 16.25100 1.000 52.11517 314 VAL B O 1
ATOM 4869 N N . LEU B 1 315 ? -0.62000 4.44200 17.35400 1.000 53.82267 315 LEU B N 1
ATOM 4870 C CA . LEU B 1 315 ? -1.58500 4.52700 16.26500 1.000 52.64048 315 LEU B CA 1
ATOM 4871 C C . LEU B 1 315 ? -0.94600 5.13000 15.02300 1.000 54.46208 315 LEU B C 1
ATOM 4872 O O . LEU B 1 315 ? -1.09200 4.59800 13.91700 1.000 56.98494 315 LEU B O 1
ATOM 4877 N N . CYS B 1 316 ? -0.23200 6.24500 15.18800 1.000 54.65464 316 CYS B N 1
ATOM 4878 C CA . CYS B 1 316 ? 0.51200 6.81400 14.07400 1.000 50.63464 316 CYS B CA 1
ATOM 4879 C C . CYS B 1 316 ? 1.59100 5.85800 13.57800 1.000 49.67464 316 CYS B C 1
ATOM 4880 O O . CYS B 1 316 ? 1.87600 5.82500 12.37500 1.000 52.44710 316 CYS B O 1
ATOM 4883 N N . PHE B 1 317 ? 2.18400 5.06600 14.47800 1.000 48.15655 317 PHE B N 1
ATOM 4884 C CA . PHE B 1 317 ? 3.11600 4.02100 14.05600 1.000 50.17732 317 PHE B CA 1
ATOM 4885 C C . PHE B 1 317 ? 2.45000 3.04900 13.09100 1.000 51.11126 317 PHE B C 1
ATOM 4886 O O . PHE B 1 317 ? 3.02300 2.67000 12.06300 1.000 50.91682 317 PHE B O 1
ATOM 4894 N N . GLU B 1 318 ? 1.23400 2.62000 13.43000 1.000 52.10319 318 GLU B N 1
ATOM 4895 C CA . GLU B 1 318 ? 0.49400 1.68900 12.58600 1.000 51.03319 318 GLU B CA 1
ATOM 4896 C C . GLU B 1 318 ? 0.10100 2.33000 11.27300 1.000 51.83358 318 GLU B C 1
ATOM 4897 O O . GLU B 1 318 ? 0.04500 1.65800 10.23300 1.000 54.21724 318 GLU B O 1
ATOM 4903 N N . GLU B 1 319 ? -0.22800 3.62100 11.31900 1.000 50.40084 319 GLU B N 1
ATOM 4904 C CA . GLU B 1 319 ? -0.52800 4.34400 10.09700 1.000 54.70982 319 GLU B CA 1
ATOM 4905 C C . GLU B 1 319 ? 0.68400 4.38700 9.17600 1.000 53.44602 319 GLU B C 1
ATOM 4906 O O . GLU B 1 319 ? 0.54700 4.25600 7.95400 1.000 53.92366 319 GLU B O 1
ATOM 4912 N N . HIS B 1 320 ? 1.88200 4.53800 9.73800 1.000 48.88521 320 HIS B N 1
ATOM 4913 C CA . HIS B 1 320 ? 3.08200 4.57800 8.91300 1.000 53.66217 320 HIS B CA 1
ATOM 4914 C C . HIS B 1 320 ? 3.55900 3.19400 8.49100 1.000 57.89020 320 HIS B C 1
ATOM 4915 O O . HIS B 1 320 ? 4.61600 3.09200 7.85500 1.000 56.91355 320 HIS B O 1
ATOM 4922 N N . GLY B 1 321 ? 2.81300 2.14000 8.82000 1.000 52.00773 321 GLY B N 1
ATOM 4923 C CA . GLY B 1 321 ? 3.19500 0.79600 8.42100 1.000 54.30773 321 GLY B CA 1
ATOM 4924 C C . GLY B 1 321 ? 4.51200 0.33800 8.99800 1.000 60.48773 321 GLY B C 1
ATOM 4925 O O . GLY B 1 321 ? 5.23400 -0.43200 8.35500 1.000 63.02666 321 GLY B O 1
ATOM 4926 N N . LEU B 1 322 ? 4.85200 0.79600 10.19600 1.000 61.63098 322 LEU B N 1
ATOM 4927 C CA . LEU B 1 322 ? 6.11200 0.44100 10.82800 1.000 57.65098 322 LEU B CA 1
ATOM 4928 C C . LEU B 1 322 ? 6.01300 -0.81800 11.67500 1.000 60.33263 322 LEU B C 1
ATOM 4929 O O . LEU B 1 322 ? 7.00000 -1.19400 12.31400 1.000 65.19190 322 LEU B O 1
ATOM 4934 N N . LEU B 1 323 ? 4.85800 -1.48300 11.69000 1.000 64.70459 323 LEU B N 1
ATOM 4935 C CA . LEU B 1 323 ? 4.61700 -2.63000 12.56600 1.000 73.22596 323 LEU B CA 1
ATOM 4936 C C . LEU B 1 323 ? 4.13100 -3.80600 11.72600 1.000 81.10596 323 LEU B C 1
ATOM 4937 O O . LEU B 1 323 ? 2.92600 -3.98800 11.53200 1.000 82.90203 323 LEU B O 1
ATOM 4942 N N . GLU B 1 324 ? 5.07400 -4.60500 11.23600 1.000 86.94494 324 GLU B N 1
ATOM 4943 C CA . GLU B 1 324 ? 4.74100 -5.78100 10.44300 1.000 92.09813 324 GLU B CA 1
ATOM 4944 C C . GLU B 1 324 ? 5.57700 -6.98600 10.86400 1.000 91.38983 324 GLU B C 1
ATOM 4945 O O . GLU B 1 324 ? 5.03800 -8.05400 11.16100 1.000 93.79228 324 GLU B O 1
ATOM 4951 N N . SER C 1 7 ? 49.34900 -19.10600 75.90400 1.000 54.66652 7 SER C N 1
ATOM 4952 C CA . SER C 1 7 ? 49.74600 -17.86300 75.24800 1.000 60.69042 7 SER C CA 1
ATOM 4953 C C . SER C 1 7 ? 48.68400 -16.79200 75.47900 1.000 57.76174 7 SER C C 1
ATOM 4954 O O . SER C 1 7 ? 47.49800 -17.10200 75.60500 1.000 57.75011 7 SER C O 1
ATOM 4957 N N . ARG C 1 8 ? 49.10600 -15.53700 75.54300 1.000 56.78263 8 ARG C N 1
ATOM 4958 C CA . ARG C 1 8 ? 48.22200 -14.44000 75.89700 1.000 58.85916 8 ARG C CA 1
ATOM 4959 C C . ARG C 1 8 ? 47.97000 -13.52100 74.71100 1.000 62.29616 8 ARG C C 1
ATOM 4960 O O . ARG C 1 8 ? 48.87900 -13.22000 73.93600 1.000 64.62376 8 ARG C O 1
ATOM 4968 N N . ILE C 1 9 ? 46.72800 -13.06600 74.58700 1.000 59.15499 9 ILE C N 1
ATOM 4969 C CA . ILE C 1 9 ? 46.31600 -12.13900 73.54200 1.000 55.33651 9 ILE C CA 1
ATOM 4970 C C . ILE C 1 9 ? 45.52000 -11.01400 74.19000 1.000 50.62105 9 ILE C C 1
ATOM 4971 O O . ILE C 1 9 ? 44.74200 -11.24800 75.12100 1.000 51.19859 9 ILE C O 1
ATOM 4976 N N . CYS C 1 10 ? 45.71600 -9.79400 73.70900 1.000 47.04156 10 CYS C N 1
ATOM 4977 C CA . CYS C 1 10 ? 44.97300 -8.64800 74.21200 1.000 46.88996 10 CYS C CA 1
ATOM 4978 C C . CYS C 1 10 ? 43.80100 -8.33400 73.28700 1.000 46.17769 10 CYS C C 1
ATOM 4979 O O . CYS C 1 10 ? 43.82900 -8.65500 72.09800 1.000 48.11443 10 CYS C O 1
ATOM 4982 N N . VAL C 1 11 ? 42.75700 -7.71800 73.84900 1.000 47.80065 11 VAL C N 1
ATOM 4983 C CA . VAL C 1 11 ? 41.53700 -7.38100 73.11400 1.000 42.39065 11 VAL C CA 1
ATOM 4984 C C . VAL C 1 11 ? 41.03700 -6.02500 73.59900 1.000 45.34065 11 VAL C C 1
ATOM 4985 O O . VAL C 1 11 ? 40.64600 -5.89000 74.76200 1.000 50.28065 11 VAL C O 1
ATOM 4989 N N . THR C 1 12 ? 41.00300 -5.03700 72.70500 1.000 47.02729 12 THR C N 1
ATOM 4990 C CA . THR C 1 12 ? 40.61600 -3.68000 73.07800 1.000 51.16729 12 THR C CA 1
ATOM 4991 C C . THR C 1 12 ? 39.09500 -3.53400 73.13300 1.000 54.29729 12 THR C C 1
ATOM 4992 O O . THR C 1 12 ? 38.38400 -4.01200 72.24600 1.000 54.57729 12 THR C O 1
ATOM 4996 N N . GLY C 1 13 ? 38.59800 -2.86500 74.17600 1.000 53.40776 13 GLY C N 1
ATOM 4997 C CA . GLY C 1 13 ? 37.17000 -2.64100 74.33200 1.000 54.16254 13 GLY C CA 1
ATOM 4998 C C . GLY C 1 13 ? 36.35600 -3.91700 74.42400 1.000 60.02443 13 GLY C C 1
ATOM 4999 O O . GLY C 1 13 ? 35.31200 -4.03600 73.77500 1.000 65.81223 13 GLY C O 1
ATOM 5000 N N . ALA C 1 14 ? 36.81500 -4.86500 75.25100 1.000 55.00864 14 ALA C N 1
ATOM 5001 C CA . ALA C 1 14 ? 36.22700 -6.20100 75.30800 1.000 51.95387 14 ALA C CA 1
ATOM 5002 C C . ALA C 1 14 ? 34.73000 -6.18600 75.58000 1.000 57.24145 14 ALA C C 1
ATOM 5003 O O . ALA C 1 14 ? 34.04700 -7.17000 75.27000 1.000 56.62341 14 ALA C O 1
ATOM 5005 N N . GLY C 1 15 ? 34.20600 -5.10500 76.15100 1.000 60.73444 15 GLY C N 1
ATOM 5006 C CA . GLY C 1 15 ? 32.78700 -4.98800 76.41100 1.000 67.85345 15 GLY C CA 1
ATOM 5007 C C . GLY C 1 15 ? 31.93600 -4.60900 75.22300 1.000 68.05446 15 GLY C C 1
ATOM 5008 O O . GLY C 1 15 ? 30.71600 -4.47800 75.36000 1.000 70.02465 15 GLY C O 1
ATOM 5009 N N . GLY C 1 16 ? 32.54400 -4.42400 74.05300 1.000 68.04635 16 GLY C N 1
ATOM 5010 C CA . GLY C 1 16 ? 31.80900 -4.05300 72.86500 1.000 65.44654 16 GLY C CA 1
ATOM 5011 C C . GLY C 1 16 ? 30.98900 -5.19800 72.30500 1.000 65.76586 16 GLY C C 1
ATOM 5012 O O . GLY C 1 16 ? 31.06200 -6.34200 72.75100 1.000 62.98018 16 GLY C O 1
ATOM 5013 N N . PHE C 1 17 ? 30.18300 -4.86300 71.29600 1.000 64.59502 17 PHE C N 1
ATOM 5014 C CA . PHE C 1 17 ? 29.34500 -5.86100 70.64100 1.000 63.53502 17 PHE C CA 1
ATOM 5015 C C . PHE C 1 17 ? 30.19400 -6.97800 70.04000 1.000 58.74267 17 PHE C C 1
ATOM 5016 O O . PHE C 1 17 ? 30.03200 -8.15600 70.38100 1.000 57.50699 17 PHE C O 1
ATOM 5024 N N . VAL C 1 18 ? 31.12600 -6.61900 69.15400 1.000 58.99041 18 VAL C N 1
ATOM 5025 C CA . VAL C 1 18 ? 31.98500 -7.61600 68.52200 1.000 58.86574 18 VAL C CA 1
ATOM 5026 C C . VAL C 1 18 ? 32.97300 -8.19100 69.52400 1.000 56.66218 18 VAL C C 1
ATOM 5027 O O . VAL C 1 18 ? 33.20000 -9.40800 69.56900 1.000 53.93554 18 VAL C O 1
ATOM 5031 N N . ALA C 1 19 ? 33.59100 -7.32300 70.32700 1.000 55.02235 19 ALA C N 1
ATOM 5032 C CA . ALA C 1 19 ? 34.66400 -7.76400 71.20800 1.000 52.49629 19 ALA C CA 1
ATOM 5033 C C . ALA C 1 19 ? 34.18000 -8.82200 72.19200 1.000 50.58078 19 ALA C C 1
ATOM 5034 O O . ALA C 1 19 ? 34.92700 -9.74600 72.53300 1.000 51.18543 19 ALA C O 1
ATOM 5036 N N . SER C 1 20 ? 32.93100 -8.70800 72.65200 1.000 48.71518 20 SER C N 1
ATOM 5037 C CA . SER C 1 20 ? 32.38600 -9.70900 73.56400 1.000 50.05129 20 SER C CA 1
ATOM 5038 C C . SER C 1 20 ? 32.41100 -11.09200 72.93500 1.000 50.68156 20 SER C C 1
ATOM 5039 O O . SER C 1 20 ? 32.80800 -12.06800 73.58000 1.000 54.77601 20 SER C O 1
ATOM 5042 N N . TRP C 1 21 ? 31.99200 -11.19600 71.67400 1.000 51.17167 21 TRP C N 1
ATOM 5043 C CA . TRP C 1 21 ? 32.03500 -12.48400 70.99000 1.000 49.52572 21 TRP C CA 1
ATOM 5044 C C . TRP C 1 21 ? 33.47000 -12.92400 70.73200 1.000 49.84622 21 TRP C C 1
ATOM 5045 O O . TRP C 1 21 ? 33.77500 -14.12100 70.78300 1.000 48.08583 21 TRP C O 1
ATOM 5056 N N . VAL C 1 22 ? 34.36200 -11.96800 70.46400 1.000 44.02863 22 VAL C N 1
ATOM 5057 C CA . VAL C 1 22 ? 35.76400 -12.29300 70.22700 1.000 41.73504 22 VAL C CA 1
ATOM 5058 C C . VAL C 1 22 ? 36.36000 -13.00600 71.43400 1.000 48.99549 22 VAL C C 1
ATOM 5059 O O . VAL C 1 22 ? 37.00800 -14.05500 71.30100 1.000 53.42032 22 VAL C O 1
ATOM 5063 N N . VAL C 1 23 ? 36.12900 -12.45700 72.63300 1.000 52.06171 23 VAL C N 1
ATOM 5064 C CA . VAL C 1 23 ? 36.76500 -12.96700 73.84700 1.000 52.24539 23 VAL C CA 1
ATOM 5065 C C . VAL C 1 23 ? 36.11900 -14.28000 74.28900 1.000 54.49763 23 VAL C C 1
ATOM 5066 O O . VAL C 1 23 ? 36.81000 -15.19200 74.77000 1.000 58.19356 23 VAL C O 1
ATOM 5070 N N . LYS C 1 24 ? 34.78100 -14.38800 74.17600 1.000 50.80927 24 LYS C N 1
ATOM 5071 C CA . LYS C 1 24 ? 34.14100 -15.65400 74.50700 1.000 49.27518 24 LYS C CA 1
ATOM 5072 C C . LYS C 1 24 ? 34.72300 -16.77800 73.67300 1.000 51.13993 24 LYS C C 1
ATOM 5073 O O . LYS C 1 24 ? 34.99300 -17.86900 74.18500 1.000 52.38413 24 LYS C O 1
ATOM 5079 N N . LEU C 1 25 ? 34.90400 -16.52800 72.37500 1.000 52.45695 25 LEU C N 1
ATOM 5080 C CA . LEU C 1 25 ? 35.50300 -17.52400 71.50000 1.000 54.78187 25 LEU C CA 1
ATOM 5081 C C . LEU C 1 25 ? 36.93100 -17.83400 71.92800 1.000 55.85456 25 LEU C C 1
ATOM 5082 O O . LEU C 1 25 ? 37.31200 -19.00300 72.06500 1.000 55.00695 25 LEU C O 1
ATOM 5087 N N . PHE C 1 26 ? 37.73700 -16.79500 72.15300 1.000 50.20865 26 PHE C N 1
ATOM 5088 C CA . PHE C 1 26 ? 39.13500 -17.03500 72.49000 1.000 56.64084 26 PHE C CA 1
ATOM 5089 C C . PHE C 1 26 ? 39.26900 -17.76300 73.81700 1.000 57.42358 26 PHE C C 1
ATOM 5090 O O . PHE C 1 26 ? 40.18000 -18.58200 73.98800 1.000 54.70148 26 PHE C O 1
ATOM 5098 N N . LEU C 1 27 ? 38.36300 -17.49700 74.75800 1.000 57.15991 27 LEU C N 1
ATOM 5099 C CA . LEU C 1 27 ? 38.33200 -18.28600 75.98200 1.000 57.76895 27 LEU C CA 1
ATOM 5100 C C . LEU C 1 27 ? 37.91100 -19.71600 75.69500 1.000 58.75393 27 LEU C C 1
ATOM 5101 O O . LEU C 1 27 ? 38.47800 -20.66000 76.25500 1.000 64.80001 27 LEU C O 1
ATOM 5106 N N . SER C 1 28 ? 36.93100 -19.89500 74.81100 1.000 54.22968 28 SER C N 1
ATOM 5107 C CA . SER C 1 28 ? 36.55700 -21.23800 74.39800 1.000 55.05734 28 SER C CA 1
ATOM 5108 C C . SER C 1 28 ? 37.73800 -22.04100 73.85900 1.000 59.02569 28 SER C C 1
ATOM 5109 O O . SER C 1 28 ? 37.67000 -23.27400 73.83800 1.000 63.34259 28 SER C O 1
ATOM 5112 N N . LYS C 1 29 ? 38.82400 -21.38800 73.44600 1.000 59.42572 29 LYS C N 1
ATOM 5113 C CA . LYS C 1 29 ? 39.94500 -22.07500 72.82300 1.000 61.53281 29 LYS C CA 1
ATOM 5114 C C . LYS C 1 29 ? 41.17500 -22.15500 73.71800 1.000 64.81334 29 LYS C C 1
ATOM 5115 O O . LYS C 1 29 ? 42.26900 -22.43500 73.21800 1.000 63.08428 29 LYS C O 1
ATOM 5121 N N . GLY C 1 30 ? 41.02300 -21.92300 75.02300 1.000 63.81514 30 GLY C N 1
ATOM 5122 C CA . GLY C 1 30 ? 42.12200 -22.04700 75.96100 1.000 63.18699 30 GLY C CA 1
ATOM 5123 C C . GLY C 1 30 ? 43.06200 -20.86300 76.03100 1.000 59.42648 30 GLY C C 1
ATOM 5124 O O . GLY C 1 30 ? 44.07700 -20.94200 76.73400 1.000 53.57514 30 GLY C O 1
ATOM 5125 N N . TYR C 1 31 ? 42.76500 -19.77200 75.33400 1.000 62.48890 31 TYR C N 1
ATOM 5126 C CA . TYR C 1 31 ? 43.63900 -18.61300 75.37400 1.000 59.04326 31 TYR C CA 1
ATOM 5127 C C . TYR C 1 31 ? 43.50600 -17.87900 76.70200 1.000 54.12104 31 TYR C C 1
ATOM 5128 O O . TYR C 1 31 ? 42.48700 -17.96000 77.39100 1.000 51.76559 31 TYR C O 1
ATOM 5137 N N . LEU C 1 32 ? 44.55900 -17.14900 77.05000 1.000 55.52730 32 LEU C N 1
ATOM 5138 C CA . LEU C 1 32 ? 44.52600 -16.18500 78.14100 1.000 58.49484 32 LEU C CA 1
ATOM 5139 C C . LEU C 1 32 ? 44.40900 -14.79800 77.52700 1.000 59.50234 32 LEU C C 1
ATOM 5140 O O . LEU C 1 32 ? 45.32300 -14.34900 76.83200 1.000 60.09057 32 LEU C O 1
ATOM 5145 N N . VAL C 1 33 ? 43.29600 -14.11700 77.78600 1.000 55.36748 33 VAL C N 1
ATOM 5146 C CA . VAL C 1 33 ? 42.96600 -12.87700 77.09400 1.000 50.13765 33 VAL C CA 1
ATOM 5147 C C . VAL C 1 33 ? 43.02400 -11.71500 78.08100 1.000 49.79396 33 VAL C C 1
ATOM 5148 O O . VAL C 1 33 ? 42.49500 -11.80400 79.19500 1.000 57.50386 33 VAL C O 1
ATOM 5152 N N . HIS C 1 34 ? 43.70900 -10.63900 77.68500 1.000 49.19230 34 HIS C N 1
ATOM 5153 C CA . HIS C 1 34 ? 43.77100 -9.39600 78.45100 1.000 46.42108 34 HIS C CA 1
ATOM 5154 C C . HIS C 1 34 ? 42.76500 -8.41900 77.83900 1.000 50.55019 34 HIS C C 1
ATOM 5155 O O . HIS C 1 34 ? 43.03600 -7.85700 76.76500 1.000 56.40481 34 HIS C O 1
ATOM 5162 N N . GLY C 1 35 ? 41.65200 -8.21000 78.49800 1.000 47.94701 35 GLY C N 1
ATOM 5163 C CA . GLY C 1 35 ? 40.57300 -7.36900 77.97200 1.000 47.26701 35 GLY C CA 1
ATOM 5164 C C . GLY C 1 35 ? 40.63900 -5.96900 78.47100 1.000 46.75117 35 GLY C C 1
ATOM 5165 O O . GLY C 1 35 ? 40.80700 -5.71000 79.67400 1.000 58.52701 35 GLY C O 1
ATOM 5166 N N . THR C 1 36 ? 40.48700 -5.00300 77.55100 1.000 46.19550 36 THR C N 1
ATOM 5167 C CA . THR C 1 36 ? 40.45600 -3.58100 77.85400 1.000 47.21195 36 THR C CA 1
ATOM 5168 C C . THR C 1 36 ? 39.02200 -3.08300 77.97800 1.000 52.41086 36 THR C C 1
ATOM 5169 O O . THR C 1 36 ? 38.17000 -3.41000 77.15200 1.000 56.78296 36 THR C O 1
ATOM 5173 N N . VAL C 1 37 ? 38.75700 -2.28900 79.01800 1.000 54.83468 37 VAL C N 1
ATOM 5174 C CA . VAL C 1 37 ? 37.49600 -1.57000 79.15500 1.000 55.40110 37 VAL C CA 1
ATOM 5175 C C . VAL C 1 37 ? 37.78500 -0.22800 79.80700 1.000 56.27433 37 VAL C C 1
ATOM 5176 O O . VAL C 1 37 ? 38.82800 -0.02900 80.43200 1.000 55.25636 37 VAL C O 1
ATOM 5180 N N . ARG C 1 38 ? 36.84200 0.69900 79.66000 1.000 61.07037 38 ARG C N 1
ATOM 5181 C CA . ARG C 1 38 ? 36.95100 2.01900 80.26500 1.000 60.85855 38 ARG C CA 1
ATOM 5182 C C . ARG C 1 38 ? 36.26400 2.11700 81.62100 1.000 71.10756 38 ARG C C 1
ATOM 5183 O O . ARG C 1 38 ? 36.36100 3.16400 82.26900 1.000 76.04103 38 ARG C O 1
ATOM 5191 N N . ASP C 1 39 ? 35.56500 1.07100 82.06000 1.000 71.76955 39 ASP C N 1
ATOM 5192 C CA . ASP C 1 39 ? 34.91400 1.06100 83.36500 1.000 73.39009 39 ASP C CA 1
ATOM 5193 C C . ASP C 1 39 ? 34.85400 -0.37200 83.86600 1.000 74.38456 39 ASP C C 1
ATOM 5194 O O . ASP C 1 39 ? 34.35200 -1.25600 83.16500 1.000 74.50047 39 ASP C O 1
ATOM 5199 N N . LEU C 1 40 ? 35.35900 -0.59700 85.07400 1.000 68.60415 40 LEU C N 1
ATOM 5200 C CA . LEU C 1 40 ? 35.41700 -1.93400 85.64200 1.000 64.45687 40 LEU C CA 1
ATOM 5201 C C . LEU C 1 40 ? 34.20200 -2.26900 86.49900 1.000 69.58480 40 LEU C C 1
ATOM 5202 O O . LEU C 1 40 ? 34.21000 -3.30300 87.17500 1.000 65.70709 40 LEU C O 1
ATOM 5207 N N . GLY C 1 41 ? 33.16600 -1.43200 86.48300 1.000 69.47009 41 GLY C N 1
ATOM 5208 C CA . GLY C 1 41 ? 31.97800 -1.72700 87.26600 1.000 68.48462 41 GLY C CA 1
ATOM 5209 C C . GLY C 1 41 ? 31.38700 -3.07300 86.88300 1.000 73.98883 41 GLY C C 1
ATOM 5210 O O . GLY C 1 41 ? 31.43000 -3.48400 85.72200 1.000 74.39002 41 GLY C O 1
ATOM 5211 N N . GLU C 1 42 ? 30.84000 -3.77300 87.88400 1.000 86.35290 42 GLU C N 1
ATOM 5212 C CA . GLU C 1 42 ? 30.32600 -5.12100 87.65300 1.000 85.43594 42 GLU C CA 1
ATOM 5213 C C . GLU C 1 42 ? 29.14700 -5.11500 86.69200 1.000 79.48508 42 GLU C C 1
ATOM 5214 O O . GLU C 1 42 ? 28.87300 -6.12600 86.04000 1.000 78.86235 42 GLU C O 1
ATOM 5220 N N . GLU C 1 43 ? 28.44500 -3.98500 86.58800 1.000 81.14720 43 GLU C N 1
ATOM 5221 C CA . GLU C 1 43 ? 27.27900 -3.89500 85.71200 1.000 82.12420 43 GLU C CA 1
ATOM 5222 C C . GLU C 1 43 ? 27.67100 -4.04400 84.24800 1.000 81.58419 43 GLU C C 1
ATOM 5223 O O . GLU C 1 43 ? 27.02700 -4.78600 83.49300 1.000 81.88713 43 GLU C O 1
ATOM 5229 N N . LYS C 1 44 ? 28.72600 -3.34500 83.82900 1.000 81.62221 44 LYS C N 1
ATOM 5230 C CA . LYS C 1 44 ? 29.15200 -3.37800 82.43800 1.000 78.15677 44 LYS C CA 1
ATOM 5231 C C . LYS C 1 44 ? 30.02200 -4.58000 82.10200 1.000 74.54763 44 LYS C C 1
ATOM 5232 O O . LYS C 1 44 ? 30.11800 -4.94300 80.92400 1.000 79.99267 44 LYS C O 1
ATOM 5238 N N . THR C 1 45 ? 30.66700 -5.19400 83.09200 1.000 68.39960 45 THR C N 1
ATOM 5239 C CA . THR C 1 45 ? 31.51600 -6.35000 82.84600 1.000 63.41243 45 THR C CA 1
ATOM 5240 C C . THR C 1 45 ? 30.82400 -7.67000 83.15700 1.000 64.82734 45 THR C C 1
ATOM 5241 O O . THR C 1 45 ? 31.42600 -8.72700 82.94900 1.000 62.88012 45 THR C O 1
ATOM 5245 N N . ALA C 1 46 ? 29.57700 -7.63700 83.63700 1.000 67.17280 46 ALA C N 1
ATOM 5246 C CA . ALA C 1 46 ? 28.90300 -8.86700 84.04600 1.000 67.73637 46 ALA C CA 1
ATOM 5247 C C . ALA C 1 46 ? 28.87400 -9.88400 82.91200 1.000 68.72015 46 ALA C C 1
ATOM 5248 O O . ALA C 1 46 ? 29.29600 -11.03300 83.08400 1.000 70.36290 46 ALA C O 1
ATOM 5250 N N . HIS C 1 47 ? 28.40300 -9.46500 81.73300 1.000 70.75201 47 HIS C N 1
ATOM 5251 C CA . HIS C 1 47 ? 28.28500 -10.36900 80.59200 1.000 72.83531 47 HIS C CA 1
ATOM 5252 C C . HIS C 1 47 ? 29.62300 -10.97400 80.18000 1.000 71.40136 47 HIS C C 1
ATOM 5253 O O . HIS C 1 47 ? 29.64000 -11.99600 79.48300 1.000 71.18228 47 HIS C O 1
ATOM 5260 N N . LEU C 1 48 ? 30.74000 -10.36700 80.58600 1.000 69.99353 48 LEU C N 1
ATOM 5261 C CA . LEU C 1 48 ? 32.06100 -10.93100 80.33700 1.000 68.85203 48 LEU C CA 1
ATOM 5262 C C . LEU C 1 48 ? 32.49700 -11.88900 81.43900 1.000 70.66669 48 LEU C C 1
ATOM 5263 O O . LEU C 1 48 ? 33.09800 -12.93000 81.14800 1.000 70.68702 48 LEU C O 1
ATOM 5268 N N . ARG C 1 49 ? 32.20900 -11.55400 82.70100 1.000 71.04485 49 ARG C N 1
ATOM 5269 C CA . ARG C 1 49 ? 32.59000 -12.43200 83.80300 1.000 64.64921 49 ARG C CA 1
ATOM 5270 C C . ARG C 1 49 ? 31.95100 -13.80800 83.66300 1.000 68.70359 49 ARG C C 1
ATOM 5271 O O . ARG C 1 49 ? 32.54400 -14.81700 84.06300 1.000 72.72113 49 ARG C O 1
ATOM 5279 N N . LYS C 1 50 ? 30.74400 -13.87100 83.08500 1.000 66.45778 50 LYS C N 1
ATOM 5280 C CA . LYS C 1 50 ? 29.98800 -15.11800 83.04100 1.000 70.59080 50 LYS C CA 1
ATOM 5281 C C . LYS C 1 50 ? 30.52100 -16.11200 82.01400 1.000 66.38579 50 LYS C C 1
ATOM 5282 O O . LYS C 1 50 ? 30.28600 -17.31400 82.16100 1.000 65.39078 50 LYS C O 1
ATOM 5288 N N . LEU C 1 51 ? 31.21100 -15.65000 80.97700 1.000 67.79553 51 LEU C N 1
ATOM 5289 C CA . LEU C 1 51 ? 31.72300 -16.54800 79.95000 1.000 69.51265 51 LEU C CA 1
ATOM 5290 C C . LEU C 1 51 ? 32.66800 -17.58300 80.55100 1.000 69.08573 51 LEU C C 1
ATOM 5291 O O . LEU C 1 51 ? 33.56700 -17.25300 81.32400 1.000 71.88502 51 LEU C O 1
ATOM 5296 N N . GLU C 1 52 ? 32.45900 -18.84500 80.20100 1.000 67.65773 52 GLU C N 1
ATOM 5297 C CA . GLU C 1 52 ? 33.20500 -19.91300 80.85800 1.000 74.41725 52 GLU C CA 1
ATOM 5298 C C . GLU C 1 52 ? 34.66200 -19.90400 80.40200 1.000 73.34121 52 GLU C C 1
ATOM 5299 O O . GLU C 1 52 ? 34.95900 -19.89900 79.20100 1.000 77.47358 52 GLU C O 1
ATOM 5305 N N . GLY C 1 53 ? 35.56600 -19.91400 81.37600 1.000 70.12177 53 GLY C N 1
ATOM 5306 C CA . GLY C 1 53 ? 36.95200 -19.59600 81.18000 1.000 71.08951 53 GLY C CA 1
ATOM 5307 C C . GLY C 1 53 ? 37.34900 -18.24100 81.72400 1.000 65.96909 53 GLY C C 1
ATOM 5308 O O . GLY C 1 53 ? 38.53800 -18.01300 81.97000 1.000 59.55668 53 GLY C O 1
ATOM 5309 N N . ALA C 1 54 ? 36.37900 -17.34200 81.93000 1.000 66.99968 54 ALA C N 1
ATOM 5310 C CA . ALA C 1 54 ? 36.69400 -16.00400 82.41900 1.000 69.24089 54 ALA C CA 1
ATOM 5311 C C . ALA C 1 54 ? 37.10700 -16.01300 83.88600 1.000 73.67524 54 ALA C C 1
ATOM 5312 O O . ALA C 1 54 ? 37.90000 -15.16100 84.31000 1.000 75.34264 54 ALA C O 1
ATOM 5314 N N . TYR C 1 55 ? 36.57800 -16.95400 84.67300 1.000 73.91932 55 TYR C N 1
ATOM 5315 C CA . TYR C 1 55 ? 36.93500 -17.02700 86.08600 1.000 71.96141 55 TYR C CA 1
ATOM 5316 C C . TYR C 1 55 ? 38.43800 -17.21600 86.27000 1.000 75.20787 55 TYR C C 1
ATOM 5317 O O . TYR C 1 55 ? 39.03600 -16.63000 87.17900 1.000 78.18745 55 TYR C O 1
ATOM 5326 N N . HIS C 1 56 ? 39.07200 -18.00100 85.39700 1.000 70.98069 56 HIS C N 1
ATOM 5327 C CA . HIS C 1 56 ? 40.48900 -18.32100 85.52300 1.000 67.69456 56 HIS C CA 1
ATOM 5328 C C . HIS C 1 56 ? 41.37200 -17.69000 84.45600 1.000 69.24195 56 HIS C C 1
ATOM 5329 O O . HIS C 1 56 ? 42.55600 -17.46400 84.71800 1.000 63.75947 56 HIS C O 1
ATOM 5336 N N . ASN C 1 57 ? 40.83000 -17.39800 83.26200 1.000 74.50937 57 ASN C N 1
ATOM 5337 C CA . ASN C 1 57 ? 41.64400 -17.01300 82.11200 1.000 66.10499 57 ASN C CA 1
ATOM 5338 C C . ASN C 1 57 ? 41.22600 -15.68000 81.48800 1.000 66.36129 57 ASN C C 1
ATOM 5339 O O . ASN C 1 57 ? 41.62200 -15.39400 80.35200 1.000 65.85835 57 ASN C O 1
ATOM 5344 N N . LEU C 1 58 ? 40.43700 -14.85800 82.18000 1.000 66.10655 58 LEU C N 1
ATOM 5345 C CA . LEU C 1 58 ? 40.13200 -13.50900 81.71300 1.000 62.16751 58 LEU C CA 1
ATOM 5346 C C . LEU C 1 58 ? 40.70800 -12.49700 82.69100 1.000 62.08599 58 LEU C C 1
ATOM 5347 O O . LEU C 1 58 ? 40.47400 -12.58900 83.90200 1.000 61.13735 58 LEU C O 1
ATOM 5352 N N . GLN C 1 59 ? 41.43700 -11.52100 82.15100 1.000 52.97989 59 GLN C N 1
ATOM 5353 C CA . GLN C 1 59 ? 42.21200 -10.55700 82.92700 1.000 49.13321 59 GLN C CA 1
ATOM 5354 C C . GLN C 1 59 ? 41.89100 -9.16900 82.38300 1.000 48.88292 59 GLN C C 1
ATOM 5355 O O . GLN C 1 59 ? 42.42100 -8.76900 81.34400 1.000 55.70629 59 GLN C O 1
ATOM 5361 N N . LEU C 1 60 ? 41.02600 -8.43600 83.07900 1.000 46.29261 60 LEU C N 1
ATOM 5362 C CA . LEU C 1 60 ? 40.51200 -7.16300 82.59100 1.000 47.96556 60 LEU C CA 1
ATOM 5363 C C . LEU C 1 60 ? 41.30300 -5.99300 83.16500 1.000 51.90135 60 LEU C C 1
ATOM 5364 O O . LEU C 1 60 ? 41.51800 -5.91400 84.38000 1.000 60.37669 60 LEU C O 1
ATOM 5369 N N . PHE C 1 61 ? 41.72400 -5.08800 82.28700 1.000 46.76288 61 PHE C N 1
ATOM 5370 C CA . PHE C 1 61 ? 42.42900 -3.86700 82.64300 1.000 48.59019 61 PHE C CA 1
ATOM 5371 C C . PHE C 1 61 ? 41.55900 -2.65900 82.31000 1.000 58.63554 61 PHE C C 1
ATOM 5372 O O . PHE C 1 61 ? 40.61200 -2.74600 81.52500 1.000 62.16913 61 PHE C O 1
ATOM 5380 N N . LYS C 1 62 ? 41.87600 -1.52600 82.92600 1.000 59.95755 62 LYS C N 1
ATOM 5381 C CA . LYS C 1 62 ? 41.16000 -0.27600 82.67700 1.000 62.79889 62 LYS C CA 1
ATOM 5382 C C . LYS C 1 62 ? 42.05600 0.59200 81.79900 1.000 67.37614 62 LYS C C 1
ATOM 5383 O O . LYS C 1 62 ? 43.02200 1.18900 82.28300 1.000 70.02009 62 LYS C O 1
ATOM 5389 N N . ALA C 1 63 ? 41.73800 0.66100 80.50700 1.000 65.92934 63 ALA C N 1
ATOM 5390 C CA . ALA C 1 63 ? 42.56200 1.38700 79.55100 1.000 63.28125 63 ALA C CA 1
ATOM 5391 C C . ALA C 1 63 ? 41.69800 2.24400 78.63200 1.000 61.59647 63 ALA C C 1
ATOM 5392 O O . ALA C 1 63 ? 40.51500 1.97000 78.41300 1.000 64.56647 63 ALA C O 1
ATOM 5394 N N . ASP C 1 64 ? 42.31700 3.30100 78.10300 1.000 50.59711 64 ASP C N 1
ATOM 5395 C CA . ASP C 1 64 ? 41.69700 4.20800 77.14700 1.000 50.73307 64 ASP C CA 1
ATOM 5396 C C . ASP C 1 64 ? 42.64100 4.38400 75.97000 1.000 60.14942 64 ASP C C 1
ATOM 5397 O O . ASP C 1 64 ? 43.85400 4.52200 76.15700 1.000 64.48666 64 ASP C O 1
ATOM 5402 N N . LEU C 1 65 ? 42.07500 4.39200 74.75800 1.000 59.14120 65 LEU C N 1
ATOM 5403 C CA . LEU C 1 65 ? 42.90100 4.38800 73.55400 1.000 55.50743 65 LEU C CA 1
ATOM 5404 C C . LEU C 1 65 ? 43.75200 5.64500 73.43500 1.000 52.39534 65 LEU C C 1
ATOM 5405 O O . LEU C 1 65 ? 44.82000 5.61000 72.81400 1.000 54.13499 65 LEU C O 1
ATOM 5410 N N . LEU C 1 66 ? 43.31800 6.75200 74.02300 1.000 51.53660 66 LEU C N 1
ATOM 5411 C CA . LEU C 1 66 ? 44.11600 7.96800 74.00700 1.000 60.53397 66 LEU C CA 1
ATOM 5412 C C . LEU C 1 66 ? 44.98700 8.12200 75.25100 1.000 63.32427 66 LEU C C 1
ATOM 5413 O O . LEU C 1 66 ? 45.58600 9.18500 75.44800 1.000 62.91660 66 LEU C O 1
ATOM 5418 N N . ASP C 1 67 ? 45.08300 7.08500 76.08000 1.000 60.89744 67 ASP C N 1
ATOM 5419 C CA . ASP C 1 67 ? 46.05200 7.02000 77.17400 1.000 64.47740 67 ASP C CA 1
ATOM 5420 C C . ASP C 1 67 ? 47.03100 5.89600 76.85200 1.000 64.24034 67 ASP C C 1
ATOM 5421 O O . ASP C 1 67 ? 46.72700 4.71900 77.07100 1.000 63.77125 67 ASP C O 1
ATOM 5426 N N . TYR C 1 68 ? 48.21400 6.26500 76.35600 1.000 60.47927 68 TYR C N 1
ATOM 5427 C CA . TYR C 1 68 ? 49.14900 5.26500 75.84400 1.000 67.83345 68 TYR C CA 1
ATOM 5428 C C . TYR C 1 68 ? 49.56200 4.26700 76.92300 1.000 67.25769 68 TYR C C 1
ATOM 5429 O O . TYR C 1 68 ? 49.67200 3.06400 76.65600 1.000 64.00776 68 TYR C O 1
ATOM 5438 N N . GLU C 1 69 ? 49.79700 4.74200 78.14900 1.000 66.67611 69 GLU C N 1
ATOM 5439 C CA . GLU C 1 69 ? 50.33800 3.85500 79.17400 1.000 66.54891 69 GLU C CA 1
ATOM 5440 C C . GLU C 1 69 ? 49.30500 2.84800 79.65400 1.000 63.94882 69 GLU C C 1
ATOM 5441 O O . GLU C 1 69 ? 49.66600 1.72000 80.01100 1.000 60.91659 69 GLU C O 1
ATOM 5447 N N . SER C 1 70 ? 48.02800 3.23200 79.66800 1.000 64.76415 70 SER C N 1
ATOM 5448 C CA . SER C 1 70 ? 46.97100 2.27000 79.95900 1.000 65.56415 70 SER C CA 1
ATOM 5449 C C . SER C 1 70 ? 47.02900 1.09300 78.99200 1.000 62.87604 70 SER C C 1
ATOM 5450 O O . SER C 1 70 ? 46.95800 -0.07500 79.39700 1.000 59.74415 70 SER C O 1
ATOM 5453 N N . LEU C 1 71 ? 47.17500 1.39400 77.70000 1.000 60.19091 71 LEU C N 1
ATOM 5454 C CA . LEU C 1 71 ? 47.30300 0.35300 76.68700 1.000 58.02588 71 LEU C CA 1
ATOM 5455 C C . LEU C 1 71 ? 48.58700 -0.44200 76.88200 1.000 58.32551 71 LEU C C 1
ATOM 5456 O O . LEU C 1 71 ? 48.57500 -1.67800 76.83100 1.000 56.88689 71 LEU C O 1
ATOM 5461 N N . LEU C 1 72 ? 49.70800 0.25400 77.10200 1.000 58.43269 72 LEU C N 1
ATOM 5462 C CA . LEU C 1 72 ? 50.97000 -0.42000 77.39800 1.000 59.43745 72 LEU C CA 1
ATOM 5463 C C . LEU C 1 72 ? 50.78500 -1.45900 78.49900 1.000 61.74942 72 LEU C C 1
ATOM 5464 O O . LEU C 1 72 ? 51.22300 -2.60900 78.37200 1.000 60.74264 72 LEU C O 1
ATOM 5469 N N . GLY C 1 73 ? 50.10800 -1.07000 79.58000 1.000 63.14112 73 GLY C N 1
ATOM 5470 C CA . GLY C 1 73 ? 49.92900 -1.97800 80.70000 1.000 58.60586 73 GLY C CA 1
ATOM 5471 C C . GLY C 1 73 ? 49.09500 -3.19300 80.35200 1.000 60.07093 73 GLY C C 1
ATOM 5472 O O . GLY C 1 73 ? 49.43600 -4.31700 80.72700 1.000 68.20586 73 GLY C O 1
ATOM 5473 N N . ALA C 1 74 ? 47.99200 -2.98900 79.63600 1.000 57.72526 74 ALA C N 1
ATOM 5474 C CA . ALA C 1 74 ? 47.13000 -4.10800 79.28100 1.000 56.87556 74 ALA C CA 1
ATOM 5475 C C . ALA C 1 74 ? 47.76300 -5.03300 78.25000 1.000 56.18556 74 ALA C C 1
ATOM 5476 O O . ALA C 1 74 ? 47.41000 -6.21900 78.20400 1.000 53.47339 74 ALA C O 1
ATOM 5478 N N . ILE C 1 75 ? 48.70400 -4.53300 77.45500 1.000 56.19504 75 ILE C N 1
ATOM 5479 C CA . ILE C 1 75 ? 49.21100 -5.25000 76.29100 1.000 60.32341 75 ILE C CA 1
ATOM 5480 C C . ILE C 1 75 ? 50.50100 -6.00100 76.59900 1.000 62.38636 75 ILE C C 1
ATOM 5481 O O . ILE C 1 75 ? 50.73300 -7.08400 76.05700 1.000 61.51502 75 ILE C O 1
ATOM 5486 N N . THR C 1 76 ? 51.35500 -5.44200 77.45500 1.000 59.21154 76 THR C N 1
ATOM 5487 C CA . THR C 1 76 ? 52.65800 -6.04500 77.70000 1.000 57.36791 76 THR C CA 1
ATOM 5488 C C . THR C 1 76 ? 52.50400 -7.46300 78.23800 1.000 56.60219 76 THR C C 1
ATOM 5489 O O . THR C 1 76 ? 51.78000 -7.70000 79.21000 1.000 52.80144 76 THR C O 1
ATOM 5493 N N . GLY C 1 77 ? 53.17300 -8.40900 77.57800 1.000 60.02910 77 GLY C N 1
ATOM 5494 C CA . GLY C 1 77 ? 53.12000 -9.80900 77.94400 1.000 59.30284 77 GLY C CA 1
ATOM 5495 C C . GLY C 1 77 ? 52.23700 -10.67800 77.07400 1.000 60.81926 77 GLY C C 1
ATOM 5496 O O . GLY C 1 77 ? 52.17000 -11.89000 77.31000 1.000 58.33675 77 GLY C O 1
ATOM 5497 N N . CYS C 1 78 ? 51.56000 -10.11100 76.08300 1.000 61.04772 78 CYS C N 1
ATOM 5498 C CA . CYS C 1 78 ? 50.66800 -10.87500 75.22300 1.000 62.14836 78 CYS C CA 1
ATOM 5499 C C . CYS C 1 78 ? 51.30500 -11.13500 73.86400 1.000 69.64332 78 CYS C C 1
ATOM 5500 O O . CYS C 1 78 ? 51.92400 -10.24600 73.27200 1.000 70.91332 78 CYS C O 1
ATOM 5503 N N . ASP C 1 79 ? 51.13500 -12.36400 73.36700 1.000 66.40981 79 ASP C N 1
ATOM 5504 C CA . ASP C 1 79 ? 51.68300 -12.73200 72.06400 1.000 65.44212 79 ASP C CA 1
ATOM 5505 C C . ASP C 1 79 ? 50.96800 -12.01400 70.92300 1.000 68.19010 79 ASP C C 1
ATOM 5506 O O . ASP C 1 79 ? 51.59400 -11.70900 69.90100 1.000 64.32211 79 ASP C O 1
ATOM 5511 N N . GLY C 1 80 ? 49.67300 -11.72800 71.07800 1.000 67.10237 80 GLY C N 1
ATOM 5512 C CA . GLY C 1 80 ? 48.90400 -11.11100 70.01700 1.000 55.62277 80 GLY C CA 1
ATOM 5513 C C . GLY C 1 80 ? 47.95500 -10.05200 70.54500 1.000 53.50943 80 GLY C C 1
ATOM 5514 O O . GLY C 1 80 ? 47.64500 -9.99200 71.73600 1.000 53.89237 80 GLY C O 1
ATOM 5515 N N . VAL C 1 81 ? 47.50600 -9.20200 69.62100 1.000 44.15409 81 VAL C N 1
ATOM 5516 C CA . VAL C 1 81 ? 46.56200 -8.12600 69.89100 1.000 35.85953 81 VAL C CA 1
ATOM 5517 C C . VAL C 1 81 ? 45.42500 -8.20800 68.88500 1.000 36.67636 81 VAL C C 1
ATOM 5518 O O . VAL C 1 81 ? 45.61800 -8.60100 67.73100 1.000 38.23496 81 VAL C O 1
ATOM 5522 N N . LEU C 1 82 ? 44.22600 -7.84100 69.33400 1.000 34.27763 82 LEU C N 1
ATOM 5523 C CA . LEU C 1 82 ? 43.03400 -7.78300 68.48800 1.000 30.29031 82 LEU C CA 1
ATOM 5524 C C . LEU C 1 82 ? 42.39500 -6.41900 68.73000 1.000 32.31246 82 LEU C C 1
ATOM 5525 O O . LEU C 1 82 ? 41.51700 -6.27300 69.58300 1.000 36.14876 82 LEU C O 1
ATOM 5530 N N . HIS C 1 83 ? 42.84200 -5.42000 67.97800 1.000 34.20535 83 HIS C N 1
ATOM 5531 C CA . HIS C 1 83 ? 42.33800 -4.05600 68.11300 1.000 33.86032 83 HIS C CA 1
ATOM 5532 C C . HIS C 1 83 ? 40.95600 -3.97200 67.47500 1.000 34.54217 83 HIS C C 1
ATOM 5533 O O . HIS C 1 83 ? 40.82400 -3.87800 66.25400 1.000 39.02073 83 HIS C O 1
ATOM 5540 N N . VAL C 1 84 ? 39.91900 -3.98500 68.31100 1.000 38.07828 84 VAL C N 1
ATOM 5541 C CA . VAL C 1 84 ? 38.53200 -3.89300 67.87100 1.000 43.57348 84 VAL C CA 1
ATOM 5542 C C . VAL C 1 84 ? 37.81500 -2.69000 68.47300 1.000 49.52577 84 VAL C C 1
ATOM 5543 O O . VAL C 1 84 ? 36.65800 -2.43200 68.12900 1.000 54.19600 84 VAL C O 1
ATOM 5547 N N . ALA C 1 85 ? 38.47800 -1.91800 69.33000 1.000 52.00869 85 ALA C N 1
ATOM 5548 C CA . ALA C 1 85 ? 37.84400 -0.77300 69.97800 1.000 49.00796 85 ALA C CA 1
ATOM 5549 C C . ALA C 1 85 ? 37.86000 0.42700 69.03700 1.000 51.54357 85 ALA C C 1
ATOM 5550 O O . ALA C 1 85 ? 38.92100 0.99100 68.74900 1.000 53.77458 85 ALA C O 1
ATOM 5552 N N . THR C 1 86 ? 36.68100 0.81400 68.55400 1.000 52.06667 86 THR C N 1
ATOM 5553 C CA . THR C 1 86 ? 36.45800 2.03700 67.79200 1.000 52.33754 86 THR C CA 1
ATOM 5554 C C . THR C 1 86 ? 34.98600 2.39800 67.93100 1.000 53.56560 86 THR C C 1
ATOM 5555 O O . THR C 1 86 ? 34.11900 1.56500 67.64000 1.000 55.46544 86 THR C O 1
ATOM 5559 N N . PRO C 1 87 ? 34.66200 3.60800 68.38200 1.000 56.78330 87 PRO C N 1
ATOM 5560 C CA . PRO C 1 87 ? 33.24800 3.97500 68.53500 1.000 59.97492 87 PRO C CA 1
ATOM 5561 C C . PRO C 1 87 ? 32.53300 3.95700 67.19200 1.000 62.60907 87 PRO C C 1
ATOM 5562 O O . PRO C 1 87 ? 33.09200 4.34600 66.16500 1.000 62.25568 87 PRO C O 1
ATOM 5566 N N . VAL C 1 88 ? 31.30000 3.46000 67.19900 1.000 60.16817 88 VAL C N 1
ATOM 5567 C CA . VAL C 1 88 ? 30.45300 3.48600 66.00700 1.000 58.89241 88 VAL C CA 1
ATOM 5568 C C . VAL C 1 88 ? 29.14100 4.17300 66.37800 1.000 62.67721 88 VAL C C 1
ATOM 5569 O O . VAL C 1 88 ? 28.40800 3.69200 67.25400 1.000 74.34846 88 VAL C O 1
ATOM 5573 N N . PRO C 1 89 ? 28.83800 5.33200 65.79400 1.000 62.07600 89 PRO C N 1
ATOM 5574 C CA . PRO C 1 89 ? 27.70900 6.13000 66.29000 1.000 70.92204 89 PRO C CA 1
ATOM 5575 C C . PRO C 1 89 ? 26.37000 5.47200 66.00900 1.000 77.04526 89 PRO C C 1
ATOM 5576 O O . PRO C 1 89 ? 26.17100 4.82600 64.97700 1.000 74.35283 89 PRO C O 1
ATOM 5580 N N . SER C 1 90 ? 25.44200 5.64200 66.94700 1.000 78.83948 90 SER C N 1
ATOM 5581 C CA . SER C 1 90 ? 24.05300 5.31700 66.66400 1.000 80.99868 90 SER C CA 1
ATOM 5582 C C . SER C 1 90 ? 23.40800 6.48200 65.92300 1.000 88.99067 90 SER C C 1
ATOM 5583 O O . SER C 1 90 ? 23.86700 7.62700 66.00800 1.000 86.07355 90 SER C O 1
ATOM 5586 N N . SER C 1 91 ? 22.36000 6.17000 65.15600 1.000 90.06394 91 SER C N 1
ATOM 5587 C CA . SER C 1 91 ? 21.79700 7.17200 64.25900 1.000 91.28120 91 SER C CA 1
ATOM 5588 C C . SER C 1 91 ? 20.94700 8.19300 65.00300 1.000 87.21264 91 SER C C 1
ATOM 5589 O O . SER C 1 91 ? 21.01200 9.39100 64.69800 1.000 90.31052 91 SER C O 1
ATOM 5592 N N . LYS C 1 92 ? 20.16200 7.74700 65.98300 1.000 81.54452 92 LYS C N 1
ATOM 5593 C CA . LYS C 1 92 ? 19.32600 8.65000 66.77400 1.000 82.60843 92 LYS C CA 1
ATOM 5594 C C . LYS C 1 92 ? 20.09600 9.33700 67.90100 1.000 80.19699 92 LYS C C 1
ATOM 5595 O O . LYS C 1 92 ? 19.58300 9.50000 69.01400 1.000 78.44479 92 LYS C O 1
ATOM 5601 N N . THR C 1 93 ? 21.34500 9.70800 67.63400 1.000 75.62537 93 THR C N 1
ATOM 5602 C CA . THR C 1 93 ? 22.09000 10.68100 68.41900 1.000 77.10224 93 THR C CA 1
ATOM 5603 C C . THR C 1 93 ? 22.98600 11.45100 67.45600 1.000 84.95143 93 THR C C 1
ATOM 5604 O O . THR C 1 93 ? 22.90500 11.28100 66.23500 1.000 87.82228 93 THR C O 1
ATOM 5608 N N . ALA C 1 94 ? 23.87000 12.27800 68.00700 1.000 87.89297 94 ALA C N 1
ATOM 5609 C CA . ALA C 1 94 ? 24.88100 12.96200 67.21900 1.000 88.15621 94 ALA C CA 1
ATOM 5610 C C . ALA C 1 94 ? 26.25700 12.69000 67.80700 1.000 83.62116 94 ALA C C 1
ATOM 5611 O O . ALA C 1 94 ? 26.41400 12.51600 69.02100 1.000 86.09502 94 ALA C O 1
ATOM 5613 N N . TYR C 1 95 ? 27.24900 12.66000 66.92500 1.000 79.64703 95 TYR C N 1
ATOM 5614 C CA . TYR C 1 95 ? 28.63300 12.43700 67.29900 1.000 80.23600 95 TYR C CA 1
ATOM 5615 C C . TYR C 1 95 ? 29.49300 13.55000 66.72300 1.000 78.48478 95 TYR C C 1
ATOM 5616 O O . TYR C 1 95 ? 29.12800 14.20100 65.74000 1.000 81.75583 95 TYR C O 1
ATOM 5625 N N . SER C 1 96 ? 30.65000 13.75700 67.34600 1.000 73.69674 96 SER C N 1
ATOM 5626 C CA . SER C 1 96 ? 31.64100 14.70500 66.84800 1.000 74.13114 96 SER C CA 1
ATOM 5627 C C . SER C 1 96 ? 32.61800 13.94200 65.96100 1.000 69.92555 96 SER C C 1
ATOM 5628 O O . SER C 1 96 ? 33.46800 13.19700 66.46000 1.000 67.20220 96 SER C O 1
ATOM 5631 N N . GLY C 1 97 ? 32.48800 14.12200 64.64500 1.000 70.04317 97 GLY C N 1
ATOM 5632 C CA . GLY C 1 97 ? 33.38100 13.43800 63.72700 1.000 72.90526 97 GLY C CA 1
ATOM 5633 C C . GLY C 1 97 ? 34.84100 13.72600 64.01100 1.000 69.52753 97 GLY C C 1
ATOM 5634 O O . GLY C 1 97 ? 35.67900 12.82400 63.97000 1.000 64.79523 97 GLY C O 1
ATOM 5635 N N . THR C 1 98 ? 35.15600 14.98500 64.32000 1.000 73.23669 98 THR C N 1
ATOM 5636 C CA . THR C 1 98 ? 36.51600 15.37000 64.68500 1.000 71.70124 98 THR C CA 1
ATOM 5637 C C . THR C 1 98 ? 37.09600 14.45100 65.75200 1.000 68.67503 98 THR C C 1
ATOM 5638 O O . THR C 1 98 ? 38.19100 13.90300 65.59200 1.000 65.10965 98 THR C O 1
ATOM 5642 N N . GLU C 1 99 ? 36.37000 14.27400 66.85600 1.000 71.70582 99 GLU C N 1
ATOM 5643 C CA . GLU C 1 99 ? 36.88100 13.46900 67.95800 1.000 69.42927 99 GLU C CA 1
ATOM 5644 C C . GLU C 1 99 ? 36.77700 11.97900 67.67600 1.000 67.50534 99 GLU C C 1
ATOM 5645 O O . GLU C 1 99 ? 37.60700 11.20900 68.17300 1.000 65.52312 99 GLU C O 1
ATOM 5651 N N . LEU C 1 100 ? 35.78500 11.54800 66.89200 1.000 65.11688 100 LEU C N 1
ATOM 5652 C CA . LEU C 1 100 ? 35.71100 10.13700 66.52000 1.000 61.83861 100 LEU C CA 1
ATOM 5653 C C . LEU C 1 100 ? 36.94400 9.71800 65.72500 1.000 60.04309 100 LEU C C 1
ATOM 5654 O O . LEU C 1 100 ? 37.64300 8.76200 66.08500 1.000 53.45081 100 LEU C O 1
ATOM 5659 N N . VAL C 1 101 ? 37.21400 10.42000 64.62300 1.000 64.21518 101 VAL C N 1
ATOM 5660 C CA . VAL C 1 101 ? 38.32500 10.04100 63.75800 1.000 64.81029 101 VAL C CA 1
ATOM 5661 C C . VAL C 1 101 ? 39.64700 10.20500 64.49400 1.000 61.82121 101 VAL C C 1
ATOM 5662 O O . VAL C 1 101 ? 40.58900 9.43100 64.28400 1.000 59.62269 101 VAL C O 1
ATOM 5666 N N . LYS C 1 102 ? 39.72500 11.18900 65.38400 1.000 60.73922 102 LYS C N 1
ATOM 5667 C CA . LYS C 1 102 ? 40.89800 11.36800 66.22500 1.000 59.57735 102 LYS C CA 1
ATOM 5668 C C . LYS C 1 102 ? 41.05600 10.21100 67.20400 1.000 53.80039 102 LYS C C 1
ATOM 5669 O O . LYS C 1 102 ? 42.17400 9.73800 67.44700 1.000 50.07296 102 LYS C O 1
ATOM 5675 N N . THR C 1 103 ? 39.94300 9.74700 67.77800 1.000 55.33327 103 THR C N 1
ATOM 5676 C CA . THR C 1 103 ? 39.96900 8.55200 68.61600 1.000 54.48558 103 THR C CA 1
ATOM 5677 C C . THR C 1 103 ? 40.50600 7.35300 67.84200 1.000 54.17219 103 THR C C 1
ATOM 5678 O O . THR C 1 103 ? 41.42300 6.66000 68.30000 1.000 49.73396 103 THR C O 1
ATOM 5682 N N . ALA C 1 104 ? 39.96600 7.11900 66.64300 1.000 59.33127 104 ALA C N 1
ATOM 5683 C CA . ALA C 1 104 ? 40.28000 5.90400 65.89500 1.000 55.66555 104 ALA C CA 1
ATOM 5684 C C . ALA C 1 104 ? 41.73800 5.87100 65.45500 1.000 52.39395 104 ALA C C 1
ATOM 5685 O O . ALA C 1 104 ? 42.42100 4.85300 65.61600 1.000 49.82115 104 ALA C O 1
ATOM 5687 N N . VAL C 1 105 ? 42.23000 6.97200 64.88200 1.000 52.72992 105 VAL C N 1
ATOM 5688 C CA . VAL C 1 105 ? 43.57800 6.96400 64.31900 1.000 54.41976 105 VAL C CA 1
ATOM 5689 C C . VAL C 1 105 ? 44.62500 7.02400 65.43000 1.000 55.17513 105 VAL C C 1
ATOM 5690 O O . VAL C 1 105 ? 45.59400 6.25500 65.42900 1.000 53.16775 105 VAL C O 1
ATOM 5694 N N . ASN C 1 106 ? 44.42900 7.90800 66.41400 1.000 53.88321 106 ASN C N 1
ATOM 5695 C CA . ASN C 1 106 ? 45.41400 8.04300 67.48200 1.000 53.42550 106 ASN C CA 1
ATOM 5696 C C . ASN C 1 106 ? 45.37400 6.84100 68.41300 1.000 53.14443 106 ASN C C 1
ATOM 5697 O O . ASN C 1 106 ? 46.41700 6.39400 68.90500 1.000 51.48422 106 ASN C O 1
ATOM 5702 N N . GLY C 1 107 ? 44.17900 6.31200 68.67200 1.000 49.52091 107 GLY C N 1
ATOM 5703 C CA . GLY C 1 107 ? 44.08400 5.07700 69.42700 1.000 50.12943 107 GLY C CA 1
ATOM 5704 C C . GLY C 1 107 ? 44.76200 3.92200 68.71900 1.000 50.13496 107 GLY C C 1
ATOM 5705 O O . GLY C 1 107 ? 45.44400 3.11000 69.34500 1.000 50.17688 107 GLY C O 1
ATOM 5706 N N . THR C 1 108 ? 44.59200 3.84200 67.40000 1.000 51.32581 108 THR C N 1
ATOM 5707 C CA . THR C 1 108 ? 45.25600 2.79600 66.63200 1.000 51.10277 108 THR C CA 1
ATOM 5708 C C . THR C 1 108 ? 46.76700 2.96600 66.67700 1.000 54.80227 108 THR C C 1
ATOM 5709 O O . THR C 1 108 ? 47.50700 1.99900 66.89200 1.000 55.87568 108 THR C O 1
ATOM 5713 N N . LEU C 1 109 ? 47.24100 4.19700 66.47300 1.000 54.91717 109 LEU C N 1
ATOM 5714 C CA . LEU C 1 109 ? 48.67100 4.47300 66.56700 1.000 58.17102 109 LEU C CA 1
ATOM 5715 C C . LEU C 1 109 ? 49.21400 4.08100 67.93600 1.000 65.06765 109 LEU C C 1
ATOM 5716 O O . LEU C 1 109 ? 50.21400 3.36000 68.03400 1.000 65.34863 109 LEU C O 1
ATOM 5721 N N . ASN C 1 110 ? 48.54700 4.53300 69.00700 1.000 63.23201 110 ASN C N 1
ATOM 5722 C CA . ASN C 1 110 ? 48.98600 4.21800 70.36500 1.000 59.72019 110 ASN C CA 1
ATOM 5723 C C . ASN C 1 110 ? 49.07200 2.71300 70.59000 1.000 56.57003 110 ASN C C 1
ATOM 5724 O O . ASN C 1 110 ? 50.03800 2.22300 71.18700 1.000 61.22140 110 ASN C O 1
ATOM 5729 N N . VAL C 1 111 ? 48.06500 1.96500 70.13000 1.000 52.22813 111 VAL C N 1
ATOM 5730 C CA . VAL C 1 111 ? 48.09700 0.51100 70.27000 1.000 55.11130 111 VAL C CA 1
ATOM 5731 C C . VAL C 1 111 ? 49.31700 -0.06500 69.55800 1.000 63.52372 111 VAL C C 1
ATOM 5732 O O . VAL C 1 111 ? 50.01800 -0.93100 70.09600 1.000 65.84517 111 VAL C O 1
ATOM 5736 N N . LEU C 1 112 ? 49.61400 0.43000 68.35300 1.000 64.06794 112 LEU C N 1
ATOM 5737 C CA . LEU C 1 112 ? 50.72500 -0.12500 67.58400 1.000 64.14524 112 LEU C CA 1
ATOM 5738 C C . LEU C 1 112 ? 52.07000 0.19600 68.22700 1.000 64.18866 112 LEU C C 1
ATOM 5739 O O . LEU C 1 112 ? 52.96000 -0.66400 68.27200 1.000 62.97956 112 LEU C O 1
ATOM 5744 N N . ARG C 1 113 ? 52.23900 1.42700 68.72800 1.000 61.97208 113 ARG C N 1
ATOM 5745 C CA . ARG C 1 113 ? 53.46100 1.77800 69.44900 1.000 66.03086 113 ARG C CA 1
ATOM 5746 C C . ARG C 1 113 ? 53.64000 0.91200 70.69100 1.000 75.40131 113 ARG C C 1
ATOM 5747 O O . ARG C 1 113 ? 54.74600 0.43500 70.97100 1.000 63.20843 113 ARG C O 1
ATOM 5755 N N . ALA C 1 114 ? 52.56200 0.70800 71.45100 1.000 61.59991 114 ALA C N 1
ATOM 5756 C CA . ALA C 1 114 ? 52.62600 -0.17500 72.60800 1.000 65.02991 114 ALA C CA 1
ATOM 5757 C C . ALA C 1 114 ? 52.98600 -1.60000 72.20500 1.000 63.10141 114 ALA C C 1
ATOM 5758 O O . ALA C 1 114 ? 53.68900 -2.29300 72.94500 1.000 67.66331 114 ALA C O 1
ATOM 5760 N N . CYS C 1 115 ? 52.53800 -2.04600 71.02700 1.000 70.31649 115 CYS C N 1
ATOM 5761 C CA . CYS C 1 115 ? 52.79500 -3.42100 70.59600 1.000 58.32437 115 CYS C CA 1
ATOM 5762 C C . CYS C 1 115 ? 54.25500 -3.64300 70.22500 1.000 63.04298 115 CYS C C 1
ATOM 5763 O O . CYS C 1 115 ? 54.82800 -4.69000 70.55100 1.000 59.52894 115 CYS C O 1
ATOM 5766 N N . THR C 1 116 ? 54.86000 -2.69600 69.50200 1.000 66.14983 116 THR C N 1
ATOM 5767 C CA . THR C 1 116 ? 56.28100 -2.80500 69.17300 1.000 64.15240 116 THR C CA 1
ATOM 5768 C C . THR C 1 116 ? 57.15700 -2.57900 70.40200 1.000 65.29461 116 THR C C 1
ATOM 5769 O O . THR C 1 116 ? 58.31300 -3.03900 70.44800 1.000 65.30385 116 THR C O 1
ATOM 5773 N N . GLU C 1 117 ? 56.63700 -1.83500 71.39500 1.000 65.77505 117 GLU C N 1
ATOM 5774 C CA . GLU C 1 117 ? 57.36400 -1.70700 72.65100 1.000 69.44223 117 GLU C CA 1
ATOM 5775 C C . GLU C 1 117 ? 57.29000 -2.98600 73.46400 1.000 70.87132 117 GLU C C 1
ATOM 5776 O O . GLU C 1 117 ? 58.28000 -3.39300 74.08100 1.000 74.70987 117 GLU C O 1
ATOM 5782 N N . ALA C 1 118 ? 56.11800 -3.61000 73.51800 1.000 65.42179 118 ALA C N 1
ATOM 5783 C CA . ALA C 1 118 ? 55.99900 -4.89400 74.19400 1.000 61.23860 118 ALA C CA 1
ATOM 5784 C C . ALA C 1 118 ? 56.46200 -6.06200 73.33500 1.000 62.52399 118 ALA C C 1
ATOM 5785 O O . ALA C 1 118 ? 56.38100 -7.20700 73.79500 1.000 59.55912 118 ALA C O 1
ATOM 5787 N N . LYS C 1 119 ? 56.91900 -5.80500 72.10500 1.000 66.05789 119 LYS C N 1
ATOM 5788 C CA . LYS C 1 119 ? 57.40400 -6.85700 71.20400 1.000 68.19397 119 LYS C CA 1
ATOM 5789 C C . LYS C 1 119 ? 56.30900 -7.88200 70.90400 1.000 64.21647 119 LYS C C 1
ATOM 5790 O O . LYS C 1 119 ? 56.55000 -9.09100 70.89100 1.000 61.79255 119 LYS C O 1
ATOM 5796 N N . VAL C 1 120 ? 55.08300 -7.40100 70.70500 1.000 66.17978 120 VAL C N 1
ATOM 5797 C CA . VAL C 1 120 ? 54.01800 -8.27400 70.23500 1.000 68.51159 120 VAL C CA 1
ATOM 5798 C C . VAL C 1 120 ? 54.33600 -8.72500 68.81400 1.000 66.33060 120 VAL C C 1
ATOM 5799 O O . VAL C 1 120 ? 54.99600 -8.01800 68.03900 1.000 63.87909 120 VAL C O 1
ATOM 5803 N N . LYS C 1 121 ? 53.87300 -9.92200 68.46900 1.000 62.40961 121 LYS C N 1
ATOM 5804 C CA . LYS C 1 121 ? 54.23400 -10.54100 67.20100 1.000 67.04803 121 LYS C CA 1
ATOM 5805 C C . LYS C 1 121 ? 53.14400 -10.45100 66.13700 1.000 65.90939 121 LYS C C 1
ATOM 5806 O O . LYS C 1 121 ? 53.47000 -10.34800 64.95000 1.000 63.14305 121 LYS C O 1
ATOM 5812 N N . LYS C 1 122 ? 51.86500 -10.46900 66.51400 1.000 65.20383 122 LYS C N 1
ATOM 5813 C CA . LYS C 1 122 ? 50.78200 -10.34000 65.54600 1.000 54.89010 122 LYS C CA 1
ATOM 5814 C C . LYS C 1 122 ? 49.69700 -9.42500 66.09800 1.000 51.79499 122 LYS C C 1
ATOM 5815 O O . LYS C 1 122 ? 49.34200 -9.51300 67.27600 1.000 58.39804 122 LYS C O 1
ATOM 5821 N N . VAL C 1 123 ? 49.18000 -8.54300 65.24100 1.000 46.50605 123 VAL C N 1
ATOM 5822 C CA . VAL C 1 123 ? 48.06900 -7.65200 65.56000 1.000 40.05070 123 VAL C CA 1
ATOM 5823 C C . VAL C 1 123 ? 46.97300 -7.88300 64.52700 1.000 41.78193 123 VAL C C 1
ATOM 5824 O O . VAL C 1 123 ? 47.26600 -8.18500 63.36600 1.000 45.12879 123 VAL C O 1
ATOM 5828 N N . ILE C 1 124 ? 45.71400 -7.76300 64.94600 1.000 39.32587 124 ILE C N 1
ATOM 5829 C CA . ILE C 1 124 ? 44.55900 -7.89000 64.05500 1.000 36.09238 124 ILE C CA 1
ATOM 5830 C C . ILE C 1 124 ? 43.65300 -6.68600 64.29200 1.000 35.98851 124 ILE C C 1
ATOM 5831 O O . ILE C 1 124 ? 42.98800 -6.60000 65.33000 1.000 40.42172 124 ILE C O 1
ATOM 5836 N N . TYR C 1 125 ? 43.62600 -5.76000 63.33900 1.000 36.64288 125 TYR C N 1
ATOM 5837 C CA . TYR C 1 125 ? 42.79600 -4.56900 63.44500 1.000 41.68288 125 TYR C CA 1
ATOM 5838 C C . TYR C 1 125 ? 41.44800 -4.81700 62.78200 1.000 45.89541 125 TYR C C 1
ATOM 5839 O O . TYR C 1 125 ? 41.38500 -5.32800 61.66200 1.000 49.61288 125 TYR C O 1
ATOM 5848 N N . VAL C 1 126 ? 40.37500 -4.45100 63.47200 1.000 47.25046 126 VAL C N 1
ATOM 5849 C CA . VAL C 1 126 ? 39.02800 -4.59800 62.93600 1.000 49.62046 126 VAL C CA 1
ATOM 5850 C C . VAL C 1 126 ? 38.65100 -3.28000 62.27000 1.000 51.81092 126 VAL C C 1
ATOM 5851 O O . VAL C 1 126 ? 38.40600 -2.27800 62.94700 1.000 54.31183 126 VAL C O 1
ATOM 5855 N N . SER C 1 127 ? 38.62200 -3.27900 60.93700 1.000 55.23958 127 SER C N 1
ATOM 5856 C CA . SER C 1 127 ? 38.21300 -2.10400 60.17800 1.000 58.61958 127 SER C CA 1
ATOM 5857 C C . SER C 1 127 ? 36.77700 -2.26400 59.69400 1.000 58.81958 127 SER C C 1
ATOM 5858 O O . SER C 1 127 ? 35.92800 -2.77600 60.43000 1.000 56.98924 127 SER C O 1
ATOM 5861 N N . SER C 1 128 ? 36.50100 -1.84300 58.46000 1.000 62.92187 128 SER C N 1
ATOM 5862 C CA . SER C 1 128 ? 35.14000 -1.82000 57.93600 1.000 62.65400 128 SER C CA 1
ATOM 5863 C C . SER C 1 128 ? 35.18400 -1.71600 56.41800 1.000 61.72158 128 SER C C 1
ATOM 5864 O O . SER C 1 128 ? 36.18200 -1.28300 55.83500 1.000 60.96503 128 SER C O 1
ATOM 5867 N N . THR C 1 129 ? 34.07600 -2.12600 55.78600 1.000 59.99160 129 THR C N 1
ATOM 5868 C CA . THR C 1 129 ? 33.88000 -1.86700 54.36300 1.000 60.10402 129 THR C CA 1
ATOM 5869 C C . THR C 1 129 ? 33.76500 -0.37700 54.07300 1.000 62.38002 129 THR C C 1
ATOM 5870 O O . THR C 1 129 ? 33.99000 0.04000 52.93200 1.000 62.98091 129 THR C O 1
ATOM 5874 N N . ALA C 1 130 ? 33.42400 0.42700 55.08600 1.000 58.43271 130 ALA C N 1
ATOM 5875 C CA . ALA C 1 130 ? 33.43100 1.87800 54.95300 1.000 58.14288 130 ALA C CA 1
ATOM 5876 C C . ALA C 1 130 ? 34.78300 2.41100 54.50500 1.000 62.16936 130 ALA C C 1
ATOM 5877 O O . ALA C 1 130 ? 34.85800 3.53600 54.00000 1.000 64.84605 130 ALA C O 1
ATOM 5879 N N . ALA C 1 131 ? 35.84900 1.63300 54.68000 1.000 57.32850 131 ALA C N 1
ATOM 5880 C CA . ALA C 1 131 ? 37.18600 2.00600 54.25000 1.000 57.77830 131 ALA C CA 1
ATOM 5881 C C . ALA C 1 131 ? 37.54900 1.41500 52.89400 1.000 60.09451 131 ALA C C 1
ATOM 5882 O O . ALA C 1 131 ? 38.72900 1.39600 52.52800 1.000 62.54404 131 ALA C O 1
ATOM 5884 N N . VAL C 1 132 ? 36.56700 0.91500 52.14600 1.000 57.93594 132 VAL C N 1
ATOM 5885 C CA . VAL C 1 132 ? 36.85400 0.19600 50.91100 1.000 64.49433 132 VAL C CA 1
ATOM 5886 C C . VAL C 1 132 ? 35.95800 0.67900 49.78000 1.000 62.27125 132 VAL C C 1
ATOM 5887 O O . VAL C 1 132 ? 36.41300 0.84500 48.64300 1.000 66.84590 132 VAL C O 1
ATOM 5891 N N . LEU C 1 133 ? 34.68000 0.90200 50.08500 1.000 59.44475 133 LEU C N 1
ATOM 5892 C CA . LEU C 1 133 ? 33.64800 1.09500 49.07100 1.000 57.91307 133 LEU C CA 1
ATOM 5893 C C . LEU C 1 133 ? 33.36600 2.55300 48.74200 1.000 64.86299 133 LEU C C 1
ATOM 5894 O O . LEU C 1 133 ? 33.09600 2.87300 47.58100 1.000 72.85182 133 LEU C O 1
ATOM 5899 N N . VAL C 1 134 ? 33.39700 3.44300 49.73100 1.000 67.62107 134 VAL C N 1
ATOM 5900 C CA . VAL C 1 134 ? 33.00000 4.83000 49.50900 1.000 69.67766 134 VAL C CA 1
ATOM 5901 C C . VAL C 1 134 ? 34.02600 5.52200 48.61900 1.000 72.61675 134 VAL C C 1
ATOM 5902 O O . VAL C 1 134 ? 34.85700 6.30300 49.09800 1.000 69.61111 134 VAL C O 1
ATOM 5906 N N . ASN C 1 135 ? 33.97100 5.23900 47.31400 1.000 75.21734 135 ASN C N 1
ATOM 5907 C CA . ASN C 1 135 ? 34.86800 5.85000 46.34100 1.000 71.66853 135 ASN C CA 1
ATOM 5908 C C . ASN C 1 135 ? 34.08700 6.24300 45.09300 1.000 77.00274 135 ASN C C 1
ATOM 5909 O O . ASN C 1 135 ? 33.60000 5.37000 44.36200 1.000 78.43647 135 ASN C O 1
ATOM 5914 N N . PRO C 1 136 ? 33.94000 7.54100 44.81800 1.000 81.24358 136 PRO C N 1
ATOM 5915 C CA . PRO C 1 136 ? 33.27600 7.95000 43.57300 1.000 80.49426 136 PRO C CA 1
ATOM 5916 C C . PRO C 1 136 ? 34.13200 7.71600 42.34600 1.000 78.25162 136 PRO C C 1
ATOM 5917 O O . PRO C 1 136 ? 33.58800 7.61500 41.24000 1.000 73.21897 136 PRO C O 1
ATOM 5921 N N . ASN C 1 137 ? 35.45400 7.62000 42.51300 1.000 79.52587 137 ASN C N 1
ATOM 5922 C CA . ASN C 1 137 ? 36.35300 7.43000 41.38200 1.000 81.68698 137 ASN C CA 1
ATOM 5923 C C . ASN C 1 137 ? 36.34000 6.00100 40.86600 1.000 88.52833 137 ASN C C 1
ATOM 5924 O O . ASN C 1 137 ? 36.57200 5.78000 39.67300 1.000 100.03717 137 ASN C O 1
ATOM 5929 N N . LEU C 1 138 ? 36.08800 5.02900 41.72900 1.000 87.16649 138 LEU C N 1
ATOM 5930 C CA . LEU C 1 138 ? 36.13300 3.64000 41.29600 1.000 89.55770 138 LEU C CA 1
ATOM 5931 C C . LEU C 1 138 ? 34.94600 3.34300 40.38600 1.000 94.48783 138 LEU C C 1
ATOM 5932 O O . LEU C 1 138 ? 33.79700 3.59100 40.77400 1.000 85.14259 138 LEU C O 1
ATOM 5937 N N . PRO C 1 139 ? 35.17800 2.80300 39.17200 1.000 100.34478 139 PRO C N 1
ATOM 5938 C CA . PRO C 1 139 ? 34.07800 2.61000 38.21600 1.000 100.11707 139 PRO C CA 1
ATOM 5939 C C . PRO C 1 139 ? 33.06300 1.57400 38.67300 1.000 102.30837 139 PRO C C 1
ATOM 5940 O O . PRO C 1 139 ? 33.26100 0.90000 39.68900 1.000 97.19485 139 PRO C O 1
ATOM 5944 N N . LYS C 1 140 ? 31.97100 1.44000 37.92000 1.000 99.83250 140 LYS C N 1
ATOM 5945 C CA . LYS C 1 140 ? 30.93700 0.45900 38.22200 1.000 100.98982 140 LYS C CA 1
ATOM 5946 C C . LYS C 1 140 ? 31.25900 -0.90600 37.63100 1.000 98.42794 140 LYS C C 1
ATOM 5947 O O . LYS C 1 140 ? 30.80800 -1.93100 38.15700 1.000 98.88387 140 LYS C O 1
ATOM 5953 N N . ASP C 1 141 ? 32.04500 -0.92700 36.55400 1.000 93.52132 141 ASP C N 1
ATOM 5954 C CA . ASP C 1 141 ? 32.52500 -2.15300 35.93200 1.000 97.64354 141 ASP C CA 1
ATOM 5955 C C . ASP C 1 141 ? 33.50200 -2.92200 36.81200 1.000 96.98039 141 ASP C C 1
ATOM 5956 O O . ASP C 1 141 ? 33.82000 -4.07500 36.49700 1.000 93.28060 141 ASP C O 1
ATOM 5961 N N . LYS C 1 142 ? 33.98600 -2.31800 37.89400 1.000 100.62961 142 LYS C N 1
ATOM 5962 C CA . LYS C 1 142 ? 35.06700 -2.87000 38.70000 1.000 99.08378 142 LYS C CA 1
ATOM 5963 C C . LYS C 1 142 ? 34.49400 -3.49000 39.96900 1.000 93.50866 142 LYS C C 1
ATOM 5964 O O . LYS C 1 142 ? 33.81800 -2.80600 40.74500 1.000 91.79237 142 LYS C O 1
ATOM 5970 N N . ILE C 1 143 ? 34.76400 -4.77700 40.17200 1.000 91.08789 143 ILE C N 1
ATOM 5971 C CA . ILE C 1 143 ? 34.37600 -5.47800 41.39500 1.000 86.79022 143 ILE C CA 1
ATOM 5972 C C . ILE C 1 143 ? 35.40300 -5.15100 42.47200 1.000 88.58005 143 ILE C C 1
ATOM 5973 O O . ILE C 1 143 ? 36.55300 -5.60700 42.38900 1.000 86.50529 143 ILE C O 1
ATOM 5978 N N . PRO C 1 144 ? 35.04300 -4.36600 43.48500 1.000 88.04072 144 PRO C N 1
ATOM 5979 C CA . PRO C 1 144 ? 36.04100 -3.94000 44.47100 1.000 81.82270 144 PRO C CA 1
ATOM 5980 C C . PRO C 1 144 ? 36.49000 -5.09000 45.36200 1.000 76.67220 144 PRO C C 1
ATOM 5981 O O . PRO C 1 144 ? 35.72300 -5.99700 45.69400 1.000 69.71154 144 PRO C O 1
ATOM 5985 N N . ASP C 1 145 ? 37.76800 -5.05000 45.72000 1.000 77.35423 145 ASP C N 1
ATOM 5986 C CA . ASP C 1 145 ? 38.38200 -6.06300 46.57100 1.000 77.76265 145 ASP C CA 1
ATOM 5987 C C . ASP C 1 145 ? 39.25200 -5.34100 47.59500 1.000 77.56515 145 ASP C C 1
ATOM 5988 O O . ASP C 1 145 ? 39.03300 -4.16700 47.91400 1.000 77.59347 145 ASP C O 1
ATOM 5993 N N . GLU C 1 146 ? 40.26600 -6.04000 48.10600 1.000 74.95387 146 GLU C N 1
ATOM 5994 C CA . GLU C 1 146 ? 41.10000 -5.52300 49.18400 1.000 72.47387 146 GLU C CA 1
ATOM 5995 C C . GLU C 1 146 ? 42.04700 -4.40900 48.74100 1.000 75.94786 146 GLU C C 1
ATOM 5996 O O . GLU C 1 146 ? 42.73100 -3.83800 49.59600 1.000 77.47342 146 GLU C O 1
ATOM 6002 N N . ASP C 1 147 ? 42.10700 -4.06100 47.45600 1.000 80.32017 147 ASP C N 1
ATOM 6003 C CA . ASP C 1 147 ? 43.04600 -3.04600 46.99400 1.000 79.29891 147 ASP C CA 1
ATOM 6004 C C . ASP C 1 147 ? 42.36700 -1.75400 46.56700 1.000 70.50110 147 ASP C C 1
ATOM 6005 O O . ASP C 1 147 ? 43.03300 -0.86100 46.03500 1.000 65.94360 147 ASP C O 1
ATOM 6010 N N . CYS C 1 148 ? 41.06900 -1.62400 46.79800 1.000 67.96929 148 CYS C N 1
ATOM 6011 C CA . CYS C 1 148 ? 40.35800 -0.38300 46.54100 1.000 72.46735 148 CYS C CA 1
ATOM 6012 C C . CYS C 1 148 ? 40.10800 0.31400 47.87100 1.000 70.19089 148 CYS C C 1
ATOM 6013 O O . CYS C 1 148 ? 39.49400 -0.25900 48.77600 1.000 63.72929 148 CYS C O 1
ATOM 6016 N N . TRP C 1 149 ? 40.59700 1.53800 47.98900 1.000 65.39489 149 TRP C N 1
ATOM 6017 C CA . TRP C 1 149 ? 40.45900 2.31500 49.20500 1.000 62.72489 149 TRP C CA 1
ATOM 6018 C C . TRP C 1 149 ? 39.38400 3.37400 49.02500 1.000 63.46489 149 TRP C C 1
ATOM 6019 O O . TRP C 1 149 ? 38.98000 3.70700 47.90900 1.000 72.44489 149 TRP C O 1
ATOM 6030 N N . THR C 1 150 ? 38.93000 3.90200 50.15000 1.000 59.12550 150 THR C N 1
ATOM 6031 C CA . THR C 1 150 ? 37.90500 4.92900 50.14500 1.000 61.46635 150 THR C CA 1
ATOM 6032 C C . THR C 1 150 ? 38.53000 6.30000 49.90600 1.000 67.34766 150 THR C C 1
ATOM 6033 O O . THR C 1 150 ? 39.63500 6.58400 50.38200 1.000 67.71397 150 THR C O 1
ATOM 6037 N N . ASP C 1 151 ? 37.83400 7.13700 49.13100 1.000 72.20226 151 ASP C N 1
ATOM 6038 C CA . ASP C 1 151 ? 38.24000 8.52600 48.93500 1.000 76.73938 151 ASP C CA 1
ATOM 6039 C C . ASP C 1 151 ? 37.80300 9.33700 50.15200 1.000 77.85072 151 ASP C C 1
ATOM 6040 O O . ASP C 1 151 ? 36.61200 9.62000 50.33000 1.000 75.65268 151 ASP C O 1
ATOM 6045 N N . GLU C 1 152 ? 38.77200 9.69300 51.00000 1.000 79.10132 152 GLU C N 1
ATOM 6046 C CA . GLU C 1 152 ? 38.46000 10.41200 52.23000 1.000 79.17089 152 GLU C CA 1
ATOM 6047 C C . GLU C 1 152 ? 38.05400 11.84800 51.95500 1.000 80.60721 152 GLU C C 1
ATOM 6048 O O . GLU C 1 152 ? 37.22400 12.40900 52.68500 1.000 82.74463 152 GLU C O 1
ATOM 6054 N N . GLU C 1 153 ? 38.62800 12.46200 50.91800 1.000 77.76401 153 GLU C N 1
ATOM 6055 C CA . GLU C 1 153 ? 38.18300 13.79500 50.53300 1.000 81.70306 153 GLU C CA 1
ATOM 6056 C C . GLU C 1 153 ? 36.69500 13.79800 50.20400 1.000 78.18226 153 GLU C C 1
ATOM 6057 O O . GLU C 1 153 ? 35.94800 14.67100 50.66200 1.000 77.32772 153 GLU C O 1
ATOM 6063 N N . TYR C 1 154 ? 36.24800 12.81000 49.42000 1.000 79.41461 154 TYR C N 1
ATOM 6064 C CA . TYR C 1 154 ? 34.83400 12.71100 49.06400 1.000 82.42569 154 TYR C CA 1
ATOM 6065 C C . TYR C 1 154 ? 33.95300 12.61200 50.29900 1.000 80.70044 154 TYR C C 1
ATOM 6066 O O . TYR C 1 154 ? 32.90900 13.27200 50.38200 1.000 82.74384 154 TYR C O 1
ATOM 6075 N N . CYS C 1 155 ? 34.34300 11.77400 51.26200 1.000 80.33992 155 CYS C N 1
ATOM 6076 C CA . CYS C 1 155 ? 33.54700 11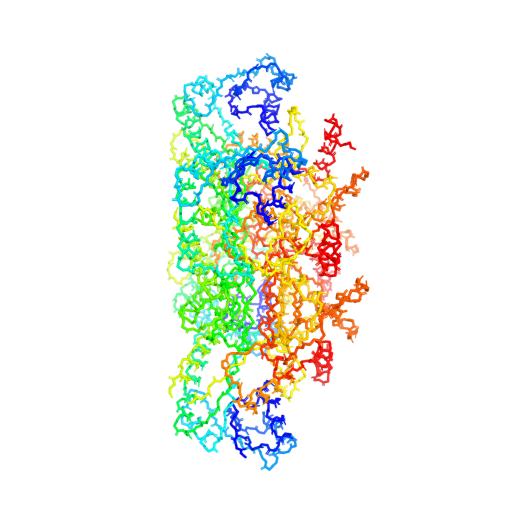.63800 52.47600 1.000 79.93514 155 CYS C CA 1
ATOM 6077 C C . CYS C 1 155 ? 33.48800 12.95100 53.24000 1.000 82.01280 155 CYS C C 1
ATOM 6078 O O . CYS C 1 155 ? 32.47300 13.25100 53.88100 1.000 75.24464 155 CYS C O 1
ATOM 6081 N N . ARG C 1 156 ? 34.56100 13.74400 53.17800 1.000 83.12977 156 ARG C N 1
ATOM 6082 C CA . ARG C 1 156 ? 34.61300 15.04900 53.82100 1.000 84.47743 156 ARG C CA 1
ATOM 6083 C C . ARG C 1 156 ? 33.96800 16.14100 52.97500 1.000 86.79584 156 ARG C C 1
ATOM 6084 O O . ARG C 1 156 ? 33.71000 17.23500 53.48900 1.000 84.99140 156 ARG C O 1
ATOM 6092 N N . THR C 1 157 ? 33.68900 15.86900 51.70100 1.000 90.39271 157 THR C N 1
ATOM 6093 C CA . THR C 1 157 ? 32.97900 16.81600 50.84800 1.000 89.64989 157 THR C CA 1
ATOM 6094 C C . THR C 1 157 ? 31.47100 16.59100 50.89700 1.000 85.50349 157 THR C C 1
ATOM 6095 O O . THR C 1 157 ? 30.69500 17.54500 51.01300 1.000 93.11110 157 THR C O 1
ATOM 6099 N N . THR C 1 158 ? 31.05000 15.32700 50.80700 1.000 81.58786 158 THR C N 1
ATOM 6100 C CA . THR C 1 158 ? 29.66900 14.86000 50.75500 1.000 85.78422 158 THR C CA 1
ATOM 6101 C C . THR C 1 158 ? 29.11800 14.67700 52.16400 1.000 88.86821 158 THR C C 1
ATOM 6102 O O . THR C 1 158 ? 29.76500 14.02800 52.99500 1.000 85.47445 158 THR C O 1
ATOM 6106 N N . PRO C 1 159 ? 27.94200 15.22600 52.47800 1.000 84.55573 159 PRO C N 1
ATOM 6107 C CA . PRO C 1 159 ? 27.37800 15.01800 53.81600 1.000 78.93109 159 PRO C CA 1
ATOM 6108 C C . PRO C 1 159 ? 26.43100 13.83000 53.88100 1.000 81.88575 159 PRO C C 1
ATOM 6109 O O . PRO C 1 159 ? 25.45500 13.75300 53.12900 1.000 85.28767 159 PRO C O 1
ATOM 6113 N N . PHE C 1 160 ? 26.72500 12.89300 54.77800 1.000 79.18243 160 PHE C N 1
ATOM 6114 C CA . PHE C 1 160 ? 25.82300 11.79200 55.08500 1.000 76.14744 160 PHE C CA 1
ATOM 6115 C C . PHE C 1 160 ? 26.22000 11.24000 56.44200 1.000 79.48674 160 PHE C C 1
ATOM 6116 O O . PHE C 1 160 ? 27.41100 11.16700 56.75200 1.000 78.45691 160 PHE C O 1
ATOM 6124 N N . PHE C 1 161 ? 25.22900 10.86700 57.25100 1.000 86.29208 161 PHE C N 1
ATOM 6125 C CA . PHE C 1 161 ? 25.54200 10.27000 58.54300 1.000 83.94477 161 PHE C CA 1
ATOM 6126 C C . PHE C 1 161 ? 26.43800 9.05400 58.33700 1.000 82.53954 161 PHE C C 1
ATOM 6127 O O . PHE C 1 161 ? 26.16000 8.20200 57.48500 1.000 87.60560 161 PHE C O 1
ATOM 6135 N N . LEU C 1 162 ? 27.53300 9.01500 59.10700 1.000 75.32958 162 LEU C N 1
ATOM 6136 C CA . LEU C 1 162 ? 28.63200 8.04700 59.04200 1.000 74.90259 162 LEU C CA 1
ATOM 6137 C C . LEU C 1 162 ? 29.69200 8.43200 58.01400 1.000 74.13370 162 LEU C C 1
ATOM 6138 O O . LEU C 1 162 ? 30.52400 7.59400 57.65000 1.000 73.86380 162 LEU C O 1
ATOM 6143 N N . ASN C 1 163 ? 29.71100 9.68400 57.54300 1.000 77.16263 163 ASN C N 1
ATOM 6144 C CA . ASN C 1 163 ? 30.79500 10.11900 56.66400 1.000 76.23079 163 ASN C CA 1
ATOM 6145 C C . ASN C 1 163 ? 32.09900 10.25600 57.43900 1.000 71.30856 163 ASN C C 1
ATOM 6146 O O . ASN C 1 163 ? 33.14300 9.74900 57.01200 1.000 69.89322 163 ASN C O 1
ATOM 6151 N N . TRP C 1 164 ? 32.05400 10.93800 58.58800 1.000 74.98192 164 TRP C N 1
ATOM 6152 C CA . TRP C 1 164 ? 33.23300 11.03200 59.44100 1.000 73.83898 164 TRP C CA 1
ATOM 6153 C C . TRP C 1 164 ? 33.66200 9.65800 59.93300 1.000 76.25421 164 TRP C C 1
ATOM 6154 O O . TRP C 1 164 ? 34.86200 9.37300 60.03700 1.000 73.07552 164 TRP C O 1
ATOM 6165 N N . TYR C 1 165 ? 32.69600 8.78700 60.23500 1.000 72.41617 165 TYR C N 1
ATOM 6166 C CA . TYR C 1 165 ? 33.03700 7.41400 60.58700 1.000 67.57581 165 TYR C CA 1
ATOM 6167 C C . TYR C 1 165 ? 33.85300 6.75100 59.47900 1.000 68.32568 165 TYR C C 1
ATOM 6168 O O . TYR C 1 165 ? 34.86600 6.09500 59.75400 1.000 69.06958 165 TYR C O 1
ATOM 6177 N N . CYS C 1 166 ? 33.44400 6.93700 58.21600 1.000 69.30354 166 CYS C N 1
ATOM 6178 C CA . CYS C 1 166 ? 34.17700 6.35800 57.08900 1.000 65.43835 166 CYS C CA 1
ATOM 6179 C C . CYS C 1 166 ? 35.59200 6.91600 57.00300 1.000 60.01667 166 CYS C C 1
ATOM 6180 O O . CYS C 1 166 ? 36.54300 6.18200 56.70800 1.000 56.66929 166 CYS C O 1
ATOM 6183 N N . ILE C 1 167 ? 35.74000 8.22500 57.22100 1.000 62.77860 167 ILE C N 1
ATOM 6184 C CA . ILE C 1 167 ? 37.06200 8.84100 57.23300 1.000 64.04179 167 ILE C CA 1
ATOM 6185 C C . ILE C 1 167 ? 37.91600 8.23000 58.33700 1.000 59.68240 167 ILE C C 1
ATOM 6186 O O . ILE C 1 167 ? 39.10800 7.95700 58.14400 1.000 57.47147 167 ILE C O 1
ATOM 6191 N N . ALA C 1 168 ? 37.31100 7.98400 59.50200 1.000 60.32215 168 ALA C N 1
ATOM 6192 C CA . ALA C 1 168 ? 38.02800 7.38000 60.62200 1.000 60.21421 168 ALA C CA 1
ATOM 6193 C C . ALA C 1 168 ? 38.57000 6.00300 60.25500 1.000 61.33492 168 ALA C C 1
ATOM 6194 O O . ALA C 1 168 ? 39.77200 5.73700 60.37800 1.000 56.70540 168 ALA C O 1
ATOM 6196 N N . LYS C 1 169 ? 37.68200 5.11000 59.80800 1.000 56.60847 169 LYS C N 1
ATOM 6197 C CA . LYS C 1 169 ? 38.07500 3.73300 59.53300 1.000 54.33501 169 LYS C CA 1
ATOM 6198 C C . LYS C 1 169 ? 39.13400 3.66000 58.44300 1.000 54.81078 169 LYS C C 1
ATOM 6199 O O . LYS C 1 169 ? 40.08500 2.87600 58.54300 1.000 53.51270 169 LYS C O 1
ATOM 6205 N N . THR C 1 170 ? 38.98300 4.46500 57.38700 1.000 55.54518 170 THR C N 1
ATOM 6206 C CA . THR C 1 170 ? 39.95000 4.44600 56.29300 1.000 58.96020 170 THR C CA 1
ATOM 6207 C C . THR C 1 170 ? 41.30300 4.96100 56.75600 1.000 58.92283 170 THR C C 1
ATOM 6208 O O . THR C 1 170 ? 42.33700 4.31400 56.54200 1.000 59.47855 170 THR C O 1
ATOM 6212 N N . ALA C 1 171 ? 41.31400 6.13200 57.39600 1.000 56.12847 171 ALA C N 1
ATOM 6213 C CA . ALA C 1 171 ? 42.56800 6.68900 57.88400 1.000 54.32875 171 ALA C CA 1
ATOM 6214 C C . ALA C 1 171 ? 43.22700 5.75000 58.88300 1.000 56.98716 171 ALA C C 1
ATOM 6215 O O . ALA C 1 171 ? 44.43400 5.49500 58.80000 1.000 56.51967 171 ALA C O 1
ATOM 6217 N N . ALA C 1 172 ? 42.44700 5.20300 59.81900 1.000 57.54747 172 ALA C N 1
ATOM 6218 C CA . ALA C 1 172 ? 43.02200 4.30500 60.81400 1.000 54.31271 172 ALA C CA 1
ATOM 6219 C C . ALA C 1 172 ? 43.57900 3.04500 60.16700 1.000 58.43715 172 ALA C C 1
ATOM 6220 O O . ALA C 1 172 ? 44.66100 2.57700 60.53900 1.000 60.90688 172 ALA C O 1
ATOM 6222 N N . GLU C 1 173 ? 42.85900 2.48200 59.19400 1.000 57.36299 173 GLU C N 1
ATOM 6223 C CA . GLU C 1 173 ? 43.35200 1.28100 58.53000 1.000 54.85122 173 GLU C CA 1
ATOM 6224 C C . GLU C 1 173 ? 44.54600 1.59000 57.63400 1.000 58.22133 173 GLU C C 1
ATOM 6225 O O . GLU C 1 173 ? 45.44900 0.75800 57.48400 1.000 57.88485 173 GLU C O 1
ATOM 6231 N N . LYS C 1 174 ? 44.55800 2.77500 57.01600 1.000 57.02897 174 LYS C N 1
ATOM 6232 C CA . LYS C 1 174 ? 45.73300 3.21800 56.27400 1.000 54.72261 174 LYS C CA 1
ATOM 6233 C C . LYS C 1 174 ? 46.95500 3.27400 57.18100 1.000 60.19467 174 LYS C C 1
ATOM 6234 O O . LYS C 1 174 ? 48.01500 2.72300 56.85800 1.000 59.08564 174 LYS C O 1
ATOM 6240 N N . ASN C 1 175 ? 46.81600 3.94700 58.32800 1.000 64.05731 175 ASN C N 1
ATOM 6241 C CA . ASN C 1 175 ? 47.93700 4.13500 59.24600 1.000 62.69345 175 ASN C CA 1
ATOM 6242 C C . ASN C 1 175 ? 48.42100 2.80600 59.81200 1.000 59.55435 175 ASN C C 1
ATOM 6243 O O . ASN C 1 175 ? 49.62100 2.62400 60.04900 1.000 59.79257 175 ASN C O 1
ATOM 6248 N N . ALA C 1 176 ? 47.49800 1.87100 60.04600 1.000 55.72342 176 ALA C N 1
ATOM 6249 C CA . ALA C 1 176 ? 47.86000 0.60400 60.67200 1.000 54.55035 176 ALA C CA 1
ATOM 6250 C C . ALA C 1 176 ? 48.78700 -0.20700 59.77900 1.000 57.86654 176 ALA C C 1
ATOM 6251 O O . ALA C 1 176 ? 49.86100 -0.64500 60.21100 1.000 59.79505 176 ALA C O 1
ATOM 6253 N N . LEU C 1 177 ? 48.38600 -0.41700 58.52300 1.000 59.12574 177 LEU C N 1
ATOM 6254 C CA . LEU C 1 177 ? 49.16600 -1.24600 57.61000 1.000 55.89551 177 LEU C CA 1
ATOM 6255 C C . LEU C 1 177 ? 50.43300 -0.53800 57.15300 1.000 56.38160 177 LEU C C 1
ATOM 6256 O O . LEU C 1 177 ? 51.46100 -1.19800 56.93300 1.000 60.05826 177 LEU C O 1
ATOM 6261 N N . GLU C 1 178 ? 50.38100 0.78800 57.02100 1.000 52.01592 178 GLU C N 1
ATOM 6262 C CA . GLU C 1 178 ? 51.61500 1.53700 56.84600 1.000 58.05857 178 GLU C CA 1
ATOM 6263 C C . GLU C 1 178 ? 52.59700 1.24400 57.98400 1.000 63.49859 178 GLU C C 1
ATOM 6264 O O . GLU C 1 178 ? 53.77200 0.95100 57.74500 1.000 64.36015 178 GLU C O 1
ATOM 6270 N N . TYR C 1 179 ? 52.12100 1.29200 59.23300 1.000 68.11179 179 TYR C N 1
ATOM 6271 C CA . TYR C 1 179 ? 52.97300 1.03400 60.39400 1.000 64.41138 179 TYR C CA 1
ATOM 6272 C C . TYR C 1 179 ? 53.45500 -0.40900 60.43300 1.000 63.46656 179 TYR C C 1
ATOM 6273 O O . TYR C 1 179 ? 54.53400 -0.68300 60.96500 1.000 65.71468 179 TYR C O 1
ATOM 6282 N N . GLY C 1 180 ? 52.66400 -1.34400 59.89900 1.000 64.97595 180 GLY C N 1
ATOM 6283 C CA . GLY C 1 180 ? 53.05000 -2.74800 59.86300 1.000 69.65069 180 GLY C CA 1
ATOM 6284 C C . GLY C 1 180 ? 54.33900 -3.02300 59.11600 1.000 78.97293 180 GLY C C 1
ATOM 6285 O O . GLY C 1 180 ? 54.95900 -4.07000 59.33000 1.000 79.56353 180 GLY C O 1
ATOM 6286 N N . ASP C 1 181 ? 54.75700 -2.11200 58.24000 1.000 79.70543 181 ASP C N 1
ATOM 6287 C CA . ASP C 1 181 ? 56.05600 -2.21800 57.57800 1.000 78.01870 181 ASP C CA 1
ATOM 6288 C C . ASP C 1 181 ? 57.12400 -1.50200 58.41000 1.000 80.16643 181 ASP C C 1
ATOM 6289 O O . ASP C 1 181 ? 57.80900 -0.58100 57.96400 1.000 77.75274 181 ASP C O 1
ATOM 6294 N N . LYS C 1 182 ? 57.23800 -1.94600 59.66100 1.000 85.99577 182 LYS C N 1
ATOM 6295 C CA . LYS C 1 182 ? 58.20900 -1.39900 60.60400 1.000 81.40297 182 LYS C CA 1
ATOM 6296 C C . LYS C 1 182 ? 59.10900 -2.49400 61.16200 1.000 85.70224 182 LYS C C 1
ATOM 6297 O O . LYS C 1 182 ? 58.83700 -3.04600 62.22700 1.000 80.02352 182 LYS C O 1
ATOM 6303 N N . ILE C 1 185 ? 56.89100 -6.90100 62.56400 1.000 63.27796 185 ILE C N 1
ATOM 6304 C CA . ILE C 1 185 ? 55.56600 -6.62200 63.10700 1.000 72.24700 185 ILE C CA 1
ATOM 6305 C C . ILE C 1 185 ? 54.47500 -6.93500 62.06400 1.000 73.77011 185 ILE C C 1
ATOM 6306 O O . ILE C 1 185 ? 54.24900 -6.16700 61.12500 1.000 71.03557 185 ILE C O 1
ATOM 6311 N N . ASN C 1 186 ? 53.80700 -8.07800 62.23600 1.000 72.02111 186 ASN C N 1
ATOM 6312 C CA . ASN C 1 186 ? 52.75200 -8.52500 61.33100 1.000 61.28936 186 ASN C CA 1
ATOM 6313 C C . ASN C 1 186 ? 51.43000 -7.89000 61.75100 1.000 59.86500 186 ASN C C 1
ATOM 6314 O O . ASN C 1 186 ? 50.96300 -8.10800 62.87400 1.000 63.69644 186 ASN C O 1
ATOM 6319 N N . VAL C 1 187 ? 50.83000 -7.11400 60.85100 1.000 57.86523 187 VAL C N 1
ATOM 6320 C CA . VAL C 1 187 ? 49.56000 -6.43600 61.10100 1.000 53.30787 187 VAL C CA 1
ATOM 6321 C C . VAL C 1 187 ? 48.57000 -6.86300 60.02300 1.000 49.21827 187 VAL C C 1
ATOM 6322 O O . VAL C 1 187 ? 48.79300 -6.60900 58.83200 1.000 52.21863 187 VAL C O 1
ATOM 6326 N N . ILE C 1 188 ? 47.48600 -7.51500 60.44200 1.000 43.96395 188 ILE C N 1
ATOM 6327 C CA . ILE C 1 188 ? 46.39300 -7.93600 59.57300 1.000 42.72983 188 ILE C CA 1
ATOM 6328 C C . ILE C 1 188 ? 45.18800 -7.03900 59.84300 1.000 44.09271 188 ILE C C 1
ATOM 6329 O O . ILE C 1 188 ? 45.00600 -6.53800 60.95800 1.000 51.74392 188 ILE C O 1
ATOM 6334 N N . SER C 1 189 ? 44.37300 -6.81500 58.81300 1.000 44.28122 189 SER C N 1
ATOM 6335 C CA . SER C 1 189 ? 43.14000 -6.05300 58.95300 1.000 40.86662 189 SER C CA 1
ATOM 6336 C C . SER C 1 189 ? 41.99500 -6.85900 58.36900 1.000 42.52137 189 SER C C 1
ATOM 6337 O O . SER C 1 189 ? 42.14000 -7.49000 57.32100 1.000 50.95235 189 SER C O 1
ATOM 6340 N N . ILE C 1 190 ? 40.86400 -6.85000 59.05900 1.000 42.20439 190 ILE C N 1
ATOM 6341 C CA . ILE C 1 190 ? 39.64300 -7.47300 58.57500 1.000 43.01871 190 ILE C CA 1
ATOM 6342 C C . ILE C 1 190 ? 38.61500 -6.36700 58.38400 1.000 50.20088 190 ILE C C 1
ATOM 6343 O O . ILE C 1 190 ? 38.44000 -5.51300 59.26300 1.000 50.23526 190 ILE C O 1
ATOM 6348 N N . CYS C 1 191 ? 37.98900 -6.33900 57.21200 1.000 55.05434 191 CYS C N 1
ATOM 6349 C CA . CYS C 1 191 ? 37.02300 -5.29500 56.88800 1.000 53.53652 191 CYS C CA 1
ATOM 6350 C C . CYS C 1 191 ? 35.63900 -5.91500 56.79000 1.000 56.88306 191 CYS C C 1
ATOM 6351 O O . CYS C 1 191 ? 35.29900 -6.51000 55.75600 1.000 60.46476 191 CYS C O 1
ATOM 6354 N N . PRO C 1 192 ? 34.81800 -5.83600 57.83100 1.000 57.00532 192 PRO C N 1
ATOM 6355 C CA . PRO C 1 192 ? 33.46800 -6.40100 57.76500 1.000 60.64829 192 PRO C CA 1
ATOM 6356 C C . PRO C 1 192 ? 32.42300 -5.41000 57.26900 1.000 55.62235 192 PRO C C 1
ATOM 6357 O O . PRO C 1 192 ? 32.62100 -4.19200 57.25600 1.000 52.58380 192 PRO C O 1
ATOM 6361 N N . SER C 1 193 ? 31.28300 -5.97200 56.86600 1.000 62.25923 193 SER C N 1
ATOM 6362 C CA . SER C 1 193 ? 30.15300 -5.18000 56.40200 1.000 63.07599 193 SER C CA 1
ATOM 6363 C C . SER C 1 193 ? 29.37200 -4.62400 57.58600 1.000 55.79126 193 SER C C 1
ATOM 6364 O O . SER C 1 193 ? 29.94200 -4.38300 58.65400 1.000 59.87824 193 SER C O 1
ATOM 6367 N N . TYR C 1 194 ? 28.07400 -4.40500 57.41300 1.000 51.45541 194 TYR C N 1
ATOM 6368 C CA . TYR C 1 194 ? 27.22000 -4.11600 58.55300 1.000 56.72192 194 TYR C CA 1
ATOM 6369 C C . TYR C 1 194 ? 27.06600 -5.39000 59.37500 1.000 60.44703 194 TYR C C 1
ATOM 6370 O O . TYR C 1 194 ? 26.77000 -6.45400 58.82600 1.000 62.67123 194 TYR C O 1
ATOM 6379 N N . ILE C 1 195 ? 27.30800 -5.29300 60.68500 1.000 61.79809 195 ILE C N 1
ATOM 6380 C CA . ILE C 1 195 ? 27.41000 -6.46500 61.55600 1.000 65.48352 195 ILE C CA 1
ATOM 6381 C C . ILE C 1 195 ? 26.11200 -6.65200 62.33000 1.000 63.11612 195 ILE C C 1
ATOM 6382 O O . ILE C 1 195 ? 25.72700 -5.79600 63.13600 1.000 61.25664 195 ILE C O 1
ATOM 6387 N N . PHE C 1 196 ? 25.47000 -7.80000 62.12200 1.000 63.49508 196 PHE C N 1
ATOM 6388 C CA . PHE C 1 196 ? 24.27900 -8.21300 62.84600 1.000 64.61502 196 PHE C CA 1
ATOM 6389 C C . PHE C 1 196 ? 24.56200 -9.50600 63.60300 1.000 65.00046 196 PHE C C 1
ATOM 6390 O O . PHE C 1 196 ? 25.51900 -10.23100 63.30900 1.000 61.94929 196 PHE C O 1
ATOM 6398 N N . GLY C 1 197 ? 23.71100 -9.79600 64.58500 1.000 64.61664 197 GLY C N 1
ATOM 6399 C CA . GLY C 1 197 ? 23.86600 -10.98300 65.39200 1.000 65.84361 197 GLY C CA 1
ATOM 6400 C C . GLY C 1 197 ? 23.30800 -10.81200 66.79000 1.000 68.98812 197 GLY C C 1
ATOM 6401 O O . GLY C 1 197 ? 22.94300 -9.70900 67.21200 1.000 68.33631 197 GLY C O 1
ATOM 6402 N N . PRO C 1 198 ? 23.21500 -11.91400 67.53300 1.000 69.33865 198 PRO C N 1
ATOM 6403 C CA . PRO C 1 198 ? 22.77900 -11.81900 68.93100 1.000 68.24138 198 PRO C CA 1
ATOM 6404 C C . PRO C 1 198 ? 23.79500 -11.05700 69.77100 1.000 66.26409 198 PRO C C 1
ATOM 6405 O O . PRO C 1 198 ? 25.00400 -11.09900 69.52300 1.000 61.39861 198 PRO C O 1
ATOM 6409 N N . MET C 1 199 ? 23.28800 -10.34600 70.77200 1.000 64.54647 199 MET C N 1
ATOM 6410 C CA . MET C 1 199 ? 24.10200 -9.47300 71.60400 1.000 68.60032 199 MET C CA 1
ATOM 6411 C C . MET C 1 199 ? 24.39600 -10.12400 72.94700 1.000 75.16451 199 MET C C 1
ATOM 6412 O O . MET C 1 199 ? 23.51500 -10.73000 73.56600 1.000 74.66231 199 MET C O 1
ATOM 6417 N N . LEU C 1 200 ? 25.64300 -9.99100 73.39100 1.000 70.89169 200 LEU C N 1
ATOM 6418 C CA . LEU C 1 200 ? 26.03700 -10.41800 74.72400 1.000 66.91677 200 LEU C CA 1
ATOM 6419 C C . LEU C 1 200 ? 26.00300 -9.28400 75.73500 1.000 72.27336 200 LEU C C 1
ATOM 6420 O O . LEU C 1 200 ? 25.66400 -9.51500 76.89900 1.000 78.37412 200 LEU C O 1
ATOM 6425 N N . GLN C 1 201 ? 26.32800 -8.06700 75.31100 1.000 71.54263 201 GLN C N 1
ATOM 6426 C CA . GLN C 1 201 ? 26.35900 -6.91200 76.19000 1.000 76.35927 201 GLN C CA 1
ATOM 6427 C C . GLN C 1 201 ? 24.94100 -6.43700 76.50900 1.000 78.69919 201 GLN C C 1
ATOM 6428 O O . GLN C 1 201 ? 23.99900 -6.73100 75.76600 1.000 78.43937 201 GLN C O 1
ATOM 6434 N N . PRO C 1 202 ? 24.75400 -5.71300 77.62300 1.000 79.68481 202 PRO C N 1
ATOM 6435 C CA . PRO C 1 202 ? 23.38400 -5.33900 78.02000 1.000 81.58928 202 PRO C CA 1
ATOM 6436 C C . PRO C 1 202 ? 22.75900 -4.25900 77.15100 1.000 75.30139 202 PRO C C 1
ATOM 6437 O O . PRO C 1 202 ? 21.53900 -4.28300 76.93600 1.000 71.26776 202 PRO C O 1
ATOM 6441 N N . THR C 1 203 ? 23.54500 -3.30700 76.66000 1.000 75.06785 203 THR C N 1
ATOM 6442 C CA . THR C 1 203 ? 23.02200 -2.21100 75.85800 1.000 73.89182 203 THR C CA 1
ATOM 6443 C C . THR C 1 203 ? 23.14200 -2.53300 74.37700 1.000 74.75477 203 THR C C 1
ATOM 6444 O O . THR C 1 203 ? 24.13300 -3.11600 73.93200 1.000 76.87639 203 THR C O 1
ATOM 6448 N N . ILE C 1 204 ? 22.14700 -2.12600 73.61500 1.000 70.91683 204 ILE C N 1
ATOM 6449 C CA . ILE C 1 204 ? 22.12700 -2.43000 72.19200 1.000 68.29792 204 ILE C CA 1
ATOM 6450 C C . ILE C 1 204 ? 23.10200 -1.51500 71.46100 1.000 65.61441 204 ILE C C 1
ATOM 6451 O O . ILE C 1 204 ? 23.24400 -0.33000 71.79000 1.000 64.99964 204 ILE C O 1
ATOM 6456 N N . ASN C 1 205 ? 23.80400 -2.07600 70.48000 1.000 64.21180 205 ASN C N 1
ATOM 6457 C CA . ASN C 1 205 ? 24.72700 -1.31900 69.65000 1.000 63.80390 205 ASN C CA 1
ATOM 6458 C C . ASN C 1 205 ? 23.95200 -0.65600 68.51000 1.000 63.07629 205 ASN C C 1
ATOM 6459 O O . ASN C 1 205 ? 22.71900 -0.66200 68.48000 1.000 64.68160 205 ASN C O 1
ATOM 6464 N N . SER C 1 206 ? 24.67100 -0.08800 67.54500 1.000 59.46272 206 SER C N 1
ATOM 6465 C CA . SER C 1 206 ? 24.02500 0.74800 66.53900 1.000 61.32794 206 SER C CA 1
ATOM 6466 C C . SER C 1 206 ? 23.47600 -0.07300 65.38000 1.000 62.75619 206 SER C C 1
ATOM 6467 O O . SER C 1 206 ? 22.35800 0.17200 64.91600 1.000 65.40918 206 SER C O 1
ATOM 6470 N N . SER C 1 207 ? 24.25700 -1.03400 64.88100 1.000 60.94422 207 SER C N 1
ATOM 6471 C CA . SER C 1 207 ? 23.79600 -1.82800 63.74800 1.000 62.29869 207 SER C CA 1
ATOM 6472 C C . SER C 1 207 ? 22.52500 -2.58900 64.09900 1.000 64.51228 207 SER C C 1
ATOM 6473 O O . SER C 1 207 ? 21.55200 -2.57400 63.33600 1.000 68.50861 207 SER C O 1
ATOM 6476 N N . ASN C 1 208 ? 22.50500 -3.23700 65.26400 1.000 59.15200 208 ASN C N 1
ATOM 6477 C CA . ASN C 1 208 ? 21.28500 -3.87000 65.73800 1.000 62.64882 208 ASN C CA 1
ATOM 6478 C C . ASN C 1 208 ? 20.19600 -2.85300 66.03900 1.000 64.46602 208 ASN C C 1
ATOM 6479 O O . ASN C 1 208 ? 19.01400 -3.21100 66.03700 1.000 72.40150 208 ASN C O 1
ATOM 6484 N N . LEU C 1 209 ? 20.56600 -1.59700 66.29500 1.000 60.85908 209 LEU C N 1
ATOM 6485 C CA . LEU C 1 209 ? 19.56100 -0.56100 66.50000 1.000 62.24970 209 LEU C CA 1
ATOM 6486 C C . LEU C 1 209 ? 18.79300 -0.27600 65.21600 1.000 64.52248 209 LEU C C 1
ATOM 6487 O O . LEU C 1 209 ? 17.57500 -0.07100 65.24700 1.000 65.39251 209 LEU C O 1
ATOM 6492 N N . GLU C 1 210 ? 19.49100 -0.25100 64.07800 1.000 66.08222 210 GLU C N 1
ATOM 6493 C CA . GLU C 1 210 ? 18.83300 0.02300 62.80800 1.000 70.07213 210 GLU C CA 1
ATOM 6494 C C . GLU C 1 210 ? 18.11000 -1.19200 62.25300 1.000 70.67021 210 GLU C C 1
ATOM 6495 O O . GLU C 1 210 ? 17.22700 -1.03300 61.40400 1.000 73.10737 210 GLU C O 1
ATOM 6501 N N . LEU C 1 211 ? 18.45600 -2.39600 62.70800 1.000 69.31549 211 LEU C N 1
ATOM 6502 C CA . LEU C 1 211 ? 17.59700 -3.54100 62.43200 1.000 68.05374 211 LEU C CA 1
ATOM 6503 C C . LEU C 1 211 ? 16.30600 -3.44500 63.23700 1.000 68.39650 211 LEU C C 1
ATOM 6504 O O . LEU C 1 211 ? 15.21000 -3.64900 62.70100 1.000 72.51124 211 LEU C O 1
ATOM 6509 N N . LEU C 1 212 ? 16.41800 -3.13500 64.53100 1.000 67.07510 212 LEU C N 1
ATOM 6510 C CA . LEU C 1 212 ? 15.23700 -2.82300 65.32800 1.000 68.13754 212 LEU C CA 1
ATOM 6511 C C . LEU C 1 212 ? 14.46800 -1.64800 64.73600 1.000 73.89397 212 LEU C C 1
ATOM 6512 O O . LEU C 1 212 ? 13.23900 -1.57400 64.86500 1.000 76.81282 212 LEU C O 1
ATOM 6517 N N . ARG C 1 213 ? 15.17900 -0.72200 64.09100 1.000 72.86690 213 ARG C N 1
ATOM 6518 C CA . ARG C 1 213 ? 14.53600 0.34500 63.33300 1.000 75.49679 213 ARG C CA 1
ATOM 6519 C C . ARG C 1 213 ? 13.64700 -0.22100 62.22700 1.000 75.22698 213 ARG C C 1
ATOM 6520 O O . ARG C 1 213 ? 12.47700 0.15700 62.09600 1.000 75.50779 213 ARG C O 1
ATOM 6528 N N . LEU C 1 214 ? 14.19300 -1.12600 61.41000 1.000 76.92665 214 LEU C N 1
ATOM 6529 C CA . LEU C 1 214 ? 13.42000 -1.73400 60.33100 1.000 78.10059 214 LEU C CA 1
ATOM 6530 C C . LEU C 1 214 ? 12.26800 -2.59000 60.84900 1.000 83.00396 214 LEU C C 1
ATOM 6531 O O . LEU C 1 214 ? 11.31400 -2.83800 60.10200 1.000 88.42725 214 LEU C O 1
ATOM 6536 N N . MET C 1 215 ? 12.33000 -3.04500 62.10500 1.000 82.04830 215 MET C N 1
ATOM 6537 C CA . MET C 1 215 ? 11.29000 -3.92200 62.63400 1.000 78.83227 215 MET C CA 1
ATOM 6538 C C . MET C 1 215 ? 10.08500 -3.14900 63.14300 1.000 80.09552 215 MET C C 1
ATOM 6539 O O . MET C 1 215 ? 8.95300 -3.62700 63.01800 1.000 82.96710 215 MET C O 1
ATOM 6544 N N . LYS C 1 216 ? 10.29800 -1.98200 63.74300 1.000 76.81455 216 LYS C N 1
ATOM 6545 C CA . LYS C 1 216 ? 9.18300 -1.18700 64.24800 1.000 78.48863 216 LYS C CA 1
ATOM 6546 C C . LYS C 1 216 ? 8.72200 -0.27900 63.11800 1.000 84.59348 216 LYS C C 1
ATOM 6547 O O . LYS C 1 216 ? 9.24400 0.81800 62.91700 1.000 87.87750 216 LYS C O 1
ATOM 6553 N N . GLY C 1 217 ? 7.73500 -0.76400 62.36400 1.000 79.02241 217 GLY C N 1
ATOM 6554 C CA . GLY C 1 217 ? 7.24800 -0.03500 61.21200 1.000 72.30742 217 GLY C CA 1
ATOM 6555 C C . GLY C 1 217 ? 6.68200 1.32100 61.58200 1.000 79.81654 217 GLY C C 1
ATOM 6556 O O . GLY C 1 217 ? 6.30700 1.58800 62.72500 1.000 85.20187 217 GLY C O 1
ATOM 6557 N N . ASP C 1 218 ? 6.62700 2.18800 60.57900 1.000 83.31160 218 ASP C N 1
ATOM 6558 C CA . ASP C 1 218 ? 6.19700 3.57100 60.75800 1.000 83.20045 218 ASP C CA 1
ATOM 6559 C C . ASP C 1 218 ? 5.59200 4.05800 59.44200 1.000 82.42470 218 ASP C C 1
ATOM 6560 O O . ASP C 1 218 ? 5.17200 3.25500 58.60200 1.000 77.65187 218 ASP C O 1
ATOM 6565 N N . ASP C 1 219 ? 5.56400 5.38400 59.26200 1.000 82.66841 219 ASP C N 1
ATOM 6566 C CA . ASP C 1 219 ? 5.03500 6.04100 58.07000 1.000 72.12899 219 ASP C CA 1
ATOM 6567 C C . ASP C 1 219 ? 6.08400 6.81600 57.28500 1.000 74.85429 219 ASP C C 1
ATOM 6568 O O . ASP C 1 219 ? 5.95800 6.93300 56.06400 1.000 76.53333 219 ASP C O 1
ATOM 6573 N N . GLU C 1 220 ? 7.10400 7.34900 57.95500 1.000 73.28218 220 GLU C N 1
ATOM 6574 C CA . GLU C 1 220 ? 8.22700 7.97000 57.26800 1.000 73.84299 220 GLU C CA 1
ATOM 6575 C C . GLU C 1 220 ? 8.83800 6.98000 56.28200 1.000 77.48482 220 GLU C C 1
ATOM 6576 O O . GLU C 1 220 ? 8.97000 5.78800 56.56100 1.000 78.00495 220 GLU C O 1
ATOM 6582 N N . SER C 1 221 ? 9.19800 7.48300 55.11800 1.000 76.25008 221 SER C N 1
ATOM 6583 C CA . SER C 1 221 ? 9.74500 6.67800 54.03600 1.000 76.64082 221 SER C CA 1
ATOM 6584 C C . SER C 1 221 ? 11.26200 6.82000 54.04200 1.000 69.94036 221 SER C C 1
ATOM 6585 O O . SER C 1 221 ? 11.80200 7.88000 53.72200 1.000 66.37016 221 SER C O 1
ATOM 6588 N N . ILE C 1 222 ? 11.94100 5.75400 54.42200 1.000 71.33794 222 ILE C N 1
ATOM 6589 C CA . ILE C 1 222 ? 13.37000 5.76500 54.62700 1.000 71.39211 222 ILE C CA 1
ATOM 6590 C C . ILE C 1 222 ? 14.06400 5.32300 53.35100 1.000 69.36520 222 ILE C C 1
ATOM 6591 O O . ILE C 1 222 ? 13.44600 4.82400 52.40900 1.000 68.00382 222 ILE C O 1
ATOM 6596 N N . GLU C 1 223 ? 15.37800 5.49700 53.32600 1.000 69.49057 223 GLU C N 1
ATOM 6597 C CA . GLU C 1 223 ? 16.15200 5.10800 52.15900 1.000 69.99261 223 GLU C CA 1
ATOM 6598 C C . GLU C 1 223 ? 16.18400 3.59100 52.02800 1.000 66.74157 223 GLU C C 1
ATOM 6599 O O . GLU C 1 223 ? 16.52100 2.88300 52.98200 1.000 66.87739 223 GLU C O 1
ATOM 6605 N N . ASN C 1 224 ? 15.82400 3.09600 50.84400 1.000 67.01524 224 ASN C N 1
ATOM 6606 C CA . ASN C 1 224 ? 15.98100 1.68400 50.52100 1.000 68.59295 224 ASN C CA 1
ATOM 6607 C C . ASN C 1 224 ? 17.45600 1.36700 50.32100 1.000 69.70214 224 ASN C C 1
ATOM 6608 O O . ASN C 1 224 ? 17.88400 1.02500 49.21300 1.000 68.36821 224 ASN C O 1
ATOM 6613 N N . LYS C 1 225 ? 18.23700 1.48800 51.39200 1.000 70.26593 225 LYS C N 1
ATOM 6614 C CA . LYS C 1 225 ? 19.66700 1.24200 51.31800 1.000 68.79919 225 LYS C CA 1
ATOM 6615 C C . LYS C 1 225 ? 19.94200 -0.20900 50.95300 1.000 62.58502 225 LYS C C 1
ATOM 6616 O O . LYS C 1 225 ? 19.15700 -1.11200 51.25200 1.000 62.19593 225 LYS C O 1
ATOM 6622 N N . PHE C 1 226 ? 21.07300 -0.42400 50.29700 1.000 66.32654 226 PHE C N 1
ATOM 6623 C CA . PHE C 1 226 ? 21.60400 -1.75900 50.06200 1.000 68.90654 226 PHE C CA 1
ATOM 6624 C C . PHE C 1 226 ? 22.57500 -2.06800 51.20000 1.000 69.91657 226 PHE C C 1
ATOM 6625 O O . PHE C 1 226 ? 23.68000 -1.51600 51.24900 1.000 68.38367 226 PHE C O 1
ATOM 6633 N N . LEU C 1 227 ? 22.15300 -2.93200 52.12400 1.000 68.49945 227 LEU C N 1
ATOM 6634 C CA . LEU C 1 227 ? 22.96900 -3.31900 53.26700 1.000 59.10673 227 LEU C CA 1
ATOM 6635 C C . LEU C 1 227 ? 23.78300 -4.56300 52.94100 1.000 60.51041 227 LEU C C 1
ATOM 6636 O O . LEU C 1 227 ? 23.22100 -5.59400 52.56700 1.000 63.40216 227 LEU C O 1
ATOM 6641 N N . LEU C 1 228 ? 25.09900 -4.47300 53.09400 1.000 64.93528 228 LEU C N 1
ATOM 6642 C CA . LEU C 1 228 ? 25.93100 -5.66600 53.07400 1.000 64.74380 228 LEU C CA 1
ATOM 6643 C C . LEU C 1 228 ? 26.08000 -6.16300 54.50600 1.000 62.69380 228 LEU C C 1
ATOM 6644 O O . LEU C 1 228 ? 26.21700 -5.36500 55.43800 1.000 66.20380 228 LEU C O 1
ATOM 6649 N N . MET C 1 229 ? 26.03300 -7.48300 54.68000 1.000 60.96288 229 MET C N 1
ATOM 6650 C CA . MET C 1 229 ? 25.75100 -8.04900 55.98900 1.000 59.64023 229 MET C CA 1
ATOM 6651 C C . MET C 1 229 ? 26.71300 -9.18500 56.31200 1.000 63.62840 229 MET C C 1
ATOM 6652 O O . MET C 1 229 ? 27.18400 -9.89800 55.41900 1.000 60.77195 229 MET C O 1
ATOM 6657 N N . VAL C 1 230 ? 26.99600 -9.33700 57.61200 1.000 67.28194 230 VAL C N 1
ATOM 6658 C CA . VAL C 1 230 ? 27.81100 -10.42900 58.14000 1.000 65.38674 230 VAL C CA 1
ATOM 6659 C C . VAL C 1 230 ? 27.40300 -10.66800 59.59100 1.000 66.45682 230 VAL C C 1
ATOM 6660 O O . VAL C 1 230 ? 26.99100 -9.74200 60.29400 1.000 62.67660 230 VAL C O 1
ATOM 6664 N N . ASP C 1 231 ? 27.51200 -11.92600 60.03500 1.000 72.09693 231 ASP C N 1
ATOM 6665 C CA . ASP C 1 231 ? 27.18200 -12.29400 61.41000 1.000 67.28956 231 ASP C CA 1
ATOM 6666 C C . ASP C 1 231 ? 28.33600 -11.96900 62.35400 1.000 64.07247 231 ASP C C 1
ATOM 6667 O O . ASP C 1 231 ? 29.50300 -12.20400 62.03200 1.000 61.08894 231 ASP C O 1
ATOM 6672 N N . VAL C 1 232 ? 27.99100 -11.46000 63.54300 1.000 59.81621 232 VAL C N 1
ATOM 6673 C CA . VAL C 1 232 ? 29.00100 -11.12100 64.54700 1.000 57.84742 232 VAL C CA 1
ATOM 6674 C C . VAL C 1 232 ? 29.75100 -12.36700 65.00200 1.000 53.47617 232 VAL C C 1
ATOM 6675 O O . VAL C 1 232 ? 30.96400 -12.32800 65.24800 1.000 49.58207 232 VAL C O 1
ATOM 6679 N N . ARG C 1 233 ? 29.04800 -13.49100 65.12400 1.000 49.92576 233 ARG C N 1
ATOM 6680 C CA . ARG C 1 233 ? 29.73700 -14.73300 65.44000 1.000 53.05963 233 ARG C CA 1
ATOM 6681 C C . ARG C 1 233 ? 30.68700 -15.13700 64.31900 1.000 56.93242 233 ARG C C 1
ATOM 6682 O O . ARG C 1 233 ? 31.77600 -15.66100 64.58400 1.000 53.17825 233 ARG C O 1
ATOM 6690 N N . ASP C 1 234 ? 30.30600 -14.87500 63.06400 1.000 62.95867 234 ASP C N 1
ATOM 6691 C CA . ASP C 1 234 ? 31.19400 -15.17000 61.94300 1.000 60.05042 234 ASP C CA 1
ATOM 6692 C C . ASP C 1 234 ? 32.40000 -14.24200 61.92200 1.000 55.68378 234 ASP C C 1
ATOM 6693 O O . ASP C 1 234 ? 33.49100 -14.66300 61.52100 1.000 55.21695 234 ASP C O 1
ATOM 6698 N N . VAL C 1 235 ? 32.22400 -12.98600 62.34200 1.000 52.17538 235 VAL C N 1
ATOM 6699 C CA . VAL C 1 235 ? 33.35800 -12.07400 62.45000 1.000 52.13317 235 VAL C CA 1
ATOM 6700 C C . VAL C 1 235 ? 34.34000 -12.56500 63.50800 1.000 53.26454 235 VAL C C 1
ATOM 6701 O O . VAL C 1 235 ? 35.56000 -12.52900 63.30600 1.000 49.77288 235 VAL C O 1
ATOM 6705 N N . ALA C 1 236 ? 33.82600 -13.04000 64.64600 1.000 49.25046 236 ALA C N 1
ATOM 6706 C CA . ALA C 1 236 ? 34.69900 -13.53600 65.70500 1.000 45.82692 236 ALA C CA 1
ATOM 6707 C C . ALA C 1 236 ? 35.54700 -14.70800 65.21700 1.000 48.22209 236 ALA C C 1
ATOM 6708 O O . ALA C 1 236 ? 36.77800 -14.69700 65.34300 1.000 44.10855 236 ALA C O 1
ATOM 6710 N N . GLU C 1 237 ? 34.90200 -15.72600 64.64200 1.000 46.05953 237 GLU C N 1
ATOM 6711 C CA . GLU C 1 237 ? 35.63500 -16.90100 64.18000 1.000 46.61282 237 GLU C CA 1
ATOM 6712 C C . GLU C 1 237 ? 36.56600 -16.57100 63.02400 1.000 46.03189 237 GLU C C 1
ATOM 6713 O O . GLU C 1 237 ? 37.61000 -17.21500 62.87000 1.000 48.08168 237 GLU C O 1
ATOM 6719 N N . ALA C 1 238 ? 36.20500 -15.58300 62.20500 1.000 46.34373 238 ALA C N 1
ATOM 6720 C CA . ALA C 1 238 ? 37.13800 -15.09100 61.19900 1.000 45.15328 238 ALA C CA 1
ATOM 6721 C C . ALA C 1 238 ? 38.39000 -14.51700 61.85200 1.000 47.81248 238 ALA C C 1
ATOM 6722 O O . ALA C 1 238 ? 39.51400 -14.79800 61.41400 1.000 44.93834 238 ALA C O 1
ATOM 6724 N N . ILE C 1 239 ? 38.21200 -13.71400 62.90600 1.000 48.32718 239 ILE C N 1
ATOM 6725 C CA . ILE C 1 239 ? 39.34700 -13.14700 63.63100 1.000 44.75546 239 ILE C CA 1
ATOM 6726 C C . ILE C 1 239 ? 40.19400 -14.25300 64.23800 1.000 44.18024 239 ILE C C 1
ATOM 6727 O O . ILE C 1 239 ? 41.43000 -14.20500 64.20400 1.000 44.23999 239 ILE C O 1
ATOM 6732 N N . LEU C 1 240 ? 39.54300 -15.25600 64.82300 1.000 44.57241 240 LEU C N 1
ATOM 6733 C CA . LEU C 1 240 ? 40.27400 -16.40700 65.33100 1.000 48.77619 240 LEU C CA 1
ATOM 6734 C C . LEU C 1 240 ? 41.04800 -17.08700 64.21300 1.000 48.36940 240 LEU C C 1
ATOM 6735 O O . LEU C 1 240 ? 42.25200 -17.34600 64.34000 1.000 48.21435 240 LEU C O 1
ATOM 6740 N N . LEU C 1 241 ? 40.36800 -17.36900 63.09800 1.000 46.89959 241 LEU C N 1
ATOM 6741 C CA . LEU C 1 241 ? 41.02100 -18.02000 61.97000 1.000 46.72015 241 LEU C CA 1
ATOM 6742 C C . LEU C 1 241 ? 42.19800 -17.19900 61.45900 1.000 50.06551 241 LEU C C 1
ATOM 6743 O O . LEU C 1 241 ? 43.26500 -17.74700 61.16500 1.000 50.60021 241 LEU C O 1
ATOM 6748 N N . LEU C 1 242 ? 42.02800 -15.88000 61.35700 1.000 48.22670 242 LEU C N 1
ATOM 6749 C CA . LEU C 1 242 ? 43.11600 -15.04000 60.86600 1.000 45.97904 242 LEU C CA 1
ATOM 6750 C C . LEU C 1 242 ? 44.30300 -15.05100 61.81800 1.000 48.40928 242 LEU C C 1
ATOM 6751 O O . LEU C 1 242 ? 45.45800 -15.02500 61.37600 1.000 49.92841 242 LEU C O 1
ATOM 6756 N N . TYR C 1 243 ? 44.04200 -15.08300 63.12900 1.000 53.29171 243 TYR C N 1
ATOM 6757 C CA . TYR C 1 243 ? 45.13800 -15.06200 64.09400 1.000 54.24160 243 TYR C CA 1
ATOM 6758 C C . TYR C 1 243 ? 45.84600 -16.40700 64.15100 1.000 50.17712 243 TYR C C 1
ATOM 6759 O O . TYR C 1 243 ? 47.08200 -16.46600 64.15300 1.000 49.49046 243 TYR C O 1
ATOM 6768 N N . GLU C 1 244 ? 45.08100 -17.49600 64.20000 1.000 47.35981 244 GLU C N 1
ATOM 6769 C CA . GLU C 1 244 ? 45.69600 -18.81200 64.29500 1.000 50.98546 244 GLU C CA 1
ATOM 6770 C C . GLU C 1 244 ? 46.51000 -19.13300 63.04600 1.000 56.73693 244 GLU C C 1
ATOM 6771 O O . GLU C 1 244 ? 47.62600 -19.65800 63.14600 1.000 56.44251 244 GLU C O 1
ATOM 6777 N N . LYS C 1 245 ? 45.98100 -18.80200 61.86700 1.000 58.28361 245 LYS C N 1
ATOM 6778 C CA . LYS C 1 245 ? 46.69300 -19.06000 60.62100 1.000 53.74471 245 LYS C CA 1
ATOM 6779 C C . LYS C 1 245 ? 47.95100 -18.20000 60.54700 1.000 51.54601 245 LYS C C 1
ATOM 6780 O O . LYS C 1 245 ? 47.90300 -16.98300 60.74900 1.000 46.75167 245 LYS C O 1
ATOM 6786 N N . GLN C 1 246 ? 49.08200 -18.84200 60.26300 1.000 59.39860 246 GLN C N 1
ATOM 6787 C CA . GLN C 1 246 ? 50.37000 -18.16400 60.20500 1.000 62.59666 246 GLN C CA 1
ATOM 6788 C C . GLN C 1 246 ? 50.73400 -17.69400 58.80200 1.000 65.80053 246 GLN C C 1
ATOM 6789 O O . GLN C 1 246 ? 51.71800 -16.96100 58.64400 1.000 60.71273 246 GLN C O 1
ATOM 6795 N N . GLU C 1 247 ? 49.97000 -18.09300 57.78700 1.000 69.45186 247 GLU C N 1
ATOM 6796 C CA . GLU C 1 247 ? 50.18800 -17.67100 56.40800 1.000 71.89947 247 GLU C CA 1
ATOM 6797 C C . GLU C 1 247 ? 49.14500 -16.64400 55.97300 1.000 71.58174 247 GLU C C 1
ATOM 6798 O O . GLU C 1 247 ? 48.61000 -16.70000 54.86200 1.000 78.07523 247 GLU C O 1
ATOM 6804 N N . THR C 1 248 ? 48.85800 -15.68500 56.85100 1.000 65.36908 248 THR C N 1
ATOM 6805 C CA . THR C 1 248 ? 47.88800 -14.63500 56.58700 1.000 58.35680 248 THR C CA 1
ATOM 6806 C C . THR C 1 248 ? 48.55400 -13.27100 56.72200 1.000 57.86298 248 THR C C 1
ATOM 6807 O O . THR C 1 248 ? 49.44700 -13.08300 57.55500 1.000 59.83489 248 THR C O 1
ATOM 6811 N N . SER C 1 249 ? 48.12600 -12.32400 55.88400 1.000 55.08150 249 SER C N 1
ATOM 6812 C CA . SER C 1 249 ? 48.61300 -10.94800 55.93800 1.000 58.38624 249 SER C CA 1
ATOM 6813 C C . SER C 1 249 ? 47.78500 -10.07600 55.00000 1.000 55.53150 249 SER C C 1
ATOM 6814 O O . SER C 1 249 ? 47.16400 -10.57300 54.05600 1.000 54.12150 249 SER C O 1
ATOM 6817 N N . GLY C 1 250 ? 47.79700 -8.76800 55.26700 1.000 52.12659 250 GLY C N 1
ATOM 6818 C CA . GLY C 1 250 ? 47.07000 -7.80600 54.45900 1.000 52.86659 250 GLY C CA 1
ATOM 6819 C C . GLY C 1 250 ? 45.62300 -7.63100 54.87400 1.000 45.57853 250 GLY C C 1
ATOM 6820 O O . GLY C 1 250 ? 45.25600 -7.94500 56.00800 1.000 44.83131 250 GLY C O 1
ATOM 6821 N N . ARG C 1 251 ? 44.79200 -7.13100 53.96700 1.000 44.20151 251 ARG C N 1
ATOM 6822 C CA . ARG C 1 251 ? 43.37900 -6.93800 54.24800 1.000 46.28435 251 ARG C CA 1
ATOM 6823 C C . ARG C 1 251 ? 42.59200 -8.19300 53.90100 1.000 51.13456 251 ARG C C 1
ATOM 6824 O O . ARG C 1 251 ? 43.00600 -9.00300 53.06800 1.000 53.18030 251 ARG C O 1
ATOM 6832 N N . TYR C 1 252 ? 41.45200 -8.35400 54.56600 1.000 44.70634 252 TYR C N 1
ATOM 6833 C CA . TYR C 1 252 ? 40.55600 -9.47300 54.31500 1.000 44.00859 252 TYR C CA 1
ATOM 6834 C C . TYR C 1 252 ? 39.13700 -8.95200 54.43000 1.000 47.74248 252 TYR C C 1
ATOM 6835 O O . TYR C 1 252 ? 38.74600 -8.43900 55.48100 1.000 47.23549 252 TYR C O 1
ATOM 6844 N N . ILE C 1 253 ? 38.38000 -9.06200 53.35100 1.000 60.22690 253 ILE C N 1
ATOM 6845 C CA . ILE C 1 253 ? 36.99700 -8.60600 53.34500 1.000 64.79849 253 ILE C CA 1
ATOM 6846 C C . ILE C 1 253 ? 36.11400 -9.71700 53.89300 1.000 63.17815 253 ILE C C 1
ATOM 6847 O O . ILE C 1 253 ? 36.26100 -10.88600 53.51800 1.000 65.99653 253 ILE C O 1
ATOM 6852 N N . SER C 1 254 ? 35.19900 -9.35500 54.78900 1.000 61.29526 254 SER C N 1
ATOM 6853 C CA . SER C 1 254 ? 34.24900 -10.29500 55.37800 1.000 63.60560 254 SER C CA 1
ATOM 6854 C C . SER C 1 254 ? 32.85800 -9.69000 55.22300 1.000 65.19495 254 SER C C 1
ATOM 6855 O O . SER C 1 254 ? 32.37000 -8.99700 56.11900 1.000 69.25427 254 SER C O 1
ATOM 6858 N N . SER C 1 255 ? 32.22500 -9.94500 54.08300 1.000 62.68676 255 SER C N 1
ATOM 6859 C CA . SER C 1 255 ? 30.87600 -9.44500 53.81300 1.000 67.52753 255 SER C CA 1
ATOM 6860 C C . SER C 1 255 ? 30.18100 -10.43400 52.89800 1.000 67.97344 255 SER C C 1
ATOM 6861 O O . SER C 1 255 ? 30.06300 -10.22100 51.68500 1.000 71.31217 255 SER C O 1
ATOM 6864 N N . PRO C 1 256 ? 29.70700 -11.54900 53.45000 1.000 65.38121 256 PRO C N 1
ATOM 6865 C CA . PRO C 1 256 ? 29.19100 -12.61600 52.58700 1.000 67.11164 256 PRO C CA 1
ATOM 6866 C C . PRO C 1 256 ? 27.88100 -12.26700 51.91400 1.000 67.22121 256 PRO C C 1
ATOM 6867 O O . PRO C 1 256 ? 27.63800 -12.72300 50.79000 1.000 67.78069 256 PRO C O 1
ATOM 6871 N N . HIS C 1 257 ? 27.03400 -11.47200 52.55200 1.000 65.94796 257 HIS C N 1
ATOM 6872 C CA . HIS C 1 257 ? 25.67600 -11.27700 52.07900 1.000 64.66796 257 HIS C CA 1
ATOM 6873 C C . HIS C 1 257 ? 25.41800 -9.80900 51.77000 1.000 62.19796 257 HIS C C 1
ATOM 6874 O O . HIS C 1 257 ? 26.17000 -8.92200 52.18300 1.000 65.62796 257 HIS C O 1
ATOM 6881 N N . GLY C 1 258 ? 24.33200 -9.56600 51.03700 1.000 64.41039 258 GLY C N 1
ATOM 6882 C CA . GLY C 1 258 ? 23.93100 -8.22100 50.66600 1.000 65.75141 258 GLY C CA 1
ATOM 6883 C C . GLY C 1 258 ? 22.56800 -8.16400 50.00400 1.000 68.57653 258 GLY C C 1
ATOM 6884 O O . GLY C 1 258 ? 22.30800 -8.90600 49.05200 1.000 75.56420 258 GLY C O 1
ATOM 6885 N N . MET C 1 259 ? 21.69300 -7.28200 50.48700 1.000 67.57694 259 MET C N 1
ATOM 6886 C CA . MET C 1 259 ? 20.31800 -7.20700 50.01000 1.000 63.80162 259 MET C CA 1
ATOM 6887 C C . MET C 1 259 ? 19.80100 -5.78300 50.15800 1.000 66.91568 259 MET C C 1
ATOM 6888 O O . MET C 1 259 ? 20.32500 -4.99100 50.94300 1.000 71.11269 259 MET C O 1
ATOM 6893 N N . ARG C 1 260 ? 18.75300 -5.46800 49.40200 1.000 69.22489 260 ARG C N 1
ATOM 6894 C CA . ARG C 1 260 ? 18.02300 -4.22900 49.63400 1.000 70.99491 260 ARG C CA 1
ATOM 6895 C C . ARG C 1 260 ? 17.23300 -4.32700 50.93900 1.000 70.50830 260 ARG C C 1
ATOM 6896 O O . ARG C 1 260 ? 16.81100 -5.41000 51.35300 1.000 71.38467 260 ARG C O 1
ATOM 6904 N N . GLN C 1 261 ? 17.04600 -3.17800 51.60000 1.000 68.96741 261 GLN C N 1
ATOM 6905 C CA . GLN C 1 261 ? 16.33300 -3.17000 52.87600 1.000 64.20036 261 GLN C CA 1
ATOM 6906 C C . GLN C 1 261 ? 14.91000 -3.68900 52.73100 1.000 67.41864 261 GLN C C 1
ATOM 6907 O O . GLN C 1 261 ? 14.37600 -4.29700 53.66400 1.000 69.89839 261 GLN C O 1
ATOM 6913 N N . SER C 1 262 ? 14.28400 -3.46500 51.57300 1.000 74.40155 262 SER C N 1
ATOM 6914 C CA . SER C 1 262 ? 12.93700 -3.97900 51.34300 1.000 80.11358 262 SER C CA 1
ATOM 6915 C C . SER C 1 262 ? 12.93800 -5.50100 51.25300 1.000 76.24803 262 SER C C 1
ATOM 6916 O O . SER C 1 262 ? 12.13800 -6.17300 51.91600 1.000 74.85916 262 SER C O 1
ATOM 6919 N N . ASN C 1 263 ? 13.82900 -6.06300 50.42700 1.000 76.25322 263 ASN C N 1
ATOM 6920 C CA . ASN C 1 263 ? 13.98600 -7.51400 50.37600 1.000 77.37392 263 ASN C CA 1
ATOM 6921 C C . ASN C 1 263 ? 14.42800 -8.06900 51.71900 1.000 78.17521 263 ASN C C 1
ATOM 6922 O O . ASN C 1 263 ? 14.04500 -9.18600 52.09000 1.000 80.33716 263 ASN C O 1
ATOM 6927 N N . LEU C 1 264 ? 15.24600 -7.31300 52.45200 1.000 75.73728 264 LEU C N 1
ATOM 6928 C CA . LEU C 1 264 ? 15.62600 -7.72700 53.79500 1.000 67.80136 264 LEU C CA 1
ATOM 6929 C C . LEU C 1 264 ? 14.41400 -7.79200 54.71900 1.000 70.49206 264 LEU C C 1
ATOM 6930 O O . LEU C 1 264 ? 14.29300 -8.72400 55.52000 1.000 72.20776 264 LEU C O 1
ATOM 6935 N N . VAL C 1 265 ? 13.50300 -6.81700 54.62200 1.000 65.86815 265 VAL C N 1
ATOM 6936 C CA . VAL C 1 265 ? 12.33900 -6.80200 55.50600 1.000 66.23722 265 VAL C CA 1
ATOM 6937 C C . VAL C 1 265 ? 11.43500 -7.99000 55.21800 1.000 72.46380 265 VAL C C 1
ATOM 6938 O O . VAL C 1 265 ? 10.79300 -8.53200 56.12700 1.000 73.37942 265 VAL C O 1
ATOM 6942 N N . GLU C 1 266 ? 11.38700 -8.43500 53.96100 1.000 71.32900 266 GLU C N 1
ATOM 6943 C C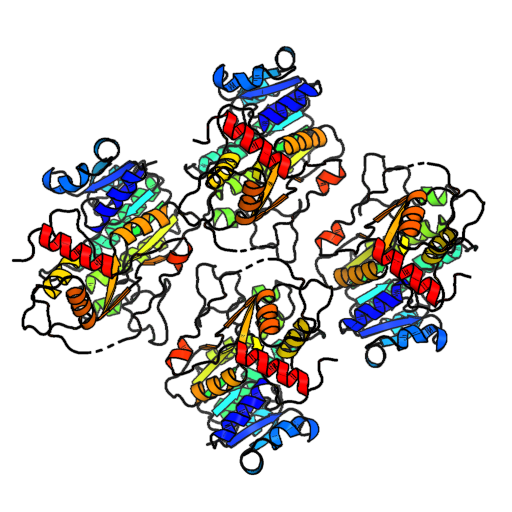A . GLU C 1 266 ? 10.47400 -9.51400 53.59400 1.000 74.51333 266 GLU C CA 1
ATOM 6944 C C . GLU C 1 266 ? 11.04600 -10.88200 53.94500 1.000 71.96686 266 GLU C C 1
ATOM 6945 O O . GLU C 1 266 ? 10.29000 -11.80000 54.31100 1.000 74.54875 266 GLU C O 1
ATOM 6951 N N . LYS C 1 267 ? 12.37800 -11.05300 53.80900 1.000 67.26717 267 LYS C N 1
ATOM 6952 C CA . LYS C 1 267 ? 12.97700 -12.27900 54.31800 1.000 67.83254 267 LYS C CA 1
ATOM 6953 C C . LYS C 1 267 ? 12.86000 -12.35200 55.83800 1.000 70.37778 267 LYS C C 1
ATOM 6954 O O . LYS C 1 267 ? 12.71400 -13.44500 56.38900 1.000 69.86704 267 LYS C O 1
ATOM 6960 N N . LEU C 1 268 ? 12.91400 -11.20900 56.53400 1.000 74.26435 268 LEU C N 1
ATOM 6961 C CA . LEU C 1 268 ? 12.69700 -11.19100 57.98300 1.000 75.19127 268 LEU C CA 1
ATOM 6962 C C . LEU C 1 268 ? 11.24500 -11.49400 58.33000 1.000 73.07771 268 LEU C C 1
ATOM 6963 O O . LEU C 1 268 ? 10.96200 -12.31500 59.22300 1.000 77.70914 268 LEU C O 1
ATOM 6968 N N . GLU C 1 269 ? 10.30500 -10.82300 57.64100 1.000 69.46613 269 GLU C N 1
ATOM 6969 C CA . GLU C 1 269 ? 8.90800 -11.19000 57.82300 1.000 69.98575 269 GLU C CA 1
ATOM 6970 C C . GLU C 1 269 ? 8.68700 -12.66600 57.50700 1.000 65.47293 269 GLU C C 1
ATOM 6971 O O . GLU C 1 269 ? 7.83900 -13.31000 58.12900 1.000 63.39168 269 GLU C O 1
ATOM 6977 N N . SER C 1 270 ? 9.48900 -13.22800 56.59000 1.000 68.64940 270 SER C N 1
ATOM 6978 C CA . SER C 1 270 ? 9.35700 -14.62800 56.17800 1.000 68.70943 270 SER C CA 1
ATOM 6979 C C . SER C 1 270 ? 9.85000 -15.58200 57.25500 1.000 65.77978 270 SER C C 1
ATOM 6980 O O . SER C 1 270 ? 9.29700 -16.67900 57.42300 1.000 63.75550 270 SER C O 1
ATOM 6983 N N . LEU C 1 271 ? 10.90400 -15.19200 57.96900 1.000 71.01453 271 LEU C N 1
ATOM 6984 C CA . LEU C 1 271 ? 11.44700 -16.03400 59.02100 1.000 71.59957 271 LEU C CA 1
ATOM 6985 C C . LEU C 1 271 ? 10.87400 -15.69800 60.38400 1.000 69.76167 271 LEU C C 1
ATOM 6986 O O . LEU C 1 271 ? 10.83800 -16.56500 61.26500 1.000 67.46770 271 LEU C O 1
ATOM 6991 N N . GLN C 1 272 ? 10.44400 -14.45600 60.59100 1.000 63.53295 272 GLN C N 1
ATOM 6992 C CA . GLN C 1 272 ? 9.91600 -14.03300 61.88500 1.000 62.08874 272 GLN C CA 1
ATOM 6993 C C . GLN C 1 272 ? 8.66300 -13.20200 61.68100 1.000 62.08063 272 GLN C C 1
ATOM 6994 O O . GLN C 1 272 ? 8.71300 -11.96600 61.63200 1.000 62.75138 272 GLN C O 1
ATOM 7000 N N . PRO C 1 273 ? 7.51200 -13.85200 61.58100 1.000 59.34169 273 PRO C N 1
ATOM 7001 C CA . PRO C 1 273 ? 6.24800 -13.12900 61.45100 1.000 58.92506 273 PRO C CA 1
ATOM 7002 C C . PRO C 1 273 ? 5.73000 -12.69200 62.81500 1.000 68.96044 273 PRO C C 1
ATOM 7003 O O . PRO C 1 273 ? 6.25500 -13.06100 63.86800 1.000 71.99577 273 PRO C O 1
ATOM 7007 N N . GLY C 1 274 ? 4.67400 -11.89200 62.77600 1.000 73.48937 274 GLY C N 1
ATOM 7008 C CA . GLY C 1 274 ? 4.07800 -11.35800 63.98000 1.000 80.16501 274 GLY C CA 1
ATOM 7009 C C . GLY C 1 274 ? 4.59800 -10.01100 64.43200 1.000 81.23989 274 GLY C C 1
ATOM 7010 O O . GLY C 1 274 ? 4.41900 -9.67000 65.60800 1.000 81.38782 274 GLY C O 1
ATOM 7011 N N . TYR C 1 275 ? 5.23200 -9.23900 63.54700 1.000 79.60979 275 TYR C N 1
ATOM 7012 C CA . TYR C 1 275 ? 5.75300 -7.91900 63.88100 1.000 81.99616 275 TYR C CA 1
ATOM 7013 C C . TYR C 1 275 ? 5.42300 -6.94000 62.76200 1.000 81.01095 275 TYR C C 1
ATOM 7014 O O . TYR C 1 275 ? 5.38900 -7.32000 61.58600 1.000 80.67898 275 TYR C O 1
ATOM 7023 N N . ASN C 1 276 ? 5.18400 -5.67700 63.13000 1.000 83.27924 276 ASN C N 1
ATOM 7024 C CA . ASN C 1 276 ? 4.76500 -4.65500 62.16800 1.000 78.87522 276 ASN C CA 1
ATOM 7025 C C . ASN C 1 276 ? 6.01000 -4.09700 61.48800 1.000 74.98179 276 ASN C C 1
ATOM 7026 O O . ASN C 1 276 ? 6.54000 -3.03700 61.84100 1.000 74.07308 276 ASN C O 1
ATOM 7031 N N . TYR C 1 277 ? 6.46300 -4.83200 60.47800 1.000 72.20840 277 TYR C N 1
ATOM 7032 C CA . TYR C 1 277 ? 7.66700 -4.46500 59.75500 1.000 75.41928 277 TYR C CA 1
ATOM 7033 C C . TYR C 1 277 ? 7.44000 -3.21100 58.92000 1.000 74.58693 277 TYR C C 1
ATOM 7034 O O . TYR C 1 277 ? 6.33300 -2.93500 58.44600 1.000 73.09538 277 TYR C O 1
ATOM 7043 N N . HIS C 1 278 ? 8.51200 -2.44800 58.74800 1.000 76.19655 278 HIS C N 1
ATOM 7044 C CA . HIS C 1 278 ? 8.45900 -1.25000 57.93000 1.000 73.22800 278 HIS C CA 1
ATOM 7045 C C . HIS C 1 278 ? 8.31100 -1.61800 56.46200 1.000 76.17116 278 HIS C C 1
ATOM 7046 O O . HIS C 1 278 ? 8.96000 -2.54400 55.96900 1.000 72.71588 278 HIS C O 1
ATOM 7053 N N . LYS C 1 279 ? 7.43900 -0.89600 55.75200 1.000 79.03830 279 LYS C N 1
ATOM 7054 C CA . LYS C 1 279 ? 7.14100 -1.30900 54.38500 1.000 79.47308 279 LYS C CA 1
ATOM 7055 C C . LYS C 1 279 ? 6.91300 -0.13600 53.43800 1.000 78.22094 279 LYS C C 1
ATOM 7056 O O . LYS C 1 279 ? 6.19200 -0.28000 52.44500 1.000 77.88639 279 LYS C O 1
ATOM 7062 N N . ASN C 1 280 ? 7.50900 1.02500 53.69900 1.000 77.62334 280 ASN C N 1
ATOM 7063 C CA . ASN C 1 280 ? 7.53900 2.06500 52.67600 1.000 76.02276 280 ASN C CA 1
ATOM 7064 C C . ASN C 1 280 ? 8.96200 2.56900 52.49000 1.000 69.48652 280 ASN C C 1
ATOM 7065 O O . ASN C 1 280 ? 9.61700 2.99200 53.44700 1.000 70.82261 280 ASN C O 1
ATOM 7070 N N . PHE C 1 281 ? 9.43600 2.50300 51.25100 1.000 69.87197 281 PHE C N 1
ATOM 7071 C CA . PHE C 1 281 ? 10.81300 2.84400 50.91700 1.000 70.04079 281 PHE C CA 1
ATOM 7072 C C . PHE C 1 281 ? 10.79900 3.73100 49.67300 1.000 69.01561 281 PHE C C 1
ATOM 7073 O O . PHE C 1 281 ? 9.76600 4.27800 49.26900 1.000 63.40767 281 PHE C O 1
ATOM 7081 N N . VAL C 1 282 ? 11.96700 3.87500 49.04400 1.000 67.21308 282 VAL C N 1
ATOM 7082 C CA . VAL C 1 282 ? 12.13900 4.70300 47.85400 1.000 67.12885 282 VAL C CA 1
ATOM 7083 C C . VAL C 1 282 ? 13.19600 4.05500 46.97200 1.000 72.02297 282 VAL C C 1
ATOM 7084 O O . VAL C 1 282 ? 14.05300 3.31300 47.44800 1.000 79.07860 282 VAL C O 1
ATOM 7088 N N . ASP C 1 283 ? 13.13800 4.34800 45.67600 1.000 68.25052 283 ASP C N 1
ATOM 7089 C CA . ASP C 1 283 ? 14.20600 3.97300 44.74500 1.000 71.78172 283 ASP C CA 1
ATOM 7090 C C . ASP C 1 283 ? 14.61500 2.50000 44.82200 1.000 74.39832 283 ASP C C 1
ATOM 7091 O O . ASP C 1 283 ? 13.77100 1.60500 44.86800 1.000 76.52074 283 ASP C O 1
ATOM 7096 N N . PRO C 1 286 ? 22.29500 -1.52500 42.64100 1.000 94.73681 286 PRO C N 1
ATOM 7097 C CA . PRO C 1 286 ? 23.63400 -0.97400 42.41400 1.000 95.66520 286 PRO C CA 1
ATOM 7098 C C . PRO C 1 286 ? 24.60700 -2.01600 41.85100 1.000 84.06371 286 PRO C C 1
ATOM 7099 O O . PRO C 1 286 ? 24.16900 -3.00000 41.24600 1.000 77.02065 286 PRO C O 1
ATOM 7103 N N . SER C 1 287 ? 25.90800 -1.80300 42.03400 1.000 82.32102 287 SER C N 1
ATOM 7104 C CA . SER C 1 287 ? 26.88800 -2.68700 41.41300 1.000 84.12337 287 SER C CA 1
ATOM 7105 C C . SER C 1 287 ? 28.18400 -2.85900 42.19200 1.000 89.53205 287 SER C C 1
ATOM 7106 O O . SER C 1 287 ? 29.05500 -3.60000 41.72700 1.000 82.81052 287 SER C O 1
ATOM 7109 N N . TRP C 1 288 ? 28.35300 -2.20600 43.34100 1.000 94.97613 288 TRP C N 1
ATOM 7110 C CA . TRP C 1 288 ? 29.41800 -2.52300 44.28300 1.000 80.10044 288 TRP C CA 1
ATOM 7111 C C . TRP C 1 288 ? 29.03400 -3.67000 45.20300 1.000 72.58249 288 TRP C C 1
ATOM 7112 O O . TRP C 1 288 ? 29.83500 -4.05000 46.06300 1.000 73.14981 288 TRP C O 1
ATOM 7123 N N . THR C 1 289 ? 27.84000 -4.23200 45.00900 1.000 69.46571 289 THR C N 1
ATOM 7124 C CA . THR C 1 289 ? 27.15500 -5.16400 45.89600 1.000 71.09265 289 THR C CA 1
ATOM 7125 C C . THR C 1 289 ? 27.72500 -6.57800 45.87000 1.000 69.97416 289 THR C C 1
ATOM 7126 O O . THR C 1 289 ? 27.15200 -7.47200 46.50600 1.000 65.16167 289 THR C O 1
ATOM 7130 N N . MET C 1 290 ? 28.81900 -6.81100 45.15300 1.000 71.62608 290 MET C N 1
ATOM 7131 C CA . MET C 1 290 ? 29.35700 -8.15500 44.96500 1.000 76.43300 290 MET C CA 1
ATOM 7132 C C . MET C 1 290 ? 30.85500 -8.16500 45.23500 1.000 77.62825 290 MET C C 1
ATOM 7133 O O . MET C 1 290 ? 31.65700 -8.61700 44.41700 1.000 84.06461 290 MET C O 1
ATOM 7138 N N . ILE C 1 291 ? 31.24200 -7.65800 46.40500 1.000 72.14710 291 ILE C N 1
ATOM 7139 C CA . ILE C 1 291 ? 32.63700 -7.72000 46.81300 1.000 69.43720 291 ILE C CA 1
ATOM 7140 C C . ILE C 1 291 ? 32.98300 -9.14500 47.21000 1.000 66.81960 291 ILE C C 1
ATOM 7141 O O . ILE C 1 291 ? 32.17800 -9.85400 47.83300 1.000 62.31696 291 ILE C O 1
ATOM 7146 N N . SER C 1 292 ? 34.18700 -9.57200 46.85100 1.000 64.32444 292 SER C N 1
ATOM 7147 C CA . SER C 1 292 ? 34.59000 -10.96000 47.01100 1.000 68.50809 292 SER C CA 1
ATOM 7148 C C . SER C 1 292 ? 35.15200 -11.17400 48.41200 1.000 68.17833 292 SER C C 1
ATOM 7149 O O . SER C 1 292 ? 36.16800 -10.57300 48.78100 1.000 66.97249 292 SER C O 1
ATOM 7152 N N . SER C 1 293 ? 34.49000 -12.02700 49.19000 1.000 71.88819 293 SER C N 1
ATOM 7153 C CA . SER C 1 293 ? 35.04400 -12.51200 50.44400 1.000 67.64462 293 SER C CA 1
ATOM 7154 C C . SER C 1 293 ? 35.94800 -13.72400 50.23600 1.000 64.75753 293 SER C C 1
ATOM 7155 O O . SER C 1 293 ? 36.25700 -14.43500 51.20000 1.000 61.64846 293 SER C O 1
ATOM 7158 N N . GLU C 1 294 ? 36.38800 -13.95700 48.99500 1.000 70.81828 294 GLU C N 1
ATOM 7159 C CA . GLU C 1 294 ? 37.08800 -15.19400 48.66200 1.000 77.62077 294 GLU C CA 1
ATOM 7160 C C . GLU C 1 294 ? 38.43800 -15.28900 49.35800 1.000 75.07099 294 GLU C C 1
ATOM 7161 O O . GLU C 1 294 ? 38.87500 -16.39500 49.70000 1.000 79.79314 294 GLU C O 1
ATOM 7167 N N . LYS C 1 295 ? 39.11000 -14.15300 49.57800 1.000 68.65182 295 LYS C N 1
ATOM 7168 C CA . LYS C 1 295 ? 40.41300 -14.18200 50.23700 1.000 64.59194 295 LYS C CA 1
ATOM 7169 C C . LYS C 1 295 ? 40.31600 -14.83700 51.60800 1.000 67.90584 295 LYS C C 1
ATOM 7170 O O . LYS C 1 295 ? 41.23400 -15.54500 52.04100 1.000 66.70510 295 LYS C O 1
ATOM 7176 N N . LEU C 1 296 ? 39.19700 -14.62600 52.29500 1.000 70.19009 296 LEU C N 1
ATOM 7177 C CA . LEU C 1 296 ? 38.97700 -15.28200 53.57400 1.000 68.03699 296 LEU C CA 1
ATOM 7178 C C . LEU C 1 296 ? 38.50800 -16.71700 53.38900 1.000 66.47681 296 LEU C C 1
ATOM 7179 O O . LEU C 1 296 ? 39.00000 -17.62400 54.07000 1.000 67.04918 296 LEU C O 1
ATOM 7184 N N . LYS C 1 297 ? 37.56500 -16.93800 52.46800 1.000 63.15889 297 LYS C N 1
ATOM 7185 C CA . LYS C 1 297 ? 36.98200 -18.26200 52.28400 1.000 62.45753 297 LYS C CA 1
ATOM 7186 C C . LYS C 1 297 ? 37.99900 -19.29300 51.81600 1.000 62.30873 297 LYS C C 1
ATOM 7187 O O . LYS C 1 297 ? 37.77100 -20.49400 51.99300 1.000 59.59530 297 LYS C O 1
ATOM 7193 N N . LYS C 1 298 ? 39.11000 -18.85600 51.22800 1.000 64.88496 298 LYS C N 1
ATOM 7194 C CA . LYS C 1 298 ? 40.16300 -19.77200 50.81500 1.000 67.15719 298 LYS C CA 1
ATOM 7195 C C . LYS C 1 298 ? 40.96900 -20.30900 51.98800 1.000 69.69482 298 LYS C C 1
ATOM 7196 O O . LYS C 1 298 ? 41.69300 -21.29800 51.82200 1.000 70.60607 298 LYS C O 1
ATOM 7202 N N . LEU C 1 299 ? 40.86600 -19.68700 53.16000 1.000 72.16447 299 LEU C N 1
ATOM 7203 C CA . LEU C 1 299 ? 41.55200 -20.16000 54.35300 1.000 67.36061 299 LEU C CA 1
ATOM 7204 C C . LEU C 1 299 ? 40.70100 -21.11300 55.17900 1.000 64.19774 299 LEU C C 1
ATOM 7205 O O . LEU C 1 299 ? 41.16400 -21.58600 56.22200 1.000 69.25027 299 LEU C O 1
ATOM 7210 N N . GLY C 1 300 ? 39.48200 -21.41000 54.73900 1.000 60.43774 300 GLY C N 1
ATOM 7211 C CA . GLY C 1 300 ? 38.57000 -22.25500 55.48000 1.000 63.12469 300 GLY C CA 1
ATOM 7212 C C . GLY C 1 300 ? 37.39900 -21.52000 56.09000 1.000 62.28354 300 GLY C C 1
ATOM 7213 O O . GLY C 1 300 ? 36.49900 -22.17200 56.63300 1.000 64.17814 300 GLY C O 1
ATOM 7214 N N . TRP C 1 301 ? 37.37700 -20.19200 56.02700 1.000 63.91812 301 TRP C N 1
ATOM 7215 C CA . TRP C 1 301 ? 36.25900 -19.44300 56.58500 1.000 66.89027 301 TRP C CA 1
ATOM 7216 C C . TRP C 1 301 ? 34.99200 -19.74100 55.79700 1.000 68.00962 301 TRP C C 1
ATOM 7217 O O . TRP C 1 301 ? 34.94300 -19.53300 54.58100 1.000 71.87493 301 TRP C O 1
ATOM 7228 N N . LYS C 1 302 ? 33.97100 -20.24600 56.49000 1.000 66.82233 302 LYS C N 1
ATOM 7229 C CA . LYS C 1 302 ? 32.67400 -20.54600 55.88800 1.000 64.93812 302 LYS C CA 1
ATOM 7230 C C . LYS C 1 302 ? 31.59200 -19.86000 56.70900 1.000 68.91650 302 LYS C C 1
ATOM 7231 O O . LYS C 1 302 ? 31.12000 -20.40500 57.71800 1.000 62.43491 302 LYS C O 1
ATOM 7237 N N . PRO C 1 303 ? 31.17300 -18.66200 56.30400 1.000 72.32682 303 PRO C N 1
ATOM 7238 C CA . PRO C 1 303 ? 30.12600 -17.95100 57.04500 1.000 70.74780 303 PRO C CA 1
ATOM 7239 C C . PRO C 1 303 ? 28.79600 -18.68700 56.99000 1.000 65.61640 303 PRO C C 1
ATOM 7240 O O . PRO C 1 303 ? 28.56000 -19.54800 56.14000 1.000 70.09421 303 PRO C O 1
ATOM 7244 N N . ARG C 1 304 ? 27.92700 -18.33900 57.91600 1.000 58.35160 304 ARG C N 1
ATOM 7245 C CA . ARG C 1 304 ? 26.60500 -18.93300 57.98100 1.000 64.54752 304 ARG C CA 1
ATOM 7246 C C . ARG C 1 304 ? 25.62700 -18.14300 57.12100 1.000 68.44581 304 ARG C C 1
ATOM 7247 O O . ARG C 1 304 ? 25.82100 -16.94500 56.88800 1.000 71.52676 304 ARG C O 1
ATOM 7255 N N . PRO C 1 305 ? 24.57500 -18.78800 56.60800 1.000 66.05739 305 PRO C N 1
ATOM 7256 C CA . PRO C 1 305 ? 23.57900 -18.04800 55.82400 1.000 67.12318 305 PRO C CA 1
ATOM 7257 C C . PRO C 1 305 ? 22.99400 -16.90100 56.63400 1.000 67.81519 305 PRO C C 1
ATOM 7258 O O . PRO C 1 305 ? 22.87900 -16.97000 57.86000 1.000 68.56791 305 PRO C O 1
ATOM 7262 N N . LEU C 1 306 ? 22.64400 -15.82600 55.92600 1.000 69.45777 306 LEU C N 1
ATOM 7263 C CA . LEU C 1 306 ? 22.17500 -14.61000 56.57400 1.000 67.44817 306 LEU C CA 1
ATOM 7264 C C . LEU C 1 306 ? 20.91100 -14.83300 57.38800 1.000 67.48601 306 LEU C C 1
ATOM 7265 O O . LEU C 1 306 ? 20.69300 -14.14500 58.38600 1.000 69.84038 306 LEU C O 1
ATOM 7270 N N . GLU C 1 307 ? 20.07800 -15.78600 56.98600 1.000 70.66748 307 GLU C N 1
ATOM 7271 C CA . GLU C 1 307 ? 18.77400 -15.97800 57.61800 1.000 74.94430 307 GLU C CA 1
ATOM 7272 C C . GLU C 1 307 ? 18.91200 -16.45900 59.05900 1.000 73.97240 307 GLU C C 1
ATOM 7273 O O . GLU C 1 307 ? 18.09300 -16.10200 59.92600 1.000 76.84962 307 GLU C O 1
ATOM 7279 N N . ASP C 1 308 ? 19.92100 -17.30500 59.32200 1.000 75.12942 308 ASP C N 1
ATOM 7280 C CA . ASP C 1 308 ? 20.24400 -17.65600 60.69900 1.000 74.66071 308 ASP C CA 1
ATOM 7281 C C . ASP C 1 308 ? 20.60200 -16.41700 61.50300 1.000 74.42702 308 ASP C C 1
ATOM 7282 O O . ASP C 1 308 ? 20.10800 -16.22000 62.61800 1.000 76.42465 308 ASP C O 1
ATOM 7287 N N . THR C 1 309 ? 21.49200 -15.58300 60.95700 1.000 70.70944 309 THR C N 1
ATOM 7288 C CA . THR C 1 309 ? 21.96200 -14.39900 61.66800 1.000 68.53739 309 THR C CA 1
ATOM 7289 C C . THR C 1 309 ? 20.80700 -13.48900 62.05000 1.000 70.63840 309 THR C C 1
ATOM 7290 O O . THR C 1 309 ? 20.74200 -12.99000 63.17800 1.000 72.42457 309 THR C O 1
ATOM 7294 N N . ILE C 1 310 ? 19.87500 -13.27000 61.12400 1.000 67.71060 310 ILE C N 1
ATOM 7295 C CA . ILE C 1 310 ? 18.81800 -12.29800 61.38000 1.000 73.93383 310 ILE C CA 1
ATOM 7296 C C . ILE C 1 310 ? 17.78900 -12.87100 62.34800 1.000 72.87095 310 ILE C C 1
ATOM 7297 O O . ILE C 1 310 ? 17.37900 -12.20400 63.30500 1.000 73.17645 310 ILE C O 1
ATOM 7302 N N . SER C 1 311 ? 17.37100 -14.12000 62.13300 1.000 71.98393 311 SER C N 1
ATOM 7303 C CA . SER C 1 311 ? 16.36200 -14.69900 63.01300 1.000 75.43352 311 SER C CA 1
ATOM 7304 C C . SER C 1 311 ? 16.88500 -14.87800 64.43300 1.000 69.04915 311 SER C C 1
ATOM 7305 O O . SER C 1 311 ? 16.12600 -14.72700 65.39600 1.000 71.55290 311 SER C O 1
ATOM 7308 N N . GLU C 1 312 ? 18.17000 -15.18700 64.58700 1.000 64.84294 312 GLU C N 1
ATOM 7309 C CA . GLU C 1 312 ? 18.73200 -15.26100 65.92800 1.000 70.90714 312 GLU C CA 1
ATOM 7310 C C . GLU C 1 312 ? 18.88400 -13.87600 66.54500 1.000 72.30481 312 GLU C C 1
ATOM 7311 O O . GLU C 1 312 ? 18.77500 -13.72900 67.76900 1.000 69.21019 312 GLU C O 1
ATOM 7317 N N . THR C 1 313 ? 19.11700 -12.85100 65.71700 1.000 68.35925 313 THR C N 1
ATOM 7318 C CA . THR C 1 313 ? 19.22400 -11.48600 66.22600 1.000 71.00411 313 THR C CA 1
ATOM 7319 C C . THR C 1 313 ? 17.87700 -10.96700 66.70600 1.000 71.20238 313 THR C C 1
ATOM 7320 O O . THR C 1 313 ? 17.78800 -10.33800 67.76800 1.000 68.45932 313 THR C O 1
ATOM 7324 N N . VAL C 1 314 ? 16.82000 -11.20700 65.92800 1.000 70.59020 314 VAL C N 1
ATOM 7325 C CA . VAL C 1 314 ? 15.49000 -10.78900 66.35100 1.000 77.01971 314 VAL C CA 1
ATOM 7326 C C . VAL C 1 314 ? 15.03100 -11.60300 67.55200 1.000 77.83517 314 VAL C C 1
ATOM 7327 O O . VAL C 1 314 ? 14.24100 -11.11900 68.37300 1.000 78.06585 314 VAL C O 1
ATOM 7331 N N . LEU C 1 315 ? 15.50300 -12.84800 67.67200 1.000 73.55246 315 LEU C N 1
ATOM 7332 C CA . LEU C 1 315 ? 15.16700 -13.65500 68.83700 1.000 74.68094 315 LEU C CA 1
ATOM 7333 C C . LEU C 1 315 ? 15.72100 -13.01600 70.10300 1.000 80.97291 315 LEU C C 1
ATOM 7334 O O . LEU C 1 315 ? 15.02700 -12.92700 71.12300 1.000 80.20994 315 LEU C O 1
ATOM 7339 N N . CYS C 1 316 ? 16.96900 -12.54600 70.04300 1.000 78.12636 316 CYS C N 1
ATOM 7340 C CA . CYS C 1 316 ? 17.58400 -11.86900 71.18200 1.000 78.17609 316 CYS C CA 1
ATOM 7341 C C . CYS C 1 316 ? 16.95000 -10.50700 71.42200 1.000 76.30725 316 CYS C C 1
ATOM 7342 O O . CYS C 1 316 ? 16.82900 -10.06800 72.57700 1.000 79.50922 316 CYS C O 1
ATOM 7345 N N . PHE C 1 317 ? 16.55900 -9.82000 70.34300 1.000 73.87907 317 PHE C N 1
ATOM 7346 C CA . PHE C 1 317 ? 15.74600 -8.61900 70.48800 1.000 77.13792 317 PHE C CA 1
ATOM 7347 C C . PHE C 1 317 ? 14.50200 -8.90400 71.31700 1.000 75.63745 317 PHE C C 1
ATOM 7348 O O . PHE C 1 317 ? 14.19400 -8.18200 72.27700 1.000 75.58029 317 PHE C O 1
ATOM 7356 N N . GLU C 1 318 ? 13.76700 -9.95500 70.93900 1.000 74.31040 318 GLU C N 1
ATOM 7357 C CA . GLU C 1 318 ? 12.60800 -10.37900 71.71200 1.000 77.61451 318 GLU C CA 1
ATOM 7358 C C . GLU C 1 318 ? 12.97400 -10.54700 73.18400 1.000 77.31063 318 GLU C C 1
ATOM 7359 O O . GLU C 1 318 ? 12.42400 -9.86400 74.05100 1.000 71.67797 318 GLU C O 1
ATOM 7365 N N . GLU C 1 319 ? 13.93500 -11.42500 73.48600 1.000 80.42469 319 GLU C N 1
ATOM 7366 C CA . GLU C 1 319 ? 14.21700 -11.74000 74.88600 1.000 79.45446 319 GLU C CA 1
ATOM 7367 C C . GLU C 1 319 ? 14.72100 -10.52500 75.65600 1.000 75.86176 319 GLU C C 1
ATOM 7368 O O . GLU C 1 319 ? 14.47000 -10.42200 76.86000 1.000 77.66888 319 GLU C O 1
ATOM 7374 N N . HIS C 1 320 ? 15.40200 -9.59000 74.99500 1.000 72.36870 320 HIS C N 1
ATOM 7375 C CA . HIS C 1 320 ? 15.80200 -8.36000 75.66700 1.000 72.28926 320 HIS C CA 1
ATOM 7376 C C . HIS C 1 320 ? 14.64200 -7.39400 75.85300 1.000 72.24171 320 HIS C C 1
ATOM 7377 O O . HIS C 1 320 ? 14.84200 -6.30900 76.41000 1.000 74.47313 320 HIS C O 1
ATOM 7384 N N . GLY C 1 321 ? 13.44500 -7.76600 75.40800 1.000 70.41811 321 GLY C N 1
ATOM 7385 C CA . GLY C 1 321 ? 12.27200 -6.93300 75.58400 1.000 73.33675 321 GLY C CA 1
ATOM 7386 C C . GLY C 1 321 ? 12.25100 -5.66700 74.75600 1.000 79.40028 321 GLY C C 1
ATOM 7387 O O . GLY C 1 321 ? 11.69700 -4.65800 75.20500 1.000 82.02068 321 GLY C O 1
ATOM 7388 N N . LEU C 1 322 ? 12.82600 -5.69000 73.55400 1.000 76.59385 322 LEU C N 1
ATOM 7389 C CA . LEU C 1 322 ? 12.97400 -4.48400 72.75000 1.000 78.20735 322 LEU C CA 1
ATOM 7390 C C . LEU C 1 322 ? 11.83900 -4.28400 71.75200 1.000 83.07190 322 LEU C C 1
ATOM 7391 O O . LEU C 1 322 ? 11.91700 -3.36500 70.92600 1.000 86.52885 322 LEU C O 1
ATOM 7396 N N . LEU C 1 323 ? 10.79700 -5.12100 71.79800 1.000 81.08521 323 LEU C N 1
ATOM 7397 C CA . LEU C 1 323 ? 9.64200 -5.00800 70.90300 1.000 80.02430 323 LEU C CA 1
ATOM 7398 C C . LEU C 1 323 ? 8.36100 -5.04800 71.72100 1.000 92.69922 323 LEU C C 1
ATOM 7399 O O . LEU C 1 323 ? 7.81700 -6.12400 71.99700 1.000 95.18572 323 LEU C O 1
ATOM 7404 N N . GLU C 1 324 ? 7.89400 -3.86500 72.11000 1.000 94.18325 324 GLU C N 1
ATOM 7405 C CA . GLU C 1 324 ? 6.65700 -3.73900 72.85500 1.000 100.13386 324 GLU C CA 1
ATOM 7406 C C . GLU C 1 324 ? 5.75500 -2.70000 72.20900 1.000 102.31208 324 GLU C C 1
ATOM 7407 O O . GLU C 1 324 ? 4.53000 -2.74900 72.34200 1.000 103.68174 324 GLU C O 1
ATOM 7413 N N . SER D 1 7 ? 28.45500 1.90500 7.14300 1.000 75.72212 7 SER D N 1
ATOM 7414 C CA . SER D 1 7 ? 29.53500 2.16000 8.07800 1.000 79.83564 7 SER D CA 1
ATOM 7415 C C . SER D 1 7 ? 30.63500 1.13000 7.90800 1.000 75.89216 7 SER D C 1
ATOM 7416 O O . SER D 1 7 ? 30.36500 -0.06600 7.85000 1.000 73.99666 7 SER D O 1
ATOM 7419 N N . ARG D 1 8 ? 31.87900 1.58500 7.84900 1.000 74.67595 8 ARG D N 1
ATOM 7420 C CA . ARG D 1 8 ? 32.98900 0.71900 7.49000 1.000 75.22031 8 ARG D CA 1
ATOM 7421 C C . ARG D 1 8 ? 33.95300 0.51800 8.64900 1.000 78.66064 8 ARG D C 1
ATOM 7422 O O . ARG D 1 8 ? 34.32300 1.47000 9.34000 1.000 78.87829 8 ARG D O 1
ATOM 7430 N N . ILE D 1 9 ? 34.38500 -0.72800 8.82100 1.000 77.36020 9 ILE D N 1
ATOM 7431 C CA . ILE D 1 9 ? 35.33300 -1.11600 9.85500 1.000 72.02064 9 ILE D CA 1
ATOM 7432 C C . ILE D 1 9 ? 36.46200 -1.90800 9.20900 1.000 65.39962 9 ILE D C 1
ATOM 7433 O O . ILE D 1 9 ? 36.24100 -2.66200 8.25600 1.000 68.93015 9 ILE D O 1
ATOM 7438 N N . CYS D 1 10 ? 37.67000 -1.74600 9.73000 1.000 61.26062 10 CYS D N 1
ATOM 7439 C CA . CYS D 1 10 ? 38.81900 -2.47000 9.21200 1.000 57.49477 10 CYS D CA 1
ATOM 7440 C C . CYS D 1 10 ? 39.15100 -3.65200 10.11800 1.000 57.36243 10 CYS D C 1
ATOM 7441 O O . CYS D 1 10 ? 38.79900 -3.66400 11.29800 1.000 59.15062 10 CYS D O 1
ATOM 7444 N N . VAL D 1 11 ? 39.80700 -4.66300 9.54200 1.000 59.96209 11 VAL D N 1
ATOM 7445 C CA . VAL D 1 11 ? 40.13900 -5.90700 10.23700 1.000 53.60937 11 VAL D CA 1
ATOM 7446 C C . VAL D 1 11 ? 41.52800 -6.34600 9.79200 1.000 54.80353 11 VAL D C 1
ATOM 7447 O O . VAL D 1 11 ? 41.74000 -6.62300 8.60500 1.000 60.37986 11 VAL D O 1
ATOM 7451 N N . THR D 1 12 ? 42.46400 -6.43900 10.73500 1.000 53.25752 12 THR D N 1
ATOM 7452 C CA . THR D 1 12 ? 43.82700 -6.82100 10.39400 1.000 55.96062 12 THR D CA 1
ATOM 7453 C C . THR D 1 12 ? 43.95900 -8.34100 10.32100 1.000 56.01752 12 THR D C 1
ATOM 7454 O O . THR D 1 12 ? 43.46600 -9.05800 11.19500 1.000 56.98692 12 THR D O 1
ATOM 7458 N N . GLY D 1 13 ? 44.62000 -8.82800 9.27400 1.000 52.33996 13 GLY D N 1
ATOM 7459 C CA . GLY D 1 13 ? 44.81000 -10.26000 9.08900 1.000 54.58171 13 GLY D CA 1
ATOM 7460 C C . GLY D 1 13 ? 43.53000 -11.05500 8.95100 1.000 56.00344 13 GLY D C 1
ATOM 7461 O O . GLY D 1 13 ? 43.39900 -12.11200 9.58000 1.000 64.35996 13 GLY D O 1
ATOM 7462 N N . ALA D 1 14 ? 42.59100 -10.58000 8.12300 1.000 50.17851 14 ALA D N 1
ATOM 7463 C CA . ALA D 1 14 ? 41.24500 -11.14100 8.06300 1.000 48.04373 14 ALA D CA 1
ATOM 7464 C C . ALA D 1 14 ? 41.22600 -12.63700 7.78000 1.000 53.68570 14 ALA D C 1
ATOM 7465 O O . ALA D 1 14 ? 40.21200 -13.29100 8.04900 1.000 54.78967 14 ALA D O 1
ATOM 7467 N N . GLY D 1 15 ? 42.30500 -13.19400 7.24000 1.000 58.50303 15 GLY D N 1
ATOM 7468 C CA . GLY D 1 15 ? 42.36100 -14.61700 6.98300 1.000 63.35807 15 GLY D CA 1
ATOM 7469 C C . GLY D 1 15 ? 42.71400 -15.48300 8.16900 1.000 61.84133 15 GLY D C 1
ATOM 7470 O O . GLY D 1 15 ? 42.75900 -16.71000 8.04000 1.000 62.80738 15 GLY D O 1
ATOM 7471 N N . GLY D 1 16 ? 42.96900 -14.88200 9.32600 1.000 60.87312 16 GLY D N 1
ATOM 7472 C CA . GLY D 1 16 ? 43.35700 -15.62800 10.50100 1.000 53.49304 16 GLY D CA 1
ATOM 7473 C C . GLY D 1 16 ? 42.20500 -16.43000 11.07700 1.000 52.03552 16 GLY D C 1
ATOM 7474 O O . GLY D 1 16 ? 41.04800 -16.32000 10.67000 1.000 54.82744 16 GLY D O 1
ATOM 7475 N N . PHE D 1 17 ? 42.54800 -17.26600 12.05700 1.000 51.01142 17 PHE D N 1
ATOM 7476 C CA . PHE D 1 17 ? 41.54900 -18.10100 12.71400 1.000 53.48142 17 PHE D CA 1
ATOM 7477 C C . PHE D 1 17 ? 40.44300 -17.24800 13.33100 1.000 54.37142 17 PHE D C 1
ATOM 7478 O O . PHE D 1 17 ? 39.26100 -17.39900 12.99900 1.000 53.67142 17 PHE D O 1
ATOM 7486 N N . VAL D 1 18 ? 40.81600 -16.32400 14.21900 1.000 49.03884 18 VAL D N 1
ATOM 7487 C CA . VAL D 1 18 ? 39.82700 -15.46800 14.86600 1.000 50.78197 18 VAL D CA 1
ATOM 7488 C C . VAL D 1 18 ? 39.24700 -14.46900 13.87800 1.000 52.21285 18 VAL D C 1
ATOM 7489 O O . VAL D 1 18 ? 38.03300 -14.21600 13.86300 1.000 50.09832 18 VAL D O 1
ATOM 7493 N N . ALA D 1 19 ? 40.10900 -13.86900 13.05500 1.000 52.24446 19 ALA D N 1
ATOM 7494 C CA . ALA D 1 19 ? 39.66600 -12.81100 12.15600 1.000 48.42446 19 ALA D CA 1
ATOM 7495 C C . ALA D 1 19 ? 38.56400 -13.29400 11.22300 1.000 46.50206 19 ALA D C 1
ATOM 7496 O O . ALA D 1 19 ? 37.61100 -12.55800 10.95100 1.000 47.93096 19 ALA D O 1
ATOM 7498 N N . SER D 1 20 ? 38.67200 -14.53200 10.73300 1.000 43.32704 20 SER D N 1
ATOM 7499 C CA . SER D 1 20 ? 37.66000 -15.05900 9.82200 1.000 46.27854 20 SER D CA 1
ATOM 7500 C C . SER D 1 20 ? 36.28100 -15.06900 10.46900 1.000 48.80403 20 SER D C 1
ATOM 7501 O O . SER D 1 20 ? 35.28200 -14.73200 9.82200 1.000 48.87570 20 SER D O 1
ATOM 7504 N N . TRP D 1 21 ? 36.20600 -15.45400 11.74700 1.000 50.44317 21 TRP D N 1
ATOM 7505 C CA . TRP D 1 21 ? 34.92700 -15.44600 12.45100 1.000 49.08438 21 TRP D CA 1
ATOM 7506 C C . TRP D 1 21 ? 34.46000 -14.02500 12.72900 1.000 51.24630 21 TRP D C 1
ATOM 7507 O O . TRP D 1 21 ? 33.25800 -13.73700 12.67400 1.000 49.73001 21 TRP D O 1
ATOM 7518 N N . VAL D 1 22 ? 35.39800 -13.12900 13.03700 1.000 44.17872 22 VAL D N 1
ATOM 7519 C CA . VAL D 1 22 ? 35.06600 -11.71500 13.17600 1.000 45.79047 22 VAL D CA 1
ATOM 7520 C C . VAL D 1 22 ? 34.45500 -11.18500 11.88600 1.000 49.73730 22 VAL D C 1
ATOM 7521 O O . VAL D 1 22 ? 33.41300 -10.51600 11.89900 1.000 49.90579 22 VAL D O 1
ATOM 7525 N N . VAL D 1 23 ? 35.08800 -11.48700 10.75100 1.000 49.73751 23 VAL D N 1
ATOM 7526 C CA . VAL D 1 23 ? 34.60500 -11.00000 9.46300 1.000 49.04153 23 VAL D CA 1
ATOM 7527 C C . VAL D 1 23 ? 33.23100 -11.58500 9.15200 1.000 52.88242 23 VAL D C 1
ATOM 7528 O O . VAL D 1 23 ? 32.30300 -10.86200 8.77200 1.000 57.58862 23 VAL D O 1
ATOM 7532 N N . LYS D 1 24 ? 33.08300 -12.90200 9.31500 1.000 48.40527 24 LYS D N 1
ATOM 7533 C CA . LYS D 1 24 ? 31.80800 -13.55600 9.03600 1.000 48.91234 24 LYS D CA 1
ATOM 7534 C C . LYS D 1 24 ? 30.66600 -12.88800 9.78300 1.000 53.79929 24 LYS D C 1
ATOM 7535 O O . LYS D 1 24 ? 29.61100 -12.59300 9.20800 1.000 55.77172 24 LYS D O 1
ATOM 7541 N N . LEU D 1 25 ? 30.86600 -12.64500 11.07400 1.000 54.03786 25 LEU D N 1
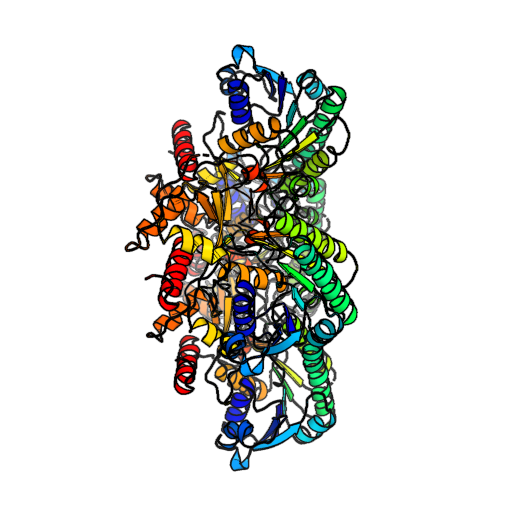ATOM 7542 C CA . LEU D 1 25 ? 29.82100 -12.05000 11.89000 1.000 55.99517 25 LEU D CA 1
ATOM 7543 C C . LEU D 1 25 ? 29.54500 -10.61500 11.46400 1.000 53.94396 25 LEU D C 1
ATOM 7544 O O . LEU D 1 25 ? 28.39000 -10.23700 11.24000 1.000 59.67035 25 LEU D O 1
ATOM 7549 N N . PHE D 1 26 ? 30.59700 -9.80500 11.32800 1.000 52.66570 26 PHE D N 1
ATOM 7550 C CA . PHE D 1 26 ? 30.39200 -8.40400 10.97800 1.000 61.90102 26 PHE D CA 1
ATOM 7551 C C . PHE D 1 26 ? 29.69500 -8.26100 9.63200 1.000 66.53956 26 PHE D C 1
ATOM 7552 O O . PHE D 1 26 ? 28.92200 -7.31700 9.43100 1.000 69.15688 26 PHE D O 1
ATOM 7560 N N . LEU D 1 27 ? 29.93200 -9.19800 8.71200 1.000 63.73369 27 LEU D N 1
ATOM 7561 C CA . LEU D 1 27 ? 29.27700 -9.12800 7.41300 1.000 67.45314 27 LEU D CA 1
ATOM 7562 C C . LEU D 1 27 ? 27.79400 -9.45200 7.52600 1.000 70.00672 27 LEU D C 1
ATOM 7563 O O . LEU D 1 27 ? 26.96000 -8.78600 6.89900 1.000 74.08924 27 LEU D O 1
ATOM 7568 N N . SER D 1 28 ? 27.44900 -10.46300 8.33500 1.000 64.63517 28 SER D N 1
ATOM 7569 C CA . SER D 1 28 ? 26.05300 -10.83600 8.54100 1.000 68.91212 28 SER D CA 1
ATOM 7570 C C . SER D 1 28 ? 25.28400 -9.76800 9.30800 1.000 69.97373 28 SER D C 1
ATOM 7571 O O . SER D 1 28 ? 24.05300 -9.86000 9.41900 1.000 73.20520 28 SER D O 1
ATOM 7574 N N . LYS D 1 29 ? 25.98900 -8.78800 9.87300 1.000 70.45174 29 LYS D N 1
ATOM 7575 C CA . LYS D 1 29 ? 25.37300 -7.67000 10.57000 1.000 74.38914 29 LYS D CA 1
ATOM 7576 C C . LYS D 1 29 ? 25.31100 -6.41300 9.71200 1.000 79.25810 29 LYS D C 1
ATOM 7577 O O . LYS D 1 29 ? 25.03000 -5.32700 10.23500 1.000 80.30647 29 LYS D O 1
ATOM 7583 N N . GLY D 1 30 ? 25.59400 -6.53100 8.41600 1.000 78.89881 30 GLY D N 1
ATOM 7584 C CA . GLY D 1 30 ? 25.44400 -5.43000 7.48900 1.000 78.57971 30 GLY D CA 1
ATOM 7585 C C . GLY D 1 30 ? 26.61900 -4.47900 7.39400 1.000 80.45813 30 GLY D C 1
ATOM 7586 O O . GLY D 1 30 ? 26.53700 -3.49800 6.64400 1.000 81.79651 30 GLY D O 1
ATOM 7587 N N . TYR D 1 31 ? 27.70300 -4.72800 8.12300 1.000 81.24490 31 TYR D N 1
ATOM 7588 C CA . TYR D 1 31 ? 28.86700 -3.85900 8.05000 1.000 74.36085 31 TYR D CA 1
ATOM 7589 C C . TYR D 1 31 ? 29.59400 -4.04300 6.72200 1.000 68.94889 31 TYR D C 1
ATOM 7590 O O . TYR D 1 31 ? 29.49000 -5.07700 6.06000 1.000 66.65209 31 TYR D O 1
ATOM 7599 N N . LEU D 1 32 ? 30.33900 -3.01300 6.33800 1.000 70.93486 32 LEU D N 1
ATOM 7600 C CA . LEU D 1 32 ? 31.28400 -3.09300 5.23100 1.000 77.38367 32 LEU D CA 1
ATOM 7601 C C . LEU D 1 32 ? 32.68100 -3.15200 5.82700 1.000 75.67225 32 LEU D C 1
ATOM 7602 O O . LEU D 1 32 ? 33.12000 -2.19900 6.47500 1.000 75.59652 32 LEU D O 1
ATOM 7607 N N . VAL D 1 33 ? 33.38300 -4.25700 5.60400 1.000 72.29154 33 VAL D N 1
ATOM 7608 C CA . VAL D 1 33 ? 34.63400 -4.53400 6.29500 1.000 65.96885 33 VAL D CA 1
ATOM 7609 C C . VAL D 1 33 ? 35.79600 -4.41300 5.31400 1.000 65.25951 33 VAL D C 1
ATOM 7610 O O . VAL D 1 33 ? 35.71100 -4.87500 4.16900 1.000 70.37044 33 VAL D O 1
ATOM 7614 N N . HIS D 1 34 ? 36.86400 -3.74900 5.75500 1.000 63.40070 34 HIS D N 1
ATOM 7615 C CA . HIS D 1 34 ? 38.11100 -3.65200 5.00500 1.000 58.93230 34 HIS D CA 1
ATOM 7616 C C . HIS D 1 34 ? 39.08500 -4.66300 5.61300 1.000 59.24203 34 HIS D C 1
ATOM 7617 O O . HIS D 1 34 ? 39.64000 -4.39900 6.69200 1.000 65.19402 34 HIS D O 1
ATOM 7624 N N . GLY D 1 35 ? 39.28800 -5.77400 4.95300 1.000 51.27403 35 GLY D N 1
ATOM 7625 C CA . GLY D 1 35 ? 40.14100 -6.84100 5.46300 1.000 50.09726 35 GLY D CA 1
ATOM 7626 C C . GLY D 1 35 ? 41.56400 -6.72200 4.95000 1.000 50.57332 35 GLY D C 1
ATOM 7627 O O . GLY D 1 35 ? 41.79100 -6.52800 3.75600 1.000 63.44841 35 GLY D O 1
ATOM 7628 N N . THR D 1 36 ? 42.51800 -6.85600 5.87100 1.000 49.57812 36 THR D N 1
ATOM 7629 C CA . THR D 1 36 ? 43.94000 -6.88500 5.55000 1.000 48.08247 36 THR D CA 1
ATOM 7630 C C . THR D 1 36 ? 44.43500 -8.32100 5.43300 1.000 54.23889 36 THR D C 1
ATOM 7631 O O . THR D 1 36 ? 44.09000 -9.17400 6.25200 1.000 57.98119 36 THR D O 1
ATOM 7635 N N . VAL D 1 37 ? 45.24000 -8.58800 4.40100 1.000 58.55637 37 VAL D N 1
ATOM 7636 C CA . VAL D 1 37 ? 45.94600 -9.85700 4.25600 1.000 58.78397 37 VAL D CA 1
ATOM 7637 C C . VAL D 1 37 ? 47.29200 -9.58300 3.60500 1.000 60.32249 37 VAL D C 1
ATOM 7638 O O . VAL D 1 37 ? 47.50400 -8.54400 2.98000 1.000 59.02358 37 VAL D O 1
ATOM 7642 N N . ARG D 1 38 ? 48.20700 -10.53800 3.74800 1.000 67.48837 38 ARG D N 1
ATOM 7643 C CA . ARG D 1 38 ? 49.52800 -10.44600 3.14100 1.000 66.61819 38 ARG D CA 1
ATOM 7644 C C . ARG D 1 38 ? 49.61000 -11.10500 1.76700 1.000 72.22192 38 ARG D C 1
ATOM 7645 O O . ARG D 1 38 ? 50.65200 -11.00000 1.11200 1.000 74.86444 38 ARG D O 1
ATOM 7653 N N . ASP D 1 39 ? 48.55500 -11.78600 1.31900 1.000 70.77608 39 ASP D N 1
ATOM 7654 C CA . ASP D 1 39 ? 48.53400 -12.40600 -0.00100 1.000 72.27501 39 ASP D CA 1
ATOM 7655 C C . ASP D 1 39 ? 47.09800 -12.44600 -0.50000 1.000 72.02893 39 ASP D C 1
ATOM 7656 O O . ASP D 1 39 ? 46.20600 -12.92400 0.20600 1.000 75.05499 39 ASP D O 1
ATOM 7661 N N . LEU D 1 40 ? 46.88100 -11.95100 -1.71400 1.000 67.99736 40 LEU D N 1
ATOM 7662 C CA . LEU D 1 40 ? 45.54400 -11.86900 -2.27900 1.000 69.62271 40 LEU D CA 1
ATOM 7663 C C . LEU D 1 40 ? 45.17500 -13.08400 -3.12700 1.000 75.87032 40 LEU D C 1
ATOM 7664 O O . LEU D 1 40 ? 44.11500 -13.07400 -3.76000 1.000 73.36608 40 LEU D O 1
ATOM 7669 N N . GLY D 1 41 ? 46.01400 -14.12100 -3.15300 1.000 75.38083 41 GLY D N 1
ATOM 7670 C CA . GLY D 1 41 ? 45.67400 -15.31800 -3.90400 1.000 77.24297 41 GLY D CA 1
ATOM 7671 C C . GLY D 1 41 ? 44.33900 -15.88900 -3.46700 1.000 81.49937 41 GLY D C 1
ATOM 7672 O O . GLY D 1 41 ? 43.97100 -15.83400 -2.29400 1.000 83.02383 41 GLY D O 1
ATOM 7673 N N . GLU D 1 42 ? 43.59400 -16.43600 -4.43300 1.000 86.98705 42 GLU D N 1
ATOM 7674 C CA . GLU D 1 42 ? 42.20400 -16.78700 -4.17000 1.000 85.61500 42 GLU D CA 1
ATOM 7675 C C . GLU D 1 42 ? 42.06700 -18.00100 -3.26200 1.000 82.32556 42 GLU D C 1
ATOM 7676 O O . GLU D 1 42 ? 41.02700 -18.15700 -2.61900 1.000 80.54069 42 GLU D O 1
ATOM 7682 N N . GLU D 1 43 ? 43.09200 -18.85700 -3.18500 1.000 85.74224 43 GLU D N 1
ATOM 7683 C CA . GLU D 1 43 ? 43.03100 -20.03200 -2.31100 1.000 88.65994 43 GLU D CA 1
ATOM 7684 C C . GLU D 1 43 ? 43.30000 -19.66800 -0.85600 1.000 84.58542 43 GLU D C 1
ATOM 7685 O O . GLU D 1 43 ? 42.77300 -20.32900 0.05900 1.000 85.49406 43 GLU D O 1
ATOM 7691 N N . LYS D 1 44 ? 44.15400 -18.65600 -0.62700 1.000 87.81206 44 LYS D N 1
ATOM 7692 C CA . LYS D 1 44 ? 44.30900 -18.13100 0.72100 1.000 81.59801 44 LYS D CA 1
ATOM 7693 C C . LYS D 1 44 ? 43.05100 -17.40400 1.17900 1.000 79.35985 44 LYS D C 1
ATOM 7694 O O . LYS D 1 44 ? 42.73800 -17.39800 2.37700 1.000 80.55280 44 LYS D O 1
ATOM 7700 N N . THR D 1 45 ? 42.32600 -16.78000 0.24800 1.000 75.85110 45 THR D N 1
ATOM 7701 C CA . THR D 1 45 ? 41.16800 -15.95800 0.56800 1.000 67.31348 45 THR D CA 1
ATOM 7702 C C . THR D 1 45 ? 39.84100 -16.62600 0.22900 1.000 69.25445 45 THR D C 1
ATOM 7703 O O . THR D 1 45 ? 38.79600 -15.98400 0.36900 1.000 70.34992 45 THR D O 1
ATOM 7707 N N . ALA D 1 46 ? 39.84500 -17.88600 -0.21500 1.000 71.32101 46 ALA D N 1
ATOM 7708 C CA . ALA D 1 46 ? 38.59500 -18.52000 -0.63200 1.000 70.25533 46 ALA D CA 1
ATOM 7709 C C . ALA D 1 46 ? 37.59500 -18.57900 0.51500 1.000 67.33948 46 ALA D C 1
ATOM 7710 O O . ALA D 1 46 ? 36.40900 -18.27400 0.33800 1.000 68.75935 46 ALA D O 1
ATOM 7712 N N . HIS D 1 47 ? 38.06100 -18.96800 1.70600 1.000 68.27135 47 HIS D N 1
ATOM 7713 C CA . HIS D 1 47 ? 37.17500 -19.09500 2.85800 1.000 69.19080 47 HIS D CA 1
ATOM 7714 C C . HIS D 1 47 ? 36.56300 -17.76300 3.27400 1.000 69.19828 47 HIS D C 1
ATOM 7715 O O . HIS D 1 47 ? 35.53800 -17.75500 3.96400 1.000 70.86650 47 HIS D O 1
ATOM 7722 N N . LEU D 1 48 ? 37.16300 -16.64200 2.87400 1.000 67.47389 48 LEU D N 1
ATOM 7723 C CA . LEU D 1 48 ? 36.62600 -15.32000 3.17500 1.000 67.38034 48 LEU D CA 1
ATOM 7724 C C . LEU D 1 48 ? 35.59500 -14.86400 2.14900 1.000 73.82678 48 LEU D C 1
ATOM 7725 O O . LEU D 1 48 ? 34.55400 -14.31300 2.52400 1.000 74.03677 48 LEU D O 1
ATOM 7730 N N . ARG D 1 49 ? 35.85700 -15.08600 0.85800 1.000 76.57446 49 ARG D N 1
ATOM 7731 C CA . ARG D 1 49 ? 34.95800 -14.57200 -0.17100 1.000 72.83605 49 ARG D CA 1
ATOM 7732 C C . ARG D 1 49 ? 33.64400 -15.33900 -0.20700 1.000 74.46308 49 ARG D C 1
ATOM 7733 O O . ARG D 1 49 ? 32.62500 -14.79600 -0.65200 1.000 73.94804 49 ARG D O 1
ATOM 7741 N N . LYS D 1 50 ? 33.64700 -16.58900 0.26100 1.000 71.49688 50 LYS D N 1
ATOM 7742 C CA . LYS D 1 50 ? 32.41600 -17.36500 0.35800 1.000 76.10183 50 LYS D CA 1
ATOM 7743 C C . LYS D 1 50 ? 31.45400 -16.80100 1.39900 1.000 75.43802 50 LYS D C 1
ATOM 7744 O O . LYS D 1 50 ? 30.25700 -17.11700 1.35700 1.000 72.16293 50 LYS D O 1
ATOM 7750 N N . LEU D 1 51 ? 31.94900 -15.97300 2.31900 1.000 74.40112 51 LEU D N 1
ATOM 7751 C CA . LEU D 1 51 ? 31.14300 -15.51000 3.44000 1.000 72.58276 51 LEU D CA 1
ATOM 7752 C C . LEU D 1 51 ? 29.89600 -14.77200 2.97500 1.000 75.10344 51 LEU D C 1
ATOM 7753 O O . LEU D 1 51 ? 29.91000 -14.05300 1.96900 1.000 78.08664 51 LEU D O 1
ATOM 7758 N N . GLU D 1 52 ? 28.81000 -14.97500 3.72200 1.000 72.60412 52 GLU D N 1
ATOM 7759 C CA . GLU D 1 52 ? 27.57200 -14.23600 3.51300 1.000 76.04743 52 GLU D CA 1
ATOM 7760 C C . GLU D 1 52 ? 27.85300 -12.74300 3.44500 1.000 78.33875 52 GLU D C 1
ATOM 7761 O O . GLU D 1 52 ? 28.37200 -12.15300 4.40400 1.000 77.26472 52 GLU D O 1
ATOM 7767 N N . GLY D 1 53 ? 27.54400 -12.14400 2.29100 1.000 75.85972 53 GLY D N 1
ATOM 7768 C CA . GLY D 1 53 ? 27.70600 -10.72000 2.09800 1.000 77.57797 53 GLY D CA 1
ATOM 7769 C C . GLY D 1 53 ? 29.08100 -10.27800 1.65900 1.000 79.08708 53 GLY D C 1
ATOM 7770 O O . GLY D 1 53 ? 29.29100 -9.07400 1.45900 1.000 81.16587 53 GLY D O 1
ATOM 7771 N N . ALA D 1 54 ? 30.02500 -11.20700 1.50100 1.000 77.74222 54 ALA D N 1
ATOM 7772 C CA . ALA D 1 54 ? 31.37000 -10.81700 1.09400 1.000 82.85356 54 ALA D CA 1
ATOM 7773 C C . ALA D 1 54 ? 31.40200 -10.35400 -0.35600 1.000 91.20407 54 ALA D C 1
ATOM 7774 O O . ALA D 1 54 ? 32.23600 -9.51600 -0.72200 1.000 92.25430 54 ALA D O 1
ATOM 7776 N N . TYR D 1 55 ? 30.50000 -10.88400 -1.18600 1.000 89.32354 55 TYR D N 1
ATOM 7777 C CA . TYR D 1 55 ? 30.41600 -10.45900 -2.57900 1.000 93.47388 55 TYR D CA 1
ATOM 7778 C C . TYR D 1 55 ? 30.13600 -8.96400 -2.68300 1.000 94.16973 55 TYR D C 1
ATOM 7779 O O . TYR D 1 55 ? 30.68600 -8.28100 -3.55600 1.000 100.82018 55 TYR D O 1
ATOM 7788 N N . HIS D 1 56 ? 29.29900 -8.43600 -1.79000 1.000 89.42951 56 HIS D N 1
ATOM 7789 C CA . HIS D 1 56 ? 28.86700 -7.04300 -1.81600 1.000 89.30195 56 HIS D CA 1
ATOM 7790 C C . HIS D 1 56 ? 29.66400 -6.14300 -0.87900 1.000 88.80912 56 HIS D C 1
ATOM 7791 O O . HIS D 1 56 ? 29.94100 -4.99000 -1.22600 1.000 84.12062 56 HIS D O 1
ATOM 7798 N N . ASN D 1 57 ? 30.04100 -6.64300 0.30800 1.000 89.80076 57 ASN D N 1
ATOM 7799 C CA . ASN D 1 57 ? 30.49800 -5.78700 1.40000 1.000 84.64828 57 ASN D CA 1
ATOM 7800 C C . ASN D 1 57 ? 31.82800 -6.22900 2.01500 1.000 81.37427 57 ASN D C 1
ATOM 7801 O O . ASN D 1 57 ? 32.10900 -5.87500 3.16500 1.000 81.09186 57 ASN D O 1
ATOM 7806 N N . LEU D 1 58 ? 32.65400 -6.99400 1.30100 1.000 82.00082 58 LEU D N 1
ATOM 7807 C CA . LEU D 1 58 ? 34.00600 -7.30000 1.76000 1.000 76.10220 58 LEU D CA 1
ATOM 7808 C C . LEU D 1 58 ? 35.00800 -6.71900 0.77400 1.000 71.69088 58 LEU D C 1
ATOM 7809 O O . LEU D 1 58 ? 34.91900 -6.96700 -0.43400 1.000 75.58148 58 LEU D O 1
ATOM 7814 N N . GLN D 1 59 ? 35.96600 -5.96200 1.30400 1.000 64.67449 59 GLN D N 1
ATOM 7815 C CA . GLN D 1 59 ? 36.94600 -5.22000 0.52000 1.000 61.89348 59 GLN D CA 1
ATOM 7816 C C . GLN D 1 59 ? 38.33200 -5.59900 1.02400 1.000 59.75479 59 GLN D C 1
ATOM 7817 O O . GLN D 1 59 ? 38.76100 -5.11800 2.07800 1.000 66.67821 59 GLN D O 1
ATOM 7823 N N . LEU D 1 60 ? 39.03100 -6.45900 0.28300 1.000 55.42745 60 LEU D N 1
ATOM 7824 C CA . LEU D 1 60 ? 40.32700 -6.97200 0.71300 1.000 54.64957 60 LEU D CA 1
ATOM 7825 C C . LEU D 1 60 ? 41.46000 -6.08300 0.20900 1.000 58.24983 60 LEU D C 1
ATOM 7826 O O . LEU D 1 60 ? 41.49000 -5.70900 -0.96700 1.000 64.07299 60 LEU D O 1
ATOM 7831 N N . PHE D 1 61 ? 42.38800 -5.75300 1.10600 1.000 53.46101 61 PHE D N 1
ATOM 7832 C CA . PHE D 1 61 ? 43.59000 -4.99800 0.79000 1.000 53.83982 61 PHE D CA 1
ATOM 7833 C C . PHE D 1 61 ? 44.81500 -5.85300 1.09300 1.000 60.86246 61 PHE D C 1
ATOM 7834 O O . PHE D 1 61 ? 44.74700 -6.81900 1.85600 1.000 63.71589 61 PHE D O 1
ATOM 7842 N N . LYS D 1 62 ? 45.94200 -5.50500 0.47900 1.000 62.49404 62 LYS D N 1
ATOM 7843 C CA . LYS D 1 62 ? 47.20500 -6.20100 0.71900 1.000 67.44469 62 LYS D CA 1
ATOM 7844 C C . LYS D 1 62 ? 48.06900 -5.29500 1.59100 1.000 69.83817 62 LYS D C 1
ATOM 7845 O O . LYS D 1 62 ? 48.64800 -4.32000 1.10500 1.000 70.74958 62 LYS D O 1
ATOM 7851 N N . ALA D 1 63 ? 48.15300 -5.61700 2.88200 1.000 70.77056 63 ALA D N 1
ATOM 7852 C CA . ALA D 1 63 ? 48.89800 -4.80900 3.83300 1.000 65.42649 63 ALA D CA 1
ATOM 7853 C C . ALA D 1 63 ? 49.73500 -5.69400 4.74900 1.000 65.45349 63 ALA D C 1
ATOM 7854 O O . ALA D 1 63 ? 49.46800 -6.88700 4.92200 1.000 66.31980 63 ALA D O 1
ATOM 7856 N N . ASP D 1 64 ? 50.76600 -5.08100 5.32700 1.000 61.62870 64 ASP D N 1
ATOM 7857 C CA . ASP D 1 64 ? 51.65200 -5.71100 6.29300 1.000 63.64466 64 ASP D CA 1
ATOM 7858 C C . ASP D 1 64 ? 51.80300 -4.77200 7.47800 1.000 71.00345 64 ASP D C 1
ATOM 7859 O O . ASP D 1 64 ? 51.92200 -3.55600 7.30100 1.000 75.87550 64 ASP D O 1
ATOM 7864 N N . LEU D 1 65 ? 51.80500 -5.34000 8.68800 1.000 71.48591 65 LEU D N 1
ATOM 7865 C CA . LEU D 1 65 ? 51.77100 -4.52300 9.89900 1.000 70.47984 65 LEU D CA 1
ATOM 7866 C C . LEU D 1 65 ? 53.01800 -3.66500 10.07700 1.000 72.53532 65 LEU D C 1
ATOM 7867 O O . LEU D 1 65 ? 52.94800 -2.62700 10.74400 1.000 65.89531 65 LEU D O 1
ATOM 7872 N N . LEU D 1 66 ? 54.14900 -4.05400 9.49900 1.000 65.22952 66 LEU D N 1
ATOM 7873 C CA . LEU D 1 66 ? 55.34200 -3.22400 9.56400 1.000 73.71330 66 LEU D CA 1
ATOM 7874 C C . LEU D 1 66 ? 55.55400 -2.38800 8.30600 1.000 77.90975 66 LEU D C 1
ATOM 7875 O O . LEU D 1 66 ? 56.63000 -1.80300 8.13600 1.000 81.65275 66 LEU D O 1
ATOM 7880 N N . ASP D 1 67 ? 54.55600 -2.30800 7.43000 1.000 73.25491 67 ASP D N 1
ATOM 7881 C CA . ASP D 1 67 ? 54.52900 -1.34300 6.33200 1.000 73.44143 67 ASP D CA 1
ATOM 7882 C C . ASP D 1 67 ? 53.40000 -0.36200 6.63500 1.000 71.67865 67 ASP D C 1
ATOM 7883 O O . ASP D 1 67 ? 52.22500 -0.67500 6.42300 1.000 72.50074 67 ASP D O 1
ATOM 7888 N N . TYR D 1 68 ? 53.76100 0.83400 7.11100 1.000 65.84680 68 TYR D N 1
ATOM 7889 C CA . TYR D 1 68 ? 52.76100 1.73600 7.67700 1.000 71.49963 68 TYR D CA 1
ATOM 7890 C C . TYR D 1 68 ? 51.70400 2.13600 6.64900 1.000 73.18609 68 TYR D C 1
ATOM 7891 O O . TYR D 1 68 ? 50.50600 2.15500 6.95500 1.000 66.24442 68 TYR D O 1
ATOM 7900 N N . GLU D 1 69 ? 52.12700 2.46300 5.42400 1.000 76.56254 69 GLU D N 1
ATOM 7901 C CA . GLU D 1 69 ? 51.20000 3.03000 4.44700 1.000 72.58246 69 GLU D CA 1
ATOM 7902 C C . GLU D 1 69 ? 50.28100 1.97800 3.85000 1.000 67.60246 69 GLU D C 1
ATOM 7903 O O . GLU D 1 69 ? 49.17400 2.31900 3.39900 1.000 64.30246 69 GLU D O 1
ATOM 7909 N N . SER D 1 70 ? 50.71900 0.71300 3.82600 1.000 66.43650 70 SER D N 1
ATOM 7910 C CA . SER D 1 70 ? 49.79500 -0.36600 3.49900 1.000 64.53650 70 SER D CA 1
ATOM 7911 C C . SER D 1 70 ? 48.61200 -0.36900 4.46300 1.000 66.59650 70 SER D C 1
ATOM 7912 O O . SER D 1 70 ? 47.45100 -0.51300 4.05700 1.000 61.27804 70 SER D O 1
ATOM 7915 N N . LEU D 1 71 ? 48.90400 -0.20200 5.75500 1.000 67.04203 71 LEU D N 1
ATOM 7916 C CA . LEU D 1 71 ? 47.86000 -0.10100 6.76900 1.000 63.64210 71 LEU D CA 1
ATOM 7917 C C . LEU D 1 71 ? 47.04600 1.17600 6.58900 1.000 61.00993 71 LEU D C 1
ATOM 7918 O O . LEU D 1 71 ? 45.81000 1.14600 6.62700 1.000 59.27381 71 LEU D O 1
ATOM 7923 N N . LEU D 1 72 ? 47.72800 2.31000 6.39300 1.000 63.53974 72 LEU D N 1
ATOM 7924 C CA . LEU D 1 72 ? 47.03800 3.57400 6.14100 1.000 61.96951 72 LEU D CA 1
ATOM 7925 C C . LEU D 1 72 ? 46.04600 3.44100 4.99300 1.000 60.04948 72 LEU D C 1
ATOM 7926 O O . LEU D 1 72 ? 44.92300 3.95400 5.06500 1.000 57.02072 72 LEU D O 1
ATOM 7931 N N . GLY D 1 73 ? 46.44100 2.73700 3.93100 1.000 62.75714 73 GLY D N 1
ATOM 7932 C CA . GLY D 1 73 ? 45.55600 2.56800 2.79400 1.000 61.27714 73 GLY D CA 1
ATOM 7933 C C . GLY D 1 73 ? 44.33000 1.73900 3.11600 1.000 59.28706 73 GLY D C 1
ATOM 7934 O O . GLY D 1 73 ? 43.21100 2.09700 2.73800 1.000 63.49556 73 GLY D O 1
ATOM 7935 N N . ALA D 1 74 ? 44.51800 0.62200 3.81900 1.000 60.10132 74 ALA D N 1
ATOM 7936 C CA . ALA D 1 74 ? 43.40100 -0.25300 4.15100 1.000 60.92059 74 ALA D CA 1
ATOM 7937 C C . ALA D 1 74 ? 42.46900 0.34600 5.19700 1.000 61.92059 74 ALA D C 1
ATOM 7938 O O . ALA D 1 74 ? 41.29500 -0.04200 5.25600 1.000 58.68834 74 ALA D O 1
ATOM 7940 N N . ILE D 1 75 ? 42.95300 1.29200 5.99700 1.000 60.38188 75 ILE D N 1
ATOM 7941 C CA . ILE D 1 75 ? 42.22400 1.79400 7.15500 1.000 61.33109 75 ILE D CA 1
ATOM 7942 C C . ILE D 1 75 ? 41.49600 3.09600 6.85100 1.000 62.56140 75 ILE D C 1
ATOM 7943 O O . ILE D 1 75 ? 40.42900 3.35400 7.41000 1.000 66.63655 75 ILE D O 1
ATOM 7948 N N . THR D 1 76 ? 42.06000 3.93900 5.98800 1.000 57.37609 76 THR D N 1
ATOM 7949 C CA . THR D 1 76 ? 41.46100 5.24500 5.75300 1.000 55.21057 76 THR D CA 1
ATOM 7950 C C . THR D 1 76 ? 40.04300 5.08200 5.22500 1.000 58.27759 76 THR D C 1
ATOM 7951 O O . THR D 1 76 ? 39.79500 4.29900 4.30200 1.000 56.83935 76 THR D O 1
ATOM 7955 N N . GLY D 1 77 ? 39.10500 5.79100 5.85500 1.000 65.79661 77 GLY D N 1
ATOM 7956 C CA . GLY D 1 77 ? 37.70100 5.73400 5.50100 1.000 68.61970 77 GLY D CA 1
ATOM 7957 C C . GLY D 1 77 ? 36.83700 4.82300 6.35100 1.000 73.97615 77 GLY D C 1
ATOM 7958 O O . GLY D 1 77 ? 35.64600 4.67800 6.05100 1.000 71.86398 77 GLY D O 1
ATOM 7959 N N . CYS D 1 78 ? 37.38800 4.21600 7.39800 1.000 74.56094 78 CYS D N 1
ATOM 7960 C CA . CYS D 1 78 ? 36.67400 3.25000 8.22800 1.000 78.01307 78 CYS D CA 1
ATOM 7961 C C . CYS D 1 78 ? 36.31900 3.83400 9.59700 1.000 87.83160 78 CYS D C 1
ATOM 7962 O O . CYS D 1 78 ? 37.12000 4.56200 10.19500 1.000 87.08194 78 CYS D O 1
ATOM 7965 N N . ASP D 1 79 ? 35.11900 3.49200 10.09600 1.000 89.50954 79 ASP D N 1
ATOM 7966 C CA . ASP D 1 79 ? 34.61600 4.04300 11.35500 1.000 89.69861 79 ASP D CA 1
ATOM 7967 C C . ASP D 1 79 ? 35.38600 3.49600 12.55100 1.000 90.84873 79 ASP D C 1
ATOM 7968 O O . ASP D 1 79 ? 35.75400 4.24900 13.46300 1.000 86.59428 79 ASP D O 1
ATOM 7973 N N . GLY D 1 80 ? 35.67700 2.19100 12.52600 1.000 85.25882 80 GLY D N 1
ATOM 7974 C CA . GLY D 1 80 ? 36.54100 1.56500 13.50100 1.000 73.82173 80 GLY D CA 1
ATOM 7975 C C . GLY D 1 80 ? 37.42700 0.52800 12.83700 1.000 73.49937 80 GLY D C 1
ATOM 7976 O O . GLY D 1 80 ? 37.39100 0.32600 11.62300 1.000 74.77317 80 GLY D O 1
ATOM 7977 N N . VAL D 1 81 ? 38.24000 -0.12300 13.65300 1.000 67.13233 81 VAL D N 1
ATOM 7978 C CA . VAL D 1 81 ? 39.13600 -1.16500 13.17700 1.000 57.34429 81 VAL D CA 1
ATOM 7979 C C . VAL D 1 81 ? 39.37600 -2.14000 14.32200 1.000 57.31882 81 VAL D C 1
ATOM 7980 O O . VAL D 1 81 ? 39.49700 -1.74000 15.48600 1.000 60.52671 81 VAL D O 1
ATOM 7984 N N . LEU D 1 82 ? 39.41200 -3.42600 13.99500 1.000 52.01783 82 LEU D N 1
ATOM 7985 C CA . LEU D 1 82 ? 39.57900 -4.49700 14.96800 1.000 48.31370 82 LEU D CA 1
ATOM 7986 C C . LEU D 1 82 ? 40.95300 -5.10900 14.71000 1.000 45.03024 82 LEU D C 1
ATOM 7987 O O . LEU D 1 82 ? 41.10600 -5.98900 13.86000 1.000 47.29635 82 LEU D O 1
ATOM 7992 N N . HIS D 1 83 ? 41.96100 -4.61800 15.42300 1.000 43.96738 83 HIS D N 1
ATOM 7993 C CA . HIS D 1 83 ? 43.32900 -5.10400 15.26200 1.000 44.61148 83 HIS D CA 1
ATOM 7994 C C . HIS D 1 83 ? 43.42500 -6.49000 15.88400 1.000 47.28304 83 HIS D C 1
ATOM 7995 O O . HIS D 1 83 ? 43.55600 -6.62800 17.10000 1.000 55.57335 83 HIS D O 1
ATOM 8002 N N . VAL D 1 84 ? 43.38200 -7.52600 15.04800 1.000 47.27204 84 VAL D N 1
ATOM 8003 C CA . VAL D 1 84 ? 43.46300 -8.90500 15.51000 1.000 50.05668 84 VAL D CA 1
ATOM 8004 C C . VAL D 1 84 ? 44.68100 -9.64100 14.96700 1.000 53.33575 84 VAL D C 1
ATOM 8005 O O . VAL D 1 84 ? 44.88200 -10.81100 15.30400 1.000 54.85109 84 VAL D O 1
ATOM 8009 N N . ALA D 1 85 ? 45.51000 -8.99300 14.15100 1.000 56.21339 85 ALA D N 1
ATOM 8010 C CA . ALA D 1 85 ? 46.63300 -9.65600 13.49400 1.000 54.18674 85 ALA D CA 1
ATOM 8011 C C . ALA D 1 85 ? 47.85200 -9.62100 14.41100 1.000 58.00692 85 ALA D C 1
ATOM 8012 O O . ALA D 1 85 ? 48.40100 -8.55000 14.68900 1.000 57.28137 85 ALA D O 1
ATOM 8014 N N . THR D 1 86 ? 48.27400 -10.79700 14.87700 1.000 61.11116 86 THR D N 1
ATOM 8015 C CA . THR D 1 86 ? 49.47700 -10.97200 15.67200 1.000 57.47675 86 THR D CA 1
ATOM 8016 C C . THR D 1 86 ? 49.80700 -12.44700 15.51100 1.000 55.88116 86 THR D C 1
ATOM 8017 O O . THR D 1 86 ? 48.94900 -13.29300 15.80600 1.000 54.68673 86 THR D O 1
ATOM 8021 N N . PRO D 1 87 ? 51.00900 -12.78400 15.04800 1.000 64.45240 87 PRO D N 1
ATOM 8022 C CA . PRO D 1 87 ? 51.36400 -14.19800 14.88100 1.000 63.00587 87 PRO D CA 1
ATOM 8023 C C . PRO D 1 87 ? 51.34300 -14.92300 16.21700 1.000 60.67682 87 PRO D C 1
ATOM 8024 O O . PRO D 1 87 ? 51.77300 -14.39100 17.24100 1.000 63.66339 87 PRO D O 1
ATOM 8028 N N . VAL D 1 88 ? 50.81500 -16.14200 16.20800 1.000 59.89867 88 VAL D N 1
ATOM 8029 C CA . VAL D 1 88 ? 50.86600 -16.99100 17.39800 1.000 59.95725 88 VAL D CA 1
ATOM 8030 C C . VAL D 1 88 ? 51.59100 -18.28400 17.03400 1.000 61.27108 88 VAL D C 1
ATOM 8031 O O . VAL D 1 88 ? 51.11800 -19.04800 16.17900 1.000 70.59135 88 VAL D O 1
ATOM 8035 N N . PRO D 1 89 ? 52.76700 -18.54100 17.61500 1.000 62.82054 89 PRO D N 1
ATOM 8036 C CA . PRO D 1 89 ? 53.59800 -19.65700 17.13900 1.000 70.14095 89 PRO D CA 1
ATOM 8037 C C . PRO D 1 89 ? 52.96700 -21.01500 17.41500 1.000 75.92346 89 PRO D C 1
ATOM 8038 O O . PRO D 1 89 ? 52.27000 -21.20800 18.41500 1.000 76.03614 89 PRO D O 1
ATOM 8042 N N . SER D 1 90 ? 53.22400 -21.96100 16.51100 1.000 75.92406 90 SER D N 1
ATOM 8043 C CA . SER D 1 90 ? 52.85100 -23.35000 16.73700 1.000 81.21242 90 SER D CA 1
ATOM 8044 C C . SER D 1 90 ? 53.92100 -24.05200 17.56100 1.000 87.50848 90 SER D C 1
ATOM 8045 O O . SER D 1 90 ? 55.10800 -23.71500 17.49100 1.000 84.40066 90 SER D O 1
ATOM 8048 N N . SER D 1 91 ? 53.49100 -25.03600 18.35400 1.000 87.06545 91 SER D N 1
ATOM 8049 C CA . SER D 1 91 ? 54.45000 -25.73700 19.19900 1.000 88.60939 91 SER D CA 1
ATOM 8050 C C . SER D 1 91 ? 55.42900 -26.56400 18.37300 1.000 85.66645 91 SER D C 1
ATOM 8051 O O . SER D 1 91 ? 56.62000 -26.62300 18.69900 1.000 88.58596 91 SER D O 1
ATOM 8054 N N . LYS D 1 92 ? 54.95600 -27.20200 17.30000 1.000 81.62110 92 LYS D N 1
ATOM 8055 C CA . LYS D 1 92 ? 55.81400 -28.02700 16.44800 1.000 84.25127 92 LYS D CA 1
ATOM 8056 C C . LYS D 1 92 ? 56.61600 -27.20200 15.44300 1.000 82.70651 92 LYS D C 1
ATOM 8057 O O . LYS D 1 92 ? 56.77700 -27.58200 14.28100 1.000 81.06594 92 LYS D O 1
ATOM 8063 N N . THR D 1 93 ? 57.12500 -26.05700 15.88000 1.000 82.07188 93 THR D N 1
ATOM 8064 C CA . THR D 1 93 ? 58.08100 -25.26500 15.11800 1.000 84.31739 93 THR D CA 1
ATOM 8065 C C . THR D 1 93 ? 58.77700 -24.34600 16.11600 1.000 89.43037 93 THR D C 1
ATOM 8066 O O . THR D 1 93 ? 58.45600 -24.33900 17.30900 1.000 88.93577 93 THR D O 1
ATOM 8070 N N . ALA D 1 94 ? 59.75600 -23.58900 15.63100 1.000 93.23698 94 ALA D N 1
ATOM 8071 C CA . ALA D 1 94 ? 60.41400 -22.55600 16.41200 1.000 91.67490 94 ALA D CA 1
ATOM 8072 C C . ALA D 1 94 ? 60.17700 -21.20300 15.75800 1.000 88.19810 94 ALA D C 1
ATOM 8073 O O . ALA D 1 94 ? 60.06200 -21.09700 14.53200 1.000 92.07780 94 ALA D O 1
ATOM 8075 N N . TYR D 1 95 ? 60.10600 -20.17000 16.59100 1.000 80.72192 95 TYR D N 1
ATOM 8076 C CA . TYR D 1 95 ? 59.87300 -18.80900 16.13800 1.000 77.35798 95 TYR D CA 1
ATOM 8077 C C . TYR D 1 95 ? 60.95600 -17.89800 16.69300 1.000 78.42488 95 TYR D C 1
ATOM 8078 O O . TYR D 1 95 ? 61.62400 -18.22200 17.67800 1.000 81.17868 95 TYR D O 1
ATOM 8087 N N . SER D 1 96 ? 61.11800 -16.74500 16.04900 1.000 74.26232 96 SER D N 1
ATOM 8088 C CA . SER D 1 96 ? 62.05800 -15.72500 16.49800 1.000 70.42134 96 SER D CA 1
ATOM 8089 C C . SER D 1 96 ? 61.31400 -14.79900 17.45100 1.000 68.04506 96 SER D C 1
ATOM 8090 O O . SER D 1 96 ? 60.43800 -14.03700 17.02700 1.000 64.52841 96 SER D O 1
ATOM 8093 N N . GLY D 1 97 ? 61.63100 -14.88500 18.74400 1.000 66.40852 97 GLY D N 1
ATOM 8094 C CA . GLY D 1 97 ? 60.90900 -14.06800 19.70500 1.000 65.51758 97 GLY D CA 1
ATOM 8095 C C . GLY D 1 97 ? 61.12700 -12.59200 19.45000 1.000 62.42202 97 GLY D C 1
ATOM 8096 O O . GLY D 1 97 ? 60.19000 -11.79500 19.41400 1.000 57.93230 97 GLY D O 1
ATOM 8097 N N . THR D 1 98 ? 62.37800 -12.22300 19.22800 1.000 65.06362 98 THR D N 1
ATOM 8098 C CA . THR D 1 98 ? 62.73200 -10.88100 18.78000 1.000 63.20488 98 THR D CA 1
ATOM 8099 C C . THR D 1 98 ? 61.85400 -10.42200 17.61300 1.000 63.13311 98 THR D C 1
ATOM 8100 O O . THR D 1 98 ? 61.28700 -9.32100 17.63800 1.000 59.28022 98 THR D O 1
ATOM 8104 N N . GLU D 1 99 ? 61.75400 -11.24600 16.55900 1.000 62.57783 99 GLU D N 1
ATOM 8105 C CA . GLU D 1 99 ? 60.93900 -10.87200 15.39900 1.000 66.67700 99 GLU D CA 1
ATOM 8106 C C . GLU D 1 99 ? 59.45700 -10.77000 15.75400 1.000 66.00538 99 GLU D C 1
ATOM 8107 O O . GLU D 1 99 ? 58.75200 -9.88600 15.24900 1.000 65.24956 99 GLU D O 1
ATOM 8113 N N . LEU D 1 100 ? 58.95200 -11.70300 16.56900 1.000 63.11727 100 LEU D N 1
ATOM 8114 C CA . LEU D 1 100 ? 57.54500 -11.68300 16.96200 1.000 62.26328 100 LEU D CA 1
ATOM 8115 C C . LEU D 1 100 ? 57.21900 -10.42100 17.75200 1.000 63.45340 100 LEU D C 1
ATOM 8116 O O . LEU D 1 100 ? 56.29400 -9.67300 17.40700 1.000 59.17665 100 LEU D O 1
ATOM 8121 N N . VAL D 1 101 ? 57.96500 -10.18000 18.83400 1.000 66.37465 101 VAL D N 1
ATOM 8122 C CA . VAL D 1 101 ? 57.67400 -9.03500 19.68700 1.000 65.59793 101 VAL D CA 1
ATOM 8123 C C . VAL D 1 101 ? 57.76500 -7.75100 18.88200 1.000 59.12969 101 VAL D C 1
ATOM 8124 O O . VAL D 1 101 ? 56.91400 -6.86400 19.00200 1.000 58.95682 101 VAL D O 1
ATOM 8128 N N . LYS D 1 102 ? 58.77200 -7.64900 18.02300 1.000 56.17392 102 LYS D N 1
ATOM 8129 C CA . LYS D 1 102 ? 58.89900 -6.49000 17.15500 1.000 58.17943 102 LYS D CA 1
ATOM 8130 C C . LYS D 1 102 ? 57.69500 -6.35300 16.22400 1.000 59.19218 102 LYS D C 1
ATOM 8131 O O . LYS D 1 102 ? 57.17900 -5.24600 16.02100 1.000 59.37601 102 LYS D O 1
ATOM 8137 N N . THR D 1 103 ? 57.21100 -7.47100 15.67700 1.000 58.14182 103 THR D N 1
ATOM 8138 C CA . THR D 1 103 ? 56.01200 -7.43500 14.84300 1.000 57.95653 103 THR D CA 1
ATOM 8139 C C . THR D 1 103 ? 54.81100 -6.91800 15.62500 1.000 56.78518 103 THR D C 1
ATOM 8140 O O . THR D 1 103 ? 54.08600 -6.02800 15.16200 1.000 54.44485 103 THR D O 1
ATOM 8144 N N . ALA D 1 104 ? 54.60200 -7.44900 16.83100 1.000 61.27145 104 ALA D N 1
ATOM 8145 C CA . ALA D 1 104 ? 53.39500 -7.14100 17.59300 1.000 61.71049 104 ALA D CA 1
ATOM 8146 C C . ALA D 1 104 ? 53.34900 -5.67700 18.02100 1.000 61.02297 104 ALA D C 1
ATOM 8147 O O . ALA D 1 104 ? 52.32400 -5.00300 17.85200 1.000 61.34570 104 ALA D O 1
ATOM 8149 N N . VAL D 1 105 ? 54.44400 -5.16700 18.59000 1.000 56.04312 105 VAL D N 1
ATOM 8150 C CA . VAL D 1 105 ? 54.40200 -3.83300 19.18700 1.000 58.28514 105 VAL D CA 1
ATOM 8151 C C . VAL D 1 105 ? 54.43200 -2.75800 18.10400 1.000 61.28166 105 VAL D C 1
ATOM 8152 O O . VAL D 1 105 ? 53.62700 -1.82000 18.11500 1.000 63.16537 105 VAL D O 1
ATOM 8156 N N . ASN D 1 106 ? 55.34500 -2.89100 17.13900 1.000 59.08692 106 ASN D N 1
ATOM 8157 C CA . ASN D 1 106 ? 55.45400 -1.90100 16.07200 1.000 56.89446 106 ASN D CA 1
ATOM 8158 C C . ASN D 1 106 ? 54.28200 -1.99900 15.11000 1.000 58.52565 106 ASN D C 1
ATOM 8159 O O . ASN D 1 106 ? 53.84100 -0.98500 14.55200 1.000 59.20728 106 ASN D O 1
ATOM 8164 N N . GLY D 1 107 ? 53.77500 -3.21300 14.89300 1.000 56.55977 107 GLY D N 1
ATOM 8165 C CA . GLY D 1 107 ? 52.59600 -3.36600 14.06000 1.000 61.30679 107 GLY D CA 1
ATOM 8166 C C . GLY D 1 107 ? 51.38800 -2.65400 14.63700 1.000 63.63098 107 GLY D C 1
ATOM 8167 O O . GLY D 1 107 ? 50.64200 -1.98800 13.91600 1.000 64.56011 107 GLY D O 1
ATOM 8168 N N . THR D 1 108 ? 51.18000 -2.78100 15.94700 1.000 62.11059 108 THR D N 1
ATOM 8169 C CA . THR D 1 108 ? 50.05400 -2.10800 16.58100 1.000 62.35303 108 THR D CA 1
ATOM 8170 C C . THR D 1 108 ? 50.29100 -0.60700 16.67900 1.000 66.05098 108 THR D C 1
ATOM 8171 O O . THR D 1 108 ? 49.36000 0.18200 16.48400 1.000 67.89464 108 THR D O 1
ATOM 8175 N N . LEU D 1 109 ? 51.52600 -0.19400 16.97600 1.000 65.20585 109 LEU D N 1
ATOM 8176 C CA . LEU D 1 109 ? 51.85200 1.22700 16.89800 1.000 67.61134 109 LEU D CA 1
ATOM 8177 C C . LEU D 1 109 ? 51.49700 1.78300 15.52300 1.000 72.58604 109 LEU D C 1
ATOM 8178 O O . LEU D 1 109 ? 50.76200 2.77200 15.41400 1.000 74.49439 109 LEU D O 1
ATOM 8183 N N . ASN D 1 110 ? 51.96800 1.11800 14.46000 1.000 69.84179 110 ASN D N 1
ATOM 8184 C CA . ASN D 1 110 ? 51.65000 1.53000 13.09200 1.000 67.39523 110 ASN D CA 1
ATOM 8185 C C . ASN D 1 110 ? 50.14500 1.64000 12.86500 1.000 70.61158 110 ASN D C 1
ATOM 8186 O O . ASN D 1 110 ? 49.67400 2.59300 12.23300 1.000 68.21686 110 ASN D O 1
ATOM 8191 N N . VAL D 1 111 ? 49.37800 0.66700 13.36500 1.000 62.08001 111 VAL D N 1
ATOM 8192 C CA . VAL D 1 111 ? 47.93300 0.65100 13.14000 1.000 65.39741 111 VAL D CA 1
ATOM 8193 C C . VAL D 1 111 ? 47.27000 1.86400 13.78300 1.000 72.27947 111 VAL D C 1
ATOM 8194 O O . VAL D 1 111 ? 46.38100 2.49200 13.19300 1.000 72.71555 111 VAL D O 1
ATOM 8198 N N . LEU D 1 112 ? 47.68800 2.22000 14.99700 1.000 73.71416 112 LEU D N 1
ATOM 8199 C CA . LEU D 1 112 ? 47.03000 3.31800 15.69500 1.000 72.16805 112 LEU D CA 1
ATOM 8200 C C . LEU D 1 112 ? 47.47900 4.68000 15.17800 1.000 74.15659 112 LEU D C 1
ATOM 8201 O O . LEU D 1 112 ? 46.66800 5.61400 15.14000 1.000 74.63519 112 LEU D O 1
ATOM 8206 N N . ARG D 1 113 ? 48.74700 4.81500 14.77400 1.000 70.05606 113 ARG D N 1
ATOM 8207 C CA . ARG D 1 113 ? 49.17600 6.02300 14.07100 1.000 72.18342 113 ARG D CA 1
ATOM 8208 C C . ARG D 1 113 ? 48.36300 6.23200 12.79900 1.000 88.56937 113 ARG D C 1
ATOM 8209 O O . ARG D 1 113 ? 47.88200 7.34000 12.52800 1.000 75.20659 113 ARG D O 1
ATOM 8217 N N . ALA D 1 114 ? 48.21600 5.17200 11.99600 1.000 74.22351 114 ALA D N 1
ATOM 8218 C CA . ALA D 1 114 ? 47.32600 5.22200 10.84300 1.000 72.22390 114 ALA D CA 1
ATOM 8219 C C . ALA D 1 114 ? 45.90400 5.56700 11.25600 1.000 73.68295 114 ALA D C 1
ATOM 8220 O O . ALA D 1 114 ? 45.17600 6.21700 10.50000 1.000 78.48135 114 ALA D O 1
ATOM 8222 N N . CYS D 1 115 ? 45.49200 5.15400 12.45400 1.000 73.44508 115 CYS D N 1
ATOM 8223 C CA . CYS D 1 115 ? 44.12800 5.41200 12.90000 1.000 72.25600 115 CYS D CA 1
ATOM 8224 C C . CYS D 1 115 ? 43.92400 6.86100 13.31000 1.000 82.48316 115 CYS D C 1
ATOM 8225 O O . CYS D 1 115 ? 42.85600 7.43700 13.05400 1.000 74.40988 115 CYS D O 1
ATOM 8228 N N . THR D 1 116 ? 44.90600 7.44700 14.00300 1.000 77.09021 116 THR D N 1
ATOM 8229 C CA . THR D 1 116 ? 44.78400 8.84900 14.36800 1.000 73.22226 116 THR D CA 1
ATOM 8230 C C . THR D 1 116 ? 44.87400 9.75100 13.14700 1.000 74.38979 116 THR D C 1
ATOM 8231 O O . THR D 1 116 ? 44.28700 10.83400 13.14100 1.000 75.55900 116 THR D O 1
ATOM 8235 N N . GLU D 1 117 ? 45.59200 9.33200 12.10200 1.000 73.44555 117 GLU D N 1
ATOM 8236 C CA . GLU D 1 117 ? 45.63600 10.13800 10.88300 1.000 78.64226 117 GLU D CA 1
ATOM 8237 C C . GLU D 1 117 ? 44.34600 10.00900 10.08200 1.000 80.68149 117 GLU D C 1
ATOM 8238 O O . GLU D 1 117 ? 43.81400 11.01100 9.57900 1.000 87.11268 117 GLU D O 1
ATOM 8244 N N . ALA D 1 118 ? 43.82500 8.78600 9.96700 1.000 73.91495 118 ALA D N 1
ATOM 8245 C CA . ALA D 1 118 ? 42.62100 8.51700 9.19800 1.000 70.87752 118 ALA D CA 1
ATOM 8246 C C . ALA D 1 118 ? 41.34000 8.88700 9.94600 1.000 78.29628 118 ALA D C 1
ATOM 8247 O O . ALA D 1 118 ? 40.24200 8.63800 9.43200 1.000 73.97548 118 ALA D O 1
ATOM 8249 N N . LYS D 1 119 ? 41.45900 9.48900 11.13500 1.000 77.98393 119 LYS D N 1
ATOM 8250 C CA . LYS D 1 119 ? 40.32300 9.96000 11.93500 1.000 85.01916 119 LYS D CA 1
ATOM 8251 C C . LYS D 1 119 ? 39.46300 8.80600 12.42500 1.000 87.65750 119 LYS D C 1
ATOM 8252 O O . LYS D 1 119 ? 38.23800 8.93300 12.54400 1.000 88.51386 119 LYS D O 1
ATOM 8258 N N . VAL D 1 120 ? 40.11200 7.67900 12.72100 1.000 87.77405 120 VAL D N 1
ATOM 8259 C CA . VAL D 1 120 ? 39.37700 6.55000 13.26700 1.000 89.26640 120 VAL D CA 1
ATOM 8260 C C . VAL D 1 120 ? 38.90500 6.88100 14.67900 1.000 90.66258 120 VAL D C 1
ATOM 8261 O O . VAL D 1 120 ? 39.58400 7.59300 15.43400 1.000 90.29739 120 VAL D O 1
ATOM 8265 N N . LYS D 1 121 ? 37.70500 6.40000 15.02300 1.000 89.56321 121 LYS D N 1
ATOM 8266 C CA . LYS D 1 121 ? 37.03900 6.77100 16.26600 1.000 94.25733 121 LYS D CA 1
ATOM 8267 C C . LYS D 1 121 ? 37.05200 5.67600 17.32400 1.000 94.65976 121 LYS D C 1
ATOM 8268 O O . LYS D 1 121 ? 37.12100 5.99400 18.51400 1.000 87.08761 121 LYS D O 1
ATOM 8274 N N . LYS D 1 122 ? 37.02400 4.40300 16.93600 1.000 96.71623 122 LYS D N 1
ATOM 8275 C CA . LYS D 1 122 ? 37.12600 3.31700 17.90100 1.000 85.80159 122 LYS D CA 1
ATOM 8276 C C . LYS D 1 122 ? 38.07300 2.24300 17.38300 1.000 82.27250 122 LYS D C 1
ATOM 8277 O O . LYS D 1 122 ? 38.03500 1.88200 16.20300 1.000 86.64616 122 LYS D O 1
ATOM 8283 N N . VAL D 1 123 ? 38.92400 1.73800 18.27400 1.000 79.23473 123 VAL D N 1
ATOM 8284 C CA . VAL D 1 123 ? 39.83400 0.63700 17.98100 1.000 75.21730 123 VAL D CA 1
ATOM 8285 C C . VAL D 1 123 ? 39.56200 -0.48100 18.98200 1.000 73.83748 123 VAL D C 1
ATOM 8286 O O . VAL D 1 123 ? 39.19000 -0.21400 20.12900 1.000 80.36856 123 VAL D O 1
ATOM 8290 N N . ILE D 1 124 ? 39.72600 -1.73000 18.54700 1.000 64.75418 124 ILE D N 1
ATOM 8291 C CA . ILE D 1 124 ? 39.56300 -2.90100 19.40900 1.000 59.12409 124 ILE D CA 1
ATOM 8292 C C . ILE D 1 124 ? 40.76600 -3.80700 19.19100 1.000 60.39703 124 ILE D C 1
ATOM 8293 O O . ILE D 1 124 ? 40.85000 -4.49800 18.17000 1.000 65.06754 124 ILE D O 1
ATOM 8298 N N . TYR D 1 125 ? 41.69400 -3.80700 20.14000 1.000 63.00500 125 TYR D N 1
ATOM 8299 C CA . TYR D 1 125 ? 42.89300 -4.62600 20.04300 1.000 59.55160 125 TYR D CA 1
ATOM 8300 C C . TYR D 1 125 ? 42.64700 -5.97300 20.70500 1.000 63.96772 125 TYR D C 1
ATOM 8301 O O . TYR D 1 125 ? 42.13000 -6.04000 21.82400 1.000 69.38721 125 TYR D O 1
ATOM 8310 N N . VAL D 1 126 ? 43.01400 -7.04200 20.01300 1.000 63.97822 126 VAL D N 1
ATOM 8311 C CA . VAL D 1 126 ? 42.91000 -8.38800 20.55900 1.000 63.52839 126 VAL D CA 1
ATOM 8312 C C . VAL D 1 126 ? 44.24600 -8.72500 21.21000 1.000 66.48669 126 VAL D C 1
ATOM 8313 O O . VAL D 1 126 ? 45.25100 -8.92100 20.52100 1.000 69.41359 126 VAL D O 1
ATOM 8317 N N . SER D 1 127 ? 44.26200 -8.76500 22.54300 1.000 67.54238 127 SER D N 1
ATOM 8318 C CA . SER D 1 127 ? 45.44300 -9.20200 23.27700 1.000 71.49361 127 SER D CA 1
ATOM 8319 C C . SER D 1 127 ? 45.24300 -10.61900 23.79300 1.000 71.30546 127 SER D C 1
ATOM 8320 O O . SER D 1 127 ? 44.69200 -11.46700 23.08400 1.000 70.17883 127 SER D O 1
ATOM 8323 N N . SER D 1 128 ? 45.67500 -10.88400 25.02400 1.000 71.33364 128 SER D N 1
ATOM 8324 C CA . SER D 1 128 ? 45.67100 -12.24600 25.53400 1.000 68.89509 128 SER D CA 1
ATOM 8325 C C . SER D 1 128 ? 45.74600 -12.22100 27.05200 1.000 71.99885 128 SER D C 1
ATOM 8326 O O . SER D 1 128 ? 46.08800 -11.20200 27.66100 1.000 68.95118 128 SER D O 1
ATOM 8329 N N . THR D 1 129 ? 45.41400 -13.36600 27.65800 1.000 69.50729 129 THR D N 1
ATOM 8330 C CA . THR D 1 129 ? 45.66600 -13.55300 29.08200 1.000 66.50884 129 THR D CA 1
ATOM 8331 C C . THR D 1 129 ? 47.15100 -13.68600 29.37700 1.000 66.68367 129 THR D C 1
ATOM 8332 O O . THR D 1 129 ? 47.56400 -13.47400 30.52100 1.000 66.72943 129 THR D O 1
ATOM 8336 N N . ALA D 1 130 ? 47.95900 -14.01900 28.36500 1.000 64.61930 130 ALA D N 1
ATOM 8337 C CA . ALA D 1 130 ? 49.40800 -13.97700 28.51400 1.000 59.70525 130 ALA D CA 1
ATOM 8338 C C . ALA D 1 130 ? 49.89600 -12.62000 29.00000 1.000 61.64606 130 ALA D C 1
ATOM 8339 O O . ALA D 1 130 ? 51.00300 -12.52800 29.53800 1.000 61.56202 130 ALA D O 1
ATOM 8341 N N . ALA D 1 131 ? 49.08900 -11.57200 28.84100 1.000 59.21481 131 ALA D N 1
ATOM 8342 C CA . ALA D 1 131 ? 49.46400 -10.21600 29.20600 1.000 62.74012 131 ALA D CA 1
ATOM 8343 C C . ALA D 1 131 ? 48.93600 -9.79100 30.57400 1.000 66.56307 131 ALA D C 1
ATOM 8344 O O . ALA D 1 131 ? 48.99300 -8.60400 30.90700 1.000 71.31653 131 ALA D O 1
ATOM 8346 N N . VAL D 1 132 ? 48.43900 -10.72800 31.37700 1.000 61.36470 132 VAL D N 1
ATOM 8347 C CA . VAL D 1 132 ? 47.79100 -10.42200 32.65100 1.000 69.22109 132 VAL D CA 1
ATOM 8348 C C . VAL D 1 132 ? 48.25000 -11.37700 33.74500 1.000 64.99352 132 VAL D C 1
ATOM 8349 O O . VAL D 1 132 ? 48.46500 -10.96100 34.89500 1.000 71.24855 132 VAL D O 1
ATOM 8353 N N . LEU D 1 133 ? 48.37100 -12.66700 33.40300 1.000 68.55590 133 LEU D N 1
ATOM 8354 C CA . LEU D 1 133 ? 48.51000 -13.72300 34.40300 1.000 69.53922 133 LEU D CA 1
ATOM 8355 C C . LEU D 1 133 ? 49.95500 -14.09900 34.72000 1.000 72.84790 133 LEU D C 1
ATOM 8356 O O . LEU D 1 133 ? 50.28500 -14.34500 35.88500 1.000 79.39015 133 LEU D O 1
ATOM 8361 N N . VAL D 1 134 ? 50.83500 -14.17800 33.72300 1.000 78.35892 134 VAL D N 1
ATOM 8362 C CA . VAL D 1 134 ? 52.20400 -14.61100 33.98800 1.000 80.34368 134 VAL D CA 1
ATOM 8363 C C . VAL D 1 134 ? 52.89100 -13.51100 34.79000 1.000 75.44631 134 VAL D C 1
ATOM 8364 O O . VAL D 1 134 ? 53.58000 -12.64400 34.23800 1.000 69.87058 134 VAL D O 1
ATOM 8368 N N . ASN D 1 135 ? 52.66000 -13.52500 36.10400 1.000 82.48072 135 ASN D N 1
ATOM 8369 C CA . ASN D 1 135 ? 53.25500 -12.60500 37.06100 1.000 79.65538 135 ASN D CA 1
ATOM 8370 C C . ASN D 1 135 ? 53.62200 -13.38300 38.31900 1.000 85.89145 135 ASN D C 1
ATOM 8371 O O . ASN D 1 135 ? 52.73400 -13.87100 39.03100 1.000 85.95969 135 ASN D O 1
ATOM 8376 N N . PRO D 1 136 ? 54.91400 -13.53800 38.61900 1.000 91.46163 136 PRO D N 1
ATOM 8377 C CA . PRO D 1 136 ? 55.29400 -14.22700 39.86100 1.000 91.10532 136 PRO D CA 1
ATOM 8378 C C . PRO D 1 136 ? 55.02900 -13.40200 41.10300 1.000 83.54015 136 PRO D C 1
ATOM 8379 O O . PRO D 1 136 ? 54.89400 -13.97300 42.19200 1.000 78.93857 136 PRO D O 1
ATOM 8383 N N . ASN D 1 137 ? 54.94300 -12.07800 40.97200 1.000 82.56319 137 ASN D N 1
ATOM 8384 C CA . ASN D 1 137 ? 54.73200 -11.20100 42.11400 1.000 85.10242 137 ASN D CA 1
ATOM 8385 C C . ASN D 1 137 ? 53.29800 -11.21500 42.61400 1.000 88.46123 137 ASN D C 1
ATOM 8386 O O . ASN D 1 137 ? 53.06600 -10.91100 43.79000 1.000 93.54102 137 ASN D O 1
ATOM 8391 N N . LEU D 1 138 ? 52.33800 -11.54800 41.76400 1.000 86.48364 138 LEU D N 1
ATOM 8392 C CA . LEU D 1 138 ? 50.94700 -11.53700 42.19000 1.000 86.94299 138 LEU D CA 1
ATOM 8393 C C . LEU D 1 138 ? 50.69400 -12.68400 43.16200 1.000 88.58807 138 LEU D C 1
ATOM 8394 O O . LEU D 1 138 ? 50.98900 -13.84100 42.83600 1.000 79.22877 138 LEU D O 1
ATOM 8399 N N . PRO D 1 139 ? 50.14800 -12.40900 44.34700 1.000 96.04987 139 PRO D N 1
ATOM 8400 C CA . PRO D 1 139 ? 49.96400 -13.46400 45.35300 1.000 91.91417 139 PRO D CA 1
ATOM 8401 C C . PRO D 1 139 ? 48.92900 -14.48700 44.91000 1.000 93.29442 139 PRO D C 1
ATOM 8402 O O . PRO D 1 139 ? 48.22200 -14.31700 43.91500 1.000 92.18186 139 PRO D O 1
ATOM 8406 N N . LYS D 1 140 ? 48.83900 -15.57200 45.68400 1.000 85.96789 140 LYS D N 1
ATOM 8407 C CA . LYS D 1 140 ? 47.83600 -16.59600 45.42000 1.000 89.77901 140 LYS D CA 1
ATOM 8408 C C . LYS D 1 140 ? 46.48300 -16.26100 46.03000 1.000 88.61259 140 LYS D C 1
ATOM 8409 O O . LYS D 1 140 ? 45.45800 -16.74700 45.53700 1.000 88.72590 140 LYS D O 1
ATOM 8415 N N . ASP D 1 141 ? 46.46200 -15.42800 47.07300 1.000 86.84050 141 ASP D N 1
ATOM 8416 C CA . ASP D 1 141 ? 45.22900 -14.93000 47.66900 1.000 90.87376 141 ASP D CA 1
ATOM 8417 C C . ASP D 1 141 ? 44.48400 -13.96600 46.75700 1.000 92.38520 141 ASP D C 1
ATOM 8418 O O . ASP D 1 141 ? 43.32000 -13.65100 47.03000 1.000 87.25013 141 ASP D O 1
ATOM 8423 N N . LYS D 1 142 ? 45.12300 -13.49400 45.69100 1.000 94.54534 142 LYS D N 1
ATOM 8424 C CA . LYS D 1 142 ? 44.59300 -12.43400 44.84300 1.000 94.21320 142 LYS D CA 1
ATOM 8425 C C . LYS D 1 142 ? 44.05800 -13.04300 43.54500 1.000 88.93162 142 LYS D C 1
ATOM 8426 O O . LYS D 1 142 ? 44.81400 -13.68300 42.81000 1.000 86.18643 142 LYS D O 1
ATOM 8432 N N . ILE D 1 143 ? 42.78000 -12.82500 43.30000 1.000 86.04047 143 ILE D N 1
ATOM 8433 C CA . ILE D 1 143 ? 42.13300 -13.30900 42.05500 1.000 87.85864 143 ILE D CA 1
ATOM 8434 C C . ILE D 1 143 ? 42.38300 -12.22300 40.97200 1.000 91.80750 143 ILE D C 1
ATOM 8435 O O . ILE D 1 143 ? 41.87700 -11.11800 41.11300 1.000 87.68677 143 ILE D O 1
ATOM 8440 N N . PRO D 1 144 ? 43.14000 -12.56800 39.93100 1.000 93.05626 144 PRO D N 1
ATOM 8441 C CA . PRO D 1 144 ? 43.55100 -11.51800 38.97000 1.000 89.39721 144 PRO D CA 1
ATOM 8442 C C . PRO D 1 144 ? 42.40100 -10.98600 38.13200 1.000 86.74584 144 PRO D C 1
ATOM 8443 O O . PRO D 1 144 ? 41.44800 -11.69500 37.79400 1.000 82.48818 144 PRO D O 1
ATOM 8447 N N . ASP D 1 145 ? 42.51500 -9.70400 37.79300 1.000 85.56803 145 ASP D N 1
ATOM 8448 C CA . ASP D 1 145 ? 41.45900 -8.96300 37.11600 1.000 84.38493 145 ASP D CA 1
ATOM 8449 C C . ASP D 1 145 ? 42.05200 -8.27500 35.89000 1.000 83.73993 145 ASP D C 1
ATOM 8450 O O . ASP D 1 145 ? 43.10900 -8.65400 35.36800 1.000 82.52472 145 ASP D O 1
ATOM 8455 N N . GLU D 1 146 ? 41.36500 -7.23600 35.41500 1.000 83.87522 146 GLU D N 1
ATOM 8456 C CA . GLU D 1 146 ? 41.86600 -6.44100 34.30500 1.000 80.83666 146 GLU D CA 1
ATOM 8457 C C . GLU D 1 146 ? 43.02700 -5.52900 34.70200 1.000 80.50025 146 GLU D C 1
ATOM 8458 O O . GLU D 1 146 ? 43.63200 -4.91300 33.82000 1.000 81.84826 146 GLU D O 1
ATOM 8464 N N . ASP D 1 147 ? 43.37100 -5.43400 35.98900 1.000 79.39359 147 ASP D N 1
ATOM 8465 C CA . ASP D 1 147 ? 44.38800 -4.49100 36.44300 1.000 80.27058 147 ASP D CA 1
ATOM 8466 C C . ASP D 1 147 ? 45.68600 -5.16500 36.85400 1.000 72.03411 147 ASP D C 1
ATOM 8467 O O . ASP D 1 147 ? 46.59600 -4.49000 37.34700 1.000 66.47782 147 ASP D O 1
ATOM 8472 N N . CYS D 1 148 ? 45.79400 -6.47000 36.67300 1.000 70.75197 148 CYS D N 1
ATOM 8473 C CA . CYS D 1 148 ? 47.05900 -7.15100 36.84800 1.000 71.55464 148 CYS D CA 1
ATOM 8474 C C . CYS D 1 148 ? 47.74000 -7.23900 35.48800 1.000 71.58185 148 CYS D C 1
ATOM 8475 O O . CYS D 1 148 ? 47.10100 -7.53000 34.47000 1.000 66.41521 148 CYS D O 1
ATOM 8478 N N . TRP D 1 149 ? 49.02900 -6.96600 35.46300 1.000 68.78799 149 TRP D N 1
ATOM 8479 C CA . TRP D 1 149 ? 49.79600 -7.06700 34.23700 1.000 63.08886 149 TRP D CA 1
ATOM 8480 C C . TRP D 1 149 ? 50.83900 -8.16600 34.38000 1.000 67.03142 149 TRP D C 1
ATOM 8481 O O . TRP D 1 149 ? 51.17600 -8.61800 35.48000 1.000 73.27641 149 TRP D O 1
ATOM 8492 N N . THR D 1 150 ? 51.32600 -8.61100 33.23500 1.000 63.33952 150 THR D N 1
ATOM 8493 C CA . THR D 1 150 ? 52.37400 -9.61000 33.19500 1.000 64.88230 150 THR D CA 1
ATOM 8494 C C . THR D 1 150 ? 53.70400 -8.92700 33.47100 1.000 69.07443 150 THR D C 1
ATOM 8495 O O . THR D 1 150 ? 53.90900 -7.76900 33.09700 1.000 70.77610 150 THR D O 1
ATOM 8499 N N . ASP D 1 151 ? 54.57900 -9.62500 34.18900 1.000 70.78072 151 ASP D N 1
ATOM 8500 C CA . ASP D 1 151 ? 55.93300 -9.14100 34.42400 1.000 76.53257 151 ASP D CA 1
ATOM 8501 C C . ASP D 1 151 ? 56.78600 -9.49500 33.21200 1.000 78.73161 151 ASP D C 1
ATOM 8502 O O . ASP D 1 151 ? 57.10100 -10.66800 32.98300 1.000 74.81660 151 ASP D O 1
ATOM 8507 N N . GLU D 1 152 ? 57.16800 -8.47500 32.44300 1.000 81.00295 152 GLU D N 1
ATOM 8508 C CA . GLU D 1 152 ? 57.90400 -8.71900 31.20800 1.000 84.13069 152 GLU D CA 1
ATOM 8509 C C . GLU D 1 152 ? 59.27800 -9.31200 31.48200 1.000 87.04820 152 GLU D C 1
ATOM 8510 O O . GLU D 1 152 ? 59.70400 -10.24200 30.78800 1.000 83.72715 152 GLU D O 1
ATOM 8516 N N . GLU D 1 153 ? 59.99200 -8.79400 32.48100 1.000 82.48694 153 GLU D N 1
ATOM 8517 C CA . GLU D 1 153 ? 61.33400 -9.31100 32.72000 1.000 84.56273 153 GLU D CA 1
ATOM 8518 C C . GLU D 1 153 ? 61.30100 -10.76900 33.15000 1.000 78.88781 153 GLU D C 1
ATOM 8519 O O . GLU D 1 153 ? 62.14700 -11.55300 32.70700 1.000 81.10181 153 GLU D O 1
ATOM 8525 N N . TYR D 1 154 ? 60.33200 -11.15500 33.98700 1.000 81.23177 154 TYR D N 1
ATOM 8526 C CA . TYR D 1 154 ? 60.20500 -12.55800 34.37500 1.000 85.83316 154 TYR D CA 1
ATOM 8527 C C . TYR D 1 154 ? 60.12700 -13.45900 33.15000 1.000 86.27701 154 TYR D C 1
ATOM 8528 O O . TYR D 1 154 ? 60.78300 -14.50600 33.09000 1.000 87.92087 154 TYR D O 1
ATOM 8537 N N . CYS D 1 155 ? 59.33000 -13.06000 32.15500 1.000 85.22473 155 CYS D N 1
ATOM 8538 C CA . CYS D 1 155 ? 59.22300 -13.85000 30.93500 1.000 82.78409 155 CYS D CA 1
ATOM 8539 C C . CYS D 1 155 ? 60.53700 -13.86000 30.16800 1.000 81.98681 155 CYS D C 1
ATOM 8540 O O . CYS D 1 155 ? 60.87800 -14.86500 29.53100 1.000 79.25376 155 CYS D O 1
ATOM 8543 N N . ARG D 1 156 ? 61.28700 -12.75600 30.21700 1.000 80.35672 156 ARG D N 1
ATOM 8544 C CA . ARG D 1 156 ? 62.57700 -12.67300 29.54700 1.000 78.84872 156 ARG D CA 1
ATOM 8545 C C . ARG D 1 156 ? 63.70400 -13.31600 30.35300 1.000 85.81783 156 ARG D C 1
ATOM 8546 O O . ARG D 1 156 ? 64.77700 -13.56700 29.79400 1.000 85.90999 156 ARG D O 1
ATOM 8554 N N . THR D 1 157 ? 63.49200 -13.60300 31.63900 1.000 89.63650 157 THR D N 1
ATOM 8555 C CA . THR D 1 157 ? 64.47300 -14.33100 32.44200 1.000 92.00065 157 THR D CA 1
ATOM 8556 C C . THR D 1 157 ? 64.18300 -15.82600 32.54600 1.000 90.98644 157 THR D C 1
ATOM 8557 O O . THR D 1 157 ? 65.11800 -16.63200 32.51000 1.000 96.43330 157 THR D O 1
ATOM 8561 N N . THR D 1 158 ? 62.91000 -16.22200 32.68400 1.000 87.87529 158 THR D N 1
ATOM 8562 C CA . THR D 1 158 ? 62.54500 -17.63300 32.80300 1.000 89.64896 158 THR D CA 1
ATOM 8563 C C . THR D 1 158 ? 62.23800 -18.20700 31.42400 1.000 88.81237 158 THR D C 1
ATOM 8564 O O . THR D 1 158 ? 61.52800 -17.56800 30.63900 1.000 88.93161 158 THR D O 1
ATOM 8568 N N . PRO D 1 159 ? 62.76000 -19.38400 31.08400 1.000 83.20882 159 PRO D N 1
ATOM 8569 C CA . PRO D 1 159 ? 62.51400 -19.93500 29.74600 1.000 82.04645 159 PRO D CA 1
ATOM 8570 C C . PRO D 1 159 ? 61.33100 -20.89100 29.69400 1.000 84.29333 159 PRO D C 1
ATOM 8571 O O . PRO D 1 159 ? 61.26100 -21.84700 30.47300 1.000 86.19116 159 PRO D O 1
ATOM 8575 N N . PHE D 1 160 ? 60.39600 -20.63500 28.78100 1.000 83.95348 160 PHE D N 1
ATOM 8576 C CA . PHE D 1 160 ? 59.29300 -21.54200 28.49000 1.000 81.78252 160 PHE D CA 1
ATOM 8577 C C . PHE D 1 160 ? 58.72300 -21.15400 27.13500 1.000 84.26931 160 PHE D C 1
ATOM 8578 O O . PHE D 1 160 ? 58.68300 -19.96800 26.80200 1.000 84.17388 160 PHE D O 1
ATOM 8586 N N . PHE D 1 161 ? 58.30000 -22.14900 26.35400 1.000 88.58664 161 PHE D N 1
ATOM 8587 C CA . PHE D 1 161 ? 57.75400 -21.84900 25.03300 1.000 86.99730 161 PHE D CA 1
ATOM 8588 C C . PHE D 1 161 ? 56.55700 -20.91700 25.17600 1.000 84.96918 161 PHE D C 1
ATOM 8589 O O . PHE D 1 161 ? 55.68200 -21.14100 26.02000 1.000 89.98127 161 PHE D O 1
ATOM 8597 N N . LEU D 1 162 ? 56.54800 -19.85600 24.36300 1.000 77.56162 162 LEU D N 1
ATOM 8598 C CA . LEU D 1 162 ? 55.60400 -18.72600 24.36700 1.000 74.93819 162 LEU D CA 1
ATOM 8599 C C . LEU D 1 162 ? 55.96200 -17.68300 25.42300 1.000 74.08511 162 LEU D C 1
ATOM 8600 O O . LEU D 1 162 ? 55.10600 -16.85800 25.77000 1.000 76.22728 162 LEU D O 1
ATOM 8605 N N . ASN D 1 163 ? 57.19300 -17.68000 25.94800 1.000 79.63648 163 ASN D N 1
ATOM 8606 C CA . ASN D 1 163 ? 57.61800 -16.58200 26.81500 1.000 76.16683 163 ASN D CA 1
ATOM 8607 C C . ASN D 1 163 ? 57.73000 -15.28300 26.02800 1.000 70.14827 163 ASN D C 1
ATOM 8608 O O . ASN D 1 163 ? 57.22200 -14.23900 26.45400 1.000 68.83875 163 ASN D O 1
ATOM 8613 N N . TRP D 1 164 ? 58.39800 -15.33200 24.87100 1.000 71.72817 164 TRP D N 1
ATOM 8614 C CA . TRP D 1 164 ? 58.47700 -14.16500 24.00000 1.000 69.10017 164 TRP D CA 1
ATOM 8615 C C . TRP D 1 164 ? 57.10500 -13.75900 23.48500 1.000 70.12765 164 TRP D C 1
ATOM 8616 O O . TRP D 1 164 ? 56.83600 -12.56500 23.30500 1.000 68.12467 164 TRP D O 1
ATOM 8627 N N . TYR D 1 165 ? 56.22800 -14.73400 23.23500 1.000 67.83025 165 TYR D N 1
ATOM 8628 C CA . TYR D 1 165 ? 54.85700 -14.40000 22.87200 1.000 65.24479 165 TYR D CA 1
ATOM 8629 C C . TYR D 1 165 ? 54.18600 -13.58400 23.97400 1.000 66.19989 165 TYR D C 1
ATOM 8630 O O . TYR D 1 165 ? 53.49200 -12.60100 23.69100 1.000 70.18591 165 TYR D O 1
ATOM 8639 N N . CYS D 1 166 ? 54.40400 -13.96400 25.24000 1.000 63.01584 166 CYS D N 1
ATOM 8640 C CA . CYS D 1 166 ? 53.82700 -13.22700 26.36300 1.000 60.74149 166 CYS D CA 1
ATOM 8641 C C . CYS D 1 166 ? 54.37400 -11.80700 26.42900 1.000 57.71333 166 CYS D C 1
ATOM 8642 O O . CYS D 1 166 ? 53.63300 -10.85500 26.70300 1.000 56.93798 166 CYS D O 1
ATOM 8645 N N . ILE D 1 167 ? 55.68400 -11.65700 26.21500 1.000 60.53578 167 ILE D N 1
ATOM 8646 C CA . ILE D 1 167 ? 56.29900 -10.33400 26.19400 1.000 64.11759 167 ILE D CA 1
ATOM 8647 C C . ILE D 1 167 ? 55.68700 -9.48700 25.08600 1.000 61.02902 167 ILE D C 1
ATOM 8648 O O . ILE D 1 167 ? 55.41600 -8.29300 25.27000 1.000 58.09880 167 ILE D O 1
ATOM 8653 N N . ALA D 1 168 ? 55.44200 -10.09800 23.92500 1.000 61.55256 168 ALA D N 1
ATOM 8654 C CA . ALA D 1 168 ? 54.86200 -9.37500 22.79800 1.000 62.01120 168 ALA D CA 1
ATOM 8655 C C . ALA D 1 168 ? 53.47200 -8.84600 23.13500 1.000 64.54994 168 ALA D C 1
ATOM 8656 O O . ALA D 1 168 ? 53.19700 -7.64700 22.99700 1.000 63.27506 168 ALA D O 1
ATOM 8658 N N . LYS D 1 169 ? 52.58100 -9.73600 23.58500 1.000 59.09160 169 LYS D N 1
ATOM 8659 C CA . LYS D 1 169 ? 51.20400 -9.34200 23.87000 1.000 60.35534 169 LYS D CA 1
ATOM 8660 C C . LYS D 1 169 ? 51.13800 -8.30100 24.97900 1.000 62.84403 169 LYS D C 1
ATOM 8661 O O . LYS D 1 169 ? 50.35000 -7.35000 24.90000 1.000 66.52627 169 LYS D O 1
ATOM 8667 N N . THR D 1 170 ? 51.94300 -8.47400 26.03000 1.000 61.80041 170 THR D N 1
ATOM 8668 C CA . THR D 1 170 ? 51.93500 -7.51800 27.13300 1.000 63.97229 170 THR D CA 1
ATOM 8669 C C . THR D 1 170 ? 52.41900 -6.15400 26.66800 1.000 65.16610 170 THR D C 1
ATOM 8670 O O . THR D 1 170 ? 51.75700 -5.13500 26.89700 1.000 69.34423 170 THR D O 1
ATOM 8674 N N . ALA D 1 171 ? 53.57800 -6.11900 26.00600 1.000 62.07007 171 ALA D N 1
ATOM 8675 C CA . ALA D 1 171 ? 54.11800 -4.84700 25.54300 1.000 60.43523 171 ALA D CA 1
ATOM 8676 C C . ALA D 1 171 ? 53.17700 -4.18600 24.54600 1.000 65.11448 171 ALA D C 1
ATOM 8677 O O . ALA D 1 171 ? 52.91200 -2.98200 24.63700 1.000 64.43053 171 ALA D O 1
ATOM 8679 N N . ALA D 1 172 ? 52.63800 -4.96400 23.60500 1.000 64.66416 172 ALA D N 1
ATOM 8680 C CA . ALA D 1 172 ? 51.73700 -4.39500 22.61000 1.000 64.92045 172 ALA D CA 1
ATOM 8681 C C . ALA D 1 172 ? 50.47000 -3.84900 23.25400 1.000 68.07622 172 ALA D C 1
ATOM 8682 O O . ALA D 1 172 ? 49.96500 -2.79500 22.85000 1.000 70.08971 172 ALA D O 1
ATOM 8684 N N . GLU D 1 173 ? 49.94000 -4.54600 24.26100 1.000 67.33297 173 GLU D N 1
ATOM 8685 C CA . GLU D 1 173 ? 48.70300 -4.09000 24.88300 1.000 68.93975 173 GLU D CA 1
ATOM 8686 C C . GLU D 1 173 ? 48.92000 -2.83100 25.71800 1.000 73.35956 173 GLU D C 1
ATOM 8687 O O . GLU D 1 173 ? 48.05900 -1.94300 25.74700 1.000 72.14788 173 GLU D O 1
ATOM 8693 N N . LYS D 1 174 ? 50.05700 -2.73400 26.41300 1.000 71.56093 174 LYS D N 1
ATOM 8694 C CA . LYS D 1 174 ? 50.32600 -1.53800 27.20600 1.000 68.73832 174 LYS D CA 1
ATOM 8695 C C . LYS D 1 174 ? 50.61000 -0.33500 26.31600 1.000 71.77323 174 LYS D C 1
ATOM 8696 O O . LYS D 1 174 ? 50.18100 0.78500 26.62300 1.000 72.55817 174 LYS D O 1
ATOM 8702 N N . ASN D 1 175 ? 51.33900 -0.54700 25.21300 1.000 78.96669 175 ASN D N 1
ATOM 8703 C CA . ASN D 1 175 ? 51.57400 0.52600 24.24800 1.000 78.94372 175 ASN D CA 1
ATOM 8704 C C . ASN D 1 175 ? 50.26500 1.02400 23.64800 1.000 75.38020 175 ASN D C 1
ATOM 8705 O O . ASN D 1 175 ? 50.09700 2.22600 23.40600 1.000 74.01646 175 ASN D O 1
ATOM 8710 N N . ALA D 1 176 ? 49.33400 0.10500 23.38400 1.000 72.83463 176 ALA D N 1
ATOM 8711 C CA . ALA D 1 176 ? 48.06600 0.47800 22.77000 1.000 70.63640 176 ALA D CA 1
ATOM 8712 C C . ALA D 1 176 ? 47.25100 1.38200 23.68800 1.000 75.86620 176 ALA D C 1
ATOM 8713 O O . ALA D 1 176 ? 46.76500 2.43600 23.26400 1.000 79.92543 176 ALA D O 1
ATOM 8715 N N . LEU D 1 177 ? 47.10100 0.99500 24.95800 1.000 76.59567 177 LEU D N 1
ATOM 8716 C CA . LEU D 1 177 ? 46.18300 1.71800 25.83300 1.000 73.18928 177 LEU D CA 1
ATOM 8717 C C . LEU D 1 177 ? 46.75300 3.06100 26.26900 1.000 67.30014 177 LEU D C 1
ATOM 8718 O O . LEU D 1 177 ? 45.99700 4.01700 26.46400 1.000 66.49710 177 LEU D O 1
ATOM 8723 N N . GLU D 1 178 ? 48.07400 3.15100 26.42500 1.000 65.88042 178 GLU D N 1
ATOM 8724 C CA . GLU D 1 178 ? 48.72700 4.44000 26.65400 1.000 70.45728 178 GLU D CA 1
ATOM 8725 C C . GLU D 1 178 ? 48.58800 5.36300 25.45100 1.000 74.34286 178 GLU D C 1
ATOM 8726 O O . GLU D 1 178 ? 48.37000 6.57700 25.60900 1.000 73.69721 178 GLU D O 1
ATOM 8732 N N . TYR D 1 179 ? 48.74800 4.80400 24.23700 1.000 76.93412 179 TYR D N 1
ATOM 8733 C CA . TYR D 1 179 ? 48.45700 5.55800 23.02200 1.000 73.72408 179 TYR D CA 1
ATOM 8734 C C . TYR D 1 179 ? 47.01100 6.03000 22.99400 1.000 75.69839 179 TYR D C 1
ATOM 8735 O O . TYR D 1 179 ? 46.71300 7.08800 22.42600 1.000 79.48084 179 TYR D O 1
ATOM 8744 N N . GLY D 1 180 ? 46.10200 5.26300 23.60600 1.000 78.77780 180 GLY D N 1
ATOM 8745 C CA . GLY D 1 180 ? 44.70500 5.65300 23.68100 1.000 81.79869 180 GLY D CA 1
ATOM 8746 C C . GLY D 1 180 ? 44.47500 6.96300 24.40400 1.000 84.77471 180 GLY D C 1
ATOM 8747 O O . GLY D 1 180 ? 43.41800 7.57900 24.23100 1.000 88.93244 180 GLY D O 1
ATOM 8748 N N . ASP D 1 181 ? 45.43900 7.40700 25.20900 1.000 83.24910 181 ASP D N 1
ATOM 8749 C CA . ASP D 1 181 ? 45.35600 8.71500 25.85900 1.000 83.95520 181 ASP D CA 1
ATOM 8750 C C . ASP D 1 181 ? 46.03300 9.77700 24.98800 1.000 83.29799 181 ASP D C 1
ATOM 8751 O O . ASP D 1 181 ? 46.95200 10.48600 25.39700 1.000 77.10381 181 ASP D O 1
ATOM 8756 N N . LYS D 1 182 ? 45.55300 9.86800 23.75000 1.000 91.33362 182 LYS D N 1
ATOM 8757 C CA . LYS D 1 182 ? 46.07200 10.83300 22.78500 1.000 87.72340 182 LYS D CA 1
ATOM 8758 C C . LYS D 1 182 ? 44.94600 11.69300 22.21900 1.000 91.03117 182 LYS D C 1
ATOM 8759 O O . LYS D 1 182 ? 44.52900 11.51300 21.07600 1.000 88.23812 182 LYS D O 1
ATOM 8765 N N . ILE D 1 185 ? 40.17200 9.50300 20.88100 1.000 89.53665 185 ILE D N 1
ATOM 8766 C CA . ILE D 1 185 ? 40.66300 8.20600 20.43300 1.000 100.29823 185 ILE D CA 1
ATOM 8767 C C . ILE D 1 185 ? 40.33200 7.11900 21.46800 1.000 100.03616 185 ILE D C 1
ATOM 8768 O O . ILE D 1 185 ? 41.02800 6.96000 22.47700 1.000 99.68290 185 ILE D O 1
ATOM 8773 N N . ASN D 1 186 ? 39.25900 6.36500 21.21000 1.000 98.17815 186 ASN D N 1
ATOM 8774 C CA . ASN D 1 186 ? 38.83000 5.28600 22.09800 1.000 92.30039 186 ASN D CA 1
ATOM 8775 C C . ASN D 1 186 ? 39.48000 3.98300 21.65300 1.000 90.21195 186 ASN D C 1
ATOM 8776 O O . ASN D 1 186 ? 39.23800 3.51100 20.53700 1.000 93.15913 186 ASN D O 1
ATOM 8781 N N . VAL D 1 187 ? 40.30900 3.41300 22.52600 1.000 91.66668 187 VAL D N 1
ATOM 8782 C CA . VAL D 1 187 ? 40.99900 2.15000 22.28600 1.000 91.37760 187 VAL D CA 1
ATOM 8783 C C . VAL D 1 187 ? 40.68800 1.22300 23.45700 1.000 84.65611 187 VAL D C 1
ATOM 8784 O O . VAL D 1 187 ? 41.04100 1.52900 24.60300 1.000 86.64434 187 VAL D O 1
ATOM 8788 N N . ILE D 1 188 ? 40.02000 0.10500 23.17700 1.000 80.65791 188 ILE D N 1
ATOM 8789 C CA . ILE D 1 188 ? 39.68500 -0.89100 24.19000 1.000 76.78523 188 ILE D CA 1
ATOM 8790 C C . ILE D 1 188 ? 40.40800 -2.19300 23.86300 1.000 73.27716 188 ILE D C 1
ATOM 8791 O O . ILE D 1 188 ? 40.72600 -2.49100 22.70800 1.000 78.98368 188 ILE D O 1
ATOM 8796 N N . SER D 1 189 ? 40.66900 -2.97800 24.90400 1.000 73.93820 189 SER D N 1
ATOM 8797 C CA . SER D 1 189 ? 41.36400 -4.24600 24.77000 1.000 67.06873 189 SER D CA 1
ATOM 8798 C C . SER D 1 189 ? 40.42300 -5.38600 25.11800 1.000 67.30608 189 SER D C 1
ATOM 8799 O O . SER D 1 189 ? 39.52000 -5.23900 25.94600 1.000 72.48623 189 SER D O 1
ATOM 8802 N N . ILE D 1 190 ? 40.63700 -6.52600 24.47700 1.000 64.54093 190 ILE D N 1
ATOM 8803 C CA . ILE D 1 190 ? 39.99800 -7.76900 24.87400 1.000 65.34658 190 ILE D CA 1
ATOM 8804 C C . ILE D 1 190 ? 41.10800 -8.79200 25.05800 1.000 69.17781 190 ILE D C 1
ATOM 8805 O O . ILE D 1 190 ? 41.98600 -8.92500 24.19900 1.000 68.59306 190 ILE D O 1
ATOM 8810 N N . CYS D 1 191 ? 41.12600 -9.44100 26.22000 1.000 71.28864 191 CYS D N 1
ATOM 8811 C CA . CYS D 1 191 ? 42.16500 -10.40800 26.55500 1.000 68.65716 191 CYS D CA 1
ATOM 8812 C C . CYS D 1 191 ? 41.51800 -11.77700 26.64700 1.000 71.46646 191 CYS D C 1
ATOM 8813 O O . CYS D 1 191 ? 41.02200 -12.16800 27.71500 1.000 79.42390 191 CYS D O 1
ATOM 8816 N N . PRO D 1 192 ? 41.46400 -12.53000 25.56000 1.000 67.93118 192 PRO D N 1
ATOM 8817 C CA . PRO D 1 192 ? 41.05100 -13.92600 25.65600 1.000 69.85389 192 PRO D CA 1
ATOM 8818 C C . PRO D 1 192 ? 42.22300 -14.80400 26.06100 1.000 69.36782 192 PRO D C 1
ATOM 8819 O O . PRO D 1 192 ? 43.39100 -14.42300 25.96500 1.000 66.67996 192 PRO D O 1
ATOM 8823 N N . SER D 1 193 ? 41.88600 -15.98900 26.54200 1.000 73.14873 193 SER D N 1
ATOM 8824 C CA . SER D 1 193 ? 42.88300 -17.01600 26.75900 1.000 75.12302 193 SER D CA 1
ATOM 8825 C C . SER D 1 193 ? 42.78400 -18.00800 25.60400 1.000 71.18779 193 SER D C 1
ATOM 8826 O O . SER D 1 193 ? 42.28300 -17.67100 24.52800 1.000 72.04737 193 SER D O 1
ATOM 8829 N N . TYR D 1 194 ? 43.23000 -19.23700 25.82700 1.000 73.90305 194 TYR D N 1
ATOM 8830 C CA . TYR D 1 194 ? 43.37400 -20.19400 24.74200 1.000 72.87626 194 TYR D CA 1
ATOM 8831 C C . TYR D 1 194 ? 42.05900 -20.37900 23.98500 1.000 75.72834 194 TYR D C 1
ATOM 8832 O O . TYR D 1 194 ? 41.03200 -20.72200 24.57700 1.000 80.52780 194 TYR D O 1
ATOM 8841 N N . ILE D 1 195 ? 42.10000 -20.13800 22.67200 1.000 75.13896 195 ILE D N 1
ATOM 8842 C CA . ILE D 1 195 ? 40.90600 -20.03200 21.83200 1.000 76.13800 195 ILE D CA 1
ATOM 8843 C C . ILE D 1 195 ? 40.69700 -21.34000 21.08000 1.000 74.66372 195 ILE D C 1
ATOM 8844 O O . ILE D 1 195 ? 41.55200 -21.75600 20.29000 1.000 70.87142 195 ILE D O 1
ATOM 8849 N N . PHE D 1 196 ? 39.54800 -21.97300 21.30500 1.000 76.92368 196 PHE D N 1
ATOM 8850 C CA . PHE D 1 196 ? 39.14900 -23.19100 20.61700 1.000 74.06759 196 PHE D CA 1
ATOM 8851 C C . PHE D 1 196 ? 37.86400 -22.94100 19.83800 1.000 73.75281 196 PHE D C 1
ATOM 8852 O O . PHE D 1 196 ? 37.13100 -21.98100 20.09800 1.000 71.98983 196 PHE D O 1
ATOM 8860 N N . GLY D 1 197 ? 37.59300 -23.82200 18.87600 1.000 73.30735 197 GLY D N 1
ATOM 8861 C CA . GLY D 1 197 ? 36.40000 -23.71000 18.06900 1.000 71.77953 197 GLY D CA 1
ATOM 8862 C C . GLY D 1 197 ? 36.59100 -24.22000 16.65400 1.000 69.49643 197 GLY D C 1
ATOM 8863 O O . GLY D 1 197 ? 37.70700 -24.52200 16.21600 1.000 65.40188 197 GLY D O 1
ATOM 8864 N N . PRO D 1 198 ? 35.49100 -24.33400 15.91100 1.000 69.50438 198 PRO D N 1
ATOM 8865 C CA . PRO D 1 198 ? 35.59600 -24.74500 14.50700 1.000 65.96921 198 PRO D CA 1
ATOM 8866 C C . PRO D 1 198 ? 36.34000 -23.70000 13.68700 1.000 62.62243 198 PRO D C 1
ATOM 8867 O O . PRO D 1 198 ? 36.25900 -22.49600 13.94600 1.000 56.05812 198 PRO D O 1
ATOM 8871 N N . MET D 1 199 ? 37.08000 -24.17700 12.69100 1.000 64.40994 199 MET D N 1
ATOM 8872 C CA . MET D 1 199 ? 37.92100 -23.32600 11.86100 1.000 60.40749 199 MET D CA 1
ATOM 8873 C C . MET D 1 199 ? 37.25100 -23.02500 10.52800 1.000 66.55810 199 MET D C 1
ATOM 8874 O O . MET D 1 199 ? 36.64000 -23.90400 9.91100 1.000 71.69810 199 MET D O 1
ATOM 8879 N N . LEU D 1 200 ? 37.37500 -21.77500 10.08700 1.000 62.58326 200 LEU D N 1
ATOM 8880 C CA . LEU D 1 200 ? 36.93200 -21.40000 8.75100 1.000 57.94655 200 LEU D CA 1
ATOM 8881 C C . LEU D 1 200 ? 38.05900 -21.47200 7.73400 1.000 55.39312 200 LEU D C 1
ATOM 8882 O O . LEU D 1 200 ? 37.81600 -21.81000 6.57100 1.000 63.55112 200 LEU D O 1
ATOM 8887 N N . GLN D 1 201 ? 39.28400 -21.18000 8.15400 1.000 56.00198 201 GLN D N 1
ATOM 8888 C CA . GLN D 1 201 ? 40.42900 -21.14100 7.26400 1.000 61.23322 201 GLN D CA 1
ATOM 8889 C C . GLN D 1 201 ? 40.89800 -22.55600 6.92000 1.000 60.44322 201 GLN D C 1
ATOM 8890 O O . GLN D 1 201 ? 40.62700 -23.50700 7.65800 1.000 59.53716 201 GLN D O 1
ATOM 8896 N N . PRO D 1 202 ? 41.59200 -22.72500 5.78500 1.000 63.74621 202 PRO D N 1
ATOM 8897 C CA . PRO D 1 202 ? 41.96700 -24.09000 5.36900 1.000 64.56282 202 PRO D CA 1
ATOM 8898 C C . PRO D 1 202 ? 43.04500 -24.72500 6.23000 1.000 58.80620 202 PRO D C 1
ATOM 8899 O O . PRO D 1 202 ? 42.99500 -25.93700 6.48000 1.000 55.22248 202 PRO D O 1
ATOM 8903 N N . THR D 1 203 ? 44.03000 -23.95200 6.67400 1.000 58.82361 203 THR D N 1
ATOM 8904 C CA . THR D 1 203 ? 45.14100 -24.49100 7.44200 1.000 59.49760 203 THR D CA 1
ATOM 8905 C C . THR D 1 203 ? 44.86800 -24.35100 8.93200 1.000 61.93656 203 THR D C 1
ATOM 8906 O O . THR D 1 203 ? 44.31100 -23.34700 9.38500 1.000 63.92059 203 THR D O 1
ATOM 8910 N N . ILE D 1 204 ? 45.26600 -25.35700 9.69100 1.000 61.44159 204 ILE D N 1
ATOM 8911 C CA . ILE D 1 204 ? 44.98000 -25.37900 11.11900 1.000 62.38249 204 ILE D CA 1
ATOM 8912 C C . ILE D 1 204 ? 45.91500 -24.41400 11.83700 1.000 60.46075 204 ILE D C 1
ATOM 8913 O O . ILE D 1 204 ? 47.11500 -24.34000 11.54300 1.000 58.27159 204 ILE D O 1
ATOM 8918 N N . ASN D 1 205 ? 45.35500 -23.64400 12.76400 1.000 58.87809 205 ASN D N 1
ATOM 8919 C CA . ASN D 1 205 ? 46.15200 -22.79900 13.64100 1.000 56.91874 205 ASN D CA 1
ATOM 8920 C C . ASN D 1 205 ? 46.77100 -23.66800 14.73700 1.000 63.95809 205 ASN D C 1
ATOM 8921 O O . ASN D 1 205 ? 46.71900 -24.89900 14.69700 1.000 69.38960 205 ASN D O 1
ATOM 8926 N N . SER D 1 206 ? 47.36400 -23.03500 15.74300 1.000 60.73101 206 SER D N 1
ATOM 8927 C CA . SER D 1 206 ? 48.13000 -23.73900 16.76400 1.000 60.80348 206 SER D CA 1
ATOM 8928 C C . SER D 1 206 ? 47.33600 -24.01100 18.02800 1.000 63.37535 206 SER D C 1
ATOM 8929 O O . SER D 1 206 ? 47.58100 -25.03000 18.69800 1.000 69.48746 206 SER D O 1
ATOM 8932 N N . SER D 1 207 ? 46.42700 -23.10400 18.39400 1.000 64.18223 207 SER D N 1
ATOM 8933 C CA . SER D 1 207 ? 45.54600 -23.40000 19.51000 1.000 66.34839 207 SER D CA 1
ATOM 8934 C C . SER D 1 207 ? 44.84800 -24.73300 19.27300 1.000 66.38900 207 SER D C 1
ATOM 8935 O O . SER D 1 207 ? 44.95100 -25.65800 20.07900 1.000 70.57696 207 SER D O 1
ATOM 8938 N N . ASN D 1 208 ? 44.21300 -24.88100 18.11600 1.000 63.36283 208 ASN D N 1
ATOM 8939 C CA . ASN D 1 208 ? 43.57200 -26.14200 17.77300 1.000 65.54398 208 ASN D CA 1
ATOM 8940 C C . ASN D 1 208 ? 44.58000 -27.24500 17.49900 1.000 68.07314 208 ASN D C 1
ATOM 8941 O O . ASN D 1 208 ? 44.21600 -28.42300 17.55500 1.000 76.83446 208 ASN D O 1
ATOM 8946 N N . LEU D 1 209 ? 45.83500 -26.89100 17.22100 1.000 61.71076 209 LEU D N 1
ATOM 8947 C CA . LEU D 1 209 ? 46.86100 -27.90800 17.01900 1.000 64.08092 209 LEU D CA 1
ATOM 8948 C C . LEU D 1 209 ? 47.17300 -28.64600 18.31300 1.000 68.98254 209 LEU D C 1
ATOM 8949 O O . LEU D 1 209 ? 47.37100 -29.86600 18.30600 1.000 71.94983 209 LEU D O 1
ATOM 8954 N N . GLU D 1 210 ? 47.24300 -27.92300 19.43000 1.000 70.65179 210 GLU D N 1
ATOM 8955 C CA . GLU D 1 210 ? 47.53000 -28.56300 20.70600 1.000 72.67562 210 GLU D CA 1
ATOM 8956 C C . GLU D 1 210 ? 46.31700 -29.28800 21.25900 1.000 74.42746 210 GLU D C 1
ATOM 8957 O O . GLU D 1 210 ? 46.47600 -30.24200 22.02900 1.000 86.87369 210 GLU D O 1
ATOM 8963 N N . LEU D 1 211 ? 45.11100 -28.86200 20.88700 1.000 71.52155 211 LEU D N 1
ATOM 8964 C CA . LEU D 1 211 ? 43.95000 -29.70600 21.13300 1.000 75.18946 211 LEU D CA 1
ATOM 8965 C C . LEU D 1 211 ? 44.06800 -31.01200 20.36000 1.000 81.69789 211 LEU D C 1
ATOM 8966 O O . LEU D 1 211 ? 43.75000 -32.08800 20.88100 1.000 88.57634 211 LEU D O 1
ATOM 8971 N N . LEU D 1 212 ? 44.55400 -30.93800 19.12100 1.000 77.21336 212 LEU D N 1
ATOM 8972 C CA . LEU D 1 212 ? 44.57300 -32.11300 18.26300 1.000 78.38206 212 LEU D CA 1
ATOM 8973 C C . LEU D 1 212 ? 45.56900 -33.16600 18.76200 1.000 86.84894 212 LEU D C 1
ATOM 8974 O O . LEU D 1 212 ? 45.32400 -34.36900 18.61400 1.000 93.10489 212 LEU D O 1
ATOM 8979 N N . ARG D 1 213 ? 46.68100 -32.75700 19.37900 1.000 86.84977 213 ARG D N 1
ATOM 8980 C CA . ARG D 1 213 ? 47.60900 -33.75900 19.90900 1.000 90.40577 213 ARG D CA 1
ATOM 8981 C C . ARG D 1 213 ? 47.20200 -34.24600 21.29600 1.000 88.65362 213 ARG D C 1
ATOM 8982 O O . ARG D 1 213 ? 47.60100 -35.34500 21.70400 1.000 87.66179 213 ARG D O 1
ATOM 8990 N N . LEU D 1 214 ? 46.41600 -33.45700 22.03000 1.000 87.84252 214 LEU D N 1
ATOM 8991 C CA . LEU D 1 214 ? 45.74300 -34.03400 23.18500 1.000 90.89054 214 LEU D CA 1
ATOM 8992 C C . LEU D 1 214 ? 44.86000 -35.21700 22.77600 1.000 95.77094 214 LEU D C 1
ATOM 8993 O O . LEU D 1 214 ? 44.57900 -36.10200 23.59900 1.000 104.15015 214 LEU D O 1
ATOM 8998 N N . MET D 1 215 ? 44.43800 -35.26300 21.50600 1.000 93.16262 215 MET D N 1
ATOM 8999 C CA . MET D 1 215 ? 43.49700 -36.26900 21.02700 1.000 93.30165 215 MET D CA 1
ATOM 9000 C C . MET D 1 215 ? 44.15700 -37.45200 20.33800 1.000 95.46673 215 MET D C 1
ATOM 9001 O O . MET D 1 215 ? 43.58900 -38.55000 20.34400 1.000 97.59252 215 MET D O 1
ATOM 9006 N N . LYS D 1 216 ? 45.30900 -37.25900 19.70400 1.000 92.98943 216 LYS D N 1
ATOM 9007 C CA . LYS D 1 216 ? 46.05900 -38.39600 19.17100 1.000 92.39261 216 LYS D CA 1
ATOM 9008 C C . LYS D 1 216 ? 47.05100 -38.83900 20.23300 1.000 98.74232 216 LYS D C 1
ATOM 9009 O O . LYS D 1 216 ? 48.20100 -38.39900 20.27900 1.000 104.46330 216 LYS D O 1
ATOM 9015 N N . GLY D 1 217 ? 46.57600 -39.73500 21.09500 1.000 95.72667 217 GLY D N 1
ATOM 9016 C CA . GLY D 1 217 ? 47.35500 -40.14000 22.24400 1.000 92.41352 217 GLY D CA 1
ATOM 9017 C C . GLY D 1 217 ? 48.67700 -40.76100 21.85100 1.000 102.24007 217 GLY D C 1
ATOM 9018 O O . GLY D 1 217 ? 48.86400 -41.24500 20.73600 1.000 110.66739 217 GLY D O 1
ATOM 9019 N N . ASP D 1 218 ? 49.61300 -40.68400 22.78600 1.000 101.70300 218 ASP D N 1
ATOM 9020 C CA . ASP D 1 218 ? 50.93800 -41.25600 22.62700 1.000 101.92039 218 ASP D CA 1
ATOM 9021 C C . ASP D 1 218 ? 51.34900 -41.83400 23.97100 1.000 102.54545 218 ASP D C 1
ATOM 9022 O O . ASP D 1 218 ? 50.48800 -42.16500 24.79200 1.000 101.31261 218 ASP D O 1
ATOM 9027 N N . ASP D 1 219 ? 52.65200 -41.93800 24.22000 1.000 105.17271 219 ASP D N 1
ATOM 9028 C CA . ASP D 1 219 ? 53.14800 -42.38700 25.51300 1.000 101.81469 219 ASP D CA 1
ATOM 9029 C C . ASP D 1 219 ? 54.12600 -41.41200 26.15600 1.000 102.32328 219 ASP D C 1
ATOM 9030 O O . ASP D 1 219 ? 54.47500 -41.59800 27.32800 1.000 104.73305 219 ASP D O 1
ATOM 9035 N N . GLU D 1 220 ? 54.57600 -40.39200 25.42600 1.000 100.81929 220 GLU D N 1
ATOM 9036 C CA . GLU D 1 220 ? 55.19400 -39.21500 26.02400 1.000 99.49464 220 GLU D CA 1
ATOM 9037 C C . GLU D 1 220 ? 54.34100 -38.71200 27.18800 1.000 101.72325 220 GLU D C 1
ATOM 9038 O O . GLU D 1 220 ? 53.10600 -38.72700 27.13200 1.000 101.07297 220 GLU D O 1
ATOM 9044 N N . SER D 1 221 ? 55.01300 -38.27900 28.25500 1.000 100.96002 221 SER D N 1
ATOM 9045 C CA . SER D 1 221 ? 54.36200 -37.72200 29.44000 1.000 99.27065 221 SER D CA 1
ATOM 9046 C C . SER D 1 221 ? 54.34800 -36.20300 29.31600 1.000 90.93753 221 SER D C 1
ATOM 9047 O O . SER D 1 221 ? 55.37300 -35.54500 29.51900 1.000 86.61789 221 SER D O 1
ATOM 9050 N N . ILE D 1 222 ? 53.18500 -35.65700 28.99700 1.000 92.36886 222 ILE D N 1
ATOM 9051 C CA . ILE D 1 222 ? 53.01900 -34.23300 28.78100 1.000 92.58664 222 ILE D CA 1
ATOM 9052 C C . ILE D 1 222 ? 52.78400 -33.56800 30.13100 1.000 89.96743 222 ILE D C 1
ATOM 9053 O O . ILE D 1 222 ? 52.45400 -34.21900 31.12800 1.000 90.79026 222 ILE D O 1
ATOM 9058 N N . GLU D 1 223 ? 53.00500 -32.25900 30.18300 1.000 89.11134 223 GLU D N 1
ATOM 9059 C CA . GLU D 1 223 ? 52.59500 -31.48700 31.34500 1.000 93.14009 223 GLU D CA 1
ATOM 9060 C C . GLU D 1 223 ? 51.07600 -31.38900 31.37000 1.000 92.04203 223 GLU D C 1
ATOM 9061 O O . GLU D 1 223 ? 50.46100 -30.92100 30.40400 1.000 89.92596 223 GLU D O 1
ATOM 9067 N N . ASN D 1 224 ? 50.46800 -31.83200 32.47300 1.000 91.46223 224 ASN D N 1
ATOM 9068 C CA . ASN D 1 224 ? 49.03300 -31.62900 32.63600 1.000 92.82920 224 ASN D CA 1
ATOM 9069 C C . ASN D 1 224 ? 48.75300 -30.16400 32.95800 1.000 93.69964 224 ASN D C 1
ATOM 9070 O O . ASN D 1 224 ? 48.38800 -29.81600 34.08700 1.000 95.64477 224 ASN D O 1
ATOM 9075 N N . LYS D 1 225 ? 48.97000 -29.29600 31.97400 1.000 90.07740 225 LYS D N 1
ATOM 9076 C CA . LYS D 1 225 ? 48.76900 -27.86500 32.14300 1.000 92.53433 225 LYS D CA 1
ATOM 9077 C C . LYS D 1 225 ? 47.31700 -27.57800 32.49000 1.000 87.60868 225 LYS D C 1
ATOM 9078 O O . LYS D 1 225 ? 46.41800 -28.37500 32.21300 1.000 84.86627 225 LYS D O 1
ATOM 9084 N N . PHE D 1 226 ? 47.09400 -26.43800 33.12800 1.000 91.41708 226 PHE D N 1
ATOM 9085 C CA . PHE D 1 226 ? 45.74900 -25.92900 33.36100 1.000 92.04621 226 PHE D CA 1
ATOM 9086 C C . PHE D 1 226 ? 45.39000 -25.00200 32.20100 1.000 93.63520 226 PHE D C 1
ATOM 9087 O O . PHE D 1 226 ? 45.92100 -23.88900 32.09800 1.000 94.62165 226 PHE D O 1
ATOM 9095 N N . LEU D 1 227 ? 44.48600 -25.46400 31.33400 1.000 92.95934 227 LEU D N 1
ATOM 9096 C CA . LEU D 1 227 ? 44.01400 -24.68500 30.19500 1.000 85.69668 227 LEU D CA 1
ATOM 9097 C C . LEU D 1 227 ? 42.88500 -23.76200 30.62600 1.000 87.14434 227 LEU D C 1
ATOM 9098 O O . LEU D 1 227 ? 41.91300 -24.21100 31.24100 1.000 89.67491 227 LEU D O 1
ATOM 9103 N N . LEU D 1 228 ? 43.00600 -22.48300 30.29700 1.000 84.41480 228 LEU D N 1
ATOM 9104 C CA . LEU D 1 228 ? 41.86600 -21.57900 30.31800 1.000 85.24005 228 LEU D CA 1
ATOM 9105 C C . LEU D 1 228 ? 41.36500 -21.43700 28.89100 1.000 85.04543 228 LEU D C 1
ATOM 9106 O O . LEU D 1 228 ? 42.16500 -21.32400 27.95800 1.000 86.72696 228 LEU D O 1
ATOM 9111 N N . MET D 1 229 ? 40.04500 -21.44900 28.71100 1.000 81.55041 229 MET D N 1
ATOM 9112 C CA . MET D 1 229 ? 39.49600 -21.66300 27.38100 1.000 79.23999 229 MET D CA 1
ATOM 9113 C C . MET D 1 229 ? 38.29900 -20.76300 27.10700 1.000 82.30284 229 MET D C 1
ATOM 9114 O O . MET D 1 229 ? 37.53600 -20.41000 28.01100 1.000 80.92584 229 MET D O 1
ATOM 9119 N N . VAL D 1 230 ? 38.14600 -20.41100 25.82600 1.000 84.43340 230 VAL D N 1
ATOM 9120 C CA . VAL D 1 230 ? 37.04300 -19.59800 25.32500 1.000 79.35116 230 VAL D CA 1
ATOM 9121 C C . VAL D 1 230 ? 36.78700 -19.99700 23.87400 1.000 77.56054 230 VAL D C 1
ATOM 9122 O O . VAL D 1 230 ? 37.69900 -20.42600 23.16200 1.000 75.36654 230 VAL D O 1
ATOM 9126 N N . ASP D 1 231 ? 35.53100 -19.87300 23.43900 1.000 77.63184 231 ASP D N 1
ATOM 9127 C CA . ASP D 1 231 ? 35.16500 -20.20800 22.06600 1.000 75.51063 231 ASP D CA 1
ATOM 9128 C C . ASP D 1 231 ? 35.50600 -19.06200 21.11900 1.000 73.17617 231 ASP D C 1
ATOM 9129 O O . ASP D 1 231 ? 35.33100 -17.88700 21.45600 1.000 70.91375 231 ASP D O 1
ATOM 9134 N N . VAL D 1 232 ? 35.97600 -19.42100 19.91700 1.000 70.51655 232 VAL D N 1
ATOM 9135 C CA . VAL D 1 232 ? 36.31300 -18.42100 18.90200 1.000 63.56249 232 VAL D CA 1
ATOM 9136 C C . VAL D 1 232 ? 35.06900 -17.65900 18.46100 1.000 59.29788 232 VAL D C 1
ATOM 9137 O O . VAL D 1 232 ? 35.11200 -16.44300 18.23800 1.000 57.98468 232 VAL D O 1
ATOM 9141 N N . ARG D 1 233 ? 33.94300 -18.35500 18.32800 1.000 54.50705 233 ARG D N 1
ATOM 9142 C CA . ARG D 1 233 ? 32.71400 -17.66100 17.98000 1.000 55.83596 233 ARG D CA 1
ATOM 9143 C C . ARG D 1 233 ? 32.30600 -16.68000 19.07200 1.000 63.46182 233 ARG D C 1
ATOM 9144 O O . ARG D 1 233 ? 31.80000 -15.59200 18.77000 1.000 60.48483 233 ARG D O 1
ATOM 9152 N N . ASP D 1 234 ? 32.54700 -17.02900 20.34100 1.000 71.69293 234 ASP D N 1
ATOM 9153 C CA . ASP D 1 234 ? 32.20900 -16.13700 21.44900 1.000 67.43167 234 ASP D CA 1
ATOM 9154 C C . ASP D 1 234 ? 33.15800 -14.95100 21.54000 1.000 64.78511 234 ASP D C 1
ATOM 9155 O O . ASP D 1 234 ? 32.74000 -13.86200 21.95000 1.000 63.88941 234 ASP D O 1
ATOM 9160 N N . VAL D 1 235 ? 34.42700 -15.13900 21.17200 1.000 61.72036 235 VAL D N 1
ATOM 9161 C CA . VAL D 1 235 ? 35.33600 -14.00400 21.06500 1.000 63.16175 235 VAL D CA 1
ATOM 9162 C C . VAL D 1 235 ? 34.86800 -13.05400 19.96700 1.000 65.52463 235 VAL D C 1
ATOM 9163 O O . VAL D 1 235 ? 34.89400 -11.82700 20.13700 1.000 63.22126 235 VAL D O 1
ATOM 9167 N N . ALA D 1 236 ? 34.41500 -13.60200 18.83500 1.000 58.61544 236 ALA D N 1
ATOM 9168 C CA . ALA D 1 236 ? 33.93400 -12.76200 17.74300 1.000 55.64523 236 ALA D CA 1
ATOM 9169 C C . ALA D 1 236 ? 32.76800 -11.88700 18.19500 1.000 59.02535 236 ALA D C 1
ATOM 9170 O O . ALA D 1 236 ? 32.79200 -10.66200 18.02600 1.000 54.59872 236 ALA D O 1
ATOM 9172 N N . GLU D 1 237 ? 31.74200 -12.50000 18.79100 1.000 62.07149 237 GLU D N 1
ATOM 9173 C CA . GLU D 1 237 ? 30.59400 -11.72300 19.24900 1.000 63.69993 237 GLU D CA 1
ATOM 9174 C C . GLU D 1 237 ? 30.97300 -10.77300 20.37800 1.000 63.55198 237 GLU D C 1
ATOM 9175 O O . GLU D 1 237 ? 30.42900 -9.66500 20.45800 1.000 64.62633 237 GLU D O 1
ATOM 9181 N N . ALA D 1 238 ? 31.89900 -11.18100 21.24900 1.000 61.51009 238 ALA D N 1
ATOM 9182 C CA . ALA D 1 238 ? 32.42500 -10.25500 22.24700 1.000 62.00736 238 ALA D CA 1
ATOM 9183 C C . ALA D 1 238 ? 32.99200 -9.00100 21.59100 1.000 63.82766 238 ALA D C 1
ATOM 9184 O O . ALA D 1 238 ? 32.74700 -7.88000 22.05600 1.000 60.74316 238 ALA D O 1
ATOM 9186 N N . ILE D 1 239 ? 33.74500 -9.17400 20.50100 1.000 63.44065 239 ILE D N 1
ATOM 9187 C CA . ILE D 1 239 ? 34.30400 -8.03300 19.78000 1.000 60.56082 239 ILE D CA 1
ATOM 9188 C C . ILE D 1 239 ? 33.19200 -7.20000 19.16100 1.000 61.42236 239 ILE D C 1
ATOM 9189 O O . ILE D 1 239 ? 33.23200 -5.96400 19.18600 1.000 60.38187 239 ILE D O 1
ATOM 9194 N N . LEU D 1 240 ? 32.19000 -7.86000 18.58200 1.000 59.81153 240 LEU D N 1
ATOM 9195 C CA . LEU D 1 240 ? 31.02200 -7.13400 18.10100 1.000 65.01248 240 LEU D CA 1
ATOM 9196 C C . LEU D 1 240 ? 30.34000 -6.39700 19.24200 1.000 66.09888 240 LEU D C 1
ATOM 9197 O O . LEU D 1 240 ? 30.01800 -5.20700 19.12700 1.000 68.08638 240 LEU D O 1
ATOM 9202 N N . LEU D 1 241 ? 30.11300 -7.09700 20.35500 1.000 63.50190 241 LEU D N 1
ATOM 9203 C CA . LEU D 1 241 ? 29.51900 -6.47000 21.52700 1.000 62.99604 241 LEU D CA 1
ATOM 9204 C C . LEU D 1 241 ? 30.31900 -5.25100 21.96900 1.000 66.27161 241 LEU D C 1
ATOM 9205 O O . LEU D 1 241 ? 29.75100 -4.18400 22.21800 1.000 67.63424 241 LEU D O 1
ATOM 9210 N N . LEU D 1 242 ? 31.64200 -5.38700 22.05900 1.000 65.14538 242 LEU D N 1
ATOM 9211 C CA . LEU D 1 242 ? 32.46900 -4.28200 22.53400 1.000 65.59929 242 LEU D CA 1
ATOM 9212 C C . LEU D 1 242 ? 32.43100 -3.09800 21.57600 1.000 71.14357 242 LEU D C 1
ATOM 9213 O O . LEU D 1 242 ? 32.44000 -1.94300 22.01600 1.000 72.58860 242 LEU D O 1
ATOM 9218 N N . TYR D 1 243 ? 32.39400 -3.36100 20.26300 1.000 76.48683 243 TYR D N 1
ATOM 9219 C CA . TYR D 1 243 ? 32.39100 -2.26900 19.29000 1.000 77.29728 243 TYR D CA 1
ATOM 9220 C C . TYR D 1 243 ? 31.04000 -1.56900 19.25300 1.000 79.53376 243 TYR D C 1
ATOM 9221 O O . TYR D 1 243 ? 30.96600 -0.33400 19.26600 1.000 81.38708 243 TYR D O 1
ATOM 9230 N N . GLU D 1 244 ? 29.95700 -2.34500 19.19900 1.000 74.20138 244 GLU D N 1
ATOM 9231 C CA . GLU D 1 244 ? 28.63500 -1.74500 19.08600 1.000 78.06052 244 GLU D CA 1
ATOM 9232 C C . GLU D 1 244 ? 28.23800 -1.02400 20.36800 1.000 85.91853 244 GLU D C 1
ATOM 9233 O O . GLU D 1 244 ? 27.71500 0.09500 20.31600 1.000 90.99045 244 GLU D O 1
ATOM 9239 N N . LYS D 1 245 ? 28.49400 -1.63200 21.52500 1.000 85.81267 245 LYS D N 1
ATOM 9240 C CA . LYS D 1 245 ? 28.08100 -1.03900 22.79100 1.000 82.71381 245 LYS D CA 1
ATOM 9241 C C . LYS D 1 245 ? 28.97700 0.13800 23.15600 1.000 81.73813 245 LYS D C 1
ATOM 9242 O O . LYS D 1 245 ? 30.20800 0.04800 23.09400 1.000 79.77439 245 LYS D O 1
ATOM 9248 N N . GLN D 1 246 ? 28.34800 1.24100 23.55400 1.000 83.32606 246 GLN D N 1
ATOM 9249 C CA . GLN D 1 246 ? 29.06200 2.44200 23.96500 1.000 88.83436 246 GLN D CA 1
ATOM 9250 C C . GLN D 1 246 ? 29.48300 2.33600 25.42300 1.000 91.66175 246 GLN D C 1
ATOM 9251 O O . GLN D 1 246 ? 29.42700 1.25000 26.01100 1.000 87.91779 246 GLN D O 1
ATOM 9257 N N . GLU D 1 247 ? 29.85700 3.47500 26.01000 1.000 88.25680 247 GLU D N 1
ATOM 9258 C CA . GLU D 1 247 ? 30.48500 3.58500 27.32500 1.000 94.62840 247 GLU D CA 1
ATOM 9259 C C . GLU D 1 247 ? 31.31600 2.36000 27.68300 1.000 97.21178 247 GLU D C 1
ATOM 9260 O O . GLU D 1 247 ? 31.17100 1.79000 28.77100 1.000 101.82762 247 GLU D O 1
ATOM 9266 N N . THR D 1 248 ? 32.19500 1.96400 26.76900 1.000 90.46321 248 THR D N 1
ATOM 9267 C CA . THR D 1 248 ? 33.16700 0.90900 27.00000 1.000 86.08497 248 THR D CA 1
ATOM 9268 C C . THR D 1 248 ? 34.57100 1.49900 26.96000 1.000 85.71497 248 THR D C 1
ATOM 9269 O O . THR D 1 248 ? 34.84300 2.43900 26.20600 1.000 84.46471 248 THR D O 1
ATOM 9273 N N . SER D 1 249 ? 35.45700 0.95200 27.79200 1.000 84.33904 249 SER D N 1
ATOM 9274 C CA . SER D 1 249 ? 36.83500 1.42600 27.86100 1.000 85.43461 249 SER D CA 1
ATOM 9275 C C . SER D 1 249 ? 37.68000 0.43200 28.64900 1.000 80.18550 249 SER D C 1
ATOM 9276 O O . SER D 1 249 ? 37.17000 -0.29700 29.50700 1.000 77.86971 249 SER D O 1
ATOM 9279 N N . GLY D 1 250 ? 38.98100 0.42000 28.34700 1.000 72.86483 250 GLY D N 1
ATOM 9280 C CA . GLY D 1 250 ? 39.91700 -0.39200 29.10200 1.000 69.26483 250 GLY D CA 1
ATOM 9281 C C . GLY D 1 250 ? 39.98700 -1.82900 28.60900 1.000 66.06700 250 GLY D C 1
ATOM 9282 O O . GLY D 1 250 ? 39.68400 -2.14000 27.45700 1.000 67.55084 250 GLY D O 1
ATOM 9283 N N . ARG D 1 251 ? 40.39700 -2.71600 29.50800 1.000 63.93394 251 ARG D N 1
ATOM 9284 C CA . ARG D 1 251 ? 40.53800 -4.12800 29.19600 1.000 66.89477 251 ARG D CA 1
ATOM 9285 C C . ARG D 1 251 ? 39.26700 -4.88500 29.54900 1.000 67.25814 251 ARG D C 1
ATOM 9286 O O . ARG D 1 251 ? 38.46600 -4.45900 30.38500 1.000 69.61151 251 ARG D O 1
ATOM 9294 N N . TYR D 1 252 ? 39.08700 -6.02200 28.88600 1.000 58.99488 252 TYR D N 1
ATOM 9295 C CA . TYR D 1 252 ? 37.95100 -6.90000 29.13000 1.000 61.10756 252 TYR D CA 1
ATOM 9296 C C . TYR D 1 252 ? 38.45200 -8.32800 29.01700 1.000 65.32195 252 TYR D C 1
ATOM 9297 O O . TYR D 1 252 ? 39.00600 -8.71100 27.98300 1.00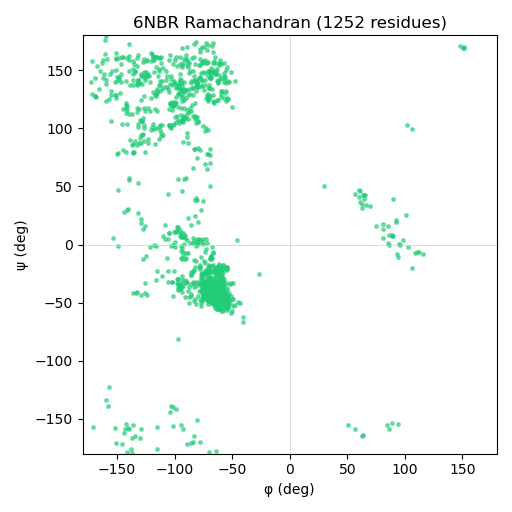0 66.29482 252 TYR D O 1
ATOM 9306 N N . ILE D 1 253 ? 38.28200 -9.10000 30.07000 1.000 73.64407 253 ILE D N 1
ATOM 9307 C CA . ILE D 1 253 ? 38.80200 -10.46200 30.11600 1.000 77.04850 253 ILE D CA 1
ATOM 9308 C C . ILE D 1 253 ? 37.77700 -11.41100 29.51900 1.000 76.42500 253 ILE D C 1
ATOM 9309 O O . ILE D 1 253 ? 36.58200 -11.34200 29.83200 1.000 79.05039 253 ILE D O 1
ATOM 9314 N N . SER D 1 254 ? 38.25200 -12.31000 28.65600 1.000 75.92825 254 SER D N 1
ATOM 9315 C CA . SER D 1 254 ? 37.41300 -13.25800 27.92700 1.000 77.65121 254 SER D CA 1
ATOM 9316 C C . SER D 1 254 ? 37.96400 -14.66400 28.19000 1.000 80.65348 254 SER D C 1
ATOM 9317 O O . SER D 1 254 ? 38.68800 -15.22900 27.36400 1.000 83.06959 254 SER D O 1
ATOM 9320 N N . SER D 1 255 ? 37.62800 -15.22600 29.35500 1.000 80.59262 255 SER D N 1
ATOM 9321 C CA . SER D 1 255 ? 38.09100 -16.56100 29.73900 1.000 85.95712 255 SER D CA 1
ATOM 9322 C C . SER D 1 255 ? 37.02900 -17.20500 30.62900 1.000 85.45403 255 SER D C 1
ATOM 9323 O O . SER D 1 255 ? 37.15800 -17.23900 31.85400 1.000 88.94215 255 SER D O 1
ATOM 9326 N N . PRO D 1 256 ? 35.95600 -17.72000 30.02400 1.000 82.72739 256 PRO D N 1
ATOM 9327 C CA . PRO D 1 256 ? 34.86900 -18.25300 30.86400 1.000 85.84824 256 PRO D CA 1
ATOM 9328 C C . PRO D 1 256 ? 35.21800 -19.55600 31.55400 1.000 82.98739 256 PRO D C 1
ATOM 9329 O O . PRO D 1 256 ? 34.77100 -19.78600 32.68400 1.000 82.28482 256 PRO D O 1
ATOM 9333 N N . HIS D 1 257 ? 35.99800 -20.42100 30.91500 1.000 80.11473 257 HIS D N 1
ATOM 9334 C CA . HIS D 1 257 ? 36.20300 -21.76900 31.41700 1.000 80.50196 257 HIS D CA 1
ATOM 9335 C C . HIS D 1 257 ? 37.67300 -22.02000 31.72600 1.000 85.91951 257 HIS D C 1
ATOM 9336 O O . HIS D 1 257 ? 38.56100 -21.28400 31.28800 1.000 92.09924 257 HIS D O 1
ATOM 9343 N N . GLY D 1 258 ? 37.91100 -23.08700 32.48800 1.000 90.50796 258 GLY D N 1
ATOM 9344 C CA . GLY D 1 258 ? 39.25100 -23.50500 32.85400 1.000 97.03588 258 GLY D CA 1
ATOM 9345 C C . GLY D 1 258 ? 39.29400 -24.88900 33.47300 1.000 100.77043 258 GLY D C 1
ATOM 9346 O O . GLY D 1 258 ? 38.57200 -25.16700 34.43600 1.000 107.13061 258 GLY D O 1
ATOM 9347 N N . MET D 1 259 ? 40.14200 -25.76500 32.93100 1.000 96.54580 259 MET D N 1
ATOM 9348 C CA . MET D 1 259 ? 40.28200 -27.13300 33.41200 1.000 94.76191 259 MET D CA 1
ATOM 9349 C C . MET D 1 259 ? 41.72300 -27.57700 33.20300 1.000 94.83692 259 MET D C 1
ATOM 9350 O O . MET D 1 259 ? 42.45400 -27.00500 32.39200 1.000 98.50013 259 MET D O 1
ATOM 9355 N N . ARG D 1 260 ? 42.13100 -28.61000 33.93300 1.000 98.18829 260 ARG D N 1
ATOM 9356 C CA . ARG D 1 260 ? 43.41400 -29.23400 33.65000 1.000 96.73516 260 ARG D CA 1
ATOM 9357 C C . ARG D 1 260 ? 43.25000 -30.23600 32.50900 1.000 93.25684 260 ARG D C 1
ATOM 9358 O O . ARG D 1 260 ? 42.20400 -30.87600 32.36700 1.000 96.89887 260 ARG D O 1
ATOM 9366 N N . GLN D 1 261 ? 44.29200 -30.33900 31.67200 1.000 90.49483 261 GLN D N 1
ATOM 9367 C CA . GLN D 1 261 ? 44.23800 -31.20200 30.49200 1.000 87.32107 261 GLN D CA 1
ATOM 9368 C C . GLN D 1 261 ? 43.77800 -32.60400 30.85100 1.000 93.30177 261 GLN D C 1
ATOM 9369 O O . GLN D 1 261 ? 43.10400 -33.26300 30.04200 1.000 95.40256 261 GLN D O 1
ATOM 9375 N N . SER D 1 262 ? 44.14200 -33.06500 32.05500 1.000 99.67553 262 SER D N 1
ATOM 9376 C CA . SER D 1 262 ? 43.53100 -34.24700 32.64200 1.000 103.05966 262 SER D CA 1
ATOM 9377 C C . SER D 1 262 ? 42.02500 -34.27300 32.39300 1.000 100.78963 262 SER D C 1
ATOM 9378 O O . SER D 1 262 ? 41.50800 -35.13100 31.67800 1.000 100.48528 262 SER D O 1
ATOM 9381 N N . ASN D 1 263 ? 41.29800 -33.33400 32.99600 1.000 100.15773 263 ASN D N 1
ATOM 9382 C CA . ASN D 1 263 ? 39.83700 -33.40200 33.00500 1.000 104.07983 263 ASN D CA 1
ATOM 9383 C C . ASN D 1 263 ? 39.24000 -33.04300 31.65500 1.000 103.84282 263 ASN D C 1
ATOM 9384 O O . ASN D 1 263 ? 38.12200 -33.46500 31.34700 1.000 104.39025 263 ASN D O 1
ATOM 9389 N N . LEU D 1 264 ? 39.95700 -32.26800 30.84200 1.000 98.59766 264 LEU D N 1
ATOM 9390 C CA . LEU D 1 264 ? 39.43800 -31.93400 29.52600 1.000 89.89921 264 LEU D CA 1
ATOM 9391 C C . LEU D 1 264 ? 39.52200 -33.11900 28.57000 1.000 90.69872 264 LEU D C 1
ATOM 9392 O O . LEU D 1 264 ? 38.63000 -33.30000 27.73500 1.000 94.44572 264 LEU D O 1
ATOM 9397 N N . VAL D 1 265 ? 40.57400 -33.93700 28.66800 1.000 87.19586 265 VAL D N 1
ATOM 9398 C CA . VAL D 1 265 ? 40.63000 -35.13400 27.83500 1.000 86.20563 265 VAL D CA 1
ATOM 9399 C C . VAL D 1 265 ? 39.48100 -36.06900 28.18900 1.000 93.13708 265 VAL D C 1
ATOM 9400 O O . VAL D 1 265 ? 38.91200 -36.73400 27.31500 1.000 94.56582 265 VAL D O 1
ATOM 9404 N N . GLU D 1 266 ? 39.09200 -36.09900 29.46700 1.000 95.56275 266 GLU D N 1
ATOM 9405 C CA . GLU D 1 266 ? 37.99000 -36.95400 29.90900 1.000 99.66234 266 GLU D CA 1
ATOM 9406 C C . GLU D 1 266 ? 36.64200 -36.42500 29.43600 1.000 96.64253 266 GLU D C 1
ATOM 9407 O O . GLU D 1 266 ? 35.77400 -37.20300 29.00500 1.000 99.73962 266 GLU D O 1
ATOM 9413 N N . LYS D 1 267 ? 36.43400 -35.10100 29.53000 1.000 92.91451 267 LYS D N 1
ATOM 9414 C CA . LYS D 1 267 ? 35.22700 -34.52700 28.95100 1.000 88.89732 267 LYS D CA 1
ATOM 9415 C C . LYS D 1 267 ? 35.22700 -34.65300 27.43500 1.000 91.12921 267 LYS D C 1
ATOM 9416 O O . LYS D 1 267 ? 34.16900 -34.85600 26.82500 1.000 88.30012 267 LYS D O 1
ATOM 9422 N N . LEU D 1 268 ? 36.39700 -34.49600 26.81500 1.000 94.49492 268 LEU D N 1
ATOM 9423 C CA . LEU D 1 268 ? 36.53600 -34.75500 25.38800 1.000 94.09817 268 LEU D CA 1
ATOM 9424 C C . LEU D 1 268 ? 36.04500 -36.15000 25.04400 1.000 94.02740 268 LEU D C 1
ATOM 9425 O O . LEU D 1 268 ? 35.19700 -36.33400 24.16200 1.000 98.71448 268 LEU D O 1
ATOM 9430 N N . GLU D 1 269 ? 36.57500 -37.14600 25.74500 1.000 94.11740 269 GLU D N 1
ATOM 9431 C CA . GLU D 1 269 ? 36.13300 -38.51600 25.54900 1.000 93.69403 269 GLU D CA 1
ATOM 9432 C C . GLU D 1 269 ? 34.67200 -38.69900 25.93200 1.000 89.77681 269 GLU D C 1
ATOM 9433 O O . GLU D 1 269 ? 34.00100 -39.59900 25.41100 1.000 87.32001 269 GLU D O 1
ATOM 9439 N N . SER D 1 270 ? 34.17100 -37.87700 26.85600 1.000 90.91406 270 SER D N 1
ATOM 9440 C CA . SER D 1 270 ? 32.76700 -37.95100 27.24200 1.000 88.63498 270 SER D CA 1
ATOM 9441 C C . SER D 1 270 ? 31.85600 -37.53400 26.09500 1.000 84.70589 270 SER D C 1
ATOM 9442 O O . SER D 1 270 ? 30.80600 -38.14900 25.87400 1.000 78.59535 270 SER D O 1
ATOM 9445 N N . LEU D 1 271 ? 32.23800 -36.49600 25.35000 1.000 92.02421 271 LEU D N 1
ATOM 9446 C CA . LEU D 1 271 ? 31.37300 -35.97500 24.29900 1.000 90.16423 271 LEU D CA 1
ATOM 9447 C C . LEU D 1 271 ? 31.66500 -36.57500 22.93200 1.000 89.59737 271 LEU D C 1
ATOM 9448 O O . LEU D 1 271 ? 30.74500 -36.70600 22.11500 1.000 82.38602 271 LEU D O 1
ATOM 9453 N N . GLN D 1 272 ? 32.91000 -36.95400 22.65900 1.000 83.44190 272 GLN D N 1
ATOM 9454 C CA . GLN D 1 272 ? 33.27500 -37.57100 21.38100 1.000 85.92118 272 GLN D CA 1
ATOM 9455 C C . GLN D 1 272 ? 34.15000 -38.77500 21.60300 1.000 86.99710 272 GLN D C 1
ATOM 9456 O O . GLN D 1 272 ? 35.39900 -38.68100 21.61800 1.000 88.01858 272 GLN D O 1
ATOM 9462 N N . PRO D 1 273 ? 33.57600 -39.96100 21.77700 1.000 84.95773 273 PRO D N 1
ATOM 9463 C CA . PRO D 1 273 ? 34.34800 -41.17800 21.95700 1.000 82.80188 273 PRO D CA 1
ATOM 9464 C C . PRO D 1 273 ? 34.81900 -41.73500 20.61500 1.000 97.03003 273 PRO D C 1
ATOM 9465 O O . PRO D 1 273 ? 34.46500 -41.24100 19.54100 1.000 98.27073 273 PRO D O 1
ATOM 9469 N N . GLY D 1 274 ? 35.63100 -42.78500 20.69500 1.000 103.70294 274 GLY D N 1
ATOM 9470 C CA . GLY D 1 274 ? 36.15500 -43.42700 19.50200 1.000 107.37319 274 GLY D CA 1
ATOM 9471 C C . GLY D 1 274 ? 37.49800 -42.92000 19.02600 1.000 111.71173 274 GLY D C 1
ATOM 9472 O O . GLY D 1 274 ? 37.83200 -43.11900 17.85200 1.000 112.36389 274 GLY D O 1
ATOM 9473 N N . TYR D 1 275 ? 38.28600 -42.28700 19.90100 1.000 111.54928 275 TYR D N 1
ATOM 9474 C CA . TYR D 1 275 ? 39.56800 -41.69800 19.53400 1.000 112.24754 275 TYR D CA 1
ATOM 9475 C C . TYR D 1 275 ? 40.61300 -42.04000 20.59100 1.000 113.71203 275 TYR D C 1
ATOM 9476 O O . TYR D 1 275 ? 40.29000 -42.23500 21.76700 1.000 109.46586 275 TYR D O 1
ATOM 9485 N N . ASN D 1 276 ? 41.87500 -42.11300 20.15400 1.000 118.57679 276 ASN D N 1
ATOM 9486 C CA . ASN D 1 276 ? 43.00200 -42.49900 21.00900 1.000 114.00417 276 ASN D CA 1
ATOM 9487 C C . ASN D 1 276 ? 43.44600 -41.29500 21.84700 1.000 105.10743 276 ASN D C 1
ATOM 9488 O O . ASN D 1 276 ? 44.47900 -40.67100 21.60300 1.000 104.08272 276 ASN D O 1
ATOM 9493 N N . TYR D 1 277 ? 42.64200 -40.97600 22.85900 1.000 99.77510 277 TYR D N 1
ATOM 9494 C CA . TYR D 1 277 ? 42.90600 -39.79400 23.67000 1.000 97.18076 277 TYR D CA 1
ATOM 9495 C C . TYR D 1 277 ? 44.16100 -39.97900 24.52000 1.000 93.05647 277 TYR D C 1
ATOM 9496 O O . TYR D 1 277 ? 44.50800 -41.09200 24.92800 1.000 93.71089 277 TYR D O 1
ATOM 9505 N N . HIS D 1 278 ? 44.84800 -38.86700 24.77400 1.000 95.37197 278 HIS D N 1
ATOM 9506 C CA . HIS D 1 278 ? 46.05200 -38.89300 25.59100 1.000 91.67785 278 HIS D CA 1
ATOM 9507 C C . HIS D 1 278 ? 45.68800 -39.17200 27.04200 1.000 94.76324 278 HIS D C 1
ATOM 9508 O O . HIS D 1 278 ? 44.74000 -38.60000 27.58600 1.000 88.38273 278 HIS D O 1
ATOM 9515 N N . LYS D 1 279 ? 46.44400 -40.06600 27.66900 1.000 96.92726 279 LYS D N 1
ATOM 9516 C CA . LYS D 1 279 ? 46.09500 -40.56800 28.99000 1.000 95.85525 279 LYS D CA 1
ATOM 9517 C C . LYS D 1 279 ? 47.29000 -40.53500 29.93100 1.000 93.38064 279 LYS D C 1
ATOM 9518 O O . LYS D 1 279 ? 47.36100 -41.31700 30.88100 1.000 92.00147 279 LYS D O 1
ATOM 9524 N N . ASN D 1 280 ? 48.23600 -39.63000 29.69200 1.000 94.79590 280 ASN D N 1
ATOM 9525 C CA . ASN D 1 280 ? 49.53900 -39.71300 30.34500 1.000 93.10356 280 ASN D CA 1
ATOM 9526 C C . ASN D 1 280 ? 50.01300 -38.31000 30.70400 1.000 91.86141 280 ASN D C 1
ATOM 9527 O O . ASN D 1 280 ? 50.49300 -37.56900 29.83800 1.000 87.70400 280 ASN D O 1
ATOM 9532 N N . PHE D 1 281 ? 49.90200 -37.96700 31.99000 1.000 87.75387 281 PHE D N 1
ATOM 9533 C CA . PHE D 1 281 ? 50.20600 -36.63000 32.48600 1.000 88.40565 281 PHE D CA 1
ATOM 9534 C C . PHE D 1 281 ? 50.99200 -36.69100 33.79400 1.000 90.79387 281 PHE D C 1
ATOM 9535 O O . PHE D 1 281 ? 51.49300 -37.75400 34.17400 1.000 89.31403 281 PHE D O 1
ATOM 9543 N N . VAL D 1 282 ? 51.09000 -35.56400 34.49800 1.000 89.48490 282 VAL D N 1
ATOM 9544 C CA . VAL D 1 282 ? 51.74800 -35.50700 35.80200 1.000 88.72043 282 VAL D CA 1
ATOM 9545 C C . VAL D 1 282 ? 51.28400 -34.24000 36.51700 1.000 92.48690 282 VAL D C 1
ATOM 9546 O O . VAL D 1 282 ? 51.00200 -33.22200 35.87800 1.000 99.28672 282 VAL D O 1
ATOM 9550 N N . ASP D 1 283 ? 51.17200 -34.31500 37.84300 1.000 86.73979 283 ASP D N 1
ATOM 9551 C CA . ASP D 1 283 ? 50.78700 -33.16800 38.66900 1.000 88.91866 283 ASP D CA 1
ATOM 9552 C C . ASP D 1 283 ? 49.36700 -32.70900 38.34500 1.000 89.62115 283 ASP D C 1
ATOM 9553 O O . ASP D 1 283 ? 48.44000 -33.51100 38.23400 1.000 87.81421 283 ASP D O 1
ATOM 9558 N N . PRO D 1 286 ? 45.81800 -25.15000 40.50900 1.000 124.39239 286 PRO D N 1
ATOM 9559 C CA . PRO D 1 286 ? 46.28100 -24.05000 41.36000 1.000 123.87977 286 PRO D CA 1
ATOM 9560 C C . PRO D 1 286 ? 45.11400 -23.17200 41.81900 1.000 112.56733 286 PRO D C 1
ATOM 9561 O O . PRO D 1 286 ? 44.11100 -23.72600 42.26100 1.000 102.77017 286 PRO D O 1
ATOM 9565 N N . SER D 1 287 ? 45.25100 -21.84100 41.73000 1.000 111.46123 287 SER D N 1
ATOM 9566 C CA . SER D 1 287 ? 44.17300 -20.93100 42.09400 1.000 111.36549 287 SER D CA 1
ATOM 9567 C C . SER D 1 287 ? 44.22400 -19.58200 41.37600 1.000 120.16429 287 SER D C 1
ATOM 9568 O O . SER D 1 287 ? 43.46000 -18.68100 41.74800 1.000 115.09937 287 SER D O 1
ATOM 9571 N N . TRP D 1 288 ? 45.13700 -19.38300 40.41400 1.000 125.38285 288 TRP D N 1
ATOM 9572 C CA . TRP D 1 288 ? 45.00100 -18.30400 39.43700 1.000 115.79072 288 TRP D CA 1
ATOM 9573 C C . TRP D 1 288 ? 43.96700 -18.63200 38.36500 1.000 110.10484 288 TRP D C 1
ATOM 9574 O O . TRP D 1 288 ? 43.77900 -17.83200 37.44500 1.000 107.61541 288 TRP D O 1
ATOM 9585 N N . THR D 1 289 ? 43.30200 -19.79200 38.47200 1.000 109.14955 289 THR D N 1
ATOM 9586 C CA . THR D 1 289 ? 42.45200 -20.36600 37.43300 1.000 105.27452 289 THR D CA 1
ATOM 9587 C C . THR D 1 289 ? 41.00800 -19.88800 37.51400 1.000 108.54457 289 THR D C 1
ATOM 9588 O O . THR D 1 289 ? 40.10000 -20.59200 37.04300 1.000 106.60079 289 THR D O 1
ATOM 9592 N N . MET D 1 290 ? 40.76000 -18.73400 38.13000 1.000 109.57471 290 MET D N 1
ATOM 9593 C CA . MET D 1 290 ? 39.39900 -18.23900 38.34500 1.000 112.29244 290 MET D CA 1
ATOM 9594 C C . MET D 1 290 ? 39.32600 -16.73100 38.10200 1.000 109.48894 290 MET D C 1
ATOM 9595 O O . MET D 1 290 ? 38.91000 -15.96000 38.96800 1.000 110.76435 290 MET D O 1
ATOM 9600 N N . ILE D 1 291 ? 39.75100 -16.28300 36.92100 1.000 102.78652 291 ILE D N 1
ATOM 9601 C CA . ILE D 1 291 ? 39.71300 -14.86000 36.59700 1.000 94.18444 291 ILE D CA 1
ATOM 9602 C C . ILE D 1 291 ? 38.29000 -14.45600 36.25600 1.000 91.25057 291 ILE D C 1
ATOM 9603 O O . ILE D 1 291 ? 37.51800 -15.24300 35.68500 1.000 85.88484 291 ILE D O 1
ATOM 9608 N N . SER D 1 292 ? 37.94300 -13.21400 36.58700 1.000 87.31441 292 SER D N 1
ATOM 9609 C CA . SER D 1 292 ? 36.57100 -12.75500 36.43700 1.000 90.34405 292 SER D CA 1
ATOM 9610 C C . SER D 1 292 ? 36.32300 -12.33800 34.99600 1.000 85.86236 292 SER D C 1
ATOM 9611 O O . SER D 1 292 ? 37.03000 -11.46900 34.46600 1.000 80.16399 292 SER D O 1
ATOM 9614 N N . SER D 1 293 ? 35.34100 -12.98800 34.36600 1.000 88.40487 293 SER D N 1
ATOM 9615 C CA . SER D 1 293 ? 34.82000 -12.61500 33.06200 1.000 83.14929 293 SER D CA 1
ATOM 9616 C C . SER D 1 293 ? 33.64500 -11.66100 33.17300 1.000 77.59090 293 SER D C 1
ATOM 9617 O O . SER D 1 293 ? 33.04900 -11.31100 32.15300 1.000 72.84552 293 SER D O 1
ATOM 9620 N N . GLU D 1 294 ? 33.35800 -11.17100 34.38300 1.000 83.46323 294 GLU D N 1
ATOM 9621 C CA . GLU D 1 294 ? 32.09100 -10.49400 34.63700 1.000 87.87205 294 GLU D CA 1
ATOM 9622 C C . GLU D 1 294 ? 32.06100 -9.08300 34.06500 1.000 86.00861 294 GLU D C 1
ATOM 9623 O O . GLU D 1 294 ? 30.97400 -8.56700 33.78100 1.000 92.84770 294 GLU D O 1
ATOM 9629 N N . LYS D 1 295 ? 33.22300 -8.43700 33.89600 1.000 83.41163 295 LYS D N 1
ATOM 9630 C CA . LYS D 1 295 ? 33.23400 -7.11300 33.27600 1.000 76.55253 295 LYS D CA 1
ATOM 9631 C C . LYS D 1 295 ? 32.60500 -7.16000 31.89100 1.000 80.39196 295 LYS D C 1
ATOM 9632 O O . LYS D 1 295 ? 31.91300 -6.22100 31.47500 1.000 78.34707 295 LYS D O 1
ATOM 9638 N N . LEU D 1 296 ? 32.82400 -8.25600 31.17000 1.000 83.45311 296 LEU D N 1
ATOM 9639 C CA . LEU D 1 296 ? 32.15400 -8.46400 29.89600 1.000 79.29840 296 LEU D CA 1
ATOM 9640 C C . LEU D 1 296 ? 30.72100 -8.95000 30.08900 1.000 76.94608 296 LEU D C 1
ATOM 9641 O O . LEU D 1 296 ? 29.81300 -8.51000 29.37500 1.000 78.77828 296 LEU D O 1
ATOM 9646 N N . LYS D 1 297 ? 30.49900 -9.83700 31.06500 1.000 74.60731 297 LYS D N 1
ATOM 9647 C CA . LYS D 1 297 ? 29.25800 -10.59900 31.14600 1.000 75.34915 297 LYS D CA 1
ATOM 9648 C C . LYS D 1 297 ? 28.02900 -9.76300 31.47900 1.000 75.68456 297 LYS D C 1
ATOM 9649 O O . LYS D 1 297 ? 26.91000 -10.21000 31.19400 1.000 70.80391 297 LYS D O 1
ATOM 9655 N N . LYS D 1 298 ? 28.19200 -8.58500 32.08200 1.000 77.11635 298 LYS D N 1
ATOM 9656 C CA . LYS D 1 298 ? 27.05800 -7.74800 32.45500 1.000 79.39396 298 LYS D CA 1
ATOM 9657 C C . LYS D 1 298 ? 26.79900 -6.61500 31.47300 1.000 82.61173 298 LYS D C 1
ATOM 9658 O O . LYS D 1 298 ? 25.90500 -5.79400 31.70900 1.000 80.35556 298 LYS D O 1
ATOM 9664 N N . LEU D 1 299 ? 27.56800 -6.53600 30.39500 1.000 89.79520 299 LEU D N 1
ATOM 9665 C CA . LEU D 1 299 ? 27.13200 -5.81700 29.20600 1.000 89.31959 299 LEU D CA 1
ATOM 9666 C C . LEU D 1 299 ? 26.31100 -6.70100 28.27300 1.000 82.96847 299 LEU D C 1
ATOM 9667 O O . LEU D 1 299 ? 25.89300 -6.24100 27.20300 1.000 83.47592 299 LEU D O 1
ATOM 9672 N N . GLY D 1 300 ? 26.07600 -7.95400 28.65500 1.000 75.28680 300 GLY D N 1
ATOM 9673 C CA . GLY D 1 300 ? 25.23800 -8.86500 27.90000 1.000 68.47300 300 GLY D CA 1
ATOM 9674 C C . GLY D 1 300 ? 25.95700 -10.06900 27.33100 1.000 70.11914 300 GLY D C 1
ATOM 9675 O O . GLY D 1 300 ? 25.28900 -10.97700 26.81500 1.000 67.90285 300 GLY D O 1
ATOM 9676 N N . TRP D 1 301 ? 27.28600 -10.13200 27.39800 1.000 70.73982 301 TRP D N 1
ATOM 9677 C CA . TRP D 1 301 ? 28.01200 -11.24300 26.79400 1.000 66.42314 301 TRP D CA 1
ATOM 9678 C C . TRP D 1 301 ? 27.68800 -12.54800 27.51100 1.000 69.46731 301 TRP D C 1
ATOM 9679 O O . TRP D 1 301 ? 27.88800 -12.66900 28.72400 1.000 76.84715 301 TRP D O 1
ATOM 9690 N N . LYS D 1 302 ? 27.18400 -13.52600 26.75600 1.000 65.44736 302 LYS D N 1
ATOM 9691 C CA . LYS D 1 302 ? 26.79000 -14.82900 27.29200 1.000 63.07834 302 LYS D CA 1
ATOM 9692 C C . LYS D 1 302 ? 27.56100 -15.91600 26.55500 1.000 65.31425 302 LYS D C 1
ATOM 9693 O O . LYS D 1 302 ? 27.10900 -16.41900 25.51700 1.000 62.99468 302 LYS D O 1
ATOM 9699 N N . PRO D 1 303 ? 28.72400 -16.30800 27.06700 1.000 69.58322 303 PRO D N 1
ATOM 9700 C CA . PRO D 1 303 ? 29.51900 -17.33300 26.38700 1.000 67.21298 303 PRO D CA 1
ATOM 9701 C C . PRO D 1 303 ? 28.83000 -18.68500 26.41100 1.000 61.66675 303 PRO D C 1
ATOM 9702 O O . PRO D 1 303 ? 27.87900 -18.93100 27.15500 1.000 62.31822 303 PRO D O 1
ATOM 9706 N N . ARG D 1 304 ? 29.33500 -19.55600 25.59000 1.000 62.13836 304 ARG D N 1
ATOM 9707 C CA . ARG D 1 304 ? 28.79900 -20.88300 25.37700 1.000 66.09098 304 ARG D CA 1
ATOM 9708 C C . ARG D 1 304 ? 29.37300 -21.85800 26.40600 1.000 66.98071 304 ARG D C 1
ATOM 9709 O O . ARG D 1 304 ? 30.50400 -21.67700 26.86100 1.000 70.87206 304 ARG D O 1
ATOM 9717 N N . PRO D 1 305 ? 28.62000 -22.89400 26.80000 1.000 63.77209 305 PRO D N 1
ATOM 9718 C CA . PRO D 1 305 ? 29.25400 -24.00400 27.51900 1.000 68.50567 305 PRO D CA 1
ATOM 9719 C C . PRO D 1 305 ? 30.44900 -24.52600 26.74200 1.000 73.35203 305 PRO D C 1
ATOM 9720 O O . PRO D 1 305 ? 30.41900 -24.61800 25.51300 1.000 73.52009 305 PRO D O 1
ATOM 9724 N N . LEU D 1 306 ? 31.51800 -24.84800 27.47400 1.000 75.51152 306 LEU D N 1
ATOM 9725 C CA . LEU D 1 306 ? 32.73000 -25.32500 26.81800 1.000 75.49129 306 LEU D CA 1
ATOM 9726 C C . LEU D 1 306 ? 32.47900 -26.61000 26.04400 1.000 73.36413 306 LEU D C 1
ATOM 9727 O O . LEU D 1 306 ? 33.14700 -26.86400 25.03700 1.000 73.10342 306 LEU D O 1
ATOM 9732 N N . GLU D 1 307 ? 31.52000 -27.42400 26.49000 1.000 74.85830 307 GLU D N 1
ATOM 9733 C CA . GLU D 1 307 ? 31.24900 -28.68200 25.80800 1.000 79.37047 307 GLU D CA 1
ATOM 9734 C C . GLU D 1 307 ? 30.87100 -28.44800 24.34600 1.000 77.05359 307 GLU D C 1
ATOM 9735 O O . GLU D 1 307 ? 31.31400 -29.19000 23.45800 1.000 76.85983 307 GLU D O 1
ATOM 9741 N N . ASP D 1 308 ? 30.07200 -27.41300 24.07200 1.000 74.19150 308 ASP D N 1
ATOM 9742 C CA . ASP D 1 308 ? 29.84500 -27.01700 22.68700 1.000 76.40180 308 ASP D CA 1
ATOM 9743 C C . ASP D 1 308 ? 31.15600 -26.76100 21.97900 1.000 77.02577 308 ASP D C 1
ATOM 9744 O O . ASP D 1 308 ? 31.42800 -27.34000 20.92300 1.000 75.99888 308 ASP D O 1
ATOM 9749 N N . THR D 1 309 ? 31.98400 -25.89700 22.56700 1.000 75.62859 309 THR D N 1
ATOM 9750 C CA . THR D 1 309 ? 33.24000 -25.48500 21.95700 1.000 71.39717 309 THR D CA 1
ATOM 9751 C C . THR D 1 309 ? 34.08700 -26.67400 21.54000 1.000 71.65022 309 THR D C 1
ATOM 9752 O O . THR D 1 309 ? 34.55200 -26.74800 20.39800 1.000 72.47537 309 THR D O 1
ATOM 9756 N N . ILE D 1 310 ? 34.28900 -27.62300 22.45000 1.000 74.84432 310 ILE D N 1
ATOM 9757 C CA . ILE D 1 310 ? 35.20400 -28.71400 22.14700 1.000 78.99267 310 ILE D CA 1
ATOM 9758 C C . ILE D 1 310 ? 34.58900 -29.65900 21.12100 1.000 75.13196 310 ILE D C 1
ATOM 9759 O O . ILE D 1 310 ? 35.21300 -29.97000 20.10200 1.000 75.07820 310 ILE D O 1
ATOM 9764 N N . SER D 1 311 ? 33.33900 -30.07400 21.32700 1.000 74.30328 311 SER D N 1
ATOM 9765 C CA . SER D 1 311 ? 32.73700 -31.06400 20.43400 1.000 78.19566 311 SER D CA 1
ATOM 9766 C C . SER D 1 311 ? 32.57500 -30.52400 19.01500 1.000 71.02658 311 SER D C 1
ATOM 9767 O O . SER D 1 311 ? 32.66200 -31.28100 18.04000 1.000 68.12180 311 SER D O 1
ATOM 9770 N N . GLU D 1 312 ? 32.33000 -29.22300 18.87400 1.000 69.70882 312 GLU D N 1
ATOM 9771 C CA . GLU D 1 312 ? 32.25000 -28.65700 17.53500 1.000 70.34841 312 GLU D CA 1
ATOM 9772 C C . GLU D 1 312 ? 33.63300 -28.51400 16.92300 1.000 70.82803 312 GLU D C 1
ATOM 9773 O O . GLU D 1 312 ? 33.79400 -28.67600 15.70700 1.000 72.16877 312 GLU D O 1
ATOM 9779 N N . THR D 1 313 ? 34.64300 -28.24300 17.75500 1.000 70.07162 313 THR D N 1
ATOM 9780 C CA . THR D 1 313 ? 36.02200 -28.21700 17.27800 1.000 72.84861 313 THR D CA 1
ATOM 9781 C C . THR D 1 313 ? 36.47800 -29.59500 16.81800 1.000 72.63693 313 THR D C 1
ATOM 9782 O O . THR D 1 313 ? 37.11400 -29.72200 15.76300 1.000 69.26018 313 THR D O 1
ATOM 9786 N N . VAL D 1 314 ? 36.16300 -30.64200 17.58500 1.000 73.44388 314 VAL D N 1
ATOM 9787 C CA . VAL D 1 314 ? 36.61300 -31.96300 17.16100 1.000 79.98567 314 VAL D CA 1
ATOM 9788 C C . VAL D 1 314 ? 35.84900 -32.42100 15.92000 1.000 78.16174 314 VAL D C 1
ATOM 9789 O O . VAL D 1 314 ? 36.37500 -33.18800 15.10600 1.000 79.30320 314 VAL D O 1
ATOM 9793 N N . LEU D 1 315 ? 34.61600 -31.94500 15.73500 1.000 71.14512 315 LEU D N 1
ATOM 9794 C CA . LEU D 1 315 ? 33.84500 -32.34000 14.56200 1.000 72.53000 315 LEU D CA 1
ATOM 9795 C C . LEU D 1 315 ? 34.45200 -31.76000 13.29300 1.000 78.70432 315 LEU D C 1
ATOM 9796 O O . LEU D 1 315 ? 34.54500 -32.44600 12.26800 1.000 78.37314 315 LEU D O 1
ATOM 9801 N N . CYS D 1 316 ? 34.88200 -30.49700 13.35200 1.000 79.72699 316 CYS D N 1
ATOM 9802 C CA . CYS D 1 316 ? 35.57100 -29.87300 12.22600 1.000 78.18384 316 CYS D CA 1
ATOM 9803 C C . CYS D 1 316 ? 36.95200 -30.47800 12.01500 1.000 76.52728 316 CYS D C 1
ATOM 9804 O O . CYS D 1 316 ? 37.43100 -30.55900 10.87300 1.000 76.27853 316 CYS D O 1
ATOM 9807 N N . PHE D 1 317 ? 37.61200 -30.88800 13.10300 1.000 75.31289 317 PHE D N 1
ATOM 9808 C CA . PHE D 1 317 ? 38.86500 -31.62000 12.97400 1.000 77.43852 317 PHE D CA 1
ATOM 9809 C C . PHE D 1 317 ? 38.69500 -32.84300 12.08400 1.000 78.16413 317 PHE D C 1
ATOM 9810 O O . PHE D 1 317 ? 39.46400 -33.05900 11.14100 1.000 75.16916 317 PHE D O 1
ATOM 9818 N N . GLU D 1 318 ? 37.68800 -33.66300 12.38000 1.000 79.32450 318 GLU D N 1
ATOM 9819 C CA . GLU D 1 318 ? 37.44800 -34.84100 11.55700 1.000 80.28240 318 GLU D CA 1
ATOM 9820 C C . GLU D 1 318 ? 36.96400 -34.45100 10.17000 1.000 79.09330 318 GLU D C 1
ATOM 9821 O O . GLU D 1 318 ? 37.32500 -35.10100 9.17600 1.000 76.57684 318 GLU D O 1
ATOM 9827 N N . GLU D 1 319 ? 36.14100 -33.39600 10.08300 1.000 80.13820 319 GLU D N 1
ATOM 9828 C CA . GLU D 1 319 ? 35.72200 -32.89500 8.77700 1.000 78.61313 319 GLU D CA 1
ATOM 9829 C C . GLU D 1 319 ? 36.92700 -32.54400 7.90900 1.000 74.23166 319 GLU D C 1
ATOM 9830 O O . GLU D 1 319 ? 36.95700 -32.85800 6.71200 1.000 73.25104 319 GLU D O 1
ATOM 9836 N N . HIS D 1 320 ? 37.93800 -31.90900 8.49600 1.000 73.33861 320 HIS D N 1
ATOM 9837 C CA . HIS D 1 320 ? 39.14200 -31.56400 7.75600 1.000 70.24628 320 HIS D CA 1
ATOM 9838 C C . HIS D 1 320 ? 40.06900 -32.75000 7.55700 1.000 72.07443 320 HIS D C 1
ATOM 9839 O O . HIS D 1 320 ? 41.15500 -32.57600 6.99500 1.000 72.93733 320 HIS D O 1
ATOM 9846 N N . GLY D 1 321 ? 39.66500 -33.94100 7.99000 1.000 69.32803 321 GLY D N 1
ATOM 9847 C CA . GLY D 1 321 ? 40.50900 -35.11000 7.85900 1.000 73.79674 321 GLY D CA 1
ATOM 9848 C C . GLY D 1 321 ? 41.78500 -35.03800 8.66200 1.000 78.03661 321 GLY D C 1
ATOM 9849 O O . GLY D 1 321 ? 42.83700 -35.46300 8.17800 1.000 81.31205 321 GLY D O 1
ATOM 9850 N N . LEU D 1 322 ? 41.72500 -34.49600 9.87400 1.000 79.64217 322 LEU D N 1
ATOM 9851 C CA . LEU D 1 322 ? 42.88500 -34.42100 10.75200 1.000 82.20595 322 LEU D CA 1
ATOM 9852 C C . LEU D 1 322 ? 43.01200 -35.62800 11.67700 1.000 86.23800 322 LEU D C 1
ATOM 9853 O O . LEU D 1 322 ? 43.90400 -35.64200 12.53200 1.000 85.69741 322 LEU D O 1
ATOM 9858 N N . LEU D 1 323 ? 42.16000 -36.64100 11.51700 1.000 83.51805 323 LEU D N 1
ATOM 9859 C CA . LEU D 1 323 ? 42.12100 -37.80800 12.40200 1.000 87.68952 323 LEU D CA 1
ATOM 9860 C C . LEU D 1 323 ? 42.19100 -39.07900 11.56000 1.000 106.54395 323 LEU D C 1
ATOM 9861 O O . LEU D 1 323 ? 41.16000 -39.57200 11.09500 1.000 95.85312 323 LEU D O 1
ATOM 9866 N N . GLU D 1 324 ? 43.39800 -39.61000 11.37100 1.000 104.78713 324 GLU D N 1
ATOM 9867 C CA . GLU D 1 324 ? 43.58500 -40.86400 10.63600 1.000 99.47094 324 GLU D CA 1
ATOM 9868 C C . GLU D 1 324 ? 44.80100 -41.61700 11.16000 1.000 108.48595 324 GLU D C 1
ATOM 9869 O O . GLU D 1 324 ? 44.75200 -42.83000 11.36500 1.000 114.63234 324 GLU D O 1
#

CATH classification: 3.40.50.720

Secondary structure (DSSP, 8-state):
-EEEETTTTSHHHHHHHHHHHHTT-EEEEEES---HHHHHHHHTSTTHHHHEEEEE--TT-HHHHHHHHTT-SEEEE-------TTS---HHHHHHHHHHHHHHHHHHHHHTT--EEEEE--GGGTS--SSS-SS----TT----HHHHHHS--TTHHHHHHHHHHHHHHHHHTSSSS-EEEEEEE-EEE---SSSS--HHHHHHHHHHS--SS-----EEEEEEHHHHHHHHHHHHH-SS--EEEEE--EEEEHHHHHHHHHHHS-SS----------SS----HHHHTTT--PPPHHHHHHHHHHHHHHTT---/-EEEETTTTSHHHHHHHHHHHHTT-EEEEEES---HHHHHHHHTSTTHHHHEEEEE--TT-HHHHHHHHTT-SEEE--------TTS---HHHHHHHHHHHHHHHHHHHHHTT--EEEEE--GGGTS--SSS-SS----TT----HHHHHHS--TTHHHHHHHHHHHHHHHHTTSSSS-EEEEEEE-EEE----SSS--HHHHHHHHHHS--SS-----EEEEEEHHHHHHHHHHHHHSSS--EEEEE--EEEEHHHHHHHHHHHS-SS----------STT---HHHHTTT--PPPHHHHHHHHHHHHHHTT---/-EEEETTTTSHHHHHHHHHHHHTT-EEEEEES---HHHHHHHHTSTTHHHHEEEEE--TT-HHHHHHHHTT-SEEEE-------TTS---HHHHHHHHHHHHHHHHHHHHHTT--EEEEE--GGGTS--SSS-SSS---TTPPP-HHHHHHS--TTHHHHHHHHHHHHHHHHHH---EEEEEEE-EEE----SSS--HHHHHHHHHHS--SS-----EEEEEEHHHHHHHHHHHHH-SS--EEEEE--EEEEHHHHHHHHHHHS-SS----------S-----HHHHTTT--PPPHHHHHHHHHHHHHHTT---/-EEEETTTTSHHHHHHHHHHHHTT-EEEEEES---TTTSHHHHTSTTHHHHEEEEE--TT-HHHHHHHHTT-SEEEE-------TTS---HHHHHHHHHHHHHHHHHHHHHTT--EEEEE--GGGTS--SSS-SSS---TT----HHHHHHS--TTHHHHHHHHHHHHHHHHHT---EEEEEEE-EEES---SSS--SHHHHHHHHHS--SS-----EEEEEEHHHHHHHHHHHHHSSS--B--EE--EEEEHHHHHHHHHHHS-SS----------S-----HHHHTTT--PPPHHHHHHHHHHHHHHTT---

Sequence (1260 aa):
SRICVTGAGGFVASWVVKLFLSKGYLVHGTVRDLGEEKTAHLRKLEGAYHNLQLFKADLLDYESLLGAITGCDGVLHVATPVPSSKTAYSGTELVKTAVNGTLNVLRACTEAKVKKVIYVSSTAAVLVNPNLPKDKIPDEDCWTDEEYCRTTPFFLNWYCIAKTAAEKNALEYGDKEGINVISICPSYIFGPMLQPTINSSNLELLRLMKGDDESIENKFLLMVDVRDVAEAILLLYEKQETSGRYISSPHGMRQSNLVEKLESLQPGYNYHKNFVDPSWTMISSEKLKKLGWKPRPLEDTISETVLCFEEHGLLESRICVTGAGGFVASWVVKLFLSKGYLVHGTVRDLGEEKTAHLRKLEGAYHNLQLFKADLLDYESLLGAITGCDGVLHVATPVPSSKTAYSGTELVKTAVNGTLNVLRACTEAKVKKVIYVSSTAAVLVNPNLPKDKIPDEDCWTDEEYCRTTPFFLNWYCIAKTAAEKNALEYGDKEGINVISICPSYIFGPMLQPTINSSNLELLRLMKGDDESIENKFLLMVDVRDVAEAILLLYEKQETSGRYISSPHGMRQSNLVEKLESLQPGYNYHKNFVDPSWTMISSEKLKKLGWKPRPLEDTISETVLCFEEHGLLESRICVTGAGGFVASWVVKLFLSKGYLVHGTVRDLGEEKTAHLRKLEGAYHNLQLFKADLLDYESLLGAITGCDGVLHVATPVPSSKTAYSGTELVKTAVNGTLNVLRACTEAKVKKVIYVSSTAAVLVNPNLPKDKIPDEDCWTDEEYCRTTPFFLNWYCIAKTAAEKNALEYGDKINVISICPSYIFGPMLQPTINSSNLELLRLMKGDDESIENKFLLMVDVRDVAEAILLLYEKQETSGRYISSPHGMRQSNLVEKLESLQPGYNYHKNFVDPSWTMISSEKLKKLGWKPRPLEDTISETVLCFEEHGLLESRICVTGAGGFVASWVVKLFLSKGYLVHGTVRDLGEEKTAHLRKLEGAYHNLQLFKADLLDYESLLGAITGCDGVLHVATPVPSSKTAYSGTELVKTAVNGTLNVLRACTEAKVKKVIYVSSTAAVLVNPNLPKDKIPDEDCWTDEEYCRTTPFFLNWYCIAKTAAEKNALEYGDKINVISICPSYIFGPMLQPTINSSNLELLRLMKGDDESIENKFLLMVDVRDVAEAILLLYEKQETSGRYISSPHGMRQSNLVEKLESLQPGYNYHKNFVDPSWTMISSEKLKKLGWKPRPLEDTISETVLCFEEHGLLE